Protein AF-0000000086129923 (afdb_homodimer)

Structure (mmCIF, N/CA/C/O backbone):
data_AF-0000000086129923-model_v1
#
loop_
_entity.id
_entity.type
_entity.pdbx_description
1 polymer 'S-adenosyl-L-methionine-dependent methyltransferase'
#
loop_
_atom_site.group_PDB
_atom_site.id
_atom_site.type_symbol
_atom_site.label_atom_id
_atom_site.label_alt_id
_atom_site.label_comp_id
_atom_site.label_asym_id
_atom_site.label_entity_id
_atom_site.label_seq_id
_atom_site.pdbx_PDB_ins_code
_atom_site.Cartn_x
_atom_site.Cartn_y
_atom_site.Cartn_z
_atom_site.occupancy
_atom_site.B_iso_or_equiv
_atom_site.auth_seq_id
_atom_site.auth_comp_id
_atom_site.auth_asym_id
_atom_site.auth_atom_id
_atom_site.pdbx_PDB_model_num
ATOM 1 N N . MET A 1 1 ? -15.062 -10.766 32.75 1 57.47 1 MET A N 1
ATOM 2 C CA . MET A 1 1 ? -15.391 -10.406 31.359 1 57.47 1 MET A CA 1
ATOM 3 C C . MET A 1 1 ? -14.531 -11.188 30.375 1 57.47 1 MET A C 1
ATOM 5 O O . MET A 1 1 ? -13.367 -11.492 30.656 1 57.47 1 MET A O 1
ATOM 9 N N . PRO A 1 2 ? -15.18 -11.672 29.375 1 67.19 2 PRO A N 1
ATOM 10 C CA . PRO A 1 2 ? -14.398 -12.414 28.391 1 67.19 2 PRO A CA 1
ATOM 11 C C . PRO A 1 2 ? -13.219 -11.617 27.844 1 67.19 2 PRO A C 1
ATOM 13 O O . PRO A 1 2 ? -13.234 -10.391 27.859 1 67.19 2 PRO A O 1
ATOM 16 N N . ASP A 1 3 ? -12.141 -12.305 27.609 1 80.81 3 ASP A N 1
ATOM 17 C CA . ASP A 1 3 ? -10.945 -11.656 27.078 1 80.81 3 ASP A CA 1
ATOM 18 C C . ASP A 1 3 ? -11.258 -10.93 25.766 1 80.81 3 ASP A C 1
ATOM 20 O O . ASP A 1 3 ? -12.031 -11.422 24.938 1 80.81 3 ASP A O 1
ATOM 24 N N . THR A 1 4 ? -10.766 -9.734 25.688 1 88.44 4 THR A N 1
ATOM 25 C CA . THR A 1 4 ? -10.914 -8.977 24.453 1 88.44 4 THR A CA 1
ATOM 26 C C . THR A 1 4 ? -10.117 -9.617 23.328 1 88.44 4 THR A C 1
ATOM 28 O O . THR A 1 4 ? -9.219 -10.43 23.578 1 88.44 4 THR A O 1
ATOM 31 N N . THR A 1 5 ? -10.5 -9.336 22.125 1 93.75 5 THR A N 1
ATOM 32 C CA . THR A 1 5 ? -9.789 -9.844 20.969 1 93.75 5 THR A CA 1
ATOM 33 C C . THR A 1 5 ? -8.312 -9.438 21 1 93.75 5 THR A C 1
ATOM 35 O O . THR A 1 5 ? -7.434 -10.234 20.672 1 93.75 5 THR A O 1
ATOM 38 N N . ILE A 1 6 ? -8.016 -8.234 21.484 1 96.12 6 ILE A N 1
ATOM 39 C CA . ILE A 1 6 ? -6.633 -7.77 21.484 1 96.12 6 ILE A CA 1
ATOM 40 C C . ILE A 1 6 ? -5.832 -8.539 22.531 1 96.12 6 ILE A C 1
ATOM 42 O O . ILE A 1 6 ? -4.648 -8.82 22.328 1 96.12 6 ILE A O 1
ATOM 46 N N . SER A 1 7 ? -6.449 -8.93 23.625 1 96.31 7 SER A N 1
ATOM 47 C CA . SER A 1 7 ? -5.781 -9.742 24.625 1 96.31 7 SER A CA 1
ATOM 48 C C . SER A 1 7 ? -5.461 -11.133 24.094 1 96.31 7 SER A C 1
ATOM 50 O O . SER A 1 7 ? -4.355 -11.641 24.297 1 96.31 7 SER A O 1
ATOM 52 N N . LEU A 1 8 ? -6.43 -11.68 23.422 1 96.31 8 LEU A N 1
ATOM 53 C CA . LEU A 1 8 ? -6.23 -13.008 22.859 1 96.31 8 LEU A CA 1
ATOM 54 C C . LEU A 1 8 ? -5.129 -12.992 21.797 1 96.31 8 LEU A C 1
ATOM 56 O O . LEU A 1 8 ? -4.305 -13.906 21.75 1 96.31 8 LEU A O 1
ATOM 60 N N . LEU A 1 9 ? -5.117 -11.984 20.984 1 97.19 9 LEU A N 1
ATOM 61 C CA . LEU A 1 9 ? -4.09 -11.852 19.953 1 97.19 9 LEU A CA 1
ATOM 62 C C . LEU A 1 9 ? -2.713 -11.664 20.578 1 97.19 9 LEU A C 1
ATOM 64 O O . LEU A 1 9 ? -1.732 -12.258 20.125 1 97.19 9 LEU A O 1
ATOM 68 N N . SER A 1 10 ? -2.629 -10.844 21.625 1 97.75 10 SER A N 1
ATOM 69 C CA . SER A 1 10 ? -1.351 -10.609 22.281 1 97.75 10 SER A CA 1
ATOM 70 C C . SER A 1 10 ? -0.812 -11.891 22.906 1 97.75 10 SER A C 1
ATOM 72 O O . SER A 1 10 ? 0.394 -12.141 22.875 1 97.75 10 SER A O 1
ATOM 74 N N . GLU A 1 11 ? -1.676 -12.68 23.469 1 97.06 11 GLU A N 1
ATOM 75 C CA . GLU A 1 11 ? -1.276 -13.961 24.047 1 97.06 11 GLU A CA 1
ATOM 76 C C . GLU A 1 11 ? -0.786 -14.922 22.953 1 97.06 11 GLU A C 1
ATOM 78 O O . GLU A 1 11 ? 0.202 -15.633 23.156 1 97.06 11 GLU A O 1
ATOM 83 N N . SER A 1 12 ? -1.519 -14.945 21.891 1 97.44 12 SER A N 1
ATOM 84 C CA . SER A 1 12 ? -1.112 -15.781 20.766 1 97.44 12 SER A CA 1
ATOM 85 C C . SER A 1 12 ? 0.272 -15.391 20.266 1 97.44 12 SER A C 1
ATOM 87 O O . SER A 1 12 ? 1.114 -16.25 20.016 1 97.44 12 SER A O 1
ATOM 89 N N . ILE A 1 13 ? 0.53 -14.094 20.094 1 98.31 13 ILE A N 1
ATOM 90 C CA . ILE A 1 13 ? 1.826 -13.594 19.641 1 98.31 13 ILE A CA 1
ATOM 91 C C . ILE A 1 13 ? 2.914 -14.047 20.625 1 98.31 13 ILE A C 1
ATOM 93 O O . ILE A 1 13 ? 3.928 -14.609 20.203 1 98.31 13 ILE A O 1
ATOM 97 N N . PHE A 1 14 ? 2.639 -13.859 21.891 1 97.75 14 PHE A N 1
ATOM 98 C CA . PHE A 1 14 ? 3.615 -14.164 22.938 1 97.75 14 PHE A CA 1
ATOM 99 C C . PHE A 1 14 ? 3.945 -15.648 22.938 1 97.75 14 PHE A C 1
ATOM 101 O O . PHE A 1 14 ? 5.117 -16.031 22.938 1 97.75 14 PHE A O 1
ATOM 108 N N . ARG A 1 15 ? 2.949 -16.469 22.891 1 97.56 15 ARG A N 1
ATOM 109 C CA . ARG A 1 15 ? 3.119 -17.922 22.953 1 97.56 15 ARG A CA 1
ATOM 110 C C . ARG A 1 15 ? 3.861 -18.438 21.719 1 97.56 15 ARG A C 1
ATOM 112 O O . ARG A 1 15 ? 4.781 -19.25 21.828 1 97.56 15 ARG A O 1
ATOM 119 N N . ASN A 1 16 ? 3.482 -17.984 20.547 1 97.69 16 ASN A N 1
ATOM 120 C CA . ASN A 1 16 ? 4.086 -18.469 19.312 1 97.69 16 ASN A CA 1
ATOM 121 C C . ASN A 1 16 ? 5.508 -17.953 19.141 1 97.69 16 ASN A C 1
ATOM 123 O O . ASN A 1 16 ? 6.375 -18.672 18.641 1 97.69 16 ASN A O 1
ATOM 127 N N . ILE A 1 17 ? 5.777 -16.719 19.547 1 97.75 17 ILE A N 1
ATOM 128 C CA . ILE A 1 17 ? 7.133 -16.188 19.453 1 97.75 17 ILE A CA 1
ATOM 129 C C . ILE A 1 17 ? 8.055 -16.953 20.406 1 97.75 17 ILE A C 1
ATOM 131 O O . ILE A 1 17 ? 9.227 -17.188 20.094 1 97.75 17 ILE A O 1
ATOM 135 N N . LYS A 1 18 ? 7.5 -17.359 21.547 1 96.88 18 LYS A N 1
ATOM 136 C CA . LYS A 1 18 ? 8.297 -18.172 22.453 1 96.88 18 LYS A CA 1
ATOM 137 C C . LYS A 1 18 ? 8.742 -19.469 21.781 1 96.88 18 LYS A C 1
ATOM 139 O O . LYS A 1 18 ? 9.875 -19.922 21.984 1 96.88 18 LYS A O 1
ATOM 144 N N . VAL A 1 19 ? 7.902 -20.094 21.031 1 96.75 19 VAL A N 1
ATOM 145 C CA . VAL A 1 19 ? 8.234 -21.312 20.281 1 96.75 19 VAL A CA 1
ATOM 146 C C . VAL A 1 19 ? 9.359 -21.016 19.297 1 96.75 19 VAL A C 1
ATOM 148 O O . VAL A 1 19 ? 10.352 -21.75 19.25 1 96.75 19 VAL A O 1
ATOM 151 N N . VAL A 1 20 ? 9.25 -19.953 18.578 1 95.06 20 VAL A N 1
ATOM 152 C CA . VAL A 1 20 ? 10.242 -19.594 17.562 1 95.06 20 VAL A CA 1
ATOM 153 C C . VAL A 1 20 ? 11.57 -19.266 18.234 1 95.06 20 VAL A C 1
ATOM 155 O O . VAL A 1 20 ? 12.617 -19.797 17.859 1 95.06 20 VAL A O 1
ATOM 158 N N . ASP A 1 21 ? 11.477 -18.453 19.266 1 95.81 21 ASP A N 1
ATOM 159 C CA . ASP A 1 21 ? 12.672 -17.984 19.953 1 95.81 21 ASP A CA 1
ATOM 160 C C . ASP A 1 21 ? 13.406 -19.156 20.625 1 95.81 21 ASP A C 1
ATOM 162 O O . ASP A 1 21 ? 14.633 -19.219 20.578 1 95.81 21 ASP A O 1
ATOM 166 N N . SER A 1 22 ? 12.695 -20.047 21.234 1 95.5 22 SER A N 1
ATOM 167 C CA . SER A 1 22 ? 13.297 -21.203 21.891 1 95.5 22 SER A CA 1
ATOM 168 C C . SER A 1 22 ? 14.031 -22.094 20.891 1 95.5 22 SER A C 1
ATOM 170 O O . SER A 1 22 ? 15.125 -22.578 21.172 1 95.5 22 SER A O 1
ATOM 172 N N . TYR A 1 23 ? 13.422 -22.281 19.781 1 94.44 23 TYR A N 1
ATOM 173 C CA . TYR A 1 23 ? 14.062 -23.078 18.734 1 94.44 23 TYR A CA 1
ATOM 174 C C . TYR A 1 23 ? 15.352 -22.422 18.25 1 94.44 23 TYR A C 1
ATOM 176 O O . TYR A 1 23 ? 16.375 -23.078 18.109 1 94.44 23 TYR A O 1
ATOM 184 N N . LEU A 1 24 ? 15.289 -21.156 17.953 1 93.62 24 LEU A N 1
ATOM 185 C CA . LEU A 1 24 ? 16.453 -20.438 17.469 1 93.62 24 LEU A CA 1
ATOM 186 C C . LEU A 1 24 ? 17.594 -20.5 18.469 1 93.62 24 LEU A C 1
ATOM 188 O O . LEU A 1 24 ? 18.75 -20.75 18.109 1 93.62 24 LEU A O 1
ATOM 192 N N . LYS A 1 25 ? 17.297 -20.359 19.703 1 94.25 25 LYS A N 1
ATOM 193 C CA . LYS A 1 25 ? 18.297 -20.406 20.766 1 94.25 25 LYS A CA 1
ATOM 194 C C . LYS A 1 25 ? 18.875 -21.812 20.906 1 94.25 25 LYS A C 1
ATOM 196 O O . LYS A 1 25 ? 20.094 -21.969 20.984 1 94.25 25 LYS A O 1
ATOM 201 N N . ALA A 1 26 ? 18.031 -22.734 20.844 1 94.38 26 ALA A N 1
ATOM 202 C CA . ALA A 1 26 ? 18.453 -24.125 21.016 1 94.38 26 ALA A CA 1
ATOM 203 C C . ALA A 1 26 ? 19.375 -24.562 19.875 1 94.38 26 ALA A C 1
ATOM 205 O O . ALA A 1 26 ? 20.25 -25.406 20.078 1 94.38 26 ALA A O 1
ATOM 206 N N . ASN A 1 27 ? 19.219 -23.984 18.75 1 93 27 ASN A N 1
ATOM 207 C CA . ASN A 1 27 ? 20 -24.375 17.578 1 93 27 ASN A CA 1
ATOM 208 C C . ASN A 1 27 ? 21.062 -23.328 17.25 1 93 27 ASN A C 1
ATOM 210 O O . ASN A 1 27 ? 21.672 -23.391 16.172 1 93 27 ASN A O 1
ATOM 214 N N . ASN A 1 28 ? 21.281 -22.359 18.094 1 93.31 28 ASN A N 1
ATOM 215 C CA . ASN A 1 28 ? 22.266 -21.297 17.922 1 93.31 28 ASN A CA 1
ATOM 216 C C . ASN A 1 28 ? 22.094 -20.578 16.594 1 93.31 28 ASN A C 1
ATOM 218 O O . ASN A 1 28 ? 23.062 -20.391 15.852 1 93.31 28 ASN A O 1
ATOM 222 N N . LEU A 1 29 ? 20.844 -20.344 16.203 1 92.44 29 LEU A N 1
ATOM 223 C CA . LEU A 1 29 ? 20.516 -19.625 14.984 1 92.44 29 LEU A CA 1
ATOM 224 C C . LEU A 1 29 ? 20.203 -18.156 15.273 1 92.44 29 LEU A C 1
ATOM 226 O O . LEU A 1 29 ? 19.609 -17.844 16.297 1 92.44 29 LEU A O 1
ATOM 230 N N . PRO A 1 30 ? 20.594 -17.281 14.391 1 92.12 30 PRO A N 1
ATOM 231 C CA . PRO A 1 30 ? 20.25 -15.867 14.586 1 92.12 30 PRO A CA 1
ATOM 232 C C . PRO A 1 30 ? 18.766 -15.594 14.414 1 92.12 30 PRO A C 1
ATOM 234 O O . PRO A 1 30 ? 18.094 -16.266 13.625 1 92.12 30 PRO A O 1
ATOM 237 N N . GLY A 1 31 ? 18.234 -14.602 15.141 1 92.12 31 GLY A N 1
ATOM 238 C CA . GLY A 1 31 ? 16.859 -14.148 14.938 1 92.12 31 GLY A CA 1
ATOM 239 C C . GLY A 1 31 ? 16.719 -13.18 13.773 1 92.12 31 GLY A C 1
ATOM 240 O O . GLY A 1 31 ? 17.719 -12.656 13.273 1 92.12 31 GLY A O 1
ATOM 241 N N . PRO A 1 32 ? 15.5 -13.016 13.352 1 92.25 32 PRO A N 1
ATOM 242 C CA . PRO A 1 32 ? 15.289 -12.039 12.281 1 92.25 32 PRO A CA 1
ATOM 243 C C . PRO A 1 32 ? 15.766 -10.633 12.664 1 92.25 32 PRO A C 1
A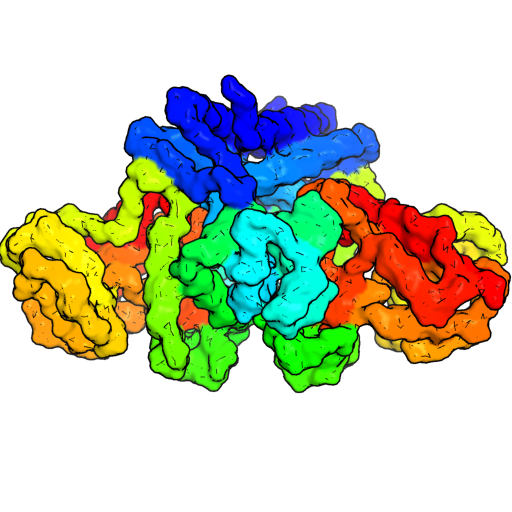TOM 245 O O . PRO A 1 32 ? 15.625 -10.227 13.812 1 92.25 32 PRO A O 1
ATOM 248 N N . SER A 1 33 ? 16.328 -9.914 11.734 1 92.38 33 SER A N 1
ATOM 249 C CA . SER A 1 33 ? 16.906 -8.594 11.953 1 92.38 33 SER A CA 1
ATOM 250 C C . SER A 1 33 ? 16.938 -7.777 10.664 1 92.38 33 SER A C 1
ATOM 252 O O . SER A 1 33 ? 16.953 -8.344 9.562 1 92.38 33 SER A O 1
ATOM 254 N N . PHE A 1 34 ? 16.953 -6.449 10.844 1 91.62 34 PHE A N 1
ATOM 255 C CA . PHE A 1 34 ? 17.125 -5.562 9.703 1 91.62 34 PHE A CA 1
ATOM 256 C C . PHE A 1 34 ? 18.594 -5.203 9.523 1 91.62 34 PHE A C 1
ATOM 258 O O . PHE A 1 34 ? 18.969 -4.594 8.516 1 91.62 34 PHE A O 1
ATOM 265 N N . ASP A 1 35 ? 19.344 -5.625 10.453 1 92.12 35 ASP A N 1
ATOM 266 C CA . ASP A 1 35 ? 20.766 -5.281 10.422 1 92.12 35 ASP A CA 1
ATOM 267 C C . ASP A 1 35 ? 21.422 -5.805 9.148 1 92.12 35 ASP A C 1
ATOM 269 O O . ASP A 1 35 ? 21.109 -6.906 8.688 1 92.12 35 ASP A O 1
ATOM 273 N N . VAL A 1 36 ? 22.391 -5.066 8.711 1 93 36 VAL A N 1
ATOM 274 C CA . VAL A 1 36 ? 23.078 -5.34 7.445 1 93 36 VAL A CA 1
ATOM 275 C C . VAL A 1 36 ? 23.641 -6.758 7.461 1 93 36 VAL A C 1
ATOM 277 O O . VAL A 1 36 ? 23.75 -7.406 6.414 1 93 36 VAL A O 1
ATOM 280 N N . ASP A 1 37 ? 23.922 -7.285 8.633 1 90.94 37 ASP A N 1
ATOM 281 C CA . ASP A 1 37 ? 24.531 -8.602 8.758 1 90.94 37 ASP A CA 1
ATOM 282 C C . ASP A 1 37 ? 23.516 -9.633 9.25 1 90.94 37 ASP A C 1
ATOM 284 O O . ASP A 1 37 ? 23.891 -10.734 9.664 1 90.94 37 ASP A O 1
ATOM 288 N N . GLY A 1 38 ? 22.281 -9.273 9.273 1 89.88 38 GLY A N 1
ATOM 289 C CA . GLY A 1 38 ? 21.25 -10.203 9.703 1 89.88 38 GLY A CA 1
ATOM 290 C C . GLY A 1 38 ? 21.031 -11.344 8.727 1 89.88 38 GLY A C 1
ATOM 291 O O . GLY A 1 38 ? 21.547 -11.312 7.609 1 89.88 38 GLY A O 1
ATOM 292 N N . PRO A 1 39 ? 20.297 -12.289 9.125 1 89.06 39 PRO A N 1
ATOM 293 C CA . PRO A 1 39 ? 20.016 -13.422 8.242 1 89.06 39 PRO A CA 1
ATOM 294 C C . PRO A 1 39 ? 18.969 -13.109 7.184 1 89.06 39 PRO A C 1
ATOM 296 O O . PRO A 1 39 ? 17.922 -12.539 7.496 1 89.06 39 PRO A O 1
ATOM 299 N N . THR A 1 40 ? 19.188 -13.516 5.953 1 83.25 40 THR A N 1
ATOM 300 C CA . THR A 1 40 ? 18.219 -13.336 4.879 1 83.25 40 THR A CA 1
ATOM 301 C C . THR A 1 40 ? 16.969 -14.188 5.133 1 83.25 40 THR A C 1
ATOM 303 O O . THR A 1 40 ? 15.852 -13.75 4.871 1 83.25 40 THR A O 1
ATOM 306 N N . PHE A 1 41 ? 17.266 -15.453 5.578 1 81.81 41 PHE A N 1
ATOM 307 C CA . PHE A 1 41 ? 16.219 -16.406 5.934 1 81.81 41 PHE A CA 1
ATOM 308 C C . PHE A 1 41 ? 16.484 -17.031 7.297 1 81.81 41 PHE A C 1
ATOM 310 O O . PHE A 1 41 ? 17.641 -17.141 7.715 1 81.81 41 PHE A O 1
ATOM 317 N N . LEU A 1 42 ? 15.336 -17.375 7.863 1 84.38 42 LEU A N 1
ATOM 318 C CA . LEU A 1 42 ? 15.547 -18.188 9.062 1 84.38 42 LEU A CA 1
ATOM 319 C C . LEU A 1 42 ? 15.953 -19.609 8.695 1 84.38 42 LEU A C 1
ATOM 321 O O . LEU A 1 42 ? 15.445 -20.172 7.73 1 84.38 42 LEU A O 1
ATOM 325 N N . ASP A 1 43 ? 16.828 -20.172 9.367 1 85.5 43 ASP A N 1
ATOM 326 C CA . ASP A 1 43 ? 17.359 -21.5 9.07 1 85.5 43 ASP A CA 1
ATOM 327 C C . ASP A 1 43 ? 16.609 -22.578 9.852 1 85.5 43 ASP A C 1
ATOM 329 O O . ASP A 1 43 ? 17.234 -23.438 10.477 1 85.5 43 ASP A O 1
ATOM 333 N N . ILE A 1 44 ? 15.352 -22.438 9.812 1 86.44 44 ILE A N 1
ATOM 334 C CA . ILE A 1 44 ? 14.539 -23.469 10.469 1 86.44 44 ILE A CA 1
ATOM 335 C C . ILE A 1 44 ? 14.57 -24.75 9.648 1 86.44 44 ILE A C 1
ATOM 337 O O . ILE A 1 44 ? 14.227 -24.75 8.461 1 86.44 44 ILE A O 1
ATOM 341 N N . GLY A 1 45 ? 14.969 -25.797 10.227 1 81.81 45 GLY A N 1
ATOM 342 C CA . GLY A 1 45 ? 15.148 -27.062 9.555 1 81.81 45 GLY A CA 1
ATOM 343 C C . GLY A 1 45 ? 13.859 -27.844 9.383 1 81.81 45 GLY A C 1
ATOM 344 O O . GLY A 1 45 ? 12.789 -27.375 9.797 1 81.81 45 GLY A O 1
ATOM 345 N N . SER A 1 46 ? 13.953 -28.938 8.672 1 80.38 46 SER A N 1
ATOM 346 C CA . SER A 1 46 ? 12.797 -29.797 8.406 1 80.38 46 SER A CA 1
ATOM 347 C C . SER A 1 46 ? 12.148 -30.266 9.711 1 80.38 46 SER A C 1
ATOM 349 O O . SER A 1 46 ? 10.953 -30.578 9.734 1 80.38 46 SER A O 1
ATOM 351 N N . ASP A 1 47 ? 12.945 -30.219 10.781 1 84.5 47 ASP A N 1
ATOM 352 C CA . ASP A 1 47 ? 12.43 -30.609 12.086 1 84.5 47 ASP A CA 1
ATOM 353 C C . ASP A 1 47 ? 11.672 -29.453 12.742 1 84.5 47 ASP A C 1
ATOM 355 O O . ASP A 1 47 ? 11.102 -29.625 13.82 1 84.5 47 ASP A O 1
ATOM 359 N N . GLY A 1 48 ? 11.664 -28.391 12.039 1 85.62 48 GLY A N 1
ATOM 360 C CA . GLY A 1 48 ? 11.07 -27.203 12.641 1 85.62 48 GLY A CA 1
ATOM 361 C C . GLY A 1 48 ? 9.797 -26.766 11.953 1 85.62 48 GLY A C 1
ATOM 362 O O . GLY A 1 48 ? 9.477 -25.578 11.922 1 85.62 48 GLY A O 1
ATOM 363 N N . GLU A 1 49 ? 9.086 -27.641 11.352 1 82.88 49 GLU A N 1
ATOM 364 C CA . GLU A 1 49 ? 7.82 -27.297 10.703 1 82.88 49 GLU A CA 1
ATOM 365 C C . GLU A 1 49 ? 6.867 -26.609 11.688 1 82.88 49 GLU A C 1
ATOM 367 O O . GLU A 1 49 ? 6.176 -25.656 11.32 1 82.88 49 GLU A O 1
ATOM 372 N N . HIS A 1 50 ? 6.879 -27.188 12.883 1 88.25 50 HIS A N 1
ATOM 373 C CA . HIS A 1 50 ? 6.023 -26.609 13.906 1 88.25 50 HIS A CA 1
ATOM 374 C C . HIS A 1 50 ? 6.48 -25.203 14.266 1 88.25 50 HIS A C 1
ATOM 376 O O . HIS A 1 50 ? 5.672 -24.359 14.664 1 88.25 50 HIS A O 1
ATOM 382 N N . VAL A 1 51 ? 7.773 -24.922 14.141 1 91.19 51 VAL A N 1
ATOM 383 C CA . VAL A 1 51 ? 8.328 -23.594 14.414 1 91.19 51 VAL A CA 1
ATOM 384 C C . VAL A 1 51 ? 7.895 -22.609 13.328 1 91.19 51 VAL A C 1
ATOM 386 O O . VAL A 1 51 ? 7.523 -21.484 13.625 1 91.19 51 VAL A O 1
ATOM 389 N N . GLU A 1 52 ? 7.871 -23.109 12.102 1 87.25 52 GLU A N 1
ATOM 390 C CA . GLU A 1 52 ? 7.402 -22.281 10.992 1 87.25 52 GLU A CA 1
ATOM 391 C C . GLU A 1 52 ? 5.918 -21.969 11.133 1 87.25 52 GLU A C 1
ATOM 393 O O . GLU A 1 52 ? 5.488 -20.844 10.844 1 87.25 52 GLU A O 1
ATOM 398 N N . GLU A 1 53 ? 5.211 -22.891 11.523 1 87.31 53 GLU A N 1
ATOM 399 C CA . GLU A 1 53 ? 3.791 -22.672 11.766 1 87.31 53 GLU A CA 1
ATOM 400 C C . GLU A 1 53 ? 3.574 -21.625 12.859 1 87.31 53 GLU A C 1
ATOM 402 O O . GLU A 1 53 ? 2.701 -20.766 12.734 1 87.31 53 GLU A O 1
ATOM 407 N N . ALA A 1 54 ? 4.371 -21.766 13.898 1 93.75 54 ALA A N 1
ATOM 408 C CA . ALA A 1 54 ? 4.293 -20.781 14.992 1 93.75 54 ALA A CA 1
ATOM 409 C C . ALA A 1 54 ? 4.641 -19.391 14.5 1 93.75 54 ALA A C 1
ATOM 411 O O . ALA A 1 54 ? 4.008 -18.406 14.906 1 93.75 54 ALA A O 1
ATOM 412 N N . ARG A 1 55 ? 5.637 -19.281 13.672 1 92.06 55 ARG A N 1
ATOM 413 C CA . ARG A 1 55 ? 6.031 -18 13.094 1 92.06 55 ARG A CA 1
ATOM 414 C C . ARG A 1 55 ? 4.875 -17.359 12.328 1 92.06 55 ARG A C 1
ATOM 416 O O . ARG A 1 55 ? 4.582 -16.172 12.508 1 92.06 55 ARG A O 1
ATOM 423 N N . VAL A 1 56 ? 4.211 -18.156 11.562 1 89.44 56 VAL A N 1
ATOM 424 C CA . VAL A 1 56 ? 3.125 -17.656 10.727 1 89.44 56 VAL A CA 1
ATOM 425 C C . VAL A 1 56 ? 1.937 -17.266 11.602 1 89.44 56 VAL A C 1
ATOM 427 O O . VAL A 1 56 ? 1.289 -16.25 11.367 1 89.44 56 VAL A O 1
ATOM 430 N N . LYS A 1 57 ? 1.664 -18.047 12.594 1 93.25 57 LYS A N 1
ATOM 431 C CA . LYS A 1 57 ? 0.579 -17.719 13.516 1 93.25 57 LYS A CA 1
ATOM 432 C C . LYS A 1 57 ? 0.847 -16.391 14.234 1 93.25 57 LYS A C 1
ATOM 434 O O . LYS A 1 57 ? -0.061 -15.578 14.398 1 93.25 57 LYS A O 1
ATOM 439 N N . ALA A 1 58 ? 2.102 -16.234 14.664 1 96.06 58 ALA A N 1
ATOM 440 C CA . ALA A 1 58 ? 2.48 -14.977 15.297 1 96.06 58 ALA A CA 1
ATOM 441 C C . ALA A 1 58 ? 2.338 -13.805 14.328 1 96.06 58 ALA A C 1
ATOM 443 O O . ALA A 1 58 ? 1.853 -12.734 14.703 1 96.06 58 ALA A O 1
ATOM 444 N N . LEU A 1 59 ? 2.744 -14.031 13.117 1 93.38 59 LEU A N 1
ATOM 445 C CA . LEU A 1 59 ? 2.643 -13.008 12.078 1 93.38 59 LEU A CA 1
ATOM 446 C C . LEU A 1 59 ? 1.188 -12.609 11.852 1 93.38 59 LEU A C 1
ATOM 448 O O . LEU A 1 59 ? 0.86 -11.414 11.867 1 93.38 59 LEU A O 1
ATOM 452 N N . GLU A 1 60 ? 0.314 -13.547 11.703 1 93.69 60 GLU A N 1
ATOM 453 C CA . GLU A 1 60 ? -1.097 -13.289 11.43 1 93.69 60 GLU A CA 1
ATOM 454 C C . GLU A 1 60 ? -1.766 -12.57 12.594 1 93.69 60 GLU A C 1
ATOM 456 O O . GLU A 1 60 ? -2.543 -11.633 12.391 1 93.69 60 GLU A O 1
ATOM 461 N N . ALA A 1 61 ? -1.411 -13.016 13.773 1 96.88 61 ALA A N 1
ATOM 462 C CA . ALA A 1 61 ? -1.946 -12.352 14.961 1 96.88 61 ALA A CA 1
ATOM 463 C C . ALA A 1 61 ? -1.47 -10.906 15.047 1 96.88 61 ALA A C 1
ATOM 465 O O . ALA A 1 61 ? -2.24 -10.016 15.406 1 96.88 61 ALA A O 1
ATOM 466 N N . ALA A 1 62 ? -0.214 -10.68 14.758 1 96.94 62 ALA A N 1
ATOM 467 C CA . ALA A 1 62 ? 0.35 -9.336 14.805 1 96.94 62 ALA A CA 1
ATOM 468 C C . ALA A 1 62 ? -0.294 -8.43 13.75 1 96.94 62 ALA A C 1
ATOM 470 O O . ALA A 1 62 ? -0.587 -7.266 14.023 1 96.94 62 ALA A O 1
ATOM 471 N N . VAL A 1 63 ? -0.567 -8.953 12.594 1 92.88 63 VAL A N 1
ATOM 472 C CA . VAL A 1 63 ? -1.218 -8.188 11.531 1 92.88 63 VAL A CA 1
ATOM 473 C C . VAL A 1 63 ? -2.617 -7.77 11.984 1 92.88 63 VAL A C 1
ATOM 475 O O . VAL A 1 63 ? -2.998 -6.605 11.836 1 92.88 63 VAL A O 1
ATOM 478 N N . GLU A 1 64 ? -3.328 -8.695 12.492 1 94.38 64 GLU A N 1
ATOM 479 C CA . GLU A 1 64 ? -4.676 -8.391 12.961 1 94.38 64 GLU A CA 1
ATOM 480 C C . GLU A 1 64 ? -4.648 -7.375 14.102 1 94.38 64 GLU A C 1
ATOM 482 O O . GLU A 1 64 ? -5.492 -6.477 14.164 1 94.38 64 GLU A O 1
ATOM 487 N N . LEU A 1 65 ? -3.703 -7.539 15 1 96.5 65 LEU A N 1
ATOM 488 C CA . LEU A 1 65 ? -3.566 -6.617 16.125 1 96.5 65 LEU A CA 1
ATOM 489 C C . LEU A 1 65 ? -3.283 -5.203 15.633 1 96.5 65 LEU A C 1
ATOM 491 O O . LEU A 1 65 ? -3.871 -4.238 16.125 1 96.5 65 LEU A O 1
ATOM 495 N N . VAL A 1 66 ? -2.424 -5.055 14.633 1 93.19 66 VAL A N 1
ATOM 496 C CA . VAL A 1 66 ? -2.113 -3.758 14.047 1 93.19 66 VAL A CA 1
ATOM 497 C C . VAL A 1 66 ? -3.387 -3.123 13.492 1 93.19 66 VAL A C 1
ATOM 499 O O . VAL A 1 66 ? -3.672 -1.953 13.766 1 93.19 66 VAL A O 1
ATOM 502 N N . ASP A 1 67 ? -4.176 -3.896 12.789 1 91 67 ASP A N 1
ATOM 503 C CA . ASP A 1 67 ? -5.406 -3.387 12.195 1 91 67 ASP A CA 1
ATOM 504 C C . ASP A 1 67 ? -6.387 -2.92 13.266 1 91 67 ASP A C 1
ATOM 506 O O . ASP A 1 67 ? -7.031 -1.878 13.117 1 91 67 ASP A O 1
ATOM 510 N N . LEU A 1 68 ? -6.453 -3.637 14.336 1 92.44 68 LEU A N 1
ATOM 511 C CA . LEU A 1 68 ? -7.391 -3.309 15.406 1 92.44 68 LEU A CA 1
ATOM 512 C C . LEU A 1 68 ? -6.938 -2.064 16.156 1 92.44 68 LEU A C 1
ATOM 514 O O . LEU A 1 68 ? -7.75 -1.187 16.469 1 92.44 68 LEU A O 1
ATOM 518 N N . LEU A 1 69 ? -5.648 -1.961 16.406 1 90.75 69 LEU A N 1
ATOM 519 C CA . LEU A 1 69 ? -5.141 -0.888 17.25 1 90.75 69 LEU A CA 1
ATOM 520 C C . LEU A 1 69 ? -5.09 0.431 16.484 1 90.75 69 LEU A C 1
ATOM 522 O O . LEU A 1 69 ? -5.113 1.505 17.094 1 90.75 69 LEU A O 1
ATOM 526 N N . GLN A 1 70 ? -4.996 0.36 15.203 1 85.25 70 GLN A N 1
ATOM 527 C CA . GLN A 1 70 ? -4.98 1.576 14.398 1 85.25 70 GLN A CA 1
ATOM 528 C C . GLN A 1 70 ? -6.383 2.16 14.258 1 85.25 70 GLN A C 1
ATOM 530 O O . GLN A 1 70 ? -6.539 3.355 14 1 85.25 70 GLN A O 1
ATOM 535 N N . GLY A 1 71 ? -7.387 1.306 14.383 1 78.19 71 GLY A N 1
ATOM 536 C CA . GLY A 1 71 ? -8.766 1.757 14.258 1 78.19 71 GLY A CA 1
ATOM 537 C C . GLY A 1 71 ? -9.328 1.578 12.867 1 78.19 71 GLY A C 1
ATOM 538 O O . GLY A 1 71 ? -8.578 1.408 11.898 1 78.19 71 GLY A O 1
ATOM 539 N N . PRO A 1 72 ? -10.586 1.514 12.789 1 72.5 72 PRO A N 1
ATOM 540 C CA . PRO A 1 72 ? -11.266 1.137 11.547 1 72.5 72 PRO A CA 1
ATOM 541 C C . PRO A 1 72 ? -11.062 2.154 10.43 1 72.5 72 PRO A C 1
ATOM 543 O O . PRO A 1 72 ? -11.156 1.81 9.25 1 72.5 72 PRO A O 1
ATOM 546 N N . LEU A 1 73 ? -10.641 3.328 10.719 1 72.38 73 LEU A N 1
ATOM 547 C CA . LEU A 1 73 ? -10.586 4.34 9.672 1 72.38 73 LEU A CA 1
ATOM 548 C C . LEU A 1 73 ? -9.172 4.445 9.094 1 72.38 73 LEU A C 1
ATOM 550 O O . LEU A 1 73 ? -8.984 5.012 8.016 1 72.38 73 LEU A O 1
ATOM 554 N N . ALA A 1 74 ? -8.242 3.873 9.836 1 71.44 74 ALA A N 1
ATOM 555 C CA . ALA A 1 74 ? -6.859 3.906 9.375 1 71.44 74 ALA A CA 1
ATOM 556 C C . ALA A 1 74 ? -6.68 3.068 8.117 1 71.44 74 ALA A C 1
ATOM 558 O O . ALA A 1 74 ? -5.809 3.354 7.293 1 71.44 74 ALA A O 1
ATOM 559 N N . THR A 1 75 ? -7.574 2.166 7.938 1 66.25 75 THR A N 1
ATOM 560 C CA . THR A 1 75 ? -7.434 1.251 6.809 1 66.25 75 THR A CA 1
ATOM 561 C C . THR A 1 75 ? -8.039 1.85 5.547 1 66.25 75 THR A C 1
ATOM 563 O O . THR A 1 75 ? -7.914 1.284 4.457 1 66.25 75 THR A O 1
ATOM 566 N N . LEU A 1 76 ? -8.664 3.045 5.703 1 70.12 76 LEU A N 1
ATOM 567 C CA . LEU A 1 76 ? -9.312 3.699 4.57 1 70.12 76 LEU A CA 1
ATOM 568 C C . LEU A 1 76 ? -8.336 4.617 3.844 1 70.12 76 LEU A C 1
ATOM 570 O O . LEU A 1 76 ? -8.664 5.188 2.803 1 70.12 76 LEU A O 1
ATOM 574 N N . ARG A 1 77 ? -7.137 4.656 4.363 1 62.66 77 ARG A N 1
ATOM 575 C CA . ARG A 1 77 ? -6.16 5.555 3.748 1 62.66 77 ARG A CA 1
ATOM 576 C C . ARG A 1 77 ? -5.109 4.77 2.975 1 62.66 77 ARG A C 1
ATOM 578 O O . ARG A 1 77 ? -4.367 3.973 3.557 1 62.66 77 ARG A O 1
ATOM 585 N N . PRO A 1 78 ? -5.266 4.734 1.618 1 55.03 78 PRO A N 1
ATOM 586 C CA . PRO A 1 78 ? -4.262 3.955 0.887 1 55.03 78 PRO A CA 1
ATOM 587 C C . PRO A 1 78 ? -2.893 4.629 0.86 1 55.03 78 PRO A C 1
ATOM 589 O O . PRO A 1 78 ? -2.518 5.234 -0.147 1 55.03 78 PRO A O 1
ATOM 592 N N . LEU A 1 79 ? -2.111 4.73 1.973 1 56.44 79 LEU A N 1
ATOM 593 C CA . LEU A 1 79 ? -0.965 5.633 2.023 1 56.44 79 LEU A CA 1
ATOM 594 C C . LEU A 1 79 ? 0.294 4.941 1.512 1 56.44 79 LEU A C 1
ATOM 596 O O . LEU A 1 79 ? 1.332 5.582 1.335 1 56.44 79 LEU A O 1
ATOM 600 N N . THR A 1 80 ? 0.167 3.727 1.244 1 61.56 80 THR A N 1
ATOM 601 C CA . THR A 1 80 ? 1.459 3.166 0.862 1 61.56 80 THR A CA 1
ATOM 602 C C . THR A 1 80 ? 1.846 3.609 -0.546 1 61.56 80 THR A C 1
ATOM 604 O O . THR A 1 80 ? 1.005 3.631 -1.448 1 61.56 80 THR A O 1
ATOM 607 N N . ASN A 1 81 ? 3.043 4.16 -0.555 1 69.25 81 ASN A N 1
ATOM 608 C CA . ASN A 1 81 ? 3.617 4.812 -1.729 1 69.25 81 ASN A CA 1
ATOM 609 C C . ASN A 1 81 ? 4.746 3.98 -2.334 1 69.25 81 ASN A C 1
ATOM 611 O O . ASN A 1 81 ? 5.801 3.814 -1.717 1 69.25 81 ASN A O 1
ATOM 615 N N . GLY A 1 82 ? 4.492 3.492 -3.504 1 80.38 82 GLY A N 1
ATOM 616 C CA . GLY A 1 82 ? 5.504 2.695 -4.184 1 80.38 82 GLY A CA 1
ATOM 617 C C . GLY A 1 82 ? 6.543 3.537 -4.898 1 80.38 82 GLY A C 1
ATOM 618 O O . GLY A 1 82 ? 7.496 3.002 -5.469 1 80.38 82 GLY A O 1
ATOM 619 N N . ALA A 1 83 ? 6.473 4.836 -4.77 1 88.81 83 ALA A N 1
ATOM 620 C CA . ALA A 1 83 ? 7.363 5.723 -5.508 1 88.81 83 ALA A CA 1
ATOM 621 C C . ALA A 1 83 ? 8.805 5.574 -5.031 1 88.81 83 ALA A C 1
ATOM 623 O O . ALA A 1 83 ? 9.742 5.699 -5.82 1 88.81 83 ALA A O 1
ATOM 624 N N . SER A 1 84 ? 8.953 5.273 -3.754 1 90.75 84 SER A N 1
ATOM 625 C CA . SER A 1 84 ? 10.305 5.117 -3.221 1 90.75 84 SER A CA 1
ATOM 626 C C . SER A 1 84 ? 11.008 3.91 -3.832 1 90.75 84 SER A C 1
ATOM 628 O O . SER A 1 84 ? 12.188 3.984 -4.188 1 90.75 84 SER A O 1
ATOM 630 N N . LEU A 1 85 ? 10.273 2.822 -3.982 1 88.69 85 LEU A N 1
ATOM 631 C CA . LEU A 1 85 ? 10.844 1.626 -4.59 1 88.69 85 LEU A CA 1
ATOM 632 C C . LEU A 1 85 ? 11.156 1.86 -6.066 1 88.69 85 LEU A C 1
ATOM 634 O O . LEU A 1 85 ? 12.172 1.385 -6.574 1 88.69 85 LEU A O 1
ATOM 638 N N . GLN A 1 86 ? 10.266 2.557 -6.746 1 89.12 86 GLN A N 1
ATOM 639 C CA . GLN A 1 86 ? 10.5 2.934 -8.133 1 89.12 86 GLN A CA 1
ATOM 640 C C . GLN A 1 86 ? 11.773 3.758 -8.273 1 89.12 86 GLN A C 1
ATOM 642 O O . GLN A 1 86 ? 12.602 3.488 -9.148 1 89.12 86 GLN A O 1
ATOM 647 N N . ALA A 1 87 ? 11.953 4.715 -7.414 1 92.56 87 ALA A N 1
ATOM 648 C CA . ALA A 1 87 ? 13.125 5.586 -7.445 1 92.56 87 ALA A CA 1
ATOM 649 C C . ALA A 1 87 ? 14.406 4.797 -7.172 1 92.56 87 ALA A C 1
ATOM 651 O O . ALA A 1 87 ? 15.398 4.945 -7.887 1 92.56 87 ALA A O 1
ATOM 652 N N . ILE A 1 88 ? 14.344 3.963 -6.18 1 91.88 88 ILE A N 1
ATOM 653 C CA . ILE A 1 88 ? 15.508 3.172 -5.793 1 91.88 88 ILE A CA 1
ATOM 654 C C . ILE A 1 88 ? 15.938 2.281 -6.957 1 91.88 88 ILE A C 1
ATOM 656 O O . ILE A 1 88 ? 17.125 2.141 -7.23 1 91.88 88 ILE A O 1
ATOM 660 N N . SER A 1 89 ? 14.945 1.746 -7.629 1 88.25 89 SER A N 1
ATOM 661 C CA . SER A 1 89 ? 15.219 0.877 -8.766 1 88.25 89 SER A CA 1
ATOM 662 C C . SER A 1 89 ? 15.758 1.673 -9.953 1 88.25 89 SER A C 1
ATOM 664 O O . SER A 1 89 ? 16.828 1.362 -10.484 1 88.25 89 SER A O 1
ATOM 666 N N . ARG A 1 90 ? 15.148 2.697 -10.375 1 90.38 90 ARG A N 1
ATOM 667 C CA . ARG A 1 90 ? 15.484 3.447 -11.586 1 90.38 90 ARG A CA 1
ATOM 668 C C . ARG A 1 90 ? 16.797 4.191 -11.422 1 90.38 90 ARG A C 1
ATOM 670 O O . ARG A 1 90 ? 17.547 4.348 -12.391 1 90.38 90 ARG A O 1
ATOM 677 N N . TRP A 1 91 ? 17.031 4.625 -10.211 1 93.19 91 TRP A N 1
ATOM 678 C CA . TRP A 1 91 ? 18.25 5.391 -9.977 1 93.19 91 TRP A CA 1
ATOM 679 C C . TRP A 1 91 ? 19.375 4.484 -9.516 1 93.19 91 TRP A C 1
ATOM 681 O O . TRP A 1 91 ? 20.484 4.961 -9.203 1 93.19 91 TRP A O 1
ATOM 691 N N . ASN A 1 92 ? 19.109 3.201 -9.414 1 92.25 92 ASN A N 1
ATOM 692 C CA . ASN A 1 92 ? 20.094 2.207 -8.992 1 92.25 92 ASN A CA 1
ATOM 693 C C . ASN A 1 92 ? 20.781 2.611 -7.688 1 92.25 92 ASN A C 1
ATOM 695 O O . ASN A 1 92 ? 22 2.586 -7.59 1 92.25 92 ASN A O 1
ATOM 699 N N . VAL A 1 93 ? 20.016 2.979 -6.695 1 95.69 93 VAL A N 1
ATOM 700 C CA . VAL A 1 93 ? 20.516 3.58 -5.465 1 95.69 93 VAL A CA 1
ATOM 701 C C . VAL A 1 93 ? 21.328 2.547 -4.676 1 95.69 93 VAL A C 1
ATOM 703 O O . VAL A 1 93 ? 22.391 2.852 -4.148 1 95.69 93 VAL A O 1
ATOM 706 N N . ALA A 1 94 ? 20.812 1.345 -4.59 1 95 94 ALA A N 1
ATOM 707 C CA . ALA A 1 94 ? 21.422 0.321 -3.744 1 95 94 ALA A CA 1
ATOM 708 C C . ALA A 1 94 ? 22.859 0.063 -4.152 1 95 94 ALA A C 1
ATOM 710 O O . ALA A 1 94 ? 23.734 -0.097 -3.299 1 95 94 ALA A O 1
ATOM 711 N N . SER A 1 95 ? 23.125 0.133 -5.422 1 95 95 SER A N 1
ATOM 712 C CA . SER A 1 95 ? 24.453 -0.156 -5.93 1 95 95 SER A CA 1
ATOM 713 C C . SER A 1 95 ? 25.391 1.022 -5.703 1 95 95 SER A C 1
ATOM 715 O O . SER A 1 95 ? 26.609 0.886 -5.836 1 95 95 SER A O 1
ATOM 717 N N . LYS A 1 96 ? 24.859 2.102 -5.391 1 97.62 96 LYS A N 1
ATOM 718 C CA . LYS A 1 96 ? 25.656 3.316 -5.285 1 97.62 96 LYS A CA 1
ATOM 719 C C . LYS A 1 96 ? 25.969 3.646 -3.828 1 97.62 96 LYS A C 1
ATOM 721 O O . LYS A 1 96 ? 26.703 4.594 -3.543 1 97.62 96 LYS A O 1
ATOM 726 N N . VAL A 1 97 ? 25.391 2.902 -2.908 1 98.12 97 VAL A N 1
ATOM 727 C CA . VAL A 1 97 ? 25.75 2.973 -1.497 1 98.12 97 VAL A CA 1
ATOM 728 C C . VAL A 1 97 ? 26.828 1.941 -1.187 1 98.12 97 VAL A C 1
ATOM 730 O O . VAL A 1 97 ? 26.719 0.777 -1.579 1 98.12 97 VAL A O 1
ATOM 733 N N . PRO A 1 98 ? 27.875 2.342 -0.551 1 97.5 98 PRO A N 1
ATOM 734 C CA . PRO A 1 98 ? 28.938 1.379 -0.241 1 97.5 98 PRO A CA 1
ATOM 735 C C . PRO A 1 98 ? 28.453 0.222 0.627 1 97.5 98 PRO A C 1
ATOM 737 O O . PRO A 1 98 ? 27.734 0.439 1.601 1 97.5 98 PRO A O 1
ATOM 740 N N . LEU A 1 99 ? 28.844 -0.985 0.299 1 94.5 99 LEU A N 1
ATOM 741 C CA . LEU A 1 99 ? 28.422 -2.174 1.03 1 94.5 99 LEU A CA 1
ATOM 742 C C . LEU A 1 99 ? 28.938 -2.143 2.465 1 94.5 99 LEU A C 1
ATOM 744 O O . LEU A 1 99 ? 28.234 -2.553 3.391 1 94.5 99 LEU A O 1
ATOM 748 N N . ASP A 1 100 ? 30.203 -1.692 2.488 1 92.44 100 ASP A N 1
ATOM 749 C CA . ASP A 1 100 ? 30.812 -1.587 3.805 1 92.44 100 ASP A CA 1
ATOM 750 C C . ASP A 1 100 ? 31.031 -0.127 4.195 1 92.44 100 ASP A C 1
ATOM 752 O O . ASP A 1 100 ? 32.156 0.382 4.113 1 92.44 100 ASP A O 1
ATOM 756 N N . GLY A 1 101 ? 30.031 0.624 4.383 1 95.62 101 GLY A N 1
ATOM 757 C CA . GLY A 1 101 ? 30.188 2.018 4.77 1 95.62 101 GLY A CA 1
ATOM 758 C C . GLY A 1 101 ? 28.938 2.842 4.535 1 95.62 101 GLY A C 1
ATOM 759 O O . GLY A 1 101 ? 27.828 2.307 4.523 1 95.62 101 GLY A O 1
ATOM 760 N N . GLU A 1 102 ? 29.156 4.137 4.613 1 97.75 102 GLU A N 1
ATOM 761 C CA . GLU A 1 102 ? 28.062 5.098 4.441 1 97.75 102 GLU A CA 1
ATOM 762 C C . GLU A 1 102 ? 28.422 6.152 3.396 1 97.75 102 GLU A C 1
ATOM 764 O O . GLU A 1 102 ? 29.594 6.277 3.006 1 97.75 102 GLU A O 1
ATOM 769 N N . VAL A 1 103 ? 27.516 6.832 2.869 1 98.5 103 VAL A N 1
ATOM 770 C CA . VAL A 1 103 ? 27.656 7.934 1.926 1 98.5 103 VAL A CA 1
ATOM 771 C C . VAL A 1 103 ? 26.688 9.055 2.293 1 98.5 103 VAL A C 1
ATOM 773 O O . VAL A 1 103 ? 25.609 8.805 2.82 1 98.5 103 VAL A O 1
ATOM 776 N N . SER A 1 104 ? 27.094 10.266 2.08 1 98.38 104 SER A N 1
ATOM 777 C CA . SER A 1 104 ? 26.188 11.367 2.369 1 98.38 104 SER A CA 1
ATOM 778 C C . SER A 1 104 ? 25.031 11.414 1.364 1 98.38 104 SER A C 1
ATOM 780 O O . SER A 1 104 ? 25.203 11.016 0.21 1 98.38 104 SER A O 1
ATOM 782 N N . PHE A 1 105 ? 23.906 11.953 1.799 1 97.69 105 PHE A N 1
ATOM 783 C CA . PHE A 1 105 ? 22.797 12.164 0.867 1 97.69 105 PHE A CA 1
ATOM 784 C C . PHE A 1 105 ? 23.25 13.008 -0.319 1 97.69 105 PHE A C 1
ATOM 786 O O . PHE A 1 105 ? 22.844 12.758 -1.456 1 97.69 105 PHE A O 1
ATOM 793 N N . THR A 1 106 ? 24.062 13.977 -0.053 1 97.69 106 THR A N 1
ATOM 794 C CA . THR A 1 106 ? 24.531 14.898 -1.081 1 97.69 106 THR A CA 1
ATOM 795 C C . THR A 1 106 ? 25.375 14.164 -2.125 1 97.69 106 THR A C 1
ATOM 797 O O . THR A 1 106 ? 25.141 14.305 -3.326 1 97.69 106 THR A O 1
ATOM 800 N N . ASP A 1 107 ? 26.297 13.367 -1.7 1 98.5 107 ASP A N 1
ATOM 801 C CA . ASP A 1 107 ? 27.156 12.625 -2.617 1 98.5 107 ASP A CA 1
ATOM 802 C C . ASP A 1 107 ? 26.359 11.57 -3.379 1 98.5 107 ASP A C 1
ATOM 804 O O . ASP A 1 107 ? 26.578 11.359 -4.574 1 98.5 107 ASP A O 1
ATOM 808 N N . LEU A 1 108 ? 25.484 10.938 -2.672 1 98.44 108 LEU A N 1
ATOM 809 C CA . LEU A 1 108 ? 24.656 9.914 -3.301 1 98.44 108 LEU A CA 1
ATOM 810 C C . LEU A 1 108 ? 23.766 10.523 -4.375 1 98.44 108 LEU A C 1
ATOM 812 O O . LEU A 1 108 ? 23.594 9.953 -5.453 1 98.44 108 LEU A O 1
ATOM 816 N N . ALA A 1 109 ? 23.219 11.688 -4.066 1 97.56 109 ALA A N 1
ATOM 817 C CA . ALA A 1 109 ? 22.375 12.383 -5.027 1 97.56 109 ALA A CA 1
ATOM 818 C C . ALA A 1 109 ? 23.156 12.758 -6.285 1 97.56 109 ALA A C 1
ATOM 820 O O . ALA A 1 109 ? 22.641 12.633 -7.398 1 97.56 109 ALA A O 1
ATOM 821 N N . LYS A 1 110 ? 24.344 13.188 -6.086 1 97.69 110 LYS A N 1
ATOM 822 C CA . LYS A 1 110 ? 25.203 13.516 -7.211 1 97.69 110 LYS A CA 1
ATOM 823 C C . LYS A 1 110 ? 25.453 12.289 -8.086 1 97.69 110 LYS A C 1
ATOM 825 O O . LYS A 1 110 ? 25.375 12.367 -9.312 1 97.69 110 LYS A O 1
ATOM 830 N N . GLU A 1 111 ? 25.703 11.211 -7.477 1 97.56 111 GLU A N 1
ATOM 831 C CA . GLU A 1 111 ? 25.938 9.969 -8.211 1 97.56 111 GLU A CA 1
ATOM 832 C C . GLU A 1 111 ? 24.688 9.523 -8.961 1 97.56 111 GLU A C 1
ATOM 834 O O . GLU A 1 111 ? 24.781 8.969 -10.055 1 97.56 111 GLU A O 1
ATOM 839 N N . CYS A 1 112 ? 23.562 9.742 -8.352 1 96.5 112 CYS A N 1
ATOM 840 C CA . CYS A 1 112 ? 22.297 9.328 -8.945 1 96.5 112 CYS A CA 1
ATOM 841 C C . CYS A 1 112 ? 21.812 10.344 -9.984 1 96.5 112 CYS A C 1
ATOM 843 O O . CYS A 1 112 ? 20.922 10.047 -10.781 1 96.5 112 CYS A O 1
ATOM 845 N N . GLY A 1 113 ? 22.391 11.562 -9.984 1 96.06 113 GLY A N 1
ATOM 846 C CA . GLY A 1 113 ? 21.969 12.609 -10.898 1 96.06 113 GLY A CA 1
ATOM 847 C C . GLY A 1 113 ? 20.609 13.203 -10.555 1 96.06 113 GLY A C 1
ATOM 848 O O . GLY A 1 113 ? 19.812 13.492 -11.445 1 96.06 113 GLY A O 1
ATOM 849 N N . VAL A 1 114 ? 20.312 13.305 -9.219 1 95.12 114 VAL A N 1
ATOM 850 C CA . VAL A 1 114 ? 19.016 13.805 -8.797 1 95.12 114 VAL A CA 1
ATOM 851 C C . VAL A 1 114 ? 19.203 14.844 -7.691 1 95.12 114 VAL A C 1
ATOM 853 O O . VAL A 1 114 ? 20.297 15.016 -7.172 1 95.12 114 VAL A O 1
ATOM 856 N N . ASN A 1 115 ? 18.125 15.594 -7.391 1 93.88 115 ASN A N 1
ATOM 857 C CA . ASN A 1 115 ? 18.125 16.578 -6.316 1 93.88 115 ASN A CA 1
ATOM 858 C C . ASN A 1 115 ? 18.328 15.922 -4.949 1 93.88 115 ASN A C 1
ATOM 860 O O . ASN A 1 115 ? 17.672 14.922 -4.641 1 93.88 115 ASN A O 1
ATOM 864 N N . ALA A 1 116 ? 19.219 16.484 -4.145 1 94.44 116 ALA A N 1
ATOM 865 C CA . ALA A 1 116 ? 19.594 15.875 -2.873 1 94.44 116 ALA A CA 1
ATOM 866 C C . ALA A 1 116 ? 18.422 15.859 -1.9 1 94.44 116 ALA A C 1
ATOM 868 O O . ALA A 1 116 ? 18.234 14.906 -1.144 1 94.44 116 ALA A O 1
ATOM 869 N N . VAL A 1 117 ? 17.625 16.891 -1.865 1 92.69 117 VAL A N 1
ATOM 870 C CA . VAL A 1 117 ? 16.484 16.984 -0.964 1 92.69 117 VAL A CA 1
ATOM 871 C C . VAL A 1 117 ? 15.461 15.906 -1.318 1 92.69 117 VAL A C 1
ATOM 873 O O . VAL A 1 117 ? 14.938 15.219 -0.435 1 92.69 117 VAL A O 1
ATOM 876 N N . ASP A 1 118 ? 15.25 15.766 -2.58 1 94.5 118 ASP A N 1
ATOM 877 C CA . ASP A 1 118 ? 14.281 14.781 -3.043 1 94.5 118 ASP A CA 1
ATOM 878 C C . ASP A 1 118 ? 14.766 13.359 -2.77 1 94.5 118 ASP A C 1
ATOM 880 O O . ASP A 1 118 ? 13.992 12.508 -2.334 1 94.5 118 ASP A O 1
ATOM 884 N N . LEU A 1 119 ? 16.047 13.117 -3.002 1 96.5 119 LEU A N 1
ATOM 885 C CA . LEU A 1 119 ? 16.594 11.797 -2.703 1 96.5 119 LEU A CA 1
ATOM 886 C C . LEU A 1 119 ? 16.453 11.469 -1.22 1 96.5 119 LEU A C 1
ATOM 888 O O . LEU A 1 119 ? 16.078 10.359 -0.856 1 96.5 119 LEU A O 1
ATOM 892 N N . ARG A 1 120 ? 16.734 12.406 -0.411 1 96.31 120 ARG A N 1
ATOM 893 C CA . ARG A 1 120 ? 16.656 12.211 1.033 1 96.31 120 ARG A CA 1
ATOM 894 C C . ARG A 1 120 ? 15.234 11.867 1.46 1 96.31 120 ARG A C 1
ATOM 896 O O . ARG A 1 120 ? 15.031 10.953 2.264 1 96.31 120 ARG A O 1
ATOM 903 N N . ARG A 1 121 ? 14.305 12.57 0.957 1 95.06 121 ARG A N 1
ATOM 904 C CA . ARG A 1 121 ? 12.898 12.32 1.279 1 95.06 121 ARG A CA 1
ATOM 905 C C . ARG A 1 121 ? 12.484 10.922 0.843 1 95.06 121 ARG A C 1
ATOM 907 O O . ARG A 1 121 ? 11.82 10.203 1.597 1 95.06 121 ARG A O 1
ATOM 914 N N . VAL A 1 122 ? 12.875 10.547 -0.338 1 95.12 122 VAL A N 1
ATOM 915 C CA . VAL A 1 122 ? 12.555 9.242 -0.895 1 95.12 122 VAL A CA 1
ATOM 916 C C . VAL A 1 122 ? 13.156 8.141 -0.022 1 95.12 122 VAL A C 1
ATOM 918 O O . VAL A 1 122 ? 12.477 7.176 0.329 1 95.12 122 VAL A O 1
ATOM 921 N N . LEU A 1 123 ? 14.367 8.32 0.368 1 97.25 123 LEU A N 1
ATOM 922 C CA . LEU A 1 123 ? 15.07 7.277 1.113 1 97.25 123 LEU A CA 1
ATOM 923 C C . LEU A 1 123 ? 14.57 7.207 2.553 1 97.25 123 LEU A C 1
ATOM 925 O O . LEU A 1 123 ? 14.445 6.121 3.121 1 97.25 123 LEU A O 1
ATOM 929 N N . ARG A 1 124 ? 14.266 8.352 3.162 1 96.44 124 ARG A N 1
ATOM 930 C CA . ARG A 1 124 ? 13.75 8.336 4.527 1 96.44 124 ARG A CA 1
ATOM 931 C C . ARG A 1 124 ? 12.391 7.645 4.59 1 96.44 124 ARG A C 1
ATOM 933 O O . ARG A 1 124 ? 12.07 6.977 5.574 1 96.44 124 ARG A O 1
ATOM 940 N N . TYR A 1 125 ? 11.609 7.773 3.547 1 94.19 125 TYR A N 1
ATOM 941 C CA . TYR A 1 125 ? 10.383 6.988 3.445 1 94.19 125 TYR A CA 1
ATOM 942 C C . TYR A 1 125 ? 10.695 5.5 3.367 1 94.19 125 TYR A C 1
ATOM 944 O O . TYR A 1 125 ? 10.102 4.691 4.086 1 94.19 125 TYR A O 1
ATOM 952 N N . ALA A 1 126 ? 11.633 5.117 2.508 1 92.94 126 ALA A N 1
ATOM 953 C CA . ALA A 1 126 ? 11.992 3.715 2.307 1 92.94 126 ALA A CA 1
ATOM 954 C C . ALA A 1 126 ? 12.531 3.098 3.596 1 92.94 126 ALA A C 1
ATOM 956 O O . ALA A 1 126 ? 12.312 1.912 3.859 1 92.94 126 ALA A O 1
ATOM 957 N N . MET A 1 127 ? 13.203 3.883 4.422 1 94.94 127 MET A N 1
ATOM 958 C CA . MET A 1 127 ? 13.805 3.395 5.664 1 94.94 127 MET A CA 1
ATOM 959 C C . MET A 1 127 ? 12.727 2.904 6.629 1 94.94 127 MET A C 1
ATOM 961 O O . MET A 1 127 ? 12.859 1.833 7.219 1 94.94 127 MET A O 1
ATOM 965 N N . CYS A 1 128 ? 11.664 3.695 6.68 1 91.06 128 CYS A N 1
ATOM 966 C CA . CYS A 1 128 ? 10.703 3.365 7.727 1 91.06 128 CYS A CA 1
ATOM 967 C C . CYS A 1 128 ? 9.586 2.484 7.184 1 91.06 128 CYS A C 1
ATOM 969 O O . CYS A 1 128 ? 8.961 1.731 7.938 1 91.06 128 CYS A O 1
ATOM 971 N N . TYR A 1 129 ? 9.359 2.484 5.875 1 88.62 129 TYR A N 1
ATOM 972 C CA . TYR A 1 129 ? 8.25 1.704 5.332 1 88.62 129 TYR A CA 1
ATOM 973 C C . TYR A 1 129 ? 8.75 0.399 4.727 1 88.62 129 TYR A C 1
ATOM 975 O O . TYR A 1 129 ? 8.039 -0.608 4.73 1 88.62 129 TYR A O 1
ATOM 983 N N . HIS A 1 130 ? 9.977 0.422 4.168 1 88.81 130 HIS A N 1
ATOM 984 C CA . HIS A 1 130 ? 10.461 -0.744 3.439 1 88.81 130 HIS A CA 1
ATOM 985 C C . HIS A 1 130 ? 11.672 -1.356 4.125 1 88.81 130 HIS A C 1
ATOM 987 O O . HIS A 1 130 ? 12.18 -2.393 3.688 1 88.81 130 HIS A O 1
ATOM 993 N N . ARG A 1 131 ? 12.125 -0.707 5.105 1 92.12 131 ARG A N 1
ATOM 994 C CA . ARG A 1 131 ? 13.297 -1.157 5.848 1 92.12 131 ARG A CA 1
ATOM 995 C C . ARG A 1 131 ? 14.516 -1.252 4.938 1 92.12 131 ARG A C 1
ATOM 997 O O . ARG A 1 131 ? 15.352 -2.148 5.094 1 92.12 131 ARG A O 1
ATOM 1004 N N . LEU A 1 132 ? 14.562 -0.334 3.961 1 93.44 132 LEU A N 1
ATOM 1005 C CA . LEU A 1 132 ? 15.719 -0.199 3.082 1 93.44 132 LEU A CA 1
ATOM 1006 C C . LEU A 1 132 ? 16.594 0.974 3.514 1 93.44 132 LEU A C 1
ATOM 1008 O O . LEU A 1 132 ? 16.094 2.082 3.721 1 93.44 132 LEU A O 1
ATOM 1012 N N . PHE A 1 133 ? 17.875 0.702 3.656 1 96.75 133 PHE A N 1
ATOM 1013 C CA . PHE A 1 133 ? 18.859 1.688 4.066 1 96.75 133 PHE A CA 1
ATOM 1014 C C . PHE A 1 133 ? 18.578 2.176 5.484 1 96.75 133 PHE A C 1
ATOM 1016 O O . PHE A 1 133 ? 17.562 1.825 6.078 1 96.75 133 PHE A O 1
ATOM 1023 N N . CYS A 1 134 ? 19.484 2.834 6.051 1 96.19 134 CYS A N 1
ATOM 1024 C CA . CYS A 1 134 ? 19.359 3.529 7.328 1 96.19 134 CYS A CA 1
ATOM 1025 C C . CYS A 1 134 ? 20.203 4.797 7.336 1 96.19 134 CYS A C 1
ATOM 1027 O O . CYS A 1 134 ? 20.984 5.035 6.414 1 96.19 134 CYS A O 1
ATOM 1029 N N . GLU A 1 135 ? 19.875 5.633 8.172 1 96.44 135 GLU A N 1
ATOM 1030 C CA . GLU A 1 135 ? 20.641 6.852 8.43 1 96.44 135 GLU A CA 1
ATOM 1031 C C . GLU A 1 135 ? 21.422 6.75 9.734 1 96.44 135 GLU A C 1
ATOM 1033 O O . GLU A 1 135 ? 20.984 7.258 10.766 1 96.44 135 GLU A O 1
ATOM 1038 N N . PRO A 1 136 ? 22.641 6.117 9.641 1 94.31 136 PRO A N 1
ATOM 1039 C CA . PRO A 1 136 ? 23.391 5.859 10.859 1 94.31 136 PRO A CA 1
ATOM 1040 C C . PRO A 1 136 ? 23.781 7.145 11.602 1 94.31 136 PRO A C 1
ATOM 1042 O O . PRO A 1 136 ? 23.969 7.125 12.82 1 94.31 136 PRO A O 1
ATOM 1045 N N . ARG A 1 137 ? 23.953 8.172 10.906 1 93.69 137 ARG A N 1
ATOM 1046 C CA . ARG A 1 137 ? 24.094 9.531 11.422 1 93.69 137 ARG A CA 1
ATOM 1047 C C . ARG A 1 137 ? 23.438 10.547 10.5 1 93.69 137 ARG A C 1
ATOM 1049 O O . ARG A 1 137 ? 23.203 10.258 9.32 1 93.69 137 ARG A O 1
ATOM 1056 N N . GLU A 1 138 ? 23.156 11.594 11.039 1 91.5 138 GLU A N 1
ATOM 1057 C CA . GLU A 1 138 ? 22.359 12.586 10.312 1 91.5 138 GLU A CA 1
ATOM 1058 C C . GLU A 1 138 ? 23.031 12.945 8.984 1 91.5 138 GLU A C 1
ATOM 1060 O O . GLU A 1 138 ? 24.203 13.312 8.953 1 91.5 138 GLU A O 1
ATOM 1065 N N . GLY A 1 139 ? 22.297 12.734 7.93 1 94.56 139 GLY A N 1
ATOM 1066 C CA . GLY A 1 139 ? 22.766 13.18 6.625 1 94.56 139 GLY A CA 1
ATOM 1067 C C . GLY A 1 139 ? 23.469 12.086 5.844 1 94.56 139 GLY A C 1
ATOM 1068 O O . GLY A 1 139 ? 23.891 12.305 4.703 1 94.56 139 GLY A O 1
ATOM 1069 N N . TYR A 1 140 ? 23.594 10.875 6.422 1 97.25 140 TYR A N 1
ATOM 1070 C CA . TYR A 1 140 ? 24.328 9.797 5.762 1 97.25 140 TYR A CA 1
ATOM 1071 C C . TYR A 1 140 ? 23.453 8.555 5.621 1 97.25 140 TYR A C 1
ATOM 1073 O O . TYR A 1 140 ? 22.578 8.305 6.457 1 97.25 140 TYR A O 1
ATOM 1081 N N . VAL A 1 141 ? 23.75 7.812 4.59 1 98.06 141 VAL A N 1
ATOM 1082 C CA . VAL A 1 141 ? 22.984 6.621 4.262 1 98.06 141 VAL A CA 1
ATOM 1083 C C . VAL A 1 141 ? 23.891 5.395 4.285 1 98.06 141 VAL A C 1
ATOM 1085 O O . VAL A 1 141 ? 25.047 5.457 3.848 1 98.06 141 VAL A O 1
ATOM 1088 N N . ALA A 1 142 ? 23.391 4.352 4.824 1 98.31 142 ALA A N 1
ATOM 1089 C CA . ALA A 1 142 ? 24.047 3.047 4.797 1 98.31 142 ALA A CA 1
ATOM 1090 C C . ALA A 1 142 ? 23.031 1.934 4.508 1 98.31 142 ALA A C 1
ATOM 1092 O O . ALA A 1 142 ? 21.828 2.176 4.469 1 98.31 142 ALA A O 1
ATOM 1093 N N . HIS A 1 143 ? 23.594 0.748 4.266 1 97.38 143 HIS A N 1
ATOM 1094 C CA . HIS A 1 143 ? 22.75 -0.389 3.924 1 97.38 143 HIS A CA 1
ATOM 1095 C C . HIS A 1 143 ? 22.125 -1.004 5.168 1 97.38 143 HIS A C 1
ATOM 1097 O O . HIS A 1 143 ? 22.734 -1.022 6.238 1 97.38 143 HIS A O 1
ATOM 1103 N N . THR A 1 144 ? 20.922 -1.413 5.074 1 95.56 144 THR A N 1
ATOM 1104 C CA . THR A 1 144 ? 20.359 -2.49 5.879 1 95.56 144 THR A CA 1
ATOM 1105 C C . THR A 1 144 ? 20.5 -3.832 5.168 1 95.56 144 THR A C 1
ATOM 1107 O O . THR A 1 144 ? 21.078 -3.902 4.074 1 95.56 144 THR A O 1
ATOM 1110 N N . LEU A 1 145 ? 19.984 -4.848 5.789 1 93.31 145 LEU A N 1
ATOM 1111 C CA . LEU A 1 145 ? 20.016 -6.168 5.168 1 93.31 145 LEU A CA 1
ATOM 1112 C C . LEU A 1 145 ? 19.328 -6.148 3.812 1 93.31 145 LEU A C 1
ATOM 1114 O O . LEU A 1 145 ? 19.891 -6.598 2.814 1 93.31 145 LEU A O 1
ATOM 1118 N N . GLY A 1 146 ? 18.125 -5.574 3.752 1 90.94 146 GLY A N 1
ATOM 1119 C CA . GLY A 1 146 ? 17.344 -5.551 2.527 1 90.94 146 GLY A CA 1
ATOM 1120 C C . GLY A 1 146 ? 18.031 -4.824 1.388 1 90.94 146 GLY A C 1
ATOM 1121 O O . GLY A 1 146 ? 18.094 -5.332 0.266 1 90.94 146 GLY A O 1
ATOM 1122 N N . SER A 1 147 ? 18.562 -3.643 1.695 1 93.56 147 SER A N 1
ATOM 1123 C CA . SER A 1 147 ? 19.203 -2.855 0.643 1 93.56 147 SER A CA 1
ATOM 1124 C C . SER A 1 147 ? 20.547 -3.467 0.227 1 93.56 147 SER A C 1
ATOM 1126 O O . SER A 1 147 ? 20.938 -3.365 -0.935 1 93.56 147 SER A O 1
ATOM 1128 N N . ARG A 1 148 ? 21.172 -4.098 1.148 1 93.5 148 ARG A N 1
ATOM 1129 C CA . ARG A 1 148 ? 22.391 -4.82 0.787 1 93.5 148 ARG A CA 1
ATOM 1130 C C . ARG A 1 148 ? 22.094 -5.949 -0.189 1 93.5 148 ARG A C 1
ATOM 1132 O O . ARG A 1 148 ? 22.797 -6.129 -1.181 1 93.5 148 ARG A O 1
ATOM 1139 N N . LYS A 1 149 ? 21.062 -6.668 0.09 1 89.44 149 LYS A N 1
ATOM 1140 C CA . LYS A 1 149 ? 20.688 -7.77 -0.793 1 89.44 149 LYS A CA 1
ATOM 1141 C C . LYS A 1 149 ? 20.297 -7.25 -2.176 1 89.44 149 LYS A C 1
ATOM 1143 O O . LYS A 1 149 ? 20.594 -7.891 -3.188 1 89.44 149 LYS A O 1
ATOM 1148 N N . LEU A 1 150 ? 19.672 -6.152 -2.201 1 88.62 150 LEU A N 1
ATOM 1149 C CA . LEU A 1 150 ? 19.312 -5.535 -3.475 1 88.62 150 LEU A CA 1
ATOM 1150 C C . LEU A 1 150 ? 20.562 -5.18 -4.273 1 88.62 150 LEU A C 1
ATOM 1152 O O . LEU A 1 150 ? 20.562 -5.266 -5.504 1 88.62 150 LEU A O 1
ATOM 1156 N N . ALA A 1 151 ? 21.562 -4.781 -3.553 1 91.69 151 ALA A N 1
ATOM 1157 C CA . ALA A 1 151 ? 22.812 -4.391 -4.207 1 91.69 151 ALA A CA 1
ATOM 1158 C C . ALA A 1 151 ? 23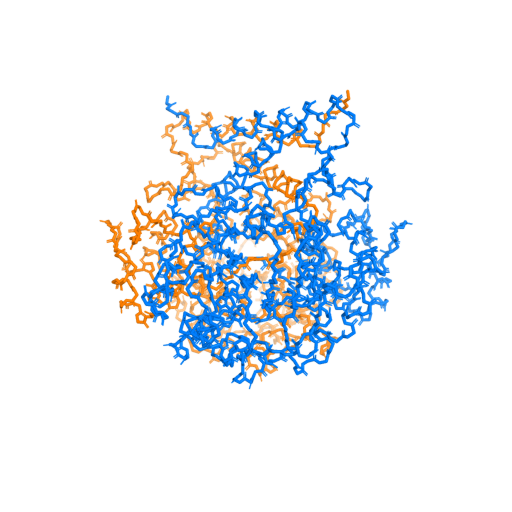.578 -5.613 -4.699 1 91.69 151 ALA A C 1
ATOM 1160 O O . ALA A 1 151 ? 24.188 -5.578 -5.766 1 91.69 151 ALA A O 1
ATOM 1161 N N . GLU A 1 152 ? 23.438 -6.656 -3.975 1 89.94 152 GLU A N 1
ATOM 1162 C CA . GLU A 1 152 ? 24.281 -7.816 -4.227 1 89.94 152 GLU A CA 1
ATOM 1163 C C . GLU A 1 152 ? 23.625 -8.789 -5.195 1 89.94 152 GLU A C 1
ATOM 1165 O O . GLU A 1 152 ? 24.297 -9.562 -5.871 1 89.94 152 GLU A O 1
ATOM 1170 N N . GLU A 1 153 ? 22.297 -8.758 -5.234 1 83.81 153 GLU A N 1
ATOM 1171 C CA . GLU A 1 153 ? 21.562 -9.758 -6 1 83.81 153 GLU A CA 1
ATOM 1172 C C . GLU A 1 153 ? 20.812 -9.125 -7.16 1 83.81 153 GLU A C 1
ATOM 1174 O O . GLU A 1 153 ? 19.656 -8.719 -7.012 1 83.81 153 GLU A O 1
ATOM 1179 N N . PRO A 1 154 ? 21.344 -9.18 -8.297 1 79.44 154 PRO A N 1
ATOM 1180 C CA . PRO A 1 154 ? 20.719 -8.539 -9.461 1 79.44 154 PRO A CA 1
ATOM 1181 C C . PRO A 1 154 ? 19.297 -9.055 -9.727 1 79.44 154 PRO A C 1
ATOM 1183 O O . PRO A 1 154 ? 18.438 -8.297 -10.188 1 79.44 154 PRO A O 1
ATOM 1186 N N . LEU A 1 155 ? 19.062 -10.297 -9.375 1 77.06 155 LEU A N 1
ATOM 1187 C CA . LEU A 1 155 ? 17.734 -10.875 -9.594 1 77.06 155 LEU A CA 1
ATOM 1188 C C . LEU A 1 155 ? 16.688 -10.125 -8.781 1 77.06 155 LEU A C 1
ATOM 1190 O O . LEU A 1 155 ? 15.555 -9.953 -9.242 1 77.06 155 LEU A O 1
ATOM 1194 N N . LEU A 1 156 ? 17.047 -9.648 -7.648 1 79.75 156 LEU A N 1
ATOM 1195 C CA . LEU A 1 156 ? 16.125 -8.914 -6.801 1 79.75 156 LEU A CA 1
ATOM 1196 C C . LEU A 1 156 ? 15.789 -7.551 -7.402 1 79.75 156 LEU A C 1
ATOM 1198 O O . LEU A 1 156 ? 14.648 -7.09 -7.328 1 79.75 156 LEU A O 1
ATOM 1202 N N . GLY A 1 157 ? 16.75 -7 -8.055 1 78.06 157 GLY A N 1
ATOM 1203 C CA . GLY A 1 157 ? 16.547 -5.727 -8.727 1 78.06 157 GLY A CA 1
ATOM 1204 C C . GLY A 1 157 ? 15.562 -5.816 -9.875 1 78.06 157 GLY A C 1
ATOM 1205 O O . GLY A 1 157 ? 14.734 -4.922 -10.062 1 78.06 157 GLY A O 1
ATOM 1206 N N . ASP A 1 158 ? 15.594 -6.871 -10.57 1 75.5 158 ASP A N 1
ATOM 1207 C CA . ASP A 1 158 ? 14.695 -7.07 -11.703 1 75.5 158 ASP A CA 1
ATOM 1208 C C . ASP A 1 158 ? 13.25 -7.246 -11.234 1 75.5 158 ASP A C 1
ATOM 1210 O O . ASP A 1 158 ? 12.32 -6.797 -11.898 1 75.5 158 ASP A O 1
ATOM 1214 N N . GLY A 1 159 ? 13.086 -7.906 -10.117 1 72.44 159 GLY A N 1
ATOM 1215 C CA . GLY A 1 159 ? 11.758 -8.07 -9.555 1 72.44 159 GLY A CA 1
ATOM 1216 C C . GLY A 1 159 ? 11.109 -6.762 -9.148 1 72.44 159 GLY A C 1
ATOM 1217 O O . GLY A 1 159 ? 9.914 -6.562 -9.352 1 72.44 159 GLY A O 1
ATOM 1218 N N . LEU A 1 160 ? 11.93 -5.922 -8.742 1 71.75 160 LEU A N 1
ATOM 1219 C CA . LEU A 1 160 ? 11.438 -4.625 -8.297 1 71.75 160 LEU A CA 1
ATOM 1220 C C . LEU A 1 160 ? 11.016 -3.766 -9.484 1 71.75 160 LEU A C 1
ATOM 1222 O O . LEU A 1 160 ? 10.047 -3.014 -9.398 1 71.75 160 LEU A O 1
ATOM 1226 N N . TRP A 1 161 ? 11.664 -3.91 -10.555 1 66.44 161 TRP A N 1
ATOM 1227 C CA . TRP A 1 161 ? 11.359 -3.146 -11.758 1 66.44 161 TRP A CA 1
ATOM 1228 C C . TRP A 1 161 ? 9.969 -3.498 -12.281 1 66.44 161 TRP A C 1
ATOM 1230 O O . TRP A 1 161 ? 9.172 -2.609 -12.586 1 66.44 161 TRP A O 1
ATOM 1240 N N . LEU A 1 162 ? 9.695 -4.754 -12.367 1 64.44 162 LEU A N 1
ATOM 1241 C CA . LEU A 1 162 ? 8.414 -5.215 -12.891 1 64.44 162 LEU A CA 1
ATOM 1242 C C . LEU A 1 162 ? 7.262 -4.73 -12.016 1 64.44 162 LEU A C 1
ATOM 1244 O O . LEU A 1 162 ? 6.277 -4.184 -12.523 1 64.44 162 LEU A O 1
ATOM 1248 N N . LEU A 1 163 ? 7.477 -4.812 -10.82 1 63.69 163 LEU A N 1
ATOM 1249 C CA . LEU A 1 163 ? 6.453 -4.398 -9.867 1 63.69 163 LEU A CA 1
ATOM 1250 C C . LEU A 1 163 ? 6.41 -2.879 -9.742 1 63.69 163 LEU A C 1
ATOM 1252 O O . LEU A 1 163 ? 5.336 -2.293 -9.594 1 63.69 163 LEU A O 1
ATOM 1256 N N . GLY A 1 164 ? 7.52 -2.391 -10.047 1 64.31 164 GLY A N 1
ATOM 1257 C CA . GLY A 1 164 ? 7.656 -0.981 -9.719 1 64.31 164 GLY A CA 1
ATOM 1258 C C . GLY A 1 164 ? 7.18 -0.062 -10.828 1 64.31 164 GLY A C 1
ATOM 1259 O O . GLY A 1 164 ? 6.582 0.983 -10.562 1 64.31 164 GLY A O 1
ATOM 1260 N N . ASP A 1 165 ? 7.355 -0.49 -12.062 1 78.25 165 ASP A N 1
ATOM 1261 C CA . ASP A 1 165 ? 7.062 0.534 -13.055 1 78.25 165 ASP A CA 1
ATOM 1262 C C . ASP A 1 165 ? 5.723 0.268 -13.742 1 78.25 165 ASP A C 1
ATOM 1264 O O . ASP A 1 165 ? 4.809 1.092 -13.672 1 78.25 165 ASP A O 1
ATOM 1268 N N . LEU A 1 166 ? 5.602 -0.923 -14.336 1 78.69 166 LEU A N 1
ATOM 1269 C CA . LEU A 1 166 ? 4.41 -1.185 -15.141 1 78.69 166 LEU A CA 1
ATOM 1270 C C . LEU A 1 166 ? 3.209 -1.478 -14.242 1 78.69 166 LEU A C 1
ATOM 1272 O O . LEU A 1 166 ? 2.152 -0.861 -14.398 1 78.69 166 LEU A O 1
ATOM 1276 N N . THR A 1 167 ? 3.412 -2.383 -13.297 1 81.44 167 THR A N 1
ATOM 1277 C CA . THR A 1 167 ? 2.311 -2.766 -12.422 1 81.44 167 THR A CA 1
ATOM 1278 C C . THR A 1 167 ? 1.878 -1.587 -11.547 1 81.44 167 THR A C 1
ATOM 1280 O O . THR A 1 167 ? 0.683 -1.323 -11.406 1 81.44 167 THR A O 1
ATOM 1283 N N . TYR A 1 168 ? 2.836 -0.888 -11.047 1 85.5 168 TYR A N 1
ATOM 1284 C CA . TYR A 1 168 ? 2.555 0.259 -10.188 1 85.5 168 TYR A CA 1
ATOM 1285 C C . TYR A 1 168 ? 1.818 1.348 -10.961 1 85.5 168 TYR A C 1
ATOM 1287 O O . TYR A 1 168 ? 0.89 1.968 -10.438 1 85.5 168 TYR A O 1
ATOM 1295 N N . ALA A 1 169 ? 2.182 1.538 -12.164 1 86.75 169 ALA A N 1
ATOM 1296 C CA . ALA A 1 169 ? 1.543 2.553 -12.992 1 86.75 169 ALA A CA 1
ATOM 1297 C C . ALA A 1 169 ? 0.126 2.137 -13.375 1 86.75 169 ALA A C 1
ATOM 1299 O O . ALA A 1 169 ? -0.751 2.984 -13.555 1 86.75 169 ALA A O 1
ATOM 1300 N N . ALA A 1 170 ? -0.128 0.892 -13.469 1 89.88 170 ALA A N 1
ATOM 1301 C CA . ALA A 1 170 ? -1.404 0.389 -13.969 1 89.88 170 ALA A CA 1
ATOM 1302 C C . ALA A 1 170 ? -2.443 0.32 -12.859 1 89.88 170 ALA A C 1
ATOM 1304 O O . ALA A 1 170 ? -3.641 0.477 -13.109 1 89.88 170 ALA A O 1
ATOM 1305 N N . MET A 1 171 ? -2.09 0.16 -11.648 1 89.31 171 MET A N 1
ATOM 1306 C CA . MET A 1 171 ? -2.986 -0.138 -10.539 1 89.31 171 MET A CA 1
ATOM 1307 C C . MET A 1 171 ? -4.07 0.929 -10.414 1 89.31 171 MET A C 1
ATOM 1309 O O . MET A 1 171 ? -5.258 0.61 -10.352 1 89.31 171 MET A O 1
ATOM 1313 N N . PRO A 1 172 ? -3.707 2.191 -10.484 1 88.81 172 PRO A N 1
ATOM 1314 C CA . PRO A 1 172 ? -4.754 3.203 -10.328 1 88.81 172 PRO A CA 1
ATOM 1315 C C . PRO A 1 172 ? -5.699 3.27 -11.523 1 88.81 172 PRO A C 1
ATOM 1317 O O . PRO A 1 172 ? -6.73 3.947 -11.469 1 88.81 172 PRO A O 1
ATOM 1320 N N . LYS A 1 173 ? -5.402 2.549 -12.578 1 92.25 173 LYS A N 1
ATOM 1321 C CA . LYS A 1 173 ? -6.227 2.584 -13.781 1 92.25 173 LYS A CA 1
ATOM 1322 C C . LYS A 1 173 ? -7.129 1.357 -13.875 1 92.25 173 LYS A C 1
ATOM 1324 O O . LYS A 1 173 ? -7.879 1.201 -14.836 1 92.25 173 LYS A O 1
ATOM 1329 N N . THR A 1 174 ? -7.121 0.57 -12.859 1 93.25 174 THR A N 1
ATOM 1330 C CA . THR A 1 174 ? -7.902 -0.662 -12.875 1 93.25 174 THR A CA 1
ATOM 1331 C C . THR A 1 174 ? -9.391 -0.354 -12.984 1 93.25 174 THR A C 1
ATOM 1333 O O . THR A 1 174 ? -10.086 -0.906 -13.844 1 93.25 174 THR A O 1
ATOM 1336 N N . VAL A 1 175 ? -9.898 0.529 -12.18 1 93.31 175 VAL A N 1
ATOM 1337 C CA . VAL A 1 175 ? -11.32 0.845 -12.164 1 93.31 175 VAL A CA 1
ATOM 1338 C C . VAL A 1 175 ? -11.703 1.581 -13.445 1 93.31 175 VAL A C 1
ATOM 1340 O O . VAL A 1 175 ? -12.789 1.369 -13.992 1 93.31 175 VAL A O 1
ATOM 1343 N N . ASP A 1 176 ? -10.766 2.438 -13.938 1 93.94 176 ASP A N 1
ATOM 1344 C CA . ASP A 1 176 ? -10.992 3.078 -15.234 1 93.94 176 ASP A CA 1
ATOM 1345 C C . ASP A 1 176 ? -11.25 2.043 -16.328 1 93.94 176 ASP A C 1
ATOM 1347 O O . ASP A 1 176 ? -12.172 2.203 -17.125 1 93.94 176 ASP A O 1
ATOM 1351 N N . ALA A 1 177 ? -10.453 1.056 -16.344 1 96.38 177 ALA A N 1
ATOM 1352 C CA . ALA A 1 177 ? -10.578 0.016 -17.359 1 96.38 177 ALA A CA 1
ATOM 1353 C C . ALA A 1 177 ? -11.891 -0.745 -17.203 1 96.38 177 ALA A C 1
ATOM 1355 O O . ALA A 1 177 ? -12.586 -0.995 -18.188 1 96.38 177 ALA A O 1
ATOM 1356 N N . LEU A 1 178 ? -12.242 -1.061 -15.984 1 95.69 178 LEU A N 1
ATOM 1357 C CA . LEU A 1 178 ? -13.477 -1.794 -15.719 1 95.69 178 LEU A CA 1
ATOM 1358 C C . LEU A 1 178 ? -14.695 -0.985 -16.156 1 95.69 178 LEU A C 1
ATOM 1360 O O . LEU A 1 178 ? -15.656 -1.544 -16.688 1 95.69 178 LEU A O 1
ATOM 1364 N N . GLU A 1 179 ? -14.656 0.292 -15.953 1 94.44 179 GLU A N 1
ATOM 1365 C CA . GLU A 1 179 ? -15.766 1.167 -16.312 1 94.44 179 GLU A CA 1
ATOM 1366 C C . GLU A 1 179 ? -15.82 1.398 -17.828 1 94.44 179 GLU A C 1
ATOM 1368 O O . GLU A 1 179 ? -16.906 1.458 -18.406 1 94.44 179 GLU A O 1
ATOM 1373 N N . LYS A 1 180 ? -14.703 1.514 -18.422 1 95.19 180 LYS A N 1
ATOM 1374 C CA . LYS A 1 180 ? -14.625 1.813 -19.859 1 95.19 180 LYS A CA 1
ATOM 1375 C C . LYS A 1 180 ? -15.133 0.646 -20.688 1 95.19 180 LYS A C 1
ATOM 1377 O O . LYS A 1 180 ? -15.945 0.835 -21.594 1 95.19 180 LYS A O 1
ATOM 1382 N N . TRP A 1 181 ? -14.641 -0.547 -20.469 1 94.62 181 TRP A N 1
ATOM 1383 C CA . TRP A 1 181 ? -14.891 -1.638 -21.406 1 94.62 181 TRP A CA 1
ATOM 1384 C C . TRP A 1 181 ? -15.969 -2.578 -20.875 1 94.62 181 TRP A C 1
ATOM 1386 O O . TRP A 1 181 ? -16.672 -3.234 -21.656 1 94.62 181 TRP A O 1
ATOM 1396 N N . GLN A 1 182 ? -16.156 -2.766 -19.641 1 90.12 182 GLN A N 1
ATOM 1397 C CA . GLN A 1 182 ? -17.188 -3.58 -19 1 90.12 182 GLN A CA 1
ATOM 1398 C C . GLN A 1 182 ? -17.219 -4.984 -19.594 1 90.12 182 GLN A C 1
ATOM 1400 O O . GLN A 1 182 ? -18.297 -5.523 -19.859 1 90.12 182 GLN A O 1
ATOM 1405 N N . ASP A 1 183 ? -16.109 -5.492 -19.984 1 92.94 183 ASP A N 1
ATOM 1406 C CA . ASP A 1 183 ? -15.977 -6.855 -20.5 1 92.94 183 ASP A CA 1
ATOM 1407 C C . ASP A 1 183 ? -14.758 -7.547 -19.891 1 92.94 183 ASP A C 1
ATOM 1409 O O . ASP A 1 183 ? -14.219 -7.102 -18.875 1 92.94 183 ASP A O 1
ATOM 1413 N N . GLN A 1 184 ? -14.453 -8.734 -20.422 1 93 184 GLN A N 1
ATOM 1414 C CA . GLN A 1 184 ? -13.352 -9.523 -19.875 1 93 184 GLN A CA 1
ATOM 1415 C C . GLN A 1 184 ? -12.344 -9.875 -20.969 1 93 184 GLN A C 1
ATOM 1417 O O . GLN A 1 184 ? -11.906 -11.023 -21.078 1 93 184 GLN A O 1
ATOM 1422 N N . GLU A 1 185 ? -12.016 -8.836 -21.766 1 96.19 185 GLU A N 1
ATOM 1423 C CA . GLU A 1 185 ? -11.023 -9.039 -22.828 1 96.19 185 GLU A CA 1
ATOM 1424 C C . GLU A 1 185 ? -9.617 -8.734 -22.312 1 96.19 185 GLU A C 1
ATOM 1426 O O . GLU A 1 185 ? -9.406 -7.758 -21.594 1 96.19 185 GLU A O 1
ATOM 1431 N N . PRO A 1 186 ? -8.672 -9.586 -22.719 1 96 186 PRO A N 1
ATOM 1432 C CA . PRO A 1 186 ? -7.305 -9.398 -22.234 1 96 186 PRO A CA 1
ATOM 1433 C C . PRO A 1 186 ? -6.691 -8.078 -22.719 1 96 186 PRO A C 1
ATOM 1435 O O . PRO A 1 186 ? -5.715 -7.602 -22.141 1 96 186 PRO A O 1
ATOM 1438 N N . SER A 1 187 ? -7.223 -7.488 -23.797 1 96.31 187 SER A N 1
ATOM 1439 C CA . SER A 1 187 ? -6.699 -6.234 -24.328 1 96.31 187 SER A CA 1
ATOM 1440 C C . SER A 1 187 ? -7.391 -5.031 -23.688 1 96.31 187 SER A C 1
ATOM 1442 O O . SER A 1 187 ? -7.066 -3.885 -24 1 96.31 187 SER A O 1
ATOM 1444 N N . HIS A 1 188 ? -8.352 -5.281 -22.844 1 96.69 188 HIS A N 1
ATOM 1445 C CA . HIS A 1 188 ? -9.141 -4.242 -22.188 1 96.69 188 HIS A CA 1
ATOM 1446 C C . HIS A 1 188 ? -8.82 -4.152 -20.703 1 96.69 188 HIS A C 1
ATOM 1448 O O . HIS A 1 188 ? -9.68 -4.434 -19.859 1 96.69 188 HIS A O 1
ATOM 1454 N N . THR A 1 189 ? -7.57 -3.76 -20.391 1 96.25 189 THR A N 1
ATOM 1455 C CA . THR A 1 189 ? -7.059 -3.752 -19.031 1 96.25 189 THR A CA 1
ATOM 1456 C C . THR A 1 189 ? -6.465 -2.389 -18.688 1 96.25 189 THR A C 1
ATOM 1458 O O . THR A 1 189 ? -6.359 -1.515 -19.547 1 96.25 189 THR A O 1
ATOM 1461 N N . ALA A 1 190 ? -6.098 -2.301 -17.406 1 94.75 190 ALA A N 1
ATOM 1462 C CA . ALA A 1 190 ? -5.395 -1.106 -16.938 1 94.75 190 ALA A CA 1
ATOM 1463 C C . ALA A 1 190 ? -4.07 -0.932 -17.672 1 94.75 190 ALA A C 1
ATOM 1465 O O . ALA A 1 190 ? -3.656 0.194 -17.969 1 94.75 190 ALA A O 1
ATOM 1466 N N . ILE A 1 191 ? -3.42 -1.992 -18.016 1 92.56 191 ILE A N 1
ATOM 1467 C CA . ILE A 1 191 ? -2.17 -1.956 -18.766 1 92.56 191 ILE A CA 1
ATOM 1468 C C . ILE A 1 191 ? -2.41 -1.334 -20.141 1 92.56 191 ILE A C 1
ATOM 1470 O O . ILE A 1 191 ? -1.595 -0.543 -20.625 1 92.56 191 ILE A O 1
ATOM 1474 N N . ALA A 1 192 ? -3.512 -1.733 -20.75 1 95.31 192 ALA A N 1
ATOM 1475 C CA . ALA A 1 192 ? -3.863 -1.155 -22.031 1 95.31 192 ALA A CA 1
ATOM 1476 C C . ALA A 1 192 ? -4.039 0.356 -21.938 1 95.31 192 ALA A C 1
ATOM 1478 O O . ALA A 1 192 ? -3.59 1.103 -22.812 1 95.31 192 ALA A O 1
ATOM 1479 N N . LEU A 1 193 ? -4.609 0.786 -20.875 1 94.38 193 LEU A N 1
ATOM 1480 C CA . LEU A 1 193 ? -4.812 2.215 -20.672 1 94.38 193 LEU A CA 1
ATOM 1481 C C . LEU A 1 193 ? -3.482 2.938 -20.484 1 94.38 193 LEU A C 1
ATOM 1483 O O . LEU A 1 193 ? -3.264 4.004 -21.062 1 94.38 193 LEU A O 1
ATOM 1487 N N . VAL A 1 194 ? -2.592 2.355 -19.719 1 90.88 194 VAL A N 1
ATOM 1488 C CA . VAL A 1 194 ? -1.326 3 -19.391 1 90.88 194 VAL A CA 1
ATOM 1489 C C . VAL A 1 194 ? -0.413 3.02 -20.609 1 90.88 194 VAL A C 1
ATOM 1491 O O . VAL A 1 194 ? 0.318 3.988 -20.828 1 90.88 194 VAL A O 1
ATOM 1494 N N . SER A 1 195 ? -0.49 2.008 -21.406 1 90.12 195 SER A N 1
ATOM 1495 C CA . SER A 1 195 ? 0.387 1.915 -22.578 1 90.12 195 SER A CA 1
ATOM 1496 C C . SER A 1 195 ? -0.183 2.688 -23.75 1 90.12 195 SER A C 1
ATOM 1498 O O . SER A 1 195 ? 0.547 3.033 -24.688 1 90.12 195 SER A O 1
ATOM 1500 N N . GLY A 1 196 ? -1.497 2.818 -23.75 1 92.75 196 GLY A N 1
ATOM 1501 C CA . GLY A 1 196 ? -2.168 3.471 -24.859 1 92.75 196 GLY A CA 1
ATOM 1502 C C . GLY A 1 196 ? -2.441 2.537 -26.016 1 92.75 196 GLY A C 1
ATOM 1503 O O . GLY A 1 196 ? -2.871 2.977 -27.094 1 92.75 196 GLY A O 1
ATOM 1504 N N . LYS A 1 197 ? -2.172 1.27 -25.781 1 93.94 197 LYS A N 1
ATOM 1505 C CA . LYS A 1 197 ? -2.406 0.253 -26.812 1 93.94 197 LYS A CA 1
ATOM 1506 C C . LYS A 1 197 ? -3.418 -0.785 -26.328 1 93.94 197 LYS A C 1
ATOM 1508 O O . LYS A 1 197 ? -3.266 -1.354 -25.25 1 93.94 197 LYS A O 1
ATOM 1513 N N . GLU A 1 198 ? -4.402 -0.991 -27.125 1 94.81 198 GLU A N 1
ATOM 1514 C CA . GLU A 1 198 ? -5.418 -1.98 -26.781 1 94.81 198 GLU A CA 1
ATOM 1515 C C . GLU A 1 198 ? -4.98 -3.385 -27.188 1 94.81 198 GLU A C 1
ATOM 1517 O O . GLU A 1 198 ? -5.605 -4.004 -28.062 1 94.81 198 GLU A O 1
ATOM 1522 N N . VAL A 1 199 ? -3.949 -3.818 -26.562 1 93.06 199 VAL A N 1
ATOM 1523 C CA . VAL A 1 199 ? -3.406 -5.16 -26.75 1 93.06 199 VAL A CA 1
ATOM 1524 C C . VAL A 1 199 ? -3.264 -5.852 -25.406 1 93.06 199 VAL A C 1
ATOM 1526 O O . VAL A 1 199 ? -3.322 -5.203 -24.359 1 93.06 199 VAL A O 1
ATOM 1529 N N . SER A 1 200 ? -3.137 -7.152 -25.453 1 92.5 200 SER A N 1
ATOM 1530 C CA . SER A 1 200 ? -2.918 -7.887 -24.203 1 92.5 200 SER A CA 1
ATOM 1531 C C . SER A 1 200 ? -1.562 -7.547 -23.594 1 92.5 200 SER A C 1
ATOM 1533 O O . SER A 1 200 ? -0.669 -7.055 -24.281 1 92.5 200 SER A O 1
ATOM 1535 N N . THR A 1 201 ? -1.458 -7.773 -22.281 1 88.69 201 THR A N 1
ATOM 1536 C CA . THR A 1 201 ? -0.203 -7.531 -21.578 1 88.69 201 THR A CA 1
ATOM 1537 C C . THR A 1 201 ? 0.937 -8.312 -22.219 1 88.69 201 THR A C 1
ATOM 1539 O O . THR A 1 201 ? 2.053 -7.805 -22.344 1 88.69 201 THR A O 1
ATOM 1542 N N . TYR A 1 202 ? 0.703 -9.508 -22.625 1 84.5 202 TYR A N 1
ATOM 1543 C CA . TYR A 1 202 ? 1.734 -10.359 -23.203 1 84.5 202 TYR A CA 1
ATOM 1544 C C . TYR A 1 202 ? 2.154 -9.844 -24.578 1 84.5 202 TYR A C 1
ATOM 1546 O O . TYR A 1 202 ? 3.334 -9.891 -24.938 1 84.5 202 TYR A O 1
ATOM 1554 N N . GLU A 1 203 ? 1.194 -9.383 -25.312 1 87.19 203 GLU A N 1
ATOM 1555 C CA . GLU A 1 203 ? 1.53 -8.75 -26.578 1 87.19 203 GLU A CA 1
ATOM 1556 C C . GLU A 1 203 ? 2.379 -7.5 -26.359 1 87.19 203 GLU A C 1
ATOM 1558 O O . GLU A 1 203 ? 3.344 -7.27 -27.094 1 87.19 203 GLU A O 1
ATOM 1563 N N . LEU A 1 204 ? 1.975 -6.758 -25.422 1 87.12 204 LEU A N 1
ATOM 1564 C CA . LEU A 1 204 ? 2.734 -5.555 -25.109 1 87.12 204 LEU A CA 1
ATOM 1565 C C . LEU A 1 204 ? 4.164 -5.902 -24.719 1 87.12 204 LEU A C 1
ATOM 1567 O O . LEU A 1 204 ? 5.113 -5.234 -25.141 1 87.12 204 LEU A O 1
ATOM 1571 N N . MET A 1 205 ? 4.293 -6.887 -23.875 1 80.56 205 MET A N 1
ATOM 1572 C CA . MET A 1 205 ? 5.602 -7.289 -23.375 1 80.56 205 MET A CA 1
ATOM 1573 C C . MET A 1 205 ? 6.516 -7.723 -24.516 1 80.56 205 MET A C 1
ATOM 1575 O O . MET A 1 205 ? 7.73 -7.523 -24.453 1 80.56 205 MET A O 1
ATOM 1579 N N . GLN A 1 206 ? 5.969 -8.289 -25.453 1 78.31 206 GLN A N 1
ATOM 1580 C CA . GLN A 1 206 ? 6.746 -8.711 -26.625 1 78.31 206 GLN A CA 1
ATOM 1581 C C . GLN A 1 206 ? 7.289 -7.512 -27.391 1 78.31 206 GLN A C 1
ATOM 1583 O O . GLN A 1 206 ? 8.32 -7.609 -28.047 1 78.31 206 GLN A O 1
ATOM 1588 N N . GLU A 1 207 ? 6.609 -6.43 -27.203 1 82.06 207 GLU A N 1
ATOM 1589 C CA . GLU A 1 207 ? 7.004 -5.223 -27.922 1 82.06 207 GLU A CA 1
ATOM 1590 C C . GLU A 1 207 ? 8.055 -4.434 -27.141 1 82.06 207 GLU A C 1
ATOM 1592 O O . GLU A 1 207 ? 8.734 -3.568 -27.703 1 82.06 207 GLU A O 1
ATOM 1597 N N . LEU A 1 208 ? 8.133 -4.656 -25.906 1 76.12 208 LEU A N 1
ATOM 1598 C CA . LEU A 1 208 ? 9.062 -3.91 -25.078 1 76.12 208 LEU A CA 1
ATOM 1599 C C . LEU A 1 208 ? 10.438 -4.562 -25.078 1 76.12 208 LEU A C 1
ATOM 1601 O O . LEU A 1 208 ? 10.586 -5.723 -24.688 1 76.12 208 LEU A O 1
ATOM 1605 N N . PRO A 1 209 ? 11.336 -3.779 -25.578 1 76.5 209 PRO A N 1
ATOM 1606 C CA . PRO A 1 209 ? 12.672 -4.367 -25.625 1 76.5 209 PRO A CA 1
ATOM 1607 C C . PRO A 1 209 ? 13.18 -4.797 -24.25 1 76.5 209 PRO A C 1
ATOM 1609 O O . PRO A 1 209 ? 13.047 -4.051 -23.266 1 76.5 209 PRO A O 1
ATOM 1612 N N . GLY A 1 210 ? 13.648 -5.977 -24.109 1 72.81 210 GLY A N 1
ATOM 1613 C CA . GLY A 1 210 ? 14.297 -6.453 -22.906 1 72.81 210 GLY A CA 1
ATOM 1614 C C . GLY A 1 210 ? 13.312 -6.883 -21.828 1 72.81 210 GLY A C 1
ATOM 1615 O O . GLY A 1 210 ? 13.719 -7.375 -20.766 1 72.81 210 GLY A O 1
ATOM 1616 N N . PHE A 1 211 ? 12.07 -6.773 -22.156 1 73.44 211 PHE A N 1
ATOM 1617 C CA . PHE A 1 211 ? 11.078 -7.059 -21.125 1 73.44 211 PHE A CA 1
ATOM 1618 C C . PHE A 1 211 ? 11.047 -8.547 -20.797 1 73.44 211 PHE A C 1
ATOM 1620 O O . PHE A 1 211 ? 11.031 -8.93 -19.625 1 73.44 211 PHE A O 1
ATOM 1627 N N . ALA A 1 212 ? 11.047 -9.328 -21.844 1 70 212 ALA A N 1
ATOM 1628 C CA . ALA A 1 212 ? 10.883 -10.766 -21.656 1 70 212 ALA A CA 1
ATOM 1629 C C . ALA A 1 212 ? 11.977 -11.328 -20.75 1 70 212 ALA A C 1
ATOM 1631 O O . ALA A 1 212 ? 11.688 -11.977 -19.734 1 70 212 ALA A O 1
ATOM 1632 N N . PRO A 1 213 ? 13.195 -10.953 -21 1 68.88 213 PRO A N 1
ATOM 1633 C CA . PRO A 1 213 ? 14.234 -11.453 -20.094 1 68.88 213 PRO A CA 1
ATOM 1634 C C . PRO A 1 213 ? 14.109 -10.906 -18.672 1 68.88 213 PRO A C 1
ATOM 1636 O O . PRO A 1 213 ? 14.344 -11.633 -17.703 1 68.88 213 PRO A O 1
ATOM 1639 N N . LYS A 1 214 ? 13.742 -9.703 -18.594 1 71.81 214 LYS A N 1
ATOM 1640 C CA . LYS A 1 214 ? 13.586 -9.094 -17.281 1 71.81 214 LYS A CA 1
ATOM 1641 C C . LYS A 1 214 ? 12.43 -9.734 -16.516 1 71.81 214 LYS A C 1
ATOM 1643 O O . LYS A 1 214 ? 12.531 -9.961 -15.305 1 71.81 214 LYS A O 1
ATOM 1648 N N . PHE A 1 215 ? 11.398 -9.969 -17.25 1 72.62 215 PHE A N 1
ATOM 1649 C CA . PHE A 1 215 ? 10.25 -10.609 -16.641 1 72.62 215 PHE A CA 1
ATOM 1650 C C . PHE A 1 215 ? 10.609 -12 -16.141 1 72.62 215 PHE A C 1
ATOM 1652 O O . PHE A 1 215 ? 10.258 -12.375 -15.016 1 72.62 215 PHE A O 1
ATOM 1659 N N . ALA A 1 216 ? 11.289 -12.703 -16.906 1 69 216 ALA A N 1
ATOM 1660 C CA . ALA A 1 216 ? 11.719 -14.047 -16.516 1 69 216 ALA A CA 1
ATOM 1661 C C . ALA A 1 216 ? 12.594 -14 -15.273 1 69 216 ALA A C 1
ATOM 1663 O O . ALA A 1 216 ? 12.445 -14.828 -14.375 1 69 216 ALA A O 1
ATOM 1664 N N . ARG A 1 217 ? 13.445 -13.023 -15.219 1 71.5 217 ARG A N 1
ATOM 1665 C CA . ARG A 1 217 ? 14.328 -12.875 -14.062 1 71.5 217 ARG A CA 1
ATOM 1666 C C . ARG A 1 217 ? 13.531 -12.484 -12.82 1 71.5 217 ARG A C 1
ATOM 1668 O O . ARG A 1 217 ? 13.828 -12.953 -11.719 1 71.5 217 ARG A O 1
ATOM 1675 N N . ALA A 1 218 ? 12.578 -11.711 -13.047 1 71.81 218 ALA A N 1
ATOM 1676 C CA . ALA A 1 218 ? 11.711 -11.32 -11.945 1 71.81 218 ALA A CA 1
ATOM 1677 C C . ALA A 1 218 ? 10.977 -12.523 -11.367 1 71.81 218 ALA A C 1
ATOM 1679 O O . ALA A 1 218 ? 10.891 -12.68 -10.148 1 71.81 218 ALA A O 1
ATOM 1680 N N . MET A 1 219 ? 10.453 -13.352 -12.211 1 70 219 MET A N 1
ATOM 1681 C CA . MET A 1 219 ? 9.734 -14.539 -11.758 1 70 219 MET A CA 1
ATOM 1682 C C . MET A 1 219 ? 10.656 -15.477 -10.992 1 70 219 MET A C 1
ATOM 1684 O O . MET A 1 219 ? 10.266 -16.047 -9.977 1 70 219 MET A O 1
ATOM 1688 N N . THR A 1 220 ? 11.898 -15.523 -11.477 1 67.56 220 THR A N 1
ATOM 1689 C CA . THR A 1 220 ? 12.898 -16.344 -10.789 1 67.56 220 THR A CA 1
ATOM 1690 C C . THR A 1 220 ? 13.203 -15.773 -9.406 1 67.56 220 THR A C 1
ATOM 1692 O O . THR A 1 220 ? 13.375 -16.516 -8.445 1 67.56 220 THR A O 1
ATOM 1695 N N . SER A 1 221 ? 13.266 -14.547 -9.367 1 71.06 221 SER A N 1
ATOM 1696 C CA . SER A 1 221 ? 13.531 -13.875 -8.094 1 71.06 221 SER A CA 1
ATOM 1697 C C . SER A 1 221 ? 12.438 -14.18 -7.074 1 71.06 221 SER A C 1
ATOM 1699 O O . SER A 1 221 ? 12.734 -14.492 -5.922 1 71.06 221 SER A O 1
ATOM 1701 N N . PHE A 1 222 ? 11.234 -14.195 -7.465 1 68.88 222 PHE A N 1
ATOM 1702 C CA . PHE A 1 222 ? 10.117 -14.438 -6.559 1 68.88 222 PHE A CA 1
ATOM 1703 C C . PHE A 1 222 ? 10.102 -15.891 -6.086 1 68.88 222 PHE A C 1
ATOM 1705 O O . PHE A 1 222 ? 9.727 -16.172 -4.949 1 68.88 222 PHE A O 1
ATOM 1712 N N . ALA A 1 223 ? 10.531 -16.688 -6.988 1 66.5 223 ALA A N 1
ATOM 1713 C CA . ALA A 1 223 ? 10.594 -18.109 -6.633 1 66.5 223 ALA A CA 1
ATOM 1714 C C . ALA A 1 223 ? 11.742 -18.375 -5.668 1 66.5 223 ALA A C 1
ATOM 1716 O O . ALA A 1 223 ? 11.602 -19.156 -4.727 1 66.5 223 ALA A O 1
ATOM 1717 N N . LYS A 1 224 ? 12.812 -17.719 -5.895 1 68.75 224 LYS A N 1
ATOM 1718 C CA . LYS A 1 224 ? 14.023 -17.953 -5.121 1 68.75 224 LYS A CA 1
ATOM 1719 C C . LYS A 1 224 ? 13.938 -17.281 -3.748 1 68.75 224 LYS A C 1
ATOM 1721 O O . LYS A 1 224 ? 14.414 -17.844 -2.754 1 68.75 224 LYS A O 1
ATOM 1726 N N . TYR A 1 225 ? 13.398 -16.172 -3.744 1 72.25 225 TYR A N 1
ATOM 1727 C CA . TYR A 1 225 ? 13.391 -15.391 -2.514 1 72.25 225 TYR A CA 1
ATOM 1728 C C . TYR A 1 225 ? 12 -15.336 -1.904 1 72.25 225 TYR A C 1
ATOM 1730 O O . TYR A 1 225 ? 11.461 -14.258 -1.661 1 72.25 225 TYR A O 1
ATOM 1738 N N . ASN A 1 226 ? 11.625 -16.594 -1.671 1 66.38 226 ASN A N 1
ATOM 1739 C CA . ASN A 1 226 ? 10.352 -16.688 -0.968 1 66.38 226 ASN A CA 1
ATOM 1740 C C . ASN A 1 226 ? 10.539 -16.625 0.545 1 66.38 226 ASN A C 1
ATOM 1742 O O . ASN A 1 226 ? 11.672 -16.594 1.034 1 66.38 226 ASN A O 1
ATOM 1746 N N . ASN A 1 227 ? 9.664 -16.156 1.404 1 68.44 227 ASN A N 1
ATOM 1747 C CA . ASN A 1 227 ? 9.75 -15.906 2.838 1 68.44 227 ASN A CA 1
ATOM 1748 C C . ASN A 1 227 ? 9.891 -17.203 3.631 1 68.44 227 ASN A C 1
ATOM 1750 O O . ASN A 1 227 ? 9.906 -17.188 4.863 1 68.44 227 ASN A O 1
ATOM 1754 N N . ARG A 1 228 ? 10.227 -18.266 2.957 1 69.19 228 ARG A N 1
ATOM 1755 C CA . ARG A 1 228 ? 10.359 -19.562 3.629 1 69.19 228 ARG A CA 1
ATOM 1756 C C . ARG A 1 228 ? 11.789 -19.797 4.086 1 69.19 228 ARG A C 1
ATOM 1758 O O . ARG A 1 228 ? 12.727 -19.203 3.551 1 69.19 228 ARG A O 1
ATOM 1765 N N . SER A 1 229 ? 11.828 -20.625 5.16 1 71.5 229 SER A N 1
ATOM 1766 C CA . SER A 1 229 ? 13.141 -21.016 5.652 1 71.5 229 SER A CA 1
ATOM 1767 C C . SER A 1 229 ? 14.008 -21.578 4.527 1 71.5 229 SER A C 1
ATOM 1769 O O . SER A 1 229 ? 13.516 -22.281 3.645 1 71.5 229 SER A O 1
ATOM 1771 N N . ALA A 1 230 ? 15.25 -21.266 4.574 1 66.19 230 ALA A N 1
ATOM 1772 C CA . ALA A 1 230 ? 16.219 -21.672 3.561 1 66.19 230 ALA A CA 1
ATOM 1773 C C . ALA A 1 230 ? 16.328 -23.188 3.49 1 66.19 230 ALA A C 1
ATOM 1775 O O . ALA A 1 230 ? 16.703 -23.75 2.455 1 66.19 230 ALA A O 1
ATOM 1776 N N . LYS A 1 231 ? 15.953 -23.781 4.543 1 70.5 231 LYS A N 1
ATOM 1777 C CA . LYS A 1 231 ? 16.188 -25.219 4.625 1 70.5 231 LYS A CA 1
ATOM 1778 C C . LYS A 1 231 ? 14.945 -26 4.211 1 70.5 231 LYS A C 1
ATOM 1780 O O . LYS A 1 231 ? 14.984 -27.234 4.121 1 70.5 231 LYS A O 1
ATOM 1785 N N . LEU A 1 232 ? 13.922 -25.25 3.947 1 67.5 232 LEU A N 1
ATOM 1786 C CA . LEU A 1 232 ? 12.703 -25.938 3.518 1 67.5 232 LEU A CA 1
ATOM 1787 C C . LEU A 1 232 ? 12.594 -25.938 1.996 1 67.5 232 LEU A C 1
ATOM 1789 O O . LEU A 1 232 ? 13.016 -24.984 1.336 1 67.5 232 LEU A O 1
ATOM 1793 N N . PRO A 1 233 ? 12.203 -27.141 1.52 1 61.62 233 PRO A N 1
ATOM 1794 C CA . PRO A 1 233 ? 12.07 -27.219 0.063 1 61.62 233 PRO A CA 1
ATOM 1795 C C . PRO A 1 233 ? 11.195 -26.109 -0.508 1 61.62 233 PRO A C 1
ATOM 1797 O O . PRO A 1 233 ? 10.203 -25.703 0.116 1 61.62 233 PRO A O 1
ATOM 1800 N N . ARG A 1 234 ? 11.711 -25.516 -1.521 1 60.22 234 ARG A N 1
ATOM 1801 C CA . ARG A 1 234 ? 10.992 -24.422 -2.168 1 60.22 234 ARG A CA 1
ATOM 1802 C C . ARG A 1 234 ? 9.867 -24.953 -3.053 1 60.22 234 ARG A C 1
ATOM 1804 O O . ARG A 1 234 ? 9.969 -26.062 -3.588 1 60.22 234 ARG A O 1
ATOM 1811 N N . ILE A 1 235 ? 8.672 -24.375 -2.957 1 52.84 235 ILE A N 1
ATOM 1812 C CA . ILE A 1 235 ? 7.465 -24.766 -3.684 1 52.84 235 ILE A CA 1
ATOM 1813 C C . ILE A 1 235 ? 7.711 -24.656 -5.188 1 52.84 235 ILE A C 1
ATOM 1815 O O . ILE A 1 235 ? 6.879 -25.078 -5.992 1 52.84 235 ILE A O 1
ATOM 1819 N N . ASN A 1 236 ? 8.789 -23.969 -5.648 1 55.56 236 ASN A N 1
ATOM 1820 C CA . ASN A 1 236 ? 8.805 -23.797 -7.098 1 55.56 236 ASN A CA 1
ATOM 1821 C C . ASN A 1 236 ? 8.953 -25.141 -7.82 1 55.56 236 ASN A C 1
ATOM 1823 O O . ASN A 1 236 ? 9.125 -25.172 -9.039 1 55.56 236 ASN A O 1
ATOM 1827 N N . PHE A 1 237 ? 8.578 -26.203 -6.996 1 64 237 PHE A N 1
ATOM 1828 C CA . PHE A 1 237 ? 8.805 -27.469 -7.676 1 64 237 PHE A CA 1
ATOM 1829 C C . PHE A 1 237 ? 7.48 -28.109 -8.086 1 64 237 PHE A C 1
ATOM 1831 O O . PHE A 1 237 ? 6.461 -27.922 -7.41 1 64 237 PHE A O 1
ATOM 1838 N N . VAL A 1 238 ? 7.438 -28.531 -9.32 1 74.56 238 VAL A N 1
ATOM 1839 C CA . VAL A 1 238 ? 6.332 -29.328 -9.836 1 74.56 238 VAL A CA 1
ATOM 1840 C C . VAL A 1 238 ? 6.18 -30.594 -9.008 1 74.56 238 VAL A C 1
ATOM 1842 O O . VAL A 1 238 ? 7.168 -31.281 -8.727 1 74.56 238 VAL A O 1
ATOM 1845 N N . PRO A 1 239 ? 4.922 -30.703 -8.453 1 80.38 239 PRO A N 1
ATOM 1846 C CA . PRO A 1 239 ? 4.703 -32 -7.812 1 80.38 239 PRO A CA 1
ATOM 1847 C C . PRO A 1 239 ? 4.941 -33.156 -8.758 1 80.38 239 PRO A C 1
ATOM 1849 O O . PRO A 1 239 ? 4.508 -33.125 -9.914 1 80.38 239 PRO A O 1
ATOM 1852 N N . THR A 1 240 ? 5.57 -34.219 -8.312 1 81.62 240 THR A N 1
ATOM 1853 C CA . THR A 1 240 ? 6.016 -35.281 -9.203 1 81.62 240 THR A CA 1
ATOM 1854 C C . THR A 1 240 ? 5.035 -36.438 -9.18 1 81.62 240 THR A C 1
ATOM 1856 O O . THR A 1 240 ? 4.934 -37.219 -10.156 1 81.62 240 THR A O 1
ATOM 1859 N N . LYS A 1 241 ? 4.207 -36.5 -8.227 1 82.94 241 LYS A N 1
ATOM 1860 C CA . LYS A 1 241 ? 3.398 -37.688 -7.984 1 82.94 241 LYS A CA 1
ATOM 1861 C C . LYS A 1 241 ? 2.443 -37.969 -9.141 1 82.94 241 LYS A C 1
ATOM 1863 O O . LYS A 1 241 ? 2.295 -39.094 -9.586 1 82.94 241 LYS A O 1
ATOM 1868 N N . PRO A 1 242 ? 1.929 -36.969 -9.672 1 85.88 242 PRO A N 1
ATOM 1869 C CA . PRO A 1 242 ? 0.98 -37.219 -10.758 1 85.88 242 PRO A CA 1
ATOM 1870 C C . PRO A 1 242 ? 1.642 -37.844 -11.984 1 85.88 242 PRO A C 1
ATOM 1872 O O . PRO A 1 242 ? 0.957 -38.438 -12.828 1 85.88 242 PRO A O 1
ATOM 1875 N N . PHE A 1 243 ? 2.934 -37.812 -12.055 1 90.25 243 PHE A N 1
ATOM 1876 C CA . PHE A 1 243 ? 3.652 -38.25 -13.234 1 90.25 243 PHE A CA 1
ATOM 1877 C C . PHE A 1 243 ? 4.207 -39.656 -13.031 1 90.25 243 PHE A C 1
ATOM 1879 O O . PHE A 1 243 ? 4.656 -40.281 -13.984 1 90.25 243 PHE A O 1
ATOM 1886 N N . GLN A 1 244 ? 4.18 -40.031 -11.812 1 87 244 GLN A N 1
ATOM 1887 C CA . GLN A 1 244 ? 4.734 -41.344 -11.461 1 87 244 GLN A CA 1
ATOM 1888 C C . GLN A 1 244 ? 3.984 -42.469 -12.156 1 87 244 GLN A C 1
ATOM 1890 O O . GLN A 1 244 ? 4.586 -43.469 -12.555 1 87 244 GLN A O 1
ATOM 1895 N N . THR A 1 245 ? 2.715 -42.312 -12.414 1 84.31 245 THR A N 1
ATOM 1896 C CA . THR A 1 245 ? 1.879 -43.406 -12.906 1 84.31 245 THR A CA 1
ATOM 1897 C C . THR A 1 245 ? 1.887 -43.438 -14.43 1 84.31 245 THR A C 1
ATOM 1899 O O . THR A 1 245 ? 1.279 -44.344 -15.031 1 84.31 245 THR A O 1
ATOM 1902 N N . LEU A 1 246 ? 2.594 -42.594 -15.094 1 89.62 246 LEU A N 1
ATOM 1903 C CA . LEU A 1 246 ? 2.537 -42.5 -16.547 1 89.62 246 LEU A CA 1
ATOM 1904 C C . LEU A 1 246 ? 3.393 -43.594 -17.188 1 89.62 246 LEU A C 1
ATOM 1906 O O . LEU A 1 246 ? 3.17 -43.969 -18.344 1 89.62 246 LEU A O 1
ATOM 1910 N N . GLY A 1 247 ? 4.391 -44.188 -16.453 1 89.19 247 GLY A N 1
ATOM 1911 C CA . GLY A 1 247 ? 5.32 -45.125 -17.062 1 89.19 247 GLY A CA 1
ATOM 1912 C C . GLY A 1 247 ? 6.156 -44.5 -18.156 1 89.19 247 GLY A C 1
ATOM 1913 O O . GLY A 1 247 ? 6.629 -43.375 -18.031 1 89.19 247 GLY A O 1
ATOM 1914 N N . LYS A 1 248 ? 6.449 -45.281 -19.203 1 94.12 248 LYS A N 1
ATOM 1915 C CA . LYS A 1 248 ? 7.113 -44.75 -20.375 1 94.12 248 LYS A CA 1
ATOM 1916 C C . LYS A 1 248 ? 6.16 -43.875 -21.203 1 94.12 248 LYS A C 1
ATOM 1918 O O . LYS A 1 248 ? 5.215 -44.406 -21.812 1 94.12 248 LYS A O 1
ATOM 1923 N N . ALA A 1 249 ? 6.418 -42.625 -21.109 1 96.06 249 ALA A N 1
ATOM 1924 C CA . ALA A 1 249 ? 5.438 -41.719 -21.703 1 96.06 249 ALA A CA 1
ATOM 1925 C C . ALA A 1 249 ? 6.094 -40.406 -22.141 1 96.06 249 ALA A C 1
ATOM 1927 O O . ALA A 1 249 ? 7.219 -40.094 -21.734 1 96.06 249 ALA A O 1
ATOM 1928 N N . THR A 1 250 ? 5.41 -39.719 -23 1 97.06 250 THR A N 1
ATOM 1929 C CA . THR A 1 250 ? 5.766 -38.375 -23.422 1 97.06 250 THR A CA 1
ATOM 1930 C C . THR A 1 250 ? 4.809 -37.344 -22.797 1 97.06 250 THR A C 1
ATOM 1932 O O . THR A 1 250 ? 3.59 -37.531 -22.859 1 97.06 250 THR A O 1
ATOM 1935 N N . VAL A 1 251 ? 5.379 -36.344 -22.203 1 98 251 VAL A N 1
ATOM 1936 C CA . VAL A 1 251 ? 4.605 -35.25 -21.609 1 98 251 VAL A CA 1
ATOM 1937 C C . VAL A 1 251 ? 4.871 -33.969 -22.391 1 98 251 VAL A C 1
ATOM 1939 O O . VAL A 1 251 ? 6.023 -33.625 -22.672 1 98 251 VAL A O 1
ATOM 1942 N N . VAL A 1 252 ? 3.838 -33.344 -22.812 1 98.44 252 VAL A N 1
ATOM 1943 C CA . VAL A 1 252 ? 3.973 -32 -23.406 1 98.44 252 VAL A CA 1
ATOM 1944 C C . VAL A 1 252 ? 3.768 -30.938 -22.344 1 98.44 252 VAL A C 1
ATOM 1946 O O . VAL A 1 252 ? 2.717 -30.891 -21.703 1 98.44 252 VAL A O 1
ATOM 1949 N N . ASP A 1 253 ? 4.77 -30.125 -22.078 1 97.88 253 ASP A N 1
ATOM 1950 C CA . ASP A 1 253 ? 4.699 -28.984 -21.188 1 97.88 253 ASP A CA 1
ATOM 1951 C C . ASP A 1 253 ? 4.324 -27.703 -21.938 1 97.88 253 ASP A C 1
ATOM 1953 O O . ASP A 1 253 ? 5.184 -27.047 -22.516 1 97.88 253 ASP A O 1
ATOM 1957 N N . ILE A 1 254 ? 3.059 -27.422 -21.891 1 98 254 ILE A N 1
ATOM 1958 C CA . ILE A 1 254 ? 2.529 -26.266 -22.609 1 98 254 ILE A CA 1
ATOM 1959 C C . ILE A 1 254 ? 2.791 -24.984 -21.812 1 98 254 ILE A C 1
ATOM 1961 O O . ILE A 1 254 ? 2.414 -24.891 -20.641 1 98 254 ILE A O 1
ATOM 1965 N N . GLY A 1 255 ? 3.361 -23.984 -22.484 1 94.31 255 GLY A N 1
ATOM 1966 C CA . GLY A 1 255 ? 3.805 -22.797 -21.75 1 94.31 255 GLY A CA 1
ATOM 1967 C C . GLY A 1 255 ? 4.969 -23.078 -20.828 1 94.31 255 GLY A C 1
ATOM 1968 O O . GLY A 1 255 ? 5.039 -22.516 -19.734 1 94.31 255 GLY A O 1
ATOM 1969 N N . GLY A 1 256 ? 5.871 -23.906 -21.203 1 91.94 256 GLY A N 1
ATOM 1970 C CA . GLY A 1 256 ? 6.895 -24.422 -20.312 1 91.94 256 GLY A CA 1
ATOM 1971 C C . GLY A 1 256 ? 8.141 -23.562 -20.25 1 91.94 256 GLY A C 1
ATOM 1972 O O . GLY A 1 256 ? 9.047 -23.828 -19.453 1 91.94 256 GLY A O 1
ATOM 1973 N N . SER A 1 257 ? 8.203 -22.562 -21.047 1 88.06 257 SER A N 1
ATOM 1974 C CA . SER A 1 257 ? 9.305 -21.609 -21.078 1 88.06 257 SER A CA 1
ATOM 1975 C C . SER A 1 257 ? 10.648 -22.312 -21.266 1 88.06 257 SER A C 1
ATOM 1977 O O . SER A 1 257 ? 10.812 -23.109 -22.188 1 88.06 257 SER A O 1
ATOM 1979 N N . ARG A 1 258 ? 11.547 -22.234 -20.312 1 86 258 ARG A N 1
ATOM 1980 C CA . ARG A 1 258 ? 12.906 -22.75 -20.484 1 86 258 ARG A CA 1
ATOM 1981 C C . ARG A 1 258 ? 12.992 -24.219 -20.078 1 86 258 ARG A C 1
ATOM 1983 O O . ARG A 1 258 ? 14.086 -24.781 -19.984 1 86 258 ARG A O 1
ATOM 1990 N N . GLY A 1 259 ? 11.938 -24.797 -19.719 1 90.81 259 GLY A N 1
ATOM 1991 C CA . GLY A 1 259 ? 11.867 -26.234 -19.531 1 90.81 259 GLY A CA 1
ATOM 1992 C C . GLY A 1 259 ? 12.305 -26.672 -18.141 1 90.81 259 GLY A C 1
ATOM 1993 O O . GLY A 1 259 ? 12.664 -27.844 -17.953 1 90.81 259 GLY A O 1
ATOM 1994 N N . THR A 1 260 ? 12.25 -25.766 -17.188 1 85.88 260 THR A N 1
ATOM 1995 C CA . THR A 1 260 ? 12.711 -26.062 -15.828 1 85.88 260 THR A CA 1
ATOM 1996 C C . THR A 1 260 ? 11.922 -27.234 -15.234 1 85.88 260 THR A C 1
ATOM 1998 O O . THR A 1 260 ? 12.508 -28.156 -14.664 1 85.88 260 THR A O 1
ATOM 2001 N N . ASP A 1 261 ? 10.641 -27.219 -15.375 1 90.38 261 ASP A N 1
ATOM 2002 C CA . ASP A 1 261 ? 9.812 -28.281 -14.812 1 90.38 261 ASP A CA 1
ATOM 2003 C C . ASP A 1 261 ? 10.031 -29.594 -15.547 1 90.38 261 ASP A C 1
ATOM 2005 O O . ASP A 1 261 ? 10.102 -30.656 -14.922 1 90.38 261 ASP A O 1
ATOM 2009 N N . ALA A 1 262 ? 10.18 -29.516 -16.844 1 93.88 262 ALA A N 1
ATOM 2010 C CA . ALA A 1 262 ? 10.453 -30.703 -17.625 1 93.88 262 ALA A CA 1
ATOM 2011 C C . ALA A 1 262 ? 11.773 -31.359 -17.203 1 93.88 262 ALA A C 1
ATOM 2013 O O . ALA A 1 262 ? 11.844 -32.594 -17.047 1 93.88 262 ALA A O 1
ATOM 2014 N N . MET A 1 263 ? 12.758 -30.531 -17.031 1 92.38 263 MET A N 1
ATOM 2015 C CA . MET A 1 263 ? 14.062 -31.047 -16.625 1 92.38 263 MET A CA 1
ATOM 2016 C C . MET A 1 263 ? 14 -31.703 -15.258 1 92.38 263 MET A C 1
ATOM 2018 O O . MET A 1 263 ? 14.57 -32.781 -15.055 1 92.38 263 MET A O 1
ATOM 2022 N N . LEU A 1 264 ? 13.305 -31.109 -14.336 1 88.94 264 LEU A N 1
ATOM 2023 C CA . LEU A 1 264 ? 13.141 -31.656 -13 1 88.94 264 LEU A CA 1
ATOM 2024 C C . LEU A 1 264 ? 12.445 -33 -13.039 1 88.94 264 LEU A C 1
ATOM 2026 O O . LEU A 1 264 ? 12.883 -33.969 -12.398 1 88.94 264 LEU A O 1
ATOM 2030 N N . LEU A 1 265 ? 11.398 -33.094 -13.805 1 93.06 265 LEU A N 1
ATOM 2031 C CA . LEU A 1 265 ? 10.617 -34.344 -13.898 1 93.06 265 LEU A CA 1
ATOM 2032 C C . LEU A 1 265 ? 11.398 -35.406 -14.625 1 93.06 265 LEU A C 1
ATOM 2034 O O . LEU A 1 265 ? 11.336 -36.594 -14.258 1 93.06 265 LEU A O 1
ATOM 2038 N N . ALA A 1 266 ? 12.125 -35 -15.625 1 94.56 266 ALA A N 1
ATOM 2039 C CA . ALA A 1 266 ? 12.93 -35.969 -16.375 1 94.56 266 ALA A CA 1
ATOM 2040 C C . ALA A 1 266 ? 14.023 -36.562 -15.492 1 94.56 266 ALA A C 1
ATOM 2042 O O . ALA A 1 266 ? 14.359 -37.75 -15.633 1 94.56 266 ALA A O 1
ATOM 2043 N N . GLU A 1 267 ? 14.562 -35.75 -14.703 1 92.62 267 GLU A N 1
ATOM 2044 C CA . GLU A 1 267 ? 15.578 -36.25 -13.773 1 92.62 267 GLU A CA 1
ATOM 2045 C C . GLU A 1 267 ? 14.992 -37.25 -12.797 1 92.62 267 GLU A C 1
ATOM 2047 O O . GLU A 1 267 ? 15.633 -38.281 -12.484 1 92.62 267 GLU A O 1
ATOM 2052 N N . LYS A 1 268 ? 13.852 -37.031 -12.352 1 91.94 268 LYS A N 1
ATOM 2053 C CA . LYS A 1 268 ? 13.219 -37.906 -11.359 1 91.94 268 LYS A CA 1
ATOM 2054 C C . LYS A 1 268 ? 12.68 -39.188 -11.992 1 91.94 268 LYS A C 1
ATOM 2056 O O . LYS A 1 268 ? 12.703 -40.25 -11.375 1 91.94 268 LYS A O 1
ATOM 2061 N N . TYR A 1 269 ? 12.148 -39 -13.234 1 94.44 269 TYR A N 1
ATOM 2062 C CA . TYR A 1 269 ? 11.516 -40.125 -13.914 1 94.44 269 TYR A CA 1
ATOM 2063 C C . TYR A 1 269 ? 12.203 -40.438 -15.234 1 94.44 269 TYR A C 1
ATOM 2065 O O . TYR A 1 269 ? 11.797 -39.906 -16.281 1 94.44 269 TYR A O 1
ATOM 2073 N N . PRO A 1 270 ? 13.055 -41.375 -15.266 1 93.44 270 PRO A N 1
ATOM 2074 C CA . PRO A 1 270 ? 13.875 -41.625 -16.438 1 93.44 270 PRO A CA 1
ATOM 2075 C C . PRO A 1 270 ? 13.062 -42.125 -17.641 1 93.44 270 PRO A C 1
ATOM 2077 O O . PRO A 1 270 ? 13.531 -42.062 -18.781 1 93.44 270 PRO A O 1
ATOM 2080 N N . ASP A 1 271 ? 11.922 -42.562 -17.422 1 94.75 271 ASP A N 1
ATOM 2081 C CA . ASP A 1 271 ? 11.133 -43.125 -18.516 1 94.75 271 ASP A CA 1
ATOM 2082 C C . ASP A 1 271 ? 10.266 -42.062 -19.172 1 94.75 271 ASP A C 1
ATOM 2084 O O . ASP A 1 271 ? 9.586 -42.344 -20.172 1 94.75 271 ASP A O 1
ATOM 2088 N N . LEU A 1 272 ? 10.312 -40.844 -18.688 1 96.56 272 LEU A N 1
ATOM 2089 C CA . LEU A 1 272 ? 9.508 -39.781 -19.266 1 96.56 272 LEU A CA 1
ATOM 2090 C C . LEU A 1 272 ? 10.328 -38.969 -20.25 1 96.56 272 LEU A C 1
ATOM 2092 O O . LEU A 1 272 ? 11.516 -38.719 -20.016 1 96.56 272 LEU A O 1
ATOM 2096 N N . SER A 1 273 ? 9.766 -38.625 -21.328 1 97.38 273 SER A N 1
ATOM 2097 C CA . SER A 1 273 ? 10.289 -37.625 -22.266 1 97.38 273 SER A CA 1
ATOM 2098 C C . SER A 1 273 ? 9.375 -36.406 -22.344 1 97.38 273 SER A C 1
ATOM 2100 O O . SER A 1 273 ? 8.188 -36.5 -22.047 1 97.38 273 SER A O 1
ATOM 2102 N N . PHE A 1 274 ? 9.961 -35.281 -22.734 1 98.06 274 PHE A N 1
ATOM 2103 C CA . PHE A 1 274 ? 9.203 -34.031 -22.656 1 98.06 274 PHE A CA 1
ATOM 2104 C C . PHE A 1 274 ? 9.328 -33.25 -23.953 1 98.06 274 PHE A C 1
ATOM 2106 O O . PHE A 1 274 ? 10.391 -33.25 -24.578 1 98.06 274 PHE A O 1
ATOM 2113 N N . ILE A 1 275 ? 8.289 -32.688 -24.406 1 98.38 275 ILE A N 1
ATOM 2114 C CA . ILE A 1 275 ? 8.258 -31.609 -25.406 1 98.38 275 ILE A CA 1
ATOM 2115 C C . ILE A 1 275 ? 7.785 -30.312 -24.734 1 98.38 275 ILE A C 1
ATOM 2117 O O . ILE A 1 275 ? 6.652 -30.234 -24.266 1 98.38 275 ILE A O 1
ATOM 2121 N N . VAL A 1 276 ? 8.648 -29.328 -24.672 1 98 276 VAL A N 1
ATOM 2122 C CA . VAL A 1 276 ? 8.328 -28.031 -24.078 1 98 276 VAL A CA 1
ATOM 2123 C C . VAL A 1 276 ? 7.844 -27.078 -25.172 1 98 276 VAL A C 1
ATOM 2125 O O . VAL A 1 276 ? 8.57 -26.797 -26.125 1 98 276 VAL A O 1
ATOM 2128 N N . GLN A 1 277 ? 6.629 -26.641 -24.984 1 97.94 277 GLN A N 1
ATOM 2129 C CA . GLN A 1 277 ? 6.012 -25.734 -25.953 1 97.94 277 GLN A CA 1
ATOM 2130 C C . GLN A 1 277 ? 5.867 -24.328 -25.375 1 97.94 277 GLN A C 1
ATOM 2132 O O . GLN A 1 277 ? 5.438 -24.156 -24.234 1 97.94 277 GLN A O 1
ATOM 2137 N N . ASP A 1 278 ? 6.23 -23.312 -26.062 1 94 278 ASP A N 1
ATOM 2138 C CA . ASP A 1 278 ? 6.035 -21.906 -25.734 1 94 278 ASP A CA 1
ATOM 2139 C C . ASP A 1 278 ? 6.242 -21.031 -26.969 1 94 278 ASP A C 1
ATOM 2141 O O . ASP A 1 278 ? 6.516 -21.531 -28.062 1 94 278 ASP A O 1
ATOM 2145 N N . LEU A 1 279 ? 5.965 -19.75 -26.812 1 90.44 279 LEU A N 1
ATOM 2146 C CA . LEU A 1 279 ? 6.234 -18.812 -27.906 1 90.44 279 LEU A CA 1
ATOM 2147 C C . LEU A 1 279 ? 7.723 -18.766 -28.219 1 90.44 279 LEU A C 1
ATOM 2149 O O . LEU A 1 279 ? 8.562 -19 -27.344 1 90.44 279 LEU A O 1
ATOM 2153 N N . PRO A 1 280 ? 8.109 -18.422 -29.391 1 89.56 280 PRO A N 1
ATOM 2154 C CA . PRO A 1 280 ? 9.492 -18.5 -29.859 1 89.56 280 PRO A CA 1
ATOM 2155 C C . PRO A 1 280 ? 10.469 -17.734 -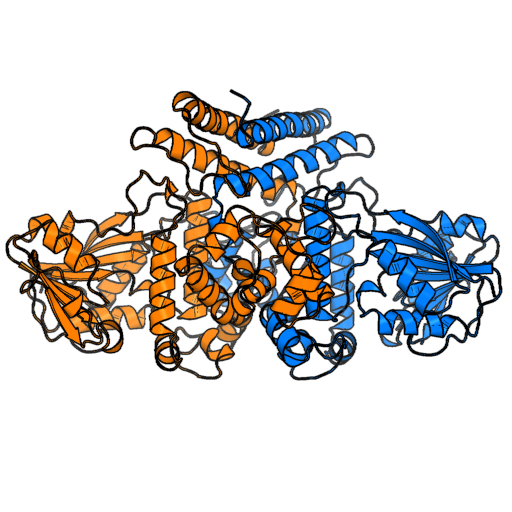28.969 1 89.56 280 PRO A C 1
ATOM 2157 O O . PRO A 1 280 ? 11.508 -18.266 -28.578 1 89.56 280 PRO A O 1
ATOM 2160 N N . PRO A 1 281 ? 10.117 -16.547 -28.531 1 82.19 281 PRO A N 1
ATOM 2161 C CA . PRO A 1 281 ? 11.078 -15.812 -27.703 1 82.19 281 PRO A CA 1
ATOM 2162 C C . PRO A 1 281 ? 11.32 -16.484 -26.359 1 82.19 281 PRO A C 1
ATOM 2164 O O . PRO A 1 281 ? 12.406 -16.344 -25.781 1 82.19 281 PRO A O 1
ATOM 2167 N N . MET A 1 282 ? 10.383 -17.234 -25.891 1 82.62 282 MET A N 1
ATOM 2168 C CA . MET A 1 282 ? 10.469 -17.859 -24.562 1 82.62 282 MET A CA 1
ATOM 2169 C C . MET A 1 282 ? 11.352 -19.094 -24.609 1 82.62 282 MET A C 1
ATOM 2171 O O . MET A 1 282 ? 11.938 -19.484 -23.594 1 82.62 282 MET A O 1
ATOM 2175 N N . ILE A 1 283 ? 11.508 -19.719 -25.734 1 89.5 283 ILE A N 1
ATOM 2176 C CA . ILE A 1 283 ? 12.258 -20.969 -25.797 1 89.5 283 ILE A CA 1
ATOM 2177 C C . ILE A 1 283 ? 13.547 -20.766 -26.578 1 89.5 283 ILE A C 1
ATOM 2179 O O . ILE A 1 283 ? 14.258 -21.719 -26.891 1 89.5 283 ILE A O 1
ATOM 2183 N N . ALA A 1 284 ? 13.836 -19.453 -26.859 1 86.06 284 ALA A N 1
ATOM 2184 C CA . ALA A 1 284 ? 15.062 -19.156 -27.594 1 86.06 284 ALA A CA 1
ATOM 2185 C C . ALA A 1 284 ? 16.297 -19.625 -26.828 1 86.06 284 ALA A C 1
ATOM 2187 O O . ALA A 1 284 ? 16.469 -19.297 -25.656 1 86.06 284 ALA A O 1
ATOM 2188 N N . ASN A 1 285 ? 17.094 -20.453 -27.406 1 87.06 285 ASN A N 1
ATOM 2189 C CA . ASN A 1 285 ? 18.344 -20.969 -26.875 1 87.06 285 ASN A CA 1
ATOM 2190 C C . ASN A 1 285 ? 18.125 -21.859 -25.656 1 87.06 285 ASN A C 1
ATOM 2192 O O . ASN A 1 285 ? 19.047 -22.109 -24.875 1 87.06 285 ASN A O 1
ATOM 2196 N N . ALA A 1 286 ? 16.906 -22.328 -25.438 1 89.56 286 ALA A N 1
ATOM 2197 C CA . ALA A 1 286 ? 16.609 -23.141 -24.266 1 89.56 286 ALA A CA 1
ATOM 2198 C C . ALA A 1 286 ? 17.25 -24.516 -24.359 1 89.56 286 ALA A C 1
ATOM 2200 O O . ALA A 1 286 ? 17.641 -25.109 -23.344 1 89.56 286 ALA A O 1
ATOM 2201 N N . GLU A 1 287 ? 17.391 -24.984 -25.516 1 92.38 287 GLU A N 1
ATOM 2202 C CA . GLU A 1 287 ? 17.953 -26.328 -25.734 1 92.38 287 GLU A CA 1
ATOM 2203 C C . GLU A 1 287 ? 19.391 -26.406 -25.203 1 92.38 287 GLU A C 1
ATOM 2205 O O . GLU A 1 287 ? 19.797 -27.453 -24.703 1 92.38 287 GLU A O 1
ATOM 2210 N N . ALA A 1 288 ? 20.078 -25.312 -25.328 1 91.44 288 ALA A N 1
ATOM 2211 C CA . ALA A 1 288 ? 21.484 -25.281 -24.922 1 91.44 288 ALA A CA 1
ATOM 2212 C C . ALA A 1 288 ? 21.625 -25.438 -23.406 1 91.44 288 ALA A C 1
ATOM 2214 O O . ALA A 1 288 ? 22.672 -25.875 -22.922 1 91.44 288 ALA A O 1
ATOM 2215 N N . ALA A 1 289 ? 20.578 -25.141 -22.734 1 88.06 289 ALA A N 1
ATOM 2216 C CA . ALA A 1 289 ? 20.641 -25.156 -21.281 1 88.06 289 ALA A CA 1
ATOM 2217 C C . ALA A 1 289 ? 20.266 -26.531 -20.734 1 88.06 289 ALA A C 1
ATOM 2219 O O . ALA A 1 289 ? 20.406 -26.797 -19.531 1 88.06 289 ALA A O 1
ATOM 2220 N N . VAL A 1 290 ? 19.844 -27.484 -21.578 1 93.94 290 VAL A N 1
ATOM 2221 C CA . VAL A 1 290 ? 19.469 -28.828 -21.125 1 93.94 290 VAL A CA 1
ATOM 2222 C C . VAL A 1 290 ? 20.719 -29.609 -20.75 1 93.94 290 VAL A C 1
ATOM 2224 O O . VAL A 1 290 ? 21.656 -29.734 -21.547 1 93.94 290 VAL A O 1
ATOM 2227 N N . PRO A 1 291 ? 20.781 -30.141 -19.562 1 94 291 PRO A N 1
ATOM 2228 C CA . PRO A 1 291 ? 21.953 -30.906 -19.141 1 94 291 PRO A CA 1
ATOM 2229 C C . PRO A 1 291 ? 22.203 -32.125 -20.016 1 94 291 PRO A C 1
ATOM 2231 O O . PRO A 1 291 ? 21.25 -32.781 -20.484 1 94 291 PRO A O 1
ATOM 2234 N N . PRO A 1 292 ? 23.391 -32.531 -20.078 1 93.5 292 PRO A N 1
ATOM 2235 C CA . PRO A 1 292 ? 23.781 -33.594 -20.984 1 93.5 292 PRO A CA 1
ATOM 2236 C C . PRO A 1 292 ? 23.031 -34.906 -20.719 1 93.5 292 PRO A C 1
ATOM 2238 O O . PRO A 1 292 ? 22.547 -35.531 -21.656 1 93.5 292 PRO A O 1
ATOM 2241 N N . PRO A 1 293 ? 22.766 -35.25 -19.469 1 94.12 293 PRO A N 1
ATOM 2242 C CA . PRO A 1 293 ? 22.078 -36.531 -19.234 1 94.12 293 PRO A CA 1
ATOM 2243 C C . PRO A 1 293 ? 20.625 -36.5 -19.719 1 94.12 293 PRO A C 1
ATOM 2245 O O . PRO A 1 293 ? 20 -37.531 -19.859 1 94.12 293 PRO A O 1
ATOM 2248 N N . LEU A 1 294 ? 20.094 -35.312 -19.953 1 95.56 294 LEU A N 1
ATOM 2249 C CA . LEU A 1 294 ? 18.688 -35.156 -20.312 1 95.56 294 LEU A CA 1
ATOM 2250 C C . LEU A 1 294 ? 18.547 -34.844 -21.797 1 95.56 294 LEU A C 1
ATOM 2252 O O . LEU A 1 294 ? 17.422 -34.75 -22.312 1 95.56 294 LEU A O 1
ATOM 2256 N N . GLN A 1 295 ? 19.703 -34.75 -22.375 1 91.88 295 GLN A N 1
ATOM 2257 C CA . GLN A 1 295 ? 19.656 -34.438 -23.797 1 91.88 295 GLN A CA 1
ATOM 2258 C C . GLN A 1 295 ? 18.969 -35.562 -24.578 1 91.88 295 GLN A C 1
ATOM 2260 O O . GLN A 1 295 ? 19.172 -36.75 -24.297 1 91.88 295 GLN A O 1
ATOM 2265 N N . GLY A 1 296 ? 18.062 -35.219 -25.516 1 93.12 296 GLY A N 1
ATOM 2266 C CA . GLY A 1 296 ? 17.312 -36.188 -26.281 1 93.12 296 GLY A CA 1
ATOM 2267 C C . GLY A 1 296 ? 15.93 -36.469 -25.719 1 93.12 296 GLY A C 1
ATOM 2268 O O . GLY A 1 296 ? 15.039 -36.938 -26.422 1 93.12 296 GLY A O 1
ATOM 2269 N N . ARG A 1 297 ? 15.828 -36.25 -24.422 1 96.56 297 ARG A N 1
ATOM 2270 C CA . ARG A 1 297 ? 14.539 -36.531 -23.781 1 96.56 297 ARG A CA 1
ATOM 2271 C C . ARG A 1 297 ? 13.719 -35.25 -23.625 1 96.56 297 ARG A C 1
ATOM 2273 O O . ARG A 1 297 ? 12.555 -35.312 -23.234 1 96.56 297 ARG A O 1
ATOM 2280 N N . ILE A 1 298 ? 14.352 -34.094 -23.875 1 97.75 298 ILE A N 1
ATOM 2281 C CA . ILE A 1 298 ? 13.664 -32.812 -23.781 1 97.75 298 ILE A CA 1
ATOM 2282 C C . ILE A 1 298 ? 13.797 -32.062 -25.109 1 97.75 298 ILE A C 1
ATOM 2284 O O . ILE A 1 298 ? 14.914 -31.797 -25.562 1 97.75 298 ILE A O 1
ATOM 2288 N N . LYS A 1 299 ? 12.75 -31.797 -25.703 1 97.19 299 LYS A N 1
ATOM 2289 C CA . LYS A 1 299 ? 12.695 -31.047 -26.953 1 97.19 299 LYS A CA 1
ATOM 2290 C C . LYS A 1 299 ? 11.875 -29.766 -26.766 1 97.19 299 LYS A C 1
ATOM 2292 O O . LYS A 1 299 ? 11 -29.703 -25.906 1 97.19 299 LYS A O 1
ATOM 2297 N N . PHE A 1 300 ? 12.203 -28.797 -27.516 1 97.5 300 PHE A N 1
ATOM 2298 C CA . PHE A 1 300 ? 11.477 -27.531 -27.5 1 97.5 300 PHE A CA 1
ATOM 2299 C C . PHE A 1 300 ? 10.766 -27.297 -28.828 1 97.5 300 PHE A C 1
ATOM 2301 O O . PHE A 1 300 ? 11.32 -27.594 -29.891 1 97.5 300 PHE A O 1
ATOM 2308 N N . MET A 1 301 ? 9.562 -26.859 -28.781 1 97.69 301 MET A N 1
ATOM 2309 C CA . MET A 1 301 ? 8.742 -26.641 -29.969 1 97.69 301 MET A CA 1
ATOM 2310 C C . MET A 1 301 ? 7.973 -25.328 -29.875 1 97.69 301 MET A C 1
ATOM 2312 O O . MET A 1 301 ? 7.238 -25.109 -28.906 1 97.69 301 MET A O 1
ATOM 2316 N N . PRO A 1 302 ? 8.125 -24.391 -30.875 1 96.94 302 PRO A N 1
ATOM 2317 C CA . PRO A 1 302 ? 7.277 -23.188 -30.891 1 96.94 302 PRO A CA 1
ATOM 2318 C C . PRO A 1 302 ? 5.789 -23.531 -30.969 1 96.94 302 PRO A C 1
ATOM 2320 O O . PRO A 1 302 ? 5.383 -24.359 -31.781 1 96.94 302 PRO A O 1
ATOM 2323 N N . TYR A 1 303 ? 5.008 -22.953 -30.094 1 97.31 303 TYR A N 1
ATOM 2324 C CA . TYR A 1 303 ? 3.58 -23.234 -30.016 1 97.31 303 TYR A CA 1
ATOM 2325 C C . TYR A 1 303 ? 2.846 -22.156 -29.219 1 97.31 303 TYR A C 1
ATOM 2327 O O . TYR A 1 303 ? 3.338 -21.703 -28.188 1 97.31 303 TYR A O 1
ATOM 2335 N N . SER A 1 304 ? 1.698 -21.75 -29.844 1 95.94 304 SER A N 1
ATOM 2336 C CA . SER A 1 304 ? 0.732 -20.938 -29.109 1 95.94 304 SER A CA 1
ATOM 2337 C C . SER A 1 304 ? -0.477 -21.766 -28.688 1 95.94 304 SER A C 1
ATOM 2339 O O . SER A 1 304 ? -1.142 -22.375 -29.531 1 95.94 304 SER A O 1
ATOM 2341 N N . PHE A 1 305 ? -0.793 -21.719 -27.391 1 97.44 305 PHE A N 1
ATOM 2342 C CA . PHE A 1 305 ? -1.898 -22.562 -26.938 1 97.44 305 PHE A CA 1
ATOM 2343 C C . PHE A 1 305 ? -3.236 -21.969 -27.375 1 97.44 305 PHE A C 1
ATOM 2345 O O . PHE A 1 305 ? -4.293 -22.516 -27.047 1 97.44 305 PHE A O 1
ATOM 2352 N N . PHE A 1 306 ? -3.209 -20.953 -28.203 1 96.81 306 PHE A N 1
ATOM 2353 C CA . PHE A 1 306 ? -4.422 -20.406 -28.797 1 96.81 306 PHE A CA 1
ATOM 2354 C C . PHE A 1 306 ? -4.645 -20.953 -30.188 1 96.81 306 PHE A C 1
ATOM 2356 O O . PHE A 1 306 ? -5.578 -20.547 -30.891 1 96.81 306 PHE A O 1
ATOM 2363 N N . THR A 1 307 ? -3.791 -21.844 -30.594 1 97.62 307 THR A N 1
ATOM 2364 C CA . THR A 1 307 ? -3.955 -22.594 -31.828 1 97.62 307 THR A CA 1
ATOM 2365 C C . THR A 1 307 ? -4.113 -24.094 -31.547 1 97.62 307 THR A C 1
ATOM 2367 O O . THR A 1 307 ? -3.74 -24.562 -30.469 1 97.62 307 THR A O 1
ATOM 2370 N N . PRO A 1 308 ? -4.641 -24.828 -32.469 1 98.06 308 PRO A N 1
ATOM 2371 C CA . PRO A 1 308 ? -4.84 -26.25 -32.219 1 98.06 308 PRO A CA 1
ATOM 2372 C C . PRO A 1 308 ? -3.531 -26.984 -31.953 1 98.06 308 PRO A C 1
ATOM 2374 O O . PRO A 1 308 ? -2.516 -26.719 -32.594 1 98.06 308 PRO A O 1
ATOM 2377 N N . GLN A 1 309 ? -3.592 -27.797 -30.984 1 98.31 309 GLN A N 1
ATOM 2378 C CA . GLN A 1 309 ? -2.459 -28.656 -30.609 1 98.31 309 GLN A CA 1
ATOM 2379 C C . GLN A 1 309 ? -2.139 -29.641 -31.719 1 98.31 309 GLN A C 1
ATOM 2381 O O . GLN A 1 309 ? -3.047 -30.203 -32.344 1 98.31 309 GLN A O 1
ATOM 2386 N N . THR A 1 310 ? -0.81 -29.844 -32 1 97.38 310 THR A N 1
ATOM 2387 C CA . THR A 1 310 ? -0.428 -30.688 -33.156 1 97.38 310 THR A CA 1
ATOM 2388 C C . THR A 1 310 ? 0.347 -31.922 -32.656 1 97.38 310 THR A C 1
ATOM 2390 O O . THR A 1 310 ? 0.663 -32.812 -33.469 1 97.38 310 THR A O 1
ATOM 2393 N N . VAL A 1 311 ? 0.653 -31.969 -31.406 1 98.12 311 VAL A N 1
ATOM 2394 C CA . VAL A 1 311 ? 1.441 -33.094 -30.875 1 98.12 311 VAL A CA 1
ATOM 2395 C C . VAL A 1 311 ? 0.564 -33.969 -29.984 1 98.12 311 VAL A C 1
ATOM 2397 O O . VAL A 1 311 ? -0.025 -33.5 -29.016 1 98.12 311 VAL A O 1
ATOM 2400 N N . SER A 1 312 ? 0.461 -35.219 -30.359 1 97.56 312 SER A N 1
ATOM 2401 C CA . SER A 1 312 ? -0.217 -36.188 -29.5 1 97.56 312 SER A CA 1
ATOM 2402 C C . SER A 1 312 ? 0.724 -36.719 -28.438 1 97.56 312 SER A C 1
ATOM 2404 O O . SER A 1 312 ? 1.867 -37.094 -28.734 1 97.56 312 SER A O 1
ATOM 2406 N N . ALA A 1 313 ? 0.299 -36.75 -27.188 1 97.25 313 ALA A N 1
ATOM 2407 C CA . ALA A 1 313 ? 1.113 -37.188 -26.062 1 97.25 313 ALA A CA 1
ATOM 2408 C C . ALA A 1 313 ? 0.26 -37.906 -25.016 1 97.25 313 ALA A C 1
ATOM 2410 O O . ALA A 1 313 ? -0.959 -38 -25.172 1 97.25 313 ALA A O 1
ATOM 2411 N N . ASP A 1 314 ? 0.961 -38.438 -24.047 1 95.81 314 ASP A N 1
ATOM 2412 C CA . ASP A 1 314 ? 0.277 -39.188 -23 1 95.81 314 ASP A CA 1
ATOM 2413 C C . ASP A 1 314 ? -0.299 -38.25 -21.938 1 95.81 314 ASP A C 1
ATOM 2415 O O . ASP A 1 314 ? -1.29 -38.594 -21.281 1 95.81 314 ASP A O 1
ATOM 2419 N N . ALA A 1 315 ? 0.319 -37.156 -21.766 1 97.19 315 ALA A N 1
ATOM 2420 C CA . ALA A 1 315 ? -0.148 -36.156 -20.812 1 97.19 315 ALA A CA 1
ATOM 2421 C C . ALA A 1 315 ? 0.287 -34.75 -21.234 1 97.19 315 ALA A C 1
ATOM 2423 O O . ALA A 1 315 ? 1.271 -34.594 -21.969 1 97.19 315 ALA A O 1
ATOM 2424 N N . TYR A 1 316 ? -0.47 -33.875 -20.828 1 98.12 316 TYR A N 1
ATOM 2425 C CA . TYR A 1 316 ? -0.173 -32.438 -21.031 1 98.12 316 TYR A CA 1
ATOM 2426 C C . TYR A 1 316 ? -0.102 -31.703 -19.703 1 98.12 316 TYR A C 1
ATOM 2428 O O . TYR A 1 316 ? -0.929 -31.938 -18.812 1 98.12 316 TYR A O 1
ATOM 2436 N N . LEU A 1 317 ? 0.935 -30.891 -19.547 1 97.31 317 LEU A N 1
ATOM 2437 C CA . LEU A 1 317 ? 1.138 -30.047 -18.359 1 97.31 317 LEU A CA 1
ATOM 2438 C C . LEU A 1 317 ? 0.969 -28.578 -18.719 1 97.31 317 LEU A C 1
ATOM 2440 O O . LEU A 1 317 ? 1.555 -28.094 -19.688 1 97.31 317 LEU A O 1
ATOM 2444 N N . ILE A 1 318 ? 0.122 -27.922 -18.016 1 97.19 318 ILE A N 1
ATOM 2445 C CA . ILE A 1 318 ? -0.021 -26.469 -18.109 1 97.19 318 ILE A CA 1
ATOM 2446 C C . ILE A 1 318 ? 0.135 -25.844 -16.734 1 97.19 318 ILE A C 1
ATOM 2448 O O . ILE A 1 318 ? -0.72 -26.016 -15.867 1 97.19 318 ILE A O 1
ATOM 2452 N N . LYS A 1 319 ? 1.212 -25.172 -16.562 1 93.81 319 LYS A N 1
ATOM 2453 C CA . LYS A 1 319 ? 1.518 -24.609 -15.242 1 93.81 319 LYS A CA 1
ATOM 2454 C C . LYS A 1 319 ? 1.559 -23.094 -15.281 1 93.81 319 LYS A C 1
ATOM 2456 O O . LYS A 1 319 ? 2.268 -22.5 -16.094 1 93.81 319 LYS A O 1
ATOM 2461 N N . GLN A 1 320 ? 0.713 -22.453 -14.406 1 90.19 320 GLN A N 1
ATOM 2462 C CA . GLN A 1 320 ? 0.733 -21.016 -14.172 1 90.19 320 GLN A CA 1
ATOM 2463 C C . GLN A 1 320 ? 0.511 -20.25 -15.477 1 90.19 320 GLN A C 1
ATOM 2465 O O . GLN A 1 320 ? 1.276 -19.328 -15.805 1 90.19 320 GLN A O 1
ATOM 2470 N N . CYS A 1 321 ? -0.477 -20.688 -16.219 1 94.25 321 CYS A N 1
ATOM 2471 C CA . CYS A 1 321 ? -0.835 -20.016 -17.469 1 94.25 321 CYS A CA 1
ATOM 2472 C C . CYS A 1 321 ? -2.279 -19.531 -17.438 1 94.25 321 CYS A C 1
ATOM 2474 O O . CYS A 1 321 ? -2.574 -18.422 -17.859 1 94.25 321 CYS A O 1
ATOM 2476 N N . PHE A 1 322 ? -3.146 -20.359 -16.844 1 96.88 322 PHE A N 1
ATOM 2477 C CA . PHE A 1 322 ? -4.578 -20.094 -16.938 1 96.88 322 PHE A CA 1
ATOM 2478 C C . PHE A 1 322 ? -4.949 -18.828 -16.188 1 96.88 322 PHE A C 1
ATOM 2480 O O . PHE A 1 322 ? -5.812 -18.062 -16.625 1 96.88 322 PHE A O 1
ATOM 2487 N N . HIS A 1 323 ? -4.348 -18.547 -15.07 1 95.12 323 HIS A N 1
ATOM 2488 C CA . HIS A 1 323 ? -4.715 -17.406 -14.25 1 95.12 323 HIS A CA 1
ATOM 2489 C C . HIS A 1 323 ? -4.441 -16.094 -14.977 1 95.12 323 HIS A C 1
ATOM 2491 O O . HIS A 1 323 ? -4.949 -15.039 -14.586 1 95.12 323 HIS A O 1
ATOM 2497 N N . ASN A 1 324 ? -3.764 -16.172 -16.094 1 94.38 324 ASN A N 1
ATOM 2498 C CA . ASN A 1 324 ? -3.424 -14.984 -16.859 1 94.38 324 ASN A CA 1
ATOM 2499 C C . ASN A 1 324 ? -4.535 -14.609 -17.844 1 94.38 324 ASN A C 1
ATOM 2501 O O . ASN A 1 324 ? -4.453 -13.586 -18.531 1 94.38 324 ASN A O 1
ATOM 2505 N N . TRP A 1 325 ? -5.566 -15.406 -17.906 1 96.5 325 TRP A N 1
ATOM 2506 C CA . TRP A 1 325 ? -6.566 -15.234 -18.953 1 96.5 325 TRP A CA 1
ATOM 2507 C C . TRP A 1 325 ? -7.977 -15.273 -18.375 1 96.5 325 TRP A C 1
ATOM 2509 O O . TRP A 1 325 ? -8.227 -15.977 -17.391 1 96.5 325 TRP A O 1
ATOM 2519 N N . PRO A 1 326 ? -8.883 -14.539 -19.062 1 96.06 326 PRO A N 1
ATOM 2520 C CA . PRO A 1 326 ? -10.281 -14.703 -18.672 1 96.06 326 PRO A CA 1
ATOM 2521 C C . PRO A 1 326 ? -10.852 -16.062 -19.062 1 96.06 326 PRO A C 1
ATOM 2523 O O . PRO A 1 326 ? -10.227 -16.797 -19.844 1 96.06 326 PRO A O 1
ATOM 2526 N N . ASP A 1 327 ? -12 -16.406 -18.609 1 96.5 327 ASP A N 1
ATOM 2527 C CA . ASP A 1 327 ? -12.547 -17.75 -18.688 1 96.5 327 ASP A CA 1
ATOM 2528 C C . ASP A 1 327 ? -12.719 -18.203 -20.141 1 96.5 327 ASP A C 1
ATOM 2530 O O . ASP A 1 327 ? -12.398 -19.328 -20.484 1 96.5 327 ASP A O 1
ATOM 2534 N N . HIS A 1 328 ? -13.242 -17.344 -20.953 1 96.88 328 HIS A N 1
ATOM 2535 C CA . HIS A 1 328 ? -13.523 -17.781 -22.312 1 96.88 328 HIS A CA 1
ATOM 2536 C C . HIS A 1 328 ? -12.234 -18.047 -23.078 1 96.88 328 HIS A C 1
ATOM 2538 O O . HIS A 1 328 ? -12.219 -18.859 -24.016 1 96.88 328 HIS A O 1
ATOM 2544 N N . TYR A 1 329 ? -11.156 -17.422 -22.688 1 97.5 329 TYR A N 1
ATOM 2545 C CA . TYR A 1 329 ? -9.859 -17.75 -23.281 1 97.5 329 TYR A CA 1
ATOM 2546 C C . TYR A 1 329 ? -9.336 -19.078 -22.719 1 97.5 329 TYR A C 1
ATOM 2548 O O . TYR A 1 329 ? -8.727 -19.859 -23.453 1 97.5 329 TYR A O 1
ATOM 2556 N N . CYS A 1 330 ? -9.523 -19.281 -21.469 1 98.31 330 CYS A N 1
ATOM 2557 C CA . CYS A 1 330 ? -9.133 -20.547 -20.875 1 98.31 330 CYS A CA 1
ATOM 2558 C C . CYS A 1 330 ? -9.852 -21.703 -21.547 1 98.31 330 CYS A C 1
ATOM 2560 O O . CYS A 1 330 ? -9.25 -22.75 -21.828 1 98.31 330 CYS A O 1
ATOM 2562 N N . VAL A 1 331 ? -11.102 -21.516 -21.797 1 98.56 331 VAL A N 1
ATOM 2563 C CA . VAL A 1 331 ? -11.891 -22.516 -22.5 1 98.56 331 VAL A CA 1
ATOM 2564 C C . VAL A 1 331 ? -11.289 -22.781 -23.875 1 98.56 331 VAL A C 1
ATOM 2566 O O . VAL A 1 331 ? -11.156 -23.938 -24.297 1 98.56 331 VAL A O 1
ATOM 2569 N N . ARG A 1 332 ? -10.883 -21.75 -24.516 1 98.31 332 ARG A N 1
ATOM 2570 C CA . ARG A 1 332 ? -10.258 -21.891 -25.828 1 98.31 332 ARG A CA 1
ATOM 2571 C C . ARG A 1 332 ? -8.953 -22.672 -25.75 1 98.31 332 ARG A C 1
ATOM 2573 O O . ARG A 1 332 ? -8.68 -23.531 -26.594 1 98.31 332 ARG A O 1
ATOM 2580 N N . ILE A 1 333 ? -8.125 -22.359 -24.75 1 98.5 333 ILE A N 1
ATOM 2581 C CA . ILE A 1 333 ? -6.867 -23.062 -24.547 1 98.5 333 ILE A CA 1
ATOM 2582 C C . ILE A 1 333 ? -7.129 -24.562 -24.375 1 98.5 333 ILE A C 1
ATOM 2584 O O . ILE A 1 333 ? -6.457 -25.375 -25 1 98.5 333 ILE A O 1
ATOM 2588 N N . ILE A 1 334 ? -8.133 -24.891 -23.609 1 98.62 334 ILE A N 1
ATOM 2589 C CA . ILE A 1 334 ? -8.477 -26.281 -23.344 1 98.62 334 ILE A CA 1
ATOM 2590 C C . ILE A 1 334 ? -8.977 -26.938 -24.625 1 98.62 334 ILE A C 1
ATOM 2592 O O . ILE A 1 334 ? -8.531 -28.031 -25 1 98.62 334 ILE A O 1
ATOM 2596 N N . LYS A 1 335 ? -9.82 -26.297 -25.375 1 98.5 335 LYS A N 1
ATOM 2597 C CA . LYS A 1 335 ? -10.406 -26.828 -26.594 1 98.5 335 LYS A CA 1
ATOM 2598 C C . LYS A 1 335 ? -9.32 -27.109 -27.641 1 98.5 335 LYS A C 1
ATOM 2600 O O . LYS A 1 335 ? -9.43 -28.078 -28.391 1 98.5 335 LYS A O 1
ATOM 2605 N N . ASN A 1 336 ? -8.367 -26.297 -27.656 1 98.5 336 ASN A N 1
ATOM 2606 C CA . ASN A 1 336 ? -7.301 -26.422 -28.656 1 98.5 336 ASN A CA 1
ATOM 2607 C C . ASN A 1 336 ? -6.465 -27.672 -28.422 1 98.5 336 ASN A C 1
ATOM 2609 O O . ASN A 1 336 ? -5.688 -28.062 -29.297 1 98.5 336 ASN A O 1
ATOM 2613 N N . GLN A 1 337 ? -6.621 -28.297 -27.234 1 98.31 337 GLN A N 1
ATOM 2614 C CA . GLN A 1 337 ? -5.875 -29.531 -26.984 1 98.31 337 GLN A CA 1
ATOM 2615 C C . GLN A 1 337 ? -6.648 -30.75 -27.484 1 98.31 337 GLN A C 1
ATOM 2617 O O . GLN A 1 337 ? -6.078 -31.844 -27.625 1 98.31 337 GLN A O 1
ATOM 2622 N N . ILE A 1 338 ? -7.891 -30.672 -27.797 1 97.88 338 ILE A N 1
ATOM 2623 C CA . ILE A 1 338 ? -8.82 -31.766 -28 1 97.88 338 ILE A CA 1
ATOM 2624 C C . ILE A 1 338 ? -8.445 -32.531 -29.266 1 97.88 338 ILE A C 1
ATOM 2626 O O . ILE A 1 338 ? -8.453 -33.75 -29.297 1 97.88 338 ILE A O 1
ATOM 2630 N N . PRO A 1 339 ? -7.961 -31.844 -30.297 1 97.12 339 PRO A N 1
ATOM 2631 C CA . PRO A 1 339 ? -7.777 -32.531 -31.578 1 97.12 339 PRO A CA 1
ATOM 2632 C C . PRO A 1 339 ? -6.773 -33.688 -31.5 1 97.12 339 PRO A C 1
ATOM 2634 O O . PRO A 1 339 ? -6.828 -34.625 -32.312 1 97.12 339 PRO A O 1
ATOM 2637 N N . VAL A 1 340 ? -5.871 -33.688 -30.531 1 97.44 340 VAL A N 1
ATOM 2638 C CA . VAL A 1 340 ? -4.801 -34.656 -30.516 1 97.44 340 VAL A CA 1
ATOM 2639 C C . VAL A 1 340 ? -4.973 -35.594 -29.312 1 97.44 340 VAL A C 1
ATOM 2641 O O . VAL A 1 340 ? -4.129 -36.469 -29.062 1 97.44 340 VAL A O 1
ATOM 2644 N N . MET A 1 341 ? -6.012 -35.469 -28.594 1 96.88 341 MET A N 1
ATOM 2645 C CA . MET A 1 341 ? -6.172 -36.25 -27.344 1 96.88 341 MET A CA 1
ATOM 2646 C C . MET A 1 341 ? -6.828 -37.594 -27.625 1 96.88 341 MET A C 1
ATOM 2648 O O . MET A 1 341 ? -7.746 -37.688 -28.438 1 96.88 341 MET A O 1
ATOM 2652 N N . LYS A 1 342 ? -6.309 -38.594 -26.984 1 96.25 342 LYS A N 1
ATOM 2653 C CA . LYS A 1 342 ? -6.91 -39.906 -26.953 1 96.25 342 LYS A CA 1
ATOM 2654 C C . LYS A 1 342 ? -7.617 -40.156 -25.625 1 96.25 342 LYS A C 1
ATOM 2656 O O . LYS A 1 342 ? -7.305 -39.531 -24.609 1 96.25 342 LYS A O 1
ATOM 2661 N N . PRO A 1 343 ? -8.594 -41.094 -25.734 1 96.88 343 PRO A N 1
ATOM 2662 C CA . PRO A 1 343 ? -9.203 -41.438 -24.453 1 96.88 343 PRO A CA 1
ATOM 2663 C C . PRO A 1 343 ? -8.18 -41.844 -23.406 1 96.88 343 PRO A C 1
ATOM 2665 O O . PRO A 1 343 ? -7.254 -42.594 -23.688 1 96.88 343 PRO A O 1
ATOM 2668 N N . GLY A 1 344 ? -8.359 -41.219 -22.266 1 95 344 GLY A N 1
ATOM 2669 C CA . GLY A 1 344 ? -7.445 -41.531 -21.188 1 95 344 GLY A CA 1
ATOM 2670 C C . GLY A 1 344 ? -6.328 -40.531 -21.031 1 95 344 GLY A C 1
ATOM 2671 O O . GLY A 1 344 ? -5.648 -40.5 -20 1 95 344 GLY A O 1
ATOM 2672 N N . THR A 1 345 ? -6.168 -39.688 -22.016 1 96.06 345 THR A N 1
ATOM 2673 C CA . THR A 1 345 ? -5.141 -38.625 -21.938 1 96.06 345 THR A CA 1
ATOM 2674 C C . THR A 1 345 ? -5.367 -37.75 -20.719 1 96.06 345 THR A C 1
ATOM 2676 O O . THR A 1 345 ? -6.504 -37.375 -20.406 1 96.06 345 THR A O 1
ATOM 2679 N N . LYS A 1 346 ? -4.254 -37.406 -20.031 1 95.88 346 LYS A N 1
ATOM 2680 C CA . LYS A 1 346 ? -4.328 -36.562 -18.828 1 95.88 346 LYS A CA 1
ATOM 2681 C C . LYS A 1 346 ? -3.898 -35.125 -19.125 1 95.88 346 LYS A C 1
ATOM 2683 O O . LYS A 1 346 ? -2.957 -34.906 -19.891 1 95.88 346 LYS A O 1
ATOM 2688 N N . ILE A 1 347 ? -4.625 -34.281 -18.547 1 97.62 347 ILE A N 1
ATOM 2689 C CA . ILE A 1 347 ? -4.172 -32.875 -18.453 1 97.62 347 ILE A CA 1
ATOM 2690 C C . ILE A 1 347 ? -3.9 -32.531 -16.984 1 97.62 347 ILE A C 1
ATOM 2692 O O . ILE A 1 347 ? -4.781 -32.656 -16.141 1 97.62 347 ILE A O 1
ATOM 2696 N N . ILE A 1 348 ? -2.713 -32.156 -16.719 1 96.62 348 ILE A N 1
ATOM 2697 C CA . ILE A 1 348 ? -2.303 -31.734 -15.383 1 96.62 348 ILE A CA 1
ATOM 2698 C C . ILE A 1 348 ? -2.139 -30.219 -15.359 1 96.62 348 ILE A C 1
ATOM 2700 O O . ILE A 1 348 ? -1.274 -29.672 -16.047 1 96.62 348 ILE A O 1
ATOM 2704 N N . VAL A 1 349 ? -2.988 -29.594 -14.57 1 97.12 349 VAL A N 1
ATOM 2705 C CA . VAL A 1 349 ? -2.93 -28.156 -14.422 1 97.12 349 VAL A CA 1
ATOM 2706 C C . VAL A 1 349 ? -2.359 -27.797 -13.047 1 97.12 349 VAL A C 1
ATOM 2708 O O . VAL A 1 349 ? -2.82 -28.312 -12.023 1 97.12 349 VAL A O 1
ATOM 2711 N N . ILE A 1 350 ? -1.313 -27.031 -13.047 1 93.94 350 ILE A N 1
ATOM 2712 C CA . ILE A 1 350 ? -0.794 -26.438 -11.82 1 93.94 350 ILE A CA 1
ATOM 2713 C C . ILE A 1 350 ? -0.987 -24.922 -11.852 1 93.94 350 ILE A C 1
ATOM 2715 O O . ILE A 1 350 ? -0.302 -24.219 -12.602 1 93.94 350 ILE A O 1
ATOM 2719 N N . ASP A 1 351 ? -1.955 -24.5 -11.133 1 94.31 351 ASP A N 1
ATOM 2720 C CA . ASP A 1 351 ? -2.371 -23.094 -11.125 1 94.31 351 ASP A CA 1
ATOM 2721 C C . ASP A 1 351 ? -3.086 -22.75 -9.82 1 94.31 351 ASP A C 1
ATOM 2723 O O . ASP A 1 351 ? -3.105 -23.547 -8.883 1 94.31 351 ASP A O 1
ATOM 2727 N N . SER A 1 352 ? -3.604 -21.562 -9.805 1 92.81 352 SER A N 1
ATOM 2728 C CA . SER A 1 352 ? -4.289 -21.125 -8.594 1 92.81 352 SER A CA 1
ATOM 2729 C C . SER A 1 352 ? -5.477 -22.031 -8.273 1 92.81 352 SER A C 1
ATOM 2731 O O . SER A 1 352 ? -6.27 -22.359 -9.156 1 92.81 352 SER A O 1
ATOM 2733 N N . LEU A 1 353 ? -5.559 -22.484 -7.09 1 94.5 353 LEU A N 1
ATOM 2734 C CA . LEU A 1 353 ? -6.699 -23.172 -6.504 1 94.5 353 LEU A CA 1
ATOM 2735 C C . LEU A 1 353 ? -7.086 -22.562 -5.168 1 94.5 353 LEU A C 1
ATOM 2737 O O . LEU A 1 353 ? -6.656 -23.031 -4.113 1 94.5 353 LEU A O 1
ATOM 2741 N N . ILE A 1 354 ? -7.891 -21.531 -5.258 1 93.5 354 ILE A N 1
ATOM 2742 C CA . ILE A 1 354 ? -8.219 -20.734 -4.074 1 93.5 354 ILE A CA 1
ATOM 2743 C C . ILE A 1 354 ? -9.195 -21.516 -3.191 1 93.5 354 ILE A C 1
ATOM 2745 O O . ILE A 1 354 ? -10.25 -21.953 -3.66 1 93.5 354 ILE A O 1
ATOM 2749 N N . PRO A 1 355 ? -8.844 -21.656 -1.938 1 88.88 355 PRO A N 1
ATOM 2750 C CA . PRO A 1 355 ? -9.797 -22.266 -1.01 1 88.88 355 PRO A CA 1
ATOM 2751 C C . PRO A 1 355 ? -11.047 -21.422 -0.813 1 88.88 355 PRO A C 1
ATOM 2753 O O . PRO A 1 355 ? -11.047 -20.219 -1.124 1 88.88 355 PRO A O 1
ATOM 2756 N N . ALA A 1 356 ? -12.023 -22.078 -0.353 1 86.88 356 ALA A N 1
ATOM 2757 C CA . ALA A 1 356 ? -13.289 -21.391 -0.112 1 86.88 356 ALA A CA 1
ATOM 2758 C C . ALA A 1 356 ? -13.109 -20.25 0.884 1 86.88 356 ALA A C 1
ATOM 2760 O O . ALA A 1 356 ? -12.289 -20.328 1.796 1 86.88 356 ALA A O 1
ATOM 2761 N N . PRO A 1 357 ? -13.883 -19.188 0.646 1 83.31 357 PRO A N 1
ATOM 2762 C CA . PRO A 1 357 ? -13.805 -18.078 1.601 1 83.31 357 PRO A CA 1
ATOM 2763 C C . PRO A 1 357 ? -14.031 -18.516 3.043 1 83.31 357 PRO A C 1
ATOM 2765 O O . PRO A 1 357 ? -14.867 -19.391 3.299 1 83.31 357 PRO A O 1
ATOM 2768 N N . GLY A 1 358 ? -13.312 -17.984 3.928 1 81.94 358 GLY A N 1
ATOM 2769 C CA . GLY A 1 358 ? -13.477 -18.281 5.344 1 81.94 358 GLY A CA 1
ATOM 2770 C C . GLY A 1 358 ? -12.633 -19.453 5.805 1 81.94 358 GLY A C 1
ATOM 2771 O O . GLY A 1 358 ? -12.586 -19.766 7 1 81.94 358 GLY A O 1
ATOM 2772 N N . THR A 1 359 ? -11.922 -20.109 4.883 1 85.56 359 THR A N 1
ATOM 2773 C CA . THR A 1 359 ? -11.18 -21.312 5.25 1 85.56 359 THR A CA 1
ATOM 2774 C C . THR A 1 359 ? -9.672 -21.047 5.25 1 85.56 359 THR A C 1
ATOM 2776 O O . THR A 1 359 ? -8.891 -21.875 5.695 1 85.56 359 THR A O 1
ATOM 2779 N N . MET A 1 360 ? -9.281 -19.969 4.852 1 86.94 360 MET A N 1
ATOM 2780 C CA . MET A 1 360 ? -7.859 -19.641 4.766 1 86.94 360 MET A CA 1
ATOM 2781 C C . MET A 1 360 ? -7.41 -18.828 5.98 1 86.94 360 MET A C 1
ATOM 2783 O O . MET A 1 360 ? -8.211 -18.141 6.598 1 86.94 360 MET A O 1
ATOM 2787 N N . SER A 1 361 ? -6.137 -19.047 6.277 1 87.31 361 SER A N 1
ATOM 2788 C CA . SER A 1 361 ? -5.551 -18.109 7.234 1 87.31 361 SER A CA 1
ATOM 2789 C C . SER A 1 361 ? -5.484 -16.703 6.66 1 87.31 361 SER A C 1
ATOM 2791 O O . SER A 1 361 ? -5.629 -16.516 5.449 1 87.31 361 SER A O 1
ATOM 2793 N N . LEU A 1 362 ? -5.273 -15.75 7.461 1 88.25 362 LEU A N 1
ATOM 2794 C CA . LEU A 1 362 ? -5.305 -14.352 7.059 1 88.25 362 LEU A CA 1
ATOM 2795 C C . LEU A 1 362 ? -4.258 -14.07 5.988 1 88.25 362 LEU A C 1
ATOM 2797 O O . LEU A 1 362 ? -4.566 -13.477 4.949 1 88.25 362 LEU A O 1
ATOM 2801 N N . MET A 1 363 ? -3.045 -14.516 6.184 1 86.5 363 MET A N 1
ATOM 2802 C CA . MET A 1 363 ? -1.971 -14.219 5.242 1 86.5 363 MET A CA 1
ATOM 2803 C C . MET A 1 363 ? -2.186 -14.961 3.924 1 86.5 363 MET A C 1
ATOM 2805 O O . MET A 1 363 ? -1.906 -14.414 2.852 1 86.5 363 MET A O 1
ATOM 2809 N N . ALA A 1 364 ? -2.67 -16.188 4.031 1 85.75 364 ALA A N 1
ATOM 2810 C CA . ALA A 1 364 ? -2.984 -16.938 2.818 1 85.75 364 ALA A CA 1
ATOM 2811 C C . ALA A 1 364 ? -4.074 -16.234 2.008 1 85.75 364 ALA A C 1
ATOM 2813 O O . ALA A 1 364 ? -3.986 -16.156 0.78 1 85.75 364 ALA A O 1
ATOM 2814 N N . GLU A 1 365 ? -5.051 -15.797 2.682 1 90.31 365 GLU A N 1
ATOM 2815 C CA . GLU A 1 365 ? -6.145 -15.109 2 1 90.31 365 GLU A CA 1
ATOM 2816 C C . GLU A 1 365 ? -5.668 -13.797 1.387 1 90.31 365 GLU A C 1
ATOM 2818 O O . GLU A 1 365 ? -6.027 -13.469 0.254 1 90.31 365 GLU A O 1
ATOM 2823 N N . ARG A 1 366 ? -4.906 -13.07 2.094 1 88.38 366 ARG A N 1
ATOM 2824 C CA . ARG A 1 366 ? -4.367 -11.828 1.567 1 88.38 366 ARG A CA 1
ATOM 2825 C C . ARG A 1 366 ? -3.559 -12.07 0.296 1 88.38 366 ARG A C 1
ATOM 2827 O O . ARG A 1 366 ? -3.695 -11.336 -0.684 1 88.38 366 ARG A O 1
ATOM 2834 N N . MET A 1 367 ? -2.799 -13.094 0.316 1 85.62 367 MET A N 1
ATOM 2835 C CA . MET A 1 367 ? -1.985 -13.406 -0.856 1 85.62 367 MET A CA 1
ATOM 2836 C C . MET A 1 367 ? -2.863 -13.805 -2.037 1 85.62 367 MET A C 1
ATOM 2838 O O . MET A 1 367 ? -2.662 -13.328 -3.154 1 85.62 367 MET A O 1
ATOM 2842 N N . ALA A 1 368 ? -3.818 -14.656 -1.74 1 88.94 368 ALA A N 1
ATOM 2843 C CA . ALA A 1 368 ? -4.727 -15.102 -2.793 1 88.94 368 ALA A CA 1
ATOM 2844 C C . ALA A 1 368 ? -5.457 -13.922 -3.424 1 88.94 368 ALA A C 1
ATOM 2846 O O . ALA A 1 368 ? -5.535 -13.812 -4.648 1 88.94 368 ALA A O 1
ATOM 2847 N N . ARG A 1 369 ? -5.91 -13.039 -2.633 1 91.81 369 ARG A N 1
ATOM 2848 C CA . ARG A 1 369 ? -6.695 -11.914 -3.127 1 91.81 369 ARG A CA 1
ATOM 2849 C C . ARG A 1 369 ? -5.805 -10.883 -3.809 1 91.81 369 ARG A C 1
ATOM 2851 O O . ARG A 1 369 ? -6.219 -10.234 -4.777 1 91.81 369 ARG A O 1
ATOM 2858 N N . ALA A 1 370 ? -4.637 -10.695 -3.26 1 88.69 370 ALA A N 1
ATOM 2859 C CA . ALA A 1 370 ? -3.688 -9.789 -3.896 1 88.69 370 ALA A CA 1
ATOM 2860 C C . ALA A 1 370 ? -3.352 -10.25 -5.312 1 88.69 370 ALA A C 1
ATOM 2862 O O . ALA A 1 370 ? -3.336 -9.445 -6.246 1 88.69 370 ALA A O 1
ATOM 2863 N N . PHE A 1 371 ? -3.119 -11.492 -5.461 1 88.06 371 PHE A N 1
ATOM 2864 C CA . PHE A 1 371 ? -2.801 -12.023 -6.781 1 88.06 371 PHE A CA 1
ATOM 2865 C C . PHE A 1 371 ? -4.004 -11.93 -7.707 1 88.06 371 PHE A C 1
ATOM 2867 O O . PHE A 1 371 ? -3.854 -11.68 -8.906 1 88.06 371 PHE A O 1
ATOM 2874 N N . ASP A 1 372 ? -5.145 -12.172 -7.152 1 93.31 372 ASP A N 1
ATOM 2875 C CA . ASP A 1 372 ? -6.355 -12.062 -7.953 1 93.31 372 ASP A CA 1
ATOM 2876 C C . ASP A 1 372 ? -6.523 -10.641 -8.5 1 93.31 372 ASP A C 1
ATOM 2878 O O . ASP A 1 372 ? -6.82 -10.461 -9.68 1 93.31 372 ASP A O 1
ATOM 2882 N N . MET A 1 373 ? -6.246 -9.664 -7.715 1 91.88 373 MET A N 1
ATOM 2883 C CA . MET A 1 373 ? -6.332 -8.273 -8.148 1 91.88 373 MET A CA 1
ATOM 2884 C C . MET A 1 373 ? -5.246 -7.957 -9.172 1 91.88 373 MET A C 1
ATOM 2886 O O . MET A 1 373 ? -5.469 -7.172 -10.094 1 91.88 373 MET A O 1
ATOM 2890 N N . LEU A 1 374 ? -4.133 -8.508 -8.93 1 89.62 374 LEU A N 1
ATOM 2891 C CA . LEU A 1 374 ? -3.039 -8.312 -9.875 1 89.62 374 LEU A CA 1
ATOM 2892 C C . LEU A 1 374 ? -3.416 -8.828 -11.258 1 89.62 374 LEU A C 1
ATOM 2894 O O . LEU A 1 374 ? -3.164 -8.164 -12.266 1 89.62 374 LEU A O 1
ATOM 2898 N N . MET A 1 375 ? -4.031 -9.977 -11.297 1 92.94 375 MET A N 1
ATOM 2899 C CA . MET A 1 375 ? -4.461 -10.539 -12.57 1 92.94 375 MET A CA 1
ATOM 2900 C C . MET A 1 375 ? -5.523 -9.664 -13.227 1 92.94 375 MET A C 1
ATOM 2902 O O . MET A 1 375 ? -5.52 -9.484 -14.445 1 92.94 375 MET A O 1
ATOM 2906 N N . LEU A 1 376 ? -6.406 -9.164 -12.414 1 94.19 376 LEU A N 1
ATOM 2907 C CA . LEU A 1 376 ? -7.422 -8.258 -12.945 1 94.19 376 LEU A CA 1
ATOM 2908 C C . LEU A 1 376 ? -6.777 -7.051 -13.617 1 94.19 376 LEU A C 1
ATOM 2910 O O . LEU A 1 376 ? -7.133 -6.699 -14.742 1 94.19 376 LEU A O 1
ATOM 2914 N N . THR A 1 377 ? -5.816 -6.492 -12.984 1 91.75 377 THR A N 1
ATOM 2915 C CA . THR A 1 377 ? -5.156 -5.266 -13.43 1 91.75 377 THR A CA 1
ATOM 2916 C C . THR A 1 377 ? -4.352 -5.516 -14.703 1 91.75 377 THR A C 1
ATOM 2918 O O . THR A 1 377 ? -4.379 -4.703 -15.625 1 91.75 377 THR A O 1
ATOM 2921 N N . GLN A 1 378 ? -3.764 -6.645 -14.75 1 90.75 378 GLN A N 1
ATOM 2922 C CA . GLN A 1 378 ? -2.744 -6.84 -15.773 1 90.75 378 GLN A CA 1
ATOM 2923 C C . GLN A 1 378 ? -3.318 -7.555 -17 1 90.75 378 GLN A C 1
ATOM 2925 O O . GLN A 1 378 ? -2.926 -7.273 -18.125 1 90.75 378 GLN A O 1
ATOM 2930 N N . THR A 1 379 ? -4.285 -8.508 -16.734 1 94.19 379 THR A N 1
ATOM 2931 C CA . THR A 1 379 ? -4.566 -9.414 -17.844 1 94.19 379 THR A CA 1
ATOM 2932 C C . THR A 1 379 ? -6.059 -9.695 -17.953 1 94.19 379 THR A C 1
ATOM 2934 O O . THR A 1 379 ? -6.496 -10.438 -18.828 1 94.19 379 THR A O 1
ATOM 2937 N N . ASN A 1 380 ? -6.816 -9.18 -17.109 1 95.06 380 ASN A N 1
ATOM 2938 C CA . ASN A 1 380 ? -8.211 -9.586 -16.969 1 95.06 380 ASN A CA 1
ATOM 2939 C C . ASN A 1 380 ? -8.328 -11.078 -16.688 1 95.06 380 ASN A C 1
ATOM 2941 O O . ASN A 1 380 ? -9.391 -11.68 -16.906 1 95.06 380 ASN A O 1
ATOM 2945 N N . GLY A 1 381 ? -7.219 -11.648 -16.312 1 96.19 381 GLY A N 1
ATOM 2946 C CA . GLY A 1 381 ? -7.258 -13.008 -15.773 1 96.19 381 GLY A CA 1
ATOM 2947 C C . GLY A 1 381 ? -7.801 -13.078 -14.359 1 96.19 381 GLY A C 1
ATOM 2948 O O . GLY A 1 381 ? -8.305 -12.086 -13.836 1 96.19 381 GLY A O 1
ATOM 2949 N N . ARG A 1 382 ? -7.781 -14.289 -13.766 1 94.75 382 ARG A N 1
ATOM 2950 C CA . ARG A 1 382 ? -8.281 -14.391 -12.398 1 94.75 382 ARG A CA 1
ATOM 2951 C C . ARG A 1 382 ? -7.781 -15.664 -11.727 1 94.75 382 ARG A C 1
ATOM 2953 O O . ARG A 1 382 ? -7.426 -16.625 -12.406 1 94.75 382 ARG A O 1
ATOM 2960 N N . GLU A 1 383 ? -7.711 -15.594 -10.422 1 95.38 383 GLU A N 1
ATOM 2961 C CA . GLU A 1 383 ? -7.504 -16.781 -9.586 1 95.38 383 GLU A CA 1
ATOM 2962 C C . GLU A 1 383 ? -8.805 -17.547 -9.398 1 95.38 383 GLU A C 1
ATOM 2964 O O . GLU A 1 383 ? -9.883 -16.953 -9.281 1 95.38 383 GLU A O 1
ATOM 2969 N N . ARG A 1 384 ? -8.664 -18.828 -9.391 1 96.38 384 ARG A N 1
ATOM 2970 C CA . ARG A 1 384 ? -9.891 -19.609 -9.523 1 96.38 384 ARG A CA 1
ATOM 2971 C C . ARG A 1 384 ? -10.055 -20.578 -8.359 1 96.38 384 ARG A C 1
ATOM 2973 O O . ARG A 1 384 ? -9.062 -21.078 -7.816 1 96.38 384 ARG A O 1
ATOM 2980 N N . GLU A 1 385 ? -11.32 -20.781 -8.016 1 94.69 385 GLU A N 1
ATOM 2981 C CA . GLU A 1 385 ? -11.711 -21.797 -7.035 1 94.69 385 GLU A CA 1
ATOM 2982 C C . GLU A 1 385 ? -12.031 -23.125 -7.707 1 94.69 385 GLU A C 1
ATOM 2984 O O . GLU A 1 385 ? -12.016 -23.219 -8.938 1 94.69 385 GLU A O 1
ATOM 2989 N N . ALA A 1 386 ? -12.289 -24.125 -6.887 1 95.94 386 ALA A N 1
ATOM 2990 C CA . ALA A 1 386 ? -12.516 -25.484 -7.387 1 95.94 386 ALA A CA 1
ATOM 2991 C C . ALA A 1 386 ? -13.68 -25.516 -8.375 1 95.94 386 ALA A C 1
ATOM 2993 O O . ALA A 1 386 ? -13.57 -26.125 -9.445 1 95.94 386 ALA A O 1
ATOM 2994 N N . GLU A 1 387 ? -14.703 -24.844 -8.039 1 94.94 387 GLU A N 1
ATOM 2995 C CA . GLU A 1 387 ? -15.891 -24.875 -8.898 1 94.94 387 GLU A CA 1
ATOM 2996 C C . GLU A 1 387 ? -15.625 -24.172 -10.227 1 94.94 387 GLU A C 1
ATOM 2998 O O . GLU A 1 387 ? -16.172 -24.562 -11.258 1 94.94 387 GLU A O 1
ATOM 3003 N N . ASP A 1 388 ? -14.805 -23.188 -10.211 1 95.94 388 ASP A N 1
ATOM 3004 C CA . ASP A 1 388 ? -14.438 -22.484 -11.445 1 95.94 388 ASP A CA 1
ATOM 3005 C C . ASP A 1 388 ? -13.734 -23.438 -12.422 1 95.94 388 ASP A C 1
ATOM 3007 O O . ASP A 1 388 ? -14.016 -23.422 -13.617 1 95.94 388 ASP A O 1
ATOM 3011 N N . TRP A 1 389 ? -12.859 -24.25 -11.898 1 97.81 389 TRP A N 1
ATOM 3012 C CA . TRP A 1 389 ? -12.117 -25.188 -12.727 1 97.81 389 TRP A CA 1
ATOM 3013 C C . TRP A 1 389 ? -13.047 -26.234 -13.336 1 97.81 389 TRP A C 1
ATOM 3015 O O . TRP A 1 389 ? -12.945 -26.547 -14.531 1 97.81 389 TRP A O 1
ATOM 3025 N N . LYS A 1 390 ? -13.922 -26.719 -12.555 1 97.88 390 LYS A N 1
ATOM 3026 C CA . LYS A 1 390 ? -14.891 -27.688 -13.062 1 97.88 390 LYS A CA 1
ATOM 3027 C C . LYS A 1 390 ? -15.711 -27.094 -14.203 1 97.88 390 LYS A C 1
ATOM 3029 O O . LYS A 1 390 ? -15.906 -27.734 -15.234 1 97.88 390 LYS A O 1
ATOM 3034 N N . GLN A 1 391 ? -16.094 -25.891 -13.984 1 97.12 391 GLN A N 1
ATOM 3035 C CA . GLN A 1 391 ? -16.922 -25.234 -14.984 1 97.12 391 GLN A CA 1
ATOM 3036 C C . GLN A 1 391 ? -16.125 -24.953 -16.266 1 97.12 391 GLN A C 1
ATOM 3038 O O . GLN A 1 391 ? -16.656 -25.078 -17.375 1 97.12 391 GLN A O 1
ATOM 3043 N N . LEU A 1 392 ? -14.875 -24.578 -16.141 1 98 392 LEU A N 1
ATOM 3044 C CA . LEU A 1 392 ? -14.023 -24.312 -17.297 1 98 392 LEU A CA 1
ATOM 3045 C C . LEU A 1 392 ? -13.898 -25.547 -18.188 1 98 392 LEU A C 1
ATOM 3047 O O . LEU A 1 392 ? -14.102 -25.469 -19.391 1 98 392 LEU A O 1
ATOM 3051 N N . PHE A 1 393 ? -13.625 -26.656 -17.578 1 98.62 393 PHE A N 1
ATOM 3052 C CA . PHE A 1 393 ? -13.422 -27.875 -18.359 1 98.62 393 PHE A CA 1
ATOM 3053 C C . PHE A 1 393 ? -14.734 -28.375 -18.938 1 98.62 393 PHE A C 1
ATOM 3055 O O . PHE A 1 393 ? -14.781 -28.859 -20.078 1 98.62 393 PHE A O 1
ATOM 3062 N N . LYS A 1 394 ? -15.805 -28.188 -18.172 1 98.25 394 LYS A N 1
ATOM 3063 C CA . LYS A 1 394 ? -17.125 -28.578 -18.672 1 98.25 394 LYS A CA 1
ATOM 3064 C C . LYS A 1 394 ? -17.516 -27.734 -19.875 1 98.25 394 LYS A C 1
ATOM 3066 O O . LYS A 1 394 ? -18.047 -28.25 -20.859 1 98.25 394 LYS A O 1
ATOM 3071 N N . GLN A 1 395 ? -17.281 -26.469 -19.797 1 98.19 395 GLN A N 1
ATOM 3072 C CA . GLN A 1 395 ? -17.594 -25.547 -20.875 1 98.19 395 GLN A CA 1
ATOM 3073 C C . GLN A 1 395 ? -16.781 -25.859 -22.125 1 98.19 395 GLN A C 1
ATOM 3075 O O . GLN A 1 395 ? -17.25 -25.688 -23.25 1 98.19 395 GLN A O 1
ATOM 3080 N N . ALA A 1 396 ? -15.555 -26.281 -21.891 1 98.56 396 ALA A N 1
ATOM 3081 C CA . ALA A 1 396 ? -14.727 -26.656 -23.031 1 98.56 396 ALA A CA 1
ATOM 3082 C C . ALA A 1 396 ? -15.289 -27.906 -23.719 1 98.56 396 ALA A C 1
ATOM 3084 O O . ALA A 1 396 ? -15.469 -27.922 -24.938 1 98.56 396 ALA A O 1
ATOM 3085 N N . ASP A 1 397 ? -15.5 -28.938 -22.953 1 98.62 397 ASP A N 1
ATOM 3086 C CA . ASP A 1 397 ? -16.109 -30.172 -23.453 1 98.62 397 ASP A CA 1
ATOM 3087 C C . ASP A 1 397 ? -16.531 -31.078 -22.297 1 98.62 397 ASP A C 1
ATOM 3089 O O . ASP A 1 397 ? -15.75 -31.328 -21.375 1 98.62 397 ASP A O 1
ATOM 3093 N N . GLU A 1 398 ? -17.656 -31.609 -22.312 1 97.69 398 GLU A N 1
ATOM 3094 C CA . GLU A 1 398 ? -18.203 -32.438 -21.234 1 97.69 398 GLU A CA 1
ATOM 3095 C C . GLU A 1 398 ? -17.406 -33.719 -21.062 1 97.69 398 GLU A C 1
ATOM 3097 O O . GLU A 1 398 ? -17.484 -34.375 -20.016 1 97.69 398 GLU A O 1
ATOM 3102 N N . ARG A 1 399 ? -16.703 -34.062 -22.031 1 96.69 399 ARG A N 1
ATOM 3103 C CA . ARG A 1 399 ? -15.93 -35.312 -22 1 96.69 399 ARG A CA 1
ATOM 3104 C C . ARG A 1 399 ? -14.688 -35.125 -21.125 1 96.69 399 ARG A C 1
ATOM 3106 O O . ARG A 1 399 ? -13.984 -36.094 -20.859 1 96.69 399 ARG A O 1
ATOM 3113 N N . PHE A 1 400 ? -14.359 -33.938 -20.703 1 98.69 400 PHE A N 1
ATOM 3114 C CA . PHE A 1 400 ? -13.336 -33.719 -19.703 1 98.69 400 PHE A CA 1
ATOM 3115 C C . PHE A 1 400 ? -13.875 -34.031 -18.297 1 98.69 400 PHE A C 1
ATOM 3117 O O . PHE A 1 400 ? -14.945 -33.531 -17.922 1 98.69 400 PHE A O 1
ATOM 3124 N N . LYS A 1 401 ? -13.141 -34.781 -17.531 1 98 401 LYS A N 1
ATOM 3125 C CA . LYS A 1 401 ? -13.5 -35.094 -16.156 1 98 401 LYS A CA 1
ATOM 3126 C C . LYS A 1 401 ? -12.391 -34.688 -15.188 1 98 401 LYS A C 1
ATOM 3128 O O . LYS A 1 401 ? -11.281 -35.219 -15.258 1 98 401 LYS A O 1
ATOM 3133 N N . VAL A 1 402 ? -12.742 -33.812 -14.344 1 98 402 VAL A N 1
ATOM 3134 C CA . VAL A 1 402 ? -11.812 -33.438 -13.281 1 98 402 VAL A CA 1
ATOM 3135 C C . VAL A 1 402 ? -11.758 -34.562 -12.25 1 98 402 VAL A C 1
ATOM 3137 O O . VAL A 1 402 ? -12.75 -34.844 -11.578 1 98 402 VAL A O 1
ATOM 3140 N N . THR A 1 403 ? -10.617 -35.156 -12.094 1 96.31 403 THR A N 1
ATOM 3141 C CA . THR A 1 403 ? -10.508 -36.375 -11.273 1 96.31 403 THR A CA 1
ATOM 3142 C C . THR A 1 403 ? -9.953 -36.031 -9.898 1 96.31 403 THR A C 1
ATOM 3144 O O . THR A 1 403 ? -10.195 -36.75 -8.93 1 96.31 403 THR A O 1
ATOM 3147 N N . SER A 1 404 ? -9.172 -35.031 -9.836 1 95.38 404 SER A N 1
ATOM 3148 C CA . SER A 1 404 ? -8.609 -34.656 -8.539 1 95.38 404 SER A CA 1
ATOM 3149 C C . SER A 1 404 ? -8.203 -33.156 -8.516 1 95.38 404 SER A C 1
ATOM 3151 O O . SER A 1 404 ? -7.832 -32.625 -9.555 1 95.38 404 SER A O 1
ATOM 3153 N N . MET A 1 405 ? -8.359 -32.531 -7.434 1 95.25 405 MET A N 1
ATOM 3154 C CA . MET A 1 405 ? -7.875 -31.203 -7.125 1 95.25 405 MET A CA 1
ATOM 3155 C C . MET A 1 405 ? -7.27 -31.156 -5.727 1 95.25 405 MET A C 1
ATOM 3157 O O . MET A 1 405 ? -7.914 -31.547 -4.754 1 95.25 405 MET A O 1
ATOM 3161 N N . HIS A 1 406 ? -6.02 -30.703 -5.652 1 91.56 406 HIS A N 1
ATOM 3162 C CA . HIS A 1 406 ? -5.344 -30.641 -4.359 1 91.56 406 HIS A CA 1
ATOM 3163 C C . HIS A 1 406 ? -4.508 -29.359 -4.242 1 91.56 406 HIS A C 1
ATOM 3165 O O . HIS A 1 406 ? -3.838 -28.969 -5.199 1 91.56 406 HIS A O 1
ATOM 3171 N N . PRO A 1 407 ? -4.617 -28.75 -3.092 1 88.25 407 PRO A N 1
ATOM 3172 C CA . PRO A 1 407 ? -3.705 -27.625 -2.873 1 88.25 407 PRO A CA 1
ATOM 3173 C C . PRO A 1 407 ? -2.244 -28.062 -2.787 1 88.25 407 PRO A C 1
ATOM 3175 O O . PRO A 1 407 ? -1.945 -29.125 -2.244 1 88.25 407 PRO A O 1
ATOM 3178 N N . LEU A 1 408 ? -1.355 -27.266 -3.375 1 81.12 408 LEU A N 1
ATOM 3179 C CA . LEU A 1 408 ? 0.082 -27.5 -3.285 1 81.12 408 LEU A CA 1
ATOM 3180 C C . LEU A 1 408 ? 0.727 -26.516 -2.307 1 81.12 408 LEU A C 1
ATOM 3182 O O . LEU A 1 408 ? 1.723 -26.859 -1.659 1 81.12 408 LEU A O 1
ATOM 3186 N N . ALA A 1 409 ? 0.156 -25.375 -2.254 1 71.38 409 ALA A N 1
ATOM 3187 C CA . ALA A 1 409 ? 0.745 -24.312 -1.448 1 71.38 409 ALA A CA 1
ATOM 3188 C C . ALA A 1 409 ? 0.483 -24.531 0.038 1 71.38 409 ALA A C 1
ATOM 3190 O O . ALA A 1 409 ? -0.554 -25.078 0.416 1 71.38 409 ALA A O 1
ATOM 3191 N N . SER A 1 410 ? 1.548 -24.234 0.794 1 69.88 410 SER A N 1
ATOM 3192 C CA . SER A 1 410 ? 1.405 -24.203 2.246 1 69.88 410 SER A CA 1
ATOM 3193 C C . SER A 1 410 ? 1.158 -22.781 2.742 1 69.88 410 SER A C 1
ATOM 3195 O O . SER A 1 410 ? 1.66 -21.812 2.156 1 69.88 410 SER A O 1
ATOM 3197 N N . PRO A 1 411 ? 0.383 -22.75 3.738 1 64.56 411 PRO A N 1
ATOM 3198 C CA . PRO A 1 411 ? 0.137 -21.422 4.285 1 64.56 411 PRO A CA 1
ATOM 3199 C C . PRO A 1 411 ? 1.422 -20.703 4.695 1 64.56 411 PRO A C 1
ATOM 3201 O O . PRO A 1 411 ? 1.452 -19.469 4.77 1 64.56 411 PRO A O 1
ATOM 3204 N N . VAL A 1 412 ? 2.453 -21.484 4.828 1 65.5 412 VAL A N 1
ATOM 3205 C CA . VAL A 1 412 ? 3.686 -20.906 5.348 1 65.5 412 VAL A CA 1
ATOM 3206 C C . VAL A 1 412 ? 4.5 -20.312 4.199 1 65.5 412 VAL A C 1
ATOM 3208 O O . VAL A 1 412 ? 5.422 -19.531 4.426 1 65.5 412 VAL A O 1
ATOM 3211 N N . ASP A 1 413 ? 4.113 -20.641 2.928 1 64.5 413 ASP A N 1
ATOM 3212 C CA . ASP A 1 413 ? 4.926 -20.234 1.784 1 64.5 413 ASP A CA 1
ATOM 3213 C C . ASP A 1 413 ? 4.625 -18.797 1.389 1 64.5 413 ASP A C 1
ATOM 3215 O O . ASP A 1 413 ? 5.41 -18.156 0.674 1 64.5 413 ASP A O 1
ATOM 3219 N N . PHE A 1 414 ? 3.717 -18.172 1.967 1 65.19 414 PHE A N 1
ATOM 3220 C CA . PHE A 1 414 ? 3.301 -16.828 1.599 1 65.19 414 PHE A CA 1
ATOM 3221 C C . PHE A 1 414 ? 3.27 -16.672 0.083 1 65.19 414 PHE A C 1
ATOM 3223 O O . PHE A 1 414 ? 3.697 -15.641 -0.445 1 65.19 414 PHE A O 1
ATOM 3230 N N . GLY A 1 415 ? 2.982 -17.688 -0.686 1 70.19 415 GLY A N 1
ATOM 3231 C CA . GLY A 1 415 ? 2.857 -17.641 -2.135 1 70.19 415 GLY A CA 1
ATOM 3232 C C . GLY A 1 415 ? 1.425 -17.766 -2.613 1 70.19 415 GLY A C 1
ATOM 3233 O O . GLY A 1 415 ? 0.493 -17.781 -1.806 1 70.19 415 GLY A O 1
ATOM 3234 N N . PRO A 1 416 ? 1.326 -17.719 -3.887 1 75.38 416 PRO A N 1
ATOM 3235 C CA . PRO A 1 416 ? -0.019 -17.875 -4.445 1 75.38 416 PRO A CA 1
ATOM 3236 C C . PRO A 1 416 ? -0.678 -19.188 -4.051 1 75.38 416 PRO A C 1
ATOM 3238 O O . PRO A 1 416 ? 0.015 -20.172 -3.795 1 75.38 416 PRO A O 1
ATOM 3241 N N . ALA A 1 417 ? -1.997 -19.156 -3.939 1 85.69 417 ALA A N 1
ATOM 3242 C CA . ALA A 1 417 ? -2.766 -20.359 -3.639 1 85.69 417 ALA A CA 1
ATOM 3243 C C . ALA A 1 417 ? -2.719 -21.344 -4.801 1 85.69 417 ALA A C 1
ATOM 3245 O O . ALA A 1 417 ? -3.729 -21.562 -5.473 1 85.69 417 ALA A O 1
ATOM 3246 N N . THR A 1 418 ? -1.568 -22 -4.883 1 88.31 418 THR A N 1
ATOM 3247 C CA . THR A 1 418 ? -1.341 -22.906 -6.004 1 88.31 418 THR A CA 1
ATOM 3248 C C . THR A 1 418 ? -1.867 -24.297 -5.691 1 88.31 418 THR A C 1
ATOM 3250 O O . THR A 1 418 ? -1.725 -24.781 -4.566 1 88.31 418 THR A O 1
ATOM 3253 N N . GLY A 1 419 ? -2.535 -24.875 -6.641 1 91.31 419 GLY A N 1
ATOM 3254 C CA . GLY A 1 419 ? -3 -26.25 -6.555 1 91.31 419 GLY A CA 1
ATOM 3255 C C . GLY A 1 419 ? -2.795 -27.031 -7.84 1 91.31 419 GLY A C 1
ATOM 3256 O O . GLY A 1 419 ? -2.305 -26.484 -8.828 1 91.31 419 GLY A O 1
ATOM 3257 N N . ILE A 1 420 ? -3 -28.297 -7.723 1 94 420 ILE A N 1
ATOM 3258 C CA . ILE A 1 420 ? -2.92 -29.188 -8.875 1 94 420 ILE A CA 1
ATOM 3259 C C . ILE A 1 420 ? -4.312 -29.703 -9.227 1 94 420 ILE A C 1
ATOM 3261 O O . ILE A 1 420 ? -5.078 -30.094 -8.344 1 94 420 ILE A O 1
ATOM 3265 N N . ILE A 1 421 ? -4.695 -29.547 -10.461 1 96.88 421 ILE A N 1
ATOM 3266 C CA . ILE A 1 421 ? -5.949 -30.031 -11.023 1 96.88 421 ILE A CA 1
ATOM 3267 C C . ILE A 1 421 ? -5.656 -31.125 -12.055 1 96.88 421 ILE A C 1
ATOM 3269 O O . ILE A 1 421 ? -4.992 -30.875 -13.062 1 96.88 421 ILE A O 1
ATOM 3273 N N . GLU A 1 422 ? -6.129 -32.281 -11.797 1 96.75 422 GLU A N 1
ATOM 3274 C CA . GLU A 1 422 ? -5.957 -33.406 -12.734 1 96.75 422 GLU A CA 1
ATOM 3275 C C . GLU A 1 422 ? -7.246 -33.688 -13.5 1 96.75 422 GLU A C 1
ATOM 3277 O O . GLU A 1 422 ? -8.312 -33.812 -12.898 1 96.75 422 GLU A O 1
ATOM 3282 N N . VAL A 1 423 ? -7.09 -33.75 -14.75 1 98.06 423 VAL A N 1
ATOM 3283 C CA . VAL A 1 423 ? -8.234 -33.906 -15.641 1 98.06 423 VAL A CA 1
ATOM 3284 C C . VAL A 1 423 ? -7.961 -35.062 -16.609 1 98.06 423 VAL A C 1
ATOM 3286 O O . VAL A 1 423 ? -6.832 -35.25 -17.078 1 98.06 423 VAL A O 1
ATOM 3289 N N . VAL A 1 424 ? -9 -35.812 -16.922 1 97.38 424 VAL A N 1
ATOM 3290 C CA . VAL A 1 424 ? -8.883 -36.906 -17.891 1 97.38 424 VAL A CA 1
ATOM 3291 C C . VAL A 1 424 ? -9.859 -36.688 -19.031 1 97.38 424 VAL A C 1
ATOM 3293 O O . VAL A 1 424 ? -11 -36.25 -18.828 1 97.38 424 VAL A O 1
ATOM 3296 N N . TRP A 1 425 ? -9.352 -36.906 -20.172 1 97.81 425 TRP A N 1
ATOM 3297 C CA . TRP A 1 425 ? -10.18 -36.875 -21.375 1 97.81 425 TRP A CA 1
ATOM 3298 C C . TRP A 1 425 ? -10.812 -38.25 -21.609 1 97.81 425 TRP A C 1
ATOM 3300 O O . TRP A 1 425 ? -10.109 -39.25 -21.781 1 97.81 425 TRP A O 1
ATOM 3310 N N . GLU A 1 426 ? -12.125 -38.219 -21.672 1 96.38 426 GLU A N 1
ATOM 3311 C CA . GLU A 1 426 ? -12.812 -39.5 -21.75 1 96.38 426 GLU A CA 1
ATOM 3312 C C . GLU A 1 426 ? -13.047 -39.906 -23.203 1 96.38 426 GLU A C 1
ATOM 3314 O O . GLU A 1 426 ? -13.438 -41.031 -23.5 1 96.38 426 GLU A O 1
ATOM 3319 N N . GLY A 1 427 ? -12.844 -39.094 -24.188 1 93.62 427 GLY A N 1
ATOM 3320 C CA . GLY A 1 427 ? -12.992 -39.406 -25.594 1 93.62 427 GLY A CA 1
ATOM 3321 C C . GLY A 1 427 ? -14.312 -38.938 -26.188 1 93.62 427 GLY A C 1
ATOM 3322 O O . GLY A 1 427 ? -15.281 -38.75 -25.453 1 93.62 427 GLY A O 1
ATOM 3323 N N . MET B 1 1 ? 21.625 -16.641 26.297 1 57.12 1 MET B N 1
ATOM 3324 C CA . MET B 1 1 ? 21.703 -15.812 25.094 1 57.12 1 MET B CA 1
ATOM 3325 C C . MET B 1 1 ? 20.75 -14.625 25.188 1 57.12 1 MET B C 1
ATOM 3327 O O . MET B 1 1 ? 19.688 -14.719 25.797 1 57.12 1 MET B O 1
ATOM 3331 N N . PRO B 1 2 ? 21.266 -13.508 24.797 1 67.5 2 PRO B N 1
ATOM 3332 C CA . PRO B 1 2 ? 20.406 -12.328 24.875 1 67.5 2 PRO B CA 1
ATOM 3333 C C . PRO B 1 2 ? 19.078 -12.531 24.125 1 67.5 2 PRO B C 1
ATOM 3335 O O . PRO B 1 2 ? 19 -13.344 23.203 1 67.5 2 PRO B O 1
ATOM 3338 N N . ASP B 1 3 ? 18.047 -11.984 24.672 1 80.94 3 ASP B N 1
ATOM 3339 C CA . ASP B 1 3 ? 16.734 -12.086 24.047 1 80.94 3 ASP B CA 1
ATOM 3340 C C . ASP B 1 3 ? 16.766 -11.547 22.625 1 80.94 3 ASP B C 1
ATOM 3342 O O . ASP B 1 3 ? 17.438 -10.555 22.328 1 80.94 3 ASP B O 1
ATOM 3346 N N . THR B 1 4 ? 16.172 -12.305 21.766 1 88.44 4 THR B N 1
ATOM 3347 C CA . THR B 1 4 ? 16.047 -11.859 20.375 1 88.44 4 THR B CA 1
ATOM 3348 C C . THR B 1 4 ? 15.117 -10.648 20.281 1 88.44 4 THR B C 1
ATOM 3350 O O . THR B 1 4 ? 14.344 -10.383 21.203 1 88.44 4 THR B O 1
ATOM 3353 N N . THR B 1 5 ? 15.281 -9.891 19.25 1 93.88 5 THR B N 1
ATOM 3354 C CA . THR B 1 5 ? 14.422 -8.727 19.016 1 93.88 5 THR B CA 1
ATOM 3355 C C . THR B 1 5 ? 12.953 -9.141 18.969 1 93.88 5 THR B C 1
ATOM 3357 O O . THR B 1 5 ? 12.094 -8.453 19.516 1 93.88 5 THR B O 1
ATOM 3360 N N . ILE B 1 6 ? 12.648 -10.312 18.422 1 96.19 6 ILE B N 1
ATOM 3361 C CA . ILE B 1 6 ? 11.258 -10.719 18.297 1 96.19 6 ILE B CA 1
ATOM 3362 C C . ILE B 1 6 ? 10.695 -11.07 19.672 1 96.19 6 ILE B C 1
ATOM 3364 O O . ILE B 1 6 ? 9.523 -10.836 19.953 1 96.19 6 ILE B O 1
ATOM 3368 N N . SER B 1 7 ? 11.516 -11.602 20.562 1 96.31 7 SER B N 1
ATOM 3369 C CA . SER B 1 7 ? 11.086 -11.898 21.922 1 96.31 7 SER B CA 1
ATOM 3370 C C . SER B 1 7 ? 10.789 -10.617 22.703 1 96.31 7 SER B C 1
ATOM 3372 O O . SER B 1 7 ? 9.773 -10.523 23.391 1 96.31 7 SER B O 1
ATOM 3374 N N . LEU B 1 8 ? 11.68 -9.664 22.531 1 96.38 8 LEU B N 1
ATOM 3375 C CA . LEU B 1 8 ? 11.484 -8.391 23.203 1 96.38 8 LEU B CA 1
ATOM 3376 C C . LEU B 1 8 ? 10.227 -7.688 22.703 1 96.38 8 LEU B C 1
ATOM 3378 O O . LEU B 1 8 ? 9.477 -7.117 23.5 1 96.38 8 LEU B O 1
ATOM 3382 N N . LEU B 1 9 ? 10 -7.715 21.438 1 97.25 9 LEU B N 1
ATOM 3383 C CA . LEU B 1 9 ? 8.812 -7.102 20.844 1 97.25 9 LEU B CA 1
ATOM 3384 C C . LEU B 1 9 ? 7.547 -7.805 21.328 1 97.25 9 LEU B C 1
ATOM 3386 O O . LEU B 1 9 ? 6.555 -7.148 21.656 1 97.25 9 LEU B O 1
ATOM 3390 N N . SER B 1 10 ? 7.57 -9.133 21.375 1 97.75 10 SER B N 1
ATOM 3391 C CA . SER B 1 10 ? 6.402 -9.883 21.828 1 97.75 10 SER B CA 1
ATOM 3392 C C . SER B 1 10 ? 6.078 -9.578 23.281 1 97.75 10 SER B C 1
ATOM 3394 O O . SER B 1 10 ? 4.906 -9.484 23.656 1 97.75 10 SER B O 1
ATOM 3396 N N . GLU B 1 11 ? 7.082 -9.406 24.094 1 97.06 11 GLU B N 1
ATOM 3397 C CA . GLU B 1 11 ? 6.883 -9.047 25.5 1 97.06 11 GLU B CA 1
ATOM 3398 C C . GLU B 1 11 ? 6.293 -7.641 25.625 1 97.06 11 GLU B C 1
ATOM 3400 O O . GLU B 1 11 ? 5.406 -7.406 26.453 1 97.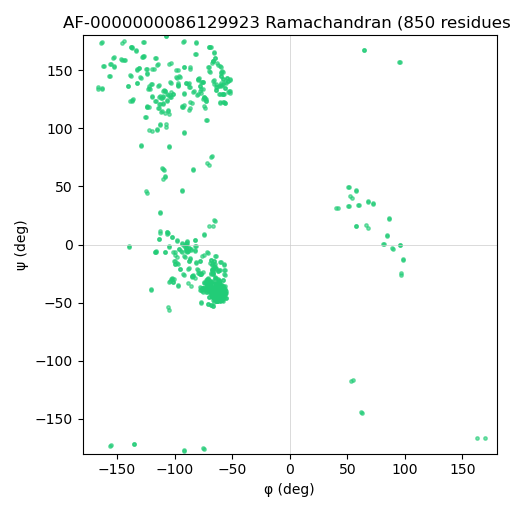06 11 GLU B O 1
ATOM 3405 N N . SER B 1 12 ? 6.844 -6.777 24.844 1 97.44 12 SER B N 1
ATOM 3406 C CA . SER B 1 12 ? 6.324 -5.414 24.844 1 97.44 12 SER B CA 1
ATOM 3407 C C . SER B 1 12 ? 4.852 -5.387 24.453 1 97.44 12 SER B C 1
ATOM 3409 O O . SER B 1 12 ? 4.047 -4.703 25.094 1 97.44 12 SER B O 1
ATOM 3411 N N . ILE B 1 13 ? 4.465 -6.117 23.406 1 98.31 13 ILE B N 1
ATOM 3412 C CA . ILE B 1 13 ? 3.08 -6.199 22.969 1 98.31 13 ILE B CA 1
ATOM 3413 C C . ILE B 1 13 ? 2.207 -6.734 24.094 1 98.31 13 ILE B C 1
ATOM 3415 O O . ILE B 1 13 ? 1.185 -6.133 24.438 1 98.31 13 ILE B O 1
ATOM 3419 N N . PHE B 1 14 ? 2.67 -7.805 24.719 1 97.81 14 PHE B N 1
ATOM 3420 C CA . PHE B 1 14 ? 1.907 -8.469 25.766 1 97.81 14 PHE B CA 1
ATOM 3421 C C . PHE B 1 14 ? 1.698 -7.535 26.953 1 97.81 14 PHE B C 1
ATOM 3423 O O . PHE B 1 14 ? 0.575 -7.375 27.438 1 97.81 14 PHE B O 1
ATOM 3430 N N . ARG B 1 15 ? 2.736 -6.879 27.375 1 97.56 15 ARG B N 1
ATOM 3431 C CA . ARG B 1 15 ? 2.689 -5.992 28.531 1 97.56 15 ARG B CA 1
ATOM 3432 C C . ARG B 1 15 ? 1.794 -4.789 28.266 1 97.56 15 ARG B C 1
ATOM 3434 O O . ARG B 1 15 ? 0.97 -4.422 29.109 1 97.56 15 ARG B O 1
ATOM 3441 N N . ASN B 1 16 ? 1.944 -4.168 27.125 1 97.69 16 ASN B N 1
ATOM 3442 C CA . ASN B 1 16 ? 1.185 -2.959 26.828 1 97.69 16 ASN B CA 1
ATOM 3443 C C . ASN B 1 16 ? -0.285 -3.271 26.562 1 97.69 16 ASN B C 1
ATOM 3445 O O . ASN B 1 16 ? -1.166 -2.492 26.922 1 97.69 16 ASN B O 1
ATOM 3449 N N . ILE B 1 17 ? -0.578 -4.41 25.922 1 97.75 17 ILE B N 1
ATOM 3450 C CA . ILE B 1 17 ? -1.968 -4.785 25.688 1 97.75 17 ILE B CA 1
ATOM 3451 C C . ILE B 1 17 ? -2.654 -5.082 27.016 1 97.75 17 ILE B C 1
ATOM 3453 O O . ILE B 1 17 ? -3.84 -4.789 27.188 1 97.75 17 ILE B O 1
ATOM 3457 N N . LYS B 1 18 ? -1.896 -5.637 27.953 1 96.88 18 LYS B N 1
ATOM 3458 C CA . LYS B 1 18 ? -2.459 -5.863 29.281 1 96.88 18 LYS B CA 1
ATOM 3459 C C . LYS B 1 18 ? -2.91 -4.551 29.922 1 96.88 18 LYS B C 1
ATOM 3461 O O . LYS B 1 18 ? -3.957 -4.496 30.562 1 96.88 18 LYS B O 1
ATOM 3466 N N . VAL B 1 19 ? -2.158 -3.506 29.766 1 96.75 19 VAL B N 1
ATOM 3467 C CA . VAL B 1 19 ? -2.514 -2.186 30.281 1 96.75 19 VAL B CA 1
ATOM 3468 C C . VAL B 1 19 ? -3.809 -1.71 29.625 1 96.75 19 VAL B C 1
ATOM 3470 O O . VAL B 1 19 ? -4.734 -1.276 30.312 1 96.75 19 VAL B O 1
ATOM 3473 N N . VAL B 1 20 ? -3.902 -1.847 28.344 1 95.06 20 VAL B N 1
ATOM 3474 C CA . VAL B 1 20 ? -5.074 -1.39 27.609 1 95.06 20 VAL B CA 1
ATOM 3475 C C . VAL B 1 20 ? -6.293 -2.221 28 1 95.06 20 VAL B C 1
ATOM 3477 O O . VAL B 1 20 ? -7.344 -1.673 28.328 1 95.06 20 VAL B O 1
ATOM 3480 N N . ASP B 1 21 ? -6.098 -3.518 28 1 95.81 21 ASP B N 1
ATOM 3481 C CA . ASP B 1 21 ? -7.191 -4.438 28.297 1 95.81 21 ASP B CA 1
ATOM 3482 C C . ASP B 1 21 ? -7.715 -4.242 29.719 1 95.81 21 ASP B C 1
ATOM 3484 O O . ASP B 1 21 ? -8.922 -4.262 29.938 1 95.81 21 ASP B O 1
ATOM 3488 N N . SER B 1 22 ? -6.836 -4.074 30.656 1 95.5 22 SER B N 1
ATOM 3489 C CA . SER B 1 22 ? -7.227 -3.871 32.062 1 95.5 22 SER B CA 1
ATOM 3490 C C . SER B 1 22 ? -8.055 -2.596 32.219 1 95.5 22 SER B C 1
ATOM 3492 O O . SER B 1 22 ? -9.047 -2.58 32.938 1 95.5 22 SER B O 1
ATOM 3494 N N . TYR B 1 23 ? -7.633 -1.581 31.547 1 94.5 23 TYR B N 1
ATOM 3495 C CA . TYR B 1 23 ? -8.375 -0.326 31.609 1 94.5 23 TYR B CA 1
ATOM 3496 C C . TYR B 1 23 ? -9.766 -0.485 31.016 1 94.5 23 TYR B C 1
ATOM 3498 O O . TYR B 1 23 ? -10.758 -0.032 31.609 1 94.5 23 TYR B O 1
ATOM 3506 N N . LEU B 1 24 ? -9.852 -1.077 29.859 1 93.62 24 LEU B N 1
ATOM 3507 C CA . LEU B 1 24 ? -11.141 -1.252 29.203 1 93.62 24 LEU B CA 1
ATOM 3508 C C . LEU B 1 24 ? -12.094 -2.074 30.078 1 93.62 24 LEU B C 1
ATOM 3510 O O . LEU B 1 24 ? -13.258 -1.718 30.234 1 93.62 24 LEU B O 1
ATOM 3514 N N . LYS B 1 25 ? -11.594 -3.07 30.688 1 94.31 25 LYS B N 1
ATOM 3515 C CA . LYS B 1 25 ? -12.398 -3.92 31.562 1 94.31 25 LYS B CA 1
ATOM 3516 C C . LYS B 1 25 ? -12.844 -3.164 32.812 1 94.31 25 LYS B C 1
ATOM 3518 O O . LYS B 1 25 ? -14.008 -3.221 33.188 1 94.31 25 LYS B O 1
ATOM 3523 N N . ALA B 1 26 ? -11.945 -2.451 33.344 1 94.38 26 ALA B N 1
ATOM 3524 C CA . ALA B 1 26 ? -12.227 -1.715 34.562 1 94.38 26 ALA B CA 1
ATOM 3525 C C . ALA B 1 26 ? -13.289 -0.646 34.344 1 94.38 26 ALA B C 1
ATOM 3527 O O . ALA B 1 26 ? -14.055 -0.314 35.25 1 94.38 26 ALA B O 1
ATOM 3528 N N . ASN B 1 27 ? -13.359 -0.145 33.156 1 93 27 ASN B N 1
ATOM 3529 C CA . ASN B 1 27 ? -14.305 0.929 32.844 1 93 27 ASN B CA 1
ATOM 3530 C C . ASN B 1 27 ? -15.484 0.424 32.031 1 93 27 ASN B C 1
ATOM 3532 O O . ASN B 1 27 ? -16.25 1.22 31.5 1 93 27 ASN B O 1
ATOM 3536 N N . ASN B 1 28 ? -15.633 -0.864 31.875 1 93.31 28 ASN B N 1
ATOM 3537 C CA . ASN B 1 28 ? -16.703 -1.5 31.125 1 93.31 28 ASN B CA 1
ATOM 3538 C C . ASN B 1 28 ? -16.828 -0.935 29.703 1 93.31 28 ASN B C 1
ATOM 3540 O O . ASN B 1 28 ? -17.906 -0.573 29.266 1 93.31 28 ASN B O 1
ATOM 3544 N N . LEU B 1 29 ? -15.672 -0.721 29.078 1 92.31 29 LEU B N 1
ATOM 3545 C CA . LEU B 1 29 ? -15.602 -0.232 27.703 1 92.31 29 LEU B CA 1
ATOM 3546 C C . LEU B 1 29 ? -15.367 -1.38 26.734 1 92.31 29 LEU B C 1
ATOM 3548 O O . LEU B 1 29 ? -14.633 -2.32 27.047 1 92.31 29 LEU B O 1
ATOM 3552 N N . PRO B 1 30 ? -15.961 -1.313 25.562 1 92.06 30 PRO B N 1
ATOM 3553 C CA . PRO B 1 30 ? -15.703 -2.346 24.562 1 92.06 30 PRO B CA 1
ATOM 3554 C C . PRO B 1 30 ? -14.281 -2.273 24 1 92.06 30 PRO B C 1
ATOM 3556 O O . PRO B 1 30 ? -13.703 -1.188 23.906 1 92.06 30 PRO B O 1
ATOM 3559 N N . GLY B 1 31 ? -13.719 -3.42 23.609 1 92.06 31 GLY B N 1
ATOM 3560 C CA . GLY B 1 31 ? -12.438 -3.453 22.906 1 92.06 31 GLY B CA 1
ATOM 3561 C C . GLY B 1 31 ? -12.57 -3.188 21.422 1 92.06 31 GLY B C 1
ATOM 3562 O O . GLY B 1 31 ? -13.672 -3.227 20.875 1 92.06 31 GLY B O 1
ATOM 3563 N N . PRO B 1 32 ? -11.453 -2.877 20.828 1 92.19 32 PRO B N 1
ATOM 3564 C CA . PRO B 1 32 ? -11.5 -2.68 19.375 1 92.19 32 PRO B CA 1
ATOM 3565 C C . PRO B 1 32 ? -12.008 -3.912 18.625 1 92.19 32 PRO B C 1
ATOM 3567 O O . PRO B 1 32 ? -11.711 -5.043 19.016 1 92.19 32 PRO B O 1
ATOM 3570 N N . SER B 1 33 ? -12.773 -3.713 17.594 1 92.25 33 SER B N 1
ATOM 3571 C CA . SER B 1 33 ? -13.414 -4.777 16.812 1 92.25 33 SER B CA 1
ATOM 3572 C C . SER B 1 33 ? -13.711 -4.328 15.391 1 92.25 33 SER B C 1
ATOM 3574 O O . SER B 1 33 ? -13.859 -3.131 15.133 1 92.25 33 SER B O 1
ATOM 3576 N N . PHE B 1 34 ? -13.797 -5.336 14.5 1 91.62 34 PHE B N 1
ATOM 3577 C CA . PHE B 1 34 ? -14.234 -5.051 13.141 1 91.62 34 PHE B CA 1
ATOM 3578 C C . PHE B 1 34 ? -15.734 -5.273 13 1 91.62 34 PHE B C 1
ATOM 3580 O O . PHE B 1 34 ? -16.328 -4.945 11.961 1 91.62 34 PHE B O 1
ATOM 3587 N N . ASP B 1 35 ? -16.281 -5.758 14.031 1 92.06 35 ASP B N 1
ATOM 3588 C CA . ASP B 1 35 ? -17.703 -6.074 13.992 1 92.06 35 ASP B CA 1
ATOM 3589 C C . ASP B 1 35 ? -18.531 -4.828 13.695 1 92.06 35 ASP B C 1
ATOM 3591 O O . ASP B 1 35 ? -18.219 -3.74 14.188 1 92.06 35 ASP B O 1
ATOM 3595 N N . VAL B 1 36 ? -19.625 -5.051 13.023 1 92.88 36 VAL B N 1
ATOM 3596 C CA . VAL B 1 36 ? -20.484 -3.971 12.547 1 92.88 36 VAL B CA 1
ATOM 3597 C C . VAL B 1 36 ? -20.938 -3.111 13.719 1 92.88 36 VAL B C 1
ATOM 3599 O O . VAL B 1 36 ? -21.172 -1.909 13.57 1 92.88 36 VAL B O 1
ATOM 3602 N N . ASP B 1 37 ? -20.969 -3.68 14.906 1 90.81 37 ASP B N 1
ATOM 3603 C CA . ASP B 1 37 ? -21.438 -2.971 16.094 1 90.81 37 ASP B CA 1
ATOM 3604 C C . ASP B 1 37 ? -20.281 -2.594 17.016 1 90.81 37 ASP B C 1
ATOM 3606 O O . ASP B 1 37 ? -20.5 -2.232 18.172 1 90.81 37 ASP B O 1
ATOM 3610 N N . GLY B 1 38 ? -19.094 -2.75 16.547 1 89.69 38 GLY B N 1
ATOM 3611 C CA . GLY B 1 38 ? -17.938 -2.391 17.344 1 89.69 38 GLY B CA 1
ATOM 3612 C C . GLY B 1 38 ? -17.797 -0.894 17.562 1 89.69 38 GLY B C 1
ATOM 3613 O O . GLY B 1 38 ? -18.5 -0.104 16.922 1 89.69 38 GLY B O 1
ATOM 3614 N N . PRO B 1 39 ? -16.922 -0.522 18.406 1 89 39 PRO B N 1
ATOM 3615 C CA . PRO B 1 39 ? -16.719 0.903 18.672 1 89 39 PRO B CA 1
ATOM 3616 C C . PRO B 1 39 ? -15.891 1.585 17.578 1 89 39 PRO B C 1
ATOM 3618 O O . PRO B 1 39 ? -14.844 1.062 17.172 1 89 39 PRO B O 1
ATOM 3621 N N . THR B 1 40 ? -16.266 2.754 17.141 1 83.12 40 THR B N 1
ATOM 3622 C CA . THR B 1 40 ? -15.508 3.529 16.172 1 83.12 40 THR B CA 1
ATOM 3623 C C . THR B 1 40 ? -14.188 3.99 16.766 1 83.12 40 THR B C 1
ATOM 3625 O O . THR B 1 40 ? -13.156 3.998 16.078 1 83.12 40 THR B O 1
ATOM 3628 N N . PHE B 1 41 ? -14.305 4.453 18.062 1 81.56 41 PHE B N 1
ATOM 3629 C CA . PHE B 1 41 ? -13.141 4.883 18.828 1 81.56 41 PHE B CA 1
ATOM 3630 C C . PHE B 1 41 ? -13.133 4.234 20.219 1 81.56 41 PHE B C 1
ATOM 3632 O O . PHE B 1 41 ? -14.195 3.902 20.75 1 81.56 41 PHE B O 1
ATOM 3639 N N . LEU B 1 42 ? -11.883 4.117 20.656 1 84.12 42 LEU B N 1
ATOM 3640 C CA . LEU B 1 42 ? -11.836 3.715 22.062 1 84.12 42 LEU B CA 1
ATOM 3641 C C . LEU B 1 42 ? -12.188 4.883 22.969 1 84.12 42 LEU B C 1
ATOM 3643 O O . LEU B 1 42 ? -11.797 6.023 22.703 1 84.12 42 LEU B O 1
ATOM 3647 N N . ASP B 1 43 ? -12.898 4.68 23.953 1 85.25 43 ASP B N 1
ATOM 3648 C CA . ASP B 1 43 ? -13.367 5.727 24.859 1 85.25 43 ASP B CA 1
ATOM 3649 C C . ASP B 1 43 ? -12.422 5.887 26.047 1 85.25 43 ASP B C 1
ATOM 3651 O O . ASP B 1 43 ? -12.859 5.918 27.203 1 85.25 43 ASP B O 1
ATOM 3655 N N . ILE B 1 44 ? -11.195 5.934 25.719 1 86.31 44 ILE B N 1
ATOM 3656 C CA . ILE B 1 44 ? -10.211 6.16 26.766 1 86.31 44 ILE B CA 1
ATOM 3657 C C . ILE B 1 44 ? -10.281 7.609 27.234 1 86.31 44 ILE B C 1
ATOM 3659 O O . ILE B 1 44 ? -10.156 8.539 26.438 1 86.31 44 ILE B O 1
ATOM 3663 N N . GLY B 1 45 ? -10.484 7.82 28.453 1 81.69 45 GLY B N 1
ATOM 3664 C CA . GLY B 1 45 ? -10.672 9.141 29.031 1 81.69 45 GLY B CA 1
ATOM 3665 C C . GLY B 1 45 ? -9.375 9.875 29.297 1 81.69 45 GLY B C 1
ATOM 3666 O O . GLY B 1 45 ? -8.289 9.344 29.016 1 81.69 45 GLY B O 1
ATOM 3667 N N . SER B 1 46 ? -9.5 11.109 29.688 1 80.19 46 SER B N 1
ATOM 3668 C CA . SER B 1 46 ? -8.344 11.953 29.984 1 80.19 46 SER B CA 1
ATOM 3669 C C . SER B 1 46 ? -7.449 11.32 31.047 1 80.19 46 SER B C 1
ATOM 3671 O O . SER B 1 46 ? -6.25 11.594 31.094 1 80.19 46 SER B O 1
ATOM 3673 N N . ASP B 1 47 ? -8.055 10.422 31.828 1 84.38 47 ASP B N 1
ATOM 3674 C CA . ASP B 1 47 ? -7.297 9.719 32.844 1 84.38 47 ASP B CA 1
ATOM 3675 C C . ASP B 1 47 ? -6.531 8.539 32.281 1 84.38 47 ASP B C 1
ATOM 3677 O O . ASP B 1 47 ? -5.777 7.863 32.969 1 84.38 47 ASP B O 1
ATOM 3681 N N . GLY B 1 48 ? -6.723 8.383 31.016 1 85.56 48 GLY B N 1
ATOM 3682 C CA . GLY B 1 48 ? -6.129 7.211 30.391 1 85.56 48 GLY B CA 1
ATOM 3683 C C . GLY B 1 48 ? -5.023 7.547 29.406 1 85.56 48 GLY B C 1
ATOM 3684 O O . GLY B 1 48 ? -4.805 6.816 28.438 1 85.56 48 GLY B O 1
ATOM 3685 N N . GLU B 1 49 ? -4.359 8.617 29.594 1 82.81 49 GLU B N 1
ATOM 3686 C CA . GLU B 1 49 ? -3.252 8.984 28.719 1 82.81 49 GLU B CA 1
ATOM 3687 C C . GLU B 1 49 ? -2.205 7.879 28.656 1 82.81 49 GLU B C 1
ATOM 3689 O O . GLU B 1 49 ? -1.658 7.594 27.578 1 82.81 49 GLU B O 1
ATOM 3694 N N . HIS B 1 50 ? -1.971 7.344 29.844 1 88.12 50 HIS B N 1
ATOM 3695 C CA . HIS B 1 50 ? -1.003 6.254 29.906 1 88.12 50 HIS B CA 1
ATOM 3696 C C . HIS B 1 50 ? -1.501 5.035 29.141 1 88.12 50 HIS B C 1
ATOM 3698 O O . HIS B 1 50 ? -0.701 4.254 28.625 1 88.12 50 HIS B O 1
ATOM 3704 N N . VAL B 1 51 ? -2.812 4.855 29.062 1 91.12 51 VAL B N 1
ATOM 3705 C CA . VAL B 1 51 ? -3.418 3.75 28.328 1 91.12 51 VAL B CA 1
ATOM 3706 C C . VAL B 1 51 ? -3.246 3.969 26.828 1 91.12 51 VAL B C 1
ATOM 3708 O O . VAL B 1 51 ? -2.914 3.037 26.094 1 91.12 51 VAL B O 1
ATOM 3711 N N . GLU B 1 52 ? -3.391 5.219 26.422 1 87.12 52 GLU B N 1
ATOM 3712 C CA . GLU B 1 52 ? -3.176 5.566 25.016 1 87.12 52 GLU B CA 1
ATOM 3713 C C . GLU B 1 52 ? -1.717 5.363 24.609 1 87.12 52 GLU B C 1
ATOM 3715 O O . GLU B 1 52 ? -1.43 4.891 23.516 1 87.12 52 GLU B O 1
ATOM 3720 N N . GLU B 1 53 ? -0.887 5.719 25.453 1 87.25 53 GLU B N 1
ATOM 3721 C CA . GLU B 1 53 ? 0.534 5.5 25.203 1 87.25 53 GLU B CA 1
ATOM 3722 C C . GLU B 1 53 ? 0.848 4.016 25.062 1 87.25 53 GLU B C 1
ATOM 3724 O O . GLU B 1 53 ? 1.62 3.617 24.188 1 87.25 53 GLU B O 1
ATOM 3729 N N . ALA B 1 54 ? 0.244 3.25 25.953 1 93.69 54 ALA B N 1
ATOM 3730 C CA . ALA B 1 54 ? 0.428 1.803 25.891 1 93.69 54 ALA B CA 1
ATOM 3731 C C . ALA B 1 54 ? -0.102 1.237 24.578 1 93.69 54 ALA B C 1
ATOM 3733 O O . ALA B 1 54 ? 0.511 0.347 23.984 1 93.69 54 ALA B O 1
ATOM 3734 N N . ARG B 1 55 ? -1.224 1.718 24.125 1 91.94 55 ARG B N 1
ATOM 3735 C CA . ARG B 1 55 ? -1.805 1.293 22.859 1 91.94 55 ARG B CA 1
ATOM 3736 C C . ARG B 1 55 ? -0.844 1.552 21.703 1 91.94 55 ARG B C 1
ATOM 3738 O O . ARG B 1 55 ? -0.617 0.672 20.875 1 91.94 55 ARG B O 1
ATOM 3745 N N . VAL B 1 56 ? -0.258 2.695 21.703 1 89.38 56 VAL B N 1
ATOM 3746 C CA . VAL B 1 56 ? 0.634 3.088 20.625 1 89.38 56 VAL B CA 1
ATOM 3747 C C . VAL B 1 56 ? 1.917 2.262 20.688 1 89.38 56 VAL B C 1
ATOM 3749 O O . VAL B 1 56 ? 2.434 1.831 19.656 1 89.38 56 VAL B O 1
ATOM 3752 N N . LYS B 1 57 ? 2.41 2.043 21.859 1 93.25 57 LYS B N 1
ATOM 3753 C CA . LYS B 1 57 ? 3.605 1.219 22 1 93.25 57 LYS B CA 1
ATOM 3754 C C . LYS B 1 57 ? 3.361 -0.202 21.5 1 93.25 57 LYS B C 1
ATOM 3756 O O . LYS B 1 57 ? 4.219 -0.786 20.828 1 93.25 57 LYS B O 1
ATOM 3761 N N . ALA B 1 58 ? 2.186 -0.728 21.859 1 96 58 ALA B N 1
ATOM 3762 C CA . ALA B 1 58 ? 1.82 -2.055 21.375 1 96 58 ALA B CA 1
ATOM 3763 C C . ALA B 1 58 ? 1.71 -2.066 19.859 1 96 58 ALA B C 1
ATOM 3765 O O . ALA B 1 58 ? 2.17 -3.004 19.203 1 96 58 ALA B O 1
ATOM 3766 N N . LEU B 1 59 ? 1.128 -1.033 19.328 1 93.38 59 LEU B N 1
ATOM 3767 C CA . LEU B 1 59 ? 0.978 -0.899 17.875 1 93.38 59 LEU B CA 1
ATOM 3768 C C . LEU B 1 59 ? 2.338 -0.878 17.188 1 93.38 59 LEU B C 1
ATOM 3770 O O . LEU B 1 59 ? 2.574 -1.637 16.25 1 93.38 59 LEU B O 1
ATOM 3774 N N . GLU B 1 60 ? 3.238 -0.089 17.656 1 93.69 60 GLU B N 1
ATOM 3775 C CA . GLU B 1 60 ? 4.559 0.061 17.062 1 93.69 60 GLU B CA 1
ATOM 3776 C C . GLU B 1 60 ? 5.355 -1.236 17.141 1 93.69 60 GLU B C 1
ATOM 3778 O O . GLU B 1 60 ? 6.016 -1.63 16.172 1 93.69 60 GLU B O 1
ATOM 3783 N N . ALA B 1 61 ? 5.234 -1.868 18.281 1 96.88 61 ALA B N 1
ATOM 3784 C CA . ALA B 1 61 ? 5.91 -3.154 18.453 1 96.88 61 ALA B CA 1
ATOM 3785 C C . ALA B 1 61 ? 5.344 -4.195 17.484 1 96.88 61 ALA B C 1
ATOM 3787 O O . ALA B 1 61 ? 6.094 -4.984 16.906 1 96.88 61 ALA B O 1
ATOM 3788 N N . ALA B 1 62 ? 4.047 -4.219 17.344 1 96.94 62 ALA B N 1
ATOM 3789 C CA . ALA B 1 62 ? 3.396 -5.168 16.438 1 96.94 62 ALA B CA 1
ATOM 3790 C C . ALA B 1 62 ? 3.789 -4.906 14.984 1 96.94 62 ALA B C 1
ATOM 3792 O O . ALA B 1 62 ? 4.031 -5.848 14.227 1 96.94 62 ALA B O 1
ATOM 3793 N N . VAL B 1 63 ? 3.908 -3.676 14.602 1 92.88 63 VAL B N 1
ATOM 3794 C CA . VAL B 1 63 ? 4.312 -3.314 13.242 1 92.88 63 VAL B CA 1
ATOM 3795 C C . VAL B 1 63 ? 5.73 -3.816 12.977 1 92.88 63 VAL B C 1
ATOM 3797 O O . VAL B 1 63 ? 5.996 -4.43 11.945 1 92.88 63 VAL B O 1
ATOM 3800 N N . GLU B 1 64 ? 6.586 -3.543 13.883 1 94.44 64 GLU B N 1
ATOM 3801 C CA . GLU B 1 64 ? 7.965 -3.994 13.727 1 94.44 64 GLU B CA 1
ATOM 3802 C C . GLU B 1 64 ? 8.047 -5.516 13.68 1 94.44 64 GLU B C 1
ATOM 3804 O O . GLU B 1 64 ? 8.82 -6.078 12.898 1 94.44 64 GLU B O 1
ATOM 3809 N N . LEU B 1 65 ? 7.281 -6.168 14.531 1 96.5 65 LEU B N 1
ATOM 3810 C CA . LEU B 1 65 ? 7.262 -7.625 14.562 1 96.5 65 LEU B CA 1
ATOM 3811 C C . LEU B 1 65 ? 6.793 -8.188 13.227 1 96.5 65 LEU B C 1
ATOM 3813 O O . LEU B 1 65 ? 7.379 -9.148 12.711 1 96.5 65 LEU B O 1
ATOM 3817 N N . VAL B 1 66 ? 5.773 -7.598 12.625 1 93.25 66 VAL B N 1
ATOM 3818 C CA . VAL B 1 66 ? 5.27 -8.016 11.32 1 93.25 66 VAL B CA 1
ATOM 3819 C C . VAL B 1 66 ? 6.387 -7.91 10.281 1 93.25 66 VAL B C 1
ATOM 3821 O O . VAL B 1 66 ? 6.621 -8.852 9.516 1 93.25 66 VAL B O 1
ATOM 3824 N N . ASP B 1 67 ? 7.105 -6.809 10.289 1 91.06 67 ASP B N 1
ATOM 3825 C CA . ASP B 1 67 ? 8.18 -6.594 9.32 1 91.06 67 ASP B CA 1
ATOM 3826 C C . ASP B 1 67 ? 9.281 -7.637 9.484 1 91.06 67 ASP B C 1
ATOM 3828 O O . ASP B 1 67 ? 9.805 -8.148 8.492 1 91.06 67 ASP B O 1
ATOM 3832 N N . LEU B 1 68 ? 9.578 -7.98 10.695 1 92.5 68 LEU B N 1
ATOM 3833 C CA . LEU B 1 68 ? 10.648 -8.93 10.961 1 92.5 68 LEU B CA 1
ATOM 3834 C C . LEU B 1 68 ? 10.234 -10.344 10.57 1 92.5 68 LEU B C 1
ATOM 3836 O O . LEU B 1 68 ? 11.016 -11.078 9.961 1 92.5 68 LEU B O 1
ATOM 3840 N N . LEU B 1 69 ? 9 -10.695 10.859 1 90.81 69 LEU B N 1
ATOM 3841 C CA . LEU B 1 69 ? 8.555 -12.07 10.664 1 90.81 69 LEU B CA 1
ATOM 3842 C C . LEU B 1 69 ? 8.273 -12.344 9.188 1 90.81 69 LEU B C 1
ATOM 3844 O O . LEU B 1 69 ? 8.305 -13.5 8.75 1 90.81 69 LEU B O 1
ATOM 3848 N N . GLN B 1 70 ? 7.961 -11.344 8.453 1 85.31 70 GLN B N 1
ATOM 3849 C CA . GLN B 1 70 ? 7.711 -11.523 7.023 1 85.31 70 GLN B CA 1
ATOM 3850 C C . GLN B 1 70 ? 9.016 -11.68 6.254 1 85.31 70 GLN B C 1
ATOM 3852 O O . GLN B 1 70 ? 9.031 -12.242 5.156 1 85.31 70 GLN B O 1
ATOM 3857 N N . GLY B 1 71 ? 10.094 -11.141 6.801 1 78.19 71 GLY B N 1
ATOM 3858 C CA . GLY B 1 71 ? 11.391 -11.242 6.148 1 78.19 71 GLY B CA 1
ATOM 3859 C C . GLY B 1 71 ? 11.727 -10.023 5.309 1 78.19 71 GLY B C 1
ATOM 3860 O O . GLY B 1 71 ? 10.844 -9.242 4.949 1 78.19 71 GLY B O 1
ATOM 3861 N N . PRO B 1 72 ? 12.953 -9.836 5.098 1 72.38 72 PRO B N 1
ATOM 3862 C CA . PRO B 1 72 ? 13.445 -8.602 4.488 1 72.38 72 PRO B CA 1
ATOM 3863 C C . PRO B 1 72 ? 12.977 -8.43 3.045 1 72.38 72 PRO B C 1
ATOM 3865 O O . PRO B 1 72 ? 12.898 -7.301 2.547 1 72.38 72 PRO B O 1
ATOM 3868 N N . LEU B 1 73 ? 12.539 -9.438 2.4 1 72.38 73 LEU B N 1
ATOM 3869 C CA . LEU B 1 73 ? 12.227 -9.305 0.981 1 72.38 73 LEU B CA 1
ATOM 3870 C C . LEU B 1 73 ? 10.742 -9.047 0.77 1 72.38 73 LEU B C 1
ATOM 3872 O O . LEU B 1 73 ? 10.328 -8.602 -0.303 1 72.38 73 LEU B O 1
ATOM 3876 N N . ALA B 1 74 ? 9.984 -9.336 1.82 1 71.5 74 ALA B N 1
ATOM 3877 C CA . ALA B 1 74 ? 8.547 -9.109 1.736 1 71.5 74 ALA B CA 1
ATOM 3878 C C . ALA B 1 74 ? 8.227 -7.621 1.63 1 71.5 74 ALA B C 1
ATOM 3880 O O . ALA B 1 74 ? 7.215 -7.238 1.045 1 71.5 74 ALA B O 1
ATOM 3881 N N . THR B 1 75 ? 9.156 -6.848 2.062 1 66 75 THR B N 1
ATOM 3882 C CA . THR B 1 75 ? 8.906 -5.41 2.094 1 66 75 THR B CA 1
ATOM 3883 C C . THR B 1 75 ? 9.242 -4.773 0.748 1 66 75 THR B C 1
ATOM 3885 O O . THR B 1 75 ? 8.977 -3.59 0.532 1 66 75 THR B O 1
ATOM 3888 N N . LEU B 1 76 ? 9.773 -5.605 -0.181 1 70.12 76 LEU B N 1
ATOM 3889 C CA . LEU B 1 76 ? 10.156 -5.102 -1.494 1 70.12 76 LEU B CA 1
ATOM 3890 C C . LEU B 1 76 ? 8.992 -5.199 -2.479 1 70.12 76 LEU B C 1
ATOM 3892 O O . LEU B 1 76 ? 9.125 -4.797 -3.637 1 70.12 76 LEU B O 1
ATOM 3896 N N . ARG B 1 77 ? 7.906 -5.68 -1.984 1 62.59 77 ARG B N 1
ATOM 3897 C CA . ARG B 1 77 ? 6.773 -5.855 -2.889 1 62.59 77 ARG B CA 1
ATOM 3898 C C . ARG B 1 77 ? 5.691 -4.812 -2.619 1 62.59 77 ARG B C 1
ATOM 3900 O O . ARG B 1 77 ? 5.148 -4.75 -1.515 1 62.59 77 ARG B O 1
ATOM 3907 N N . PRO B 1 78 ? 5.625 -3.762 -3.525 1 55.06 78 PRO B N 1
ATOM 3908 C CA . PRO B 1 78 ? 4.598 -2.75 -3.264 1 55.06 78 PRO B CA 1
ATOM 3909 C C . PRO B 1 78 ? 3.184 -3.271 -3.498 1 55.06 78 PRO B C 1
ATOM 3911 O O . PRO B 1 78 ? 2.6 -3.027 -4.559 1 55.06 78 PRO B O 1
ATOM 3914 N N . LEU B 1 79 ? 2.602 -4.215 -2.703 1 56.25 79 LEU B N 1
ATOM 3915 C CA . LEU B 1 79 ? 1.414 -4.945 -3.131 1 56.25 79 LEU B CA 1
ATOM 3916 C C . LEU B 1 79 ? 0.145 -4.203 -2.732 1 56.25 79 LEU B C 1
ATOM 3918 O O . LEU B 1 79 ? -0.956 -4.578 -3.143 1 56.25 79 LEU B O 1
ATOM 3922 N N . THR B 1 80 ? 0.318 -3.178 -2.012 1 61.19 80 THR B N 1
ATOM 3923 C CA . THR B 1 80 ? -0.993 -2.676 -1.618 1 61.19 80 THR B CA 1
ATOM 3924 C C . THR B 1 80 ? -1.669 -1.957 -2.783 1 61.19 80 THR B C 1
ATOM 3926 O O . THR B 1 80 ? -1.026 -1.19 -3.504 1 61.19 80 THR B O 1
ATOM 3929 N N . ASN B 1 81 ? -2.855 -2.467 -3.033 1 69.69 81 ASN B N 1
ATOM 3930 C CA . ASN B 1 81 ? -3.684 -2.074 -4.168 1 69.69 81 ASN B CA 1
ATOM 3931 C C . ASN B 1 81 ? -4.836 -1.172 -3.736 1 69.69 81 ASN B C 1
ATOM 3933 O O . ASN B 1 81 ? -5.75 -1.615 -3.037 1 69.69 81 ASN B O 1
ATOM 3937 N N . GLY B 1 82 ? -4.762 0.061 -4.152 1 80.31 82 GLY B N 1
ATOM 3938 C CA . GLY B 1 82 ? -5.812 1.003 -3.809 1 80.31 82 GLY B CA 1
ATOM 3939 C C . GLY B 1 82 ? -7.02 0.912 -4.723 1 80.31 82 GLY B C 1
ATOM 3940 O O . GLY B 1 82 ? -8.008 1.613 -4.523 1 80.31 82 GLY B O 1
ATOM 3941 N N . ALA B 1 83 ? -7.012 -0.034 -5.637 1 88.69 83 ALA B N 1
ATOM 3942 C CA . ALA B 1 83 ? -8.078 -0.122 -6.629 1 88.69 83 ALA B CA 1
ATOM 3943 C C . ALA B 1 83 ? -9.406 -0.502 -5.973 1 88.69 83 ALA B C 1
ATOM 3945 O O . ALA B 1 83 ? -10.469 -0.059 -6.41 1 88.69 83 ALA B O 1
ATOM 3946 N N . SER B 1 84 ? -9.312 -1.28 -4.914 1 90.62 84 SER B N 1
ATOM 3947 C CA . SER B 1 84 ? -10.539 -1.688 -4.234 1 90.62 84 SER B CA 1
ATOM 3948 C C . SER B 1 84 ? -11.234 -0.495 -3.592 1 90.62 84 SER B C 1
ATOM 3950 O O . SER B 1 84 ? -12.461 -0.368 -3.676 1 90.62 84 SER B O 1
ATOM 3952 N N . LEU B 1 85 ? -10.461 0.387 -2.982 1 88.44 85 LEU B N 1
ATOM 3953 C CA . LEU B 1 85 ? -11.031 1.58 -2.369 1 88.44 85 LEU B CA 1
ATOM 3954 C C . LEU B 1 85 ? -11.602 2.516 -3.43 1 88.44 85 LEU B C 1
ATOM 3956 O O . LEU B 1 85 ? -12.648 3.129 -3.225 1 88.44 85 LEU B O 1
ATOM 3960 N N . GLN B 1 86 ? -10.906 2.648 -4.543 1 88.75 86 GLN B N 1
ATOM 3961 C CA . GLN B 1 86 ? -11.391 3.438 -5.668 1 88.75 86 GLN B CA 1
ATOM 3962 C C . GLN B 1 86 ? -12.734 2.91 -6.168 1 88.75 86 GLN B C 1
ATOM 3964 O O . GLN B 1 86 ? -13.672 3.682 -6.375 1 88.75 86 GLN B O 1
ATOM 3969 N N . ALA B 1 87 ? -12.828 1.617 -6.312 1 92.19 87 ALA B N 1
ATOM 3970 C CA . ALA B 1 87 ? -14.055 0.982 -6.797 1 92.19 87 ALA B CA 1
ATOM 3971 C C . ALA B 1 87 ? -15.203 1.188 -5.816 1 92.19 87 ALA B C 1
ATOM 3973 O O . ALA B 1 87 ? -16.312 1.556 -6.215 1 92.19 87 ALA B O 1
ATOM 3974 N N . ILE B 1 88 ? -14.914 0.986 -4.57 1 91.69 88 ILE B N 1
ATOM 3975 C CA . ILE B 1 88 ? -15.938 1.116 -3.533 1 91.69 88 ILE B CA 1
ATOM 3976 C C . ILE B 1 88 ? -16.484 2.541 -3.525 1 91.69 88 ILE B C 1
ATOM 3978 O O . ILE B 1 88 ? -17.688 2.746 -3.393 1 91.69 88 ILE B O 1
ATOM 3982 N N . SER B 1 89 ? -15.586 3.475 -3.711 1 87.81 89 SER B N 1
ATOM 3983 C CA . SER B 1 89 ? -15.984 4.879 -3.729 1 87.81 89 SER B CA 1
ATOM 3984 C C . SER B 1 89 ? -16.766 5.215 -4.988 1 87.81 89 SER B C 1
ATOM 3986 O O . SER B 1 89 ? -17.891 5.73 -4.91 1 87.81 89 SER B O 1
ATOM 3988 N N . ARG B 1 90 ? -16.312 4.918 -6.137 1 89.75 90 ARG B N 1
ATOM 3989 C CA . ARG B 1 90 ? -16.906 5.32 -7.414 1 89.75 90 ARG B CA 1
ATOM 3990 C C . ARG B 1 90 ? -18.234 4.609 -7.656 1 89.75 90 ARG B C 1
ATOM 3992 O O . ARG B 1 90 ? -19.141 5.176 -8.258 1 89.75 90 ARG B O 1
ATOM 3999 N N . TRP B 1 91 ? -18.281 3.393 -7.172 1 92.81 91 TRP B N 1
ATOM 4000 C CA . TRP B 1 91 ? -19.5 2.623 -7.406 1 92.81 91 TRP B CA 1
ATOM 4001 C C . TRP B 1 91 ? -20.469 2.77 -6.234 1 92.81 91 TRP B C 1
ATOM 4003 O O . TRP B 1 91 ? -21.531 2.143 -6.219 1 92.81 91 TRP B O 1
ATOM 4013 N N . ASN B 1 92 ? -20.094 3.557 -5.254 1 91.94 92 ASN B N 1
ATOM 4014 C CA . ASN B 1 92 ? -20.906 3.805 -4.07 1 91.94 92 ASN B CA 1
ATOM 4015 C C . ASN B 1 92 ? -21.391 2.502 -3.436 1 91.94 92 ASN B C 1
ATOM 4017 O O . ASN B 1 92 ? -22.578 2.35 -3.143 1 91.94 92 ASN B O 1
ATOM 4021 N N . VAL B 1 93 ? -20.5 1.569 -3.211 1 95.5 93 VAL B N 1
ATOM 4022 C CA . VAL B 1 93 ? -20.844 0.209 -2.801 1 95.5 93 VAL B CA 1
ATOM 4023 C C . VAL B 1 93 ? -21.406 0.222 -1.385 1 95.5 93 VAL B C 1
ATOM 4025 O O . VAL B 1 93 ? -22.406 -0.461 -1.1 1 95.5 93 VAL B O 1
ATOM 4028 N N . ALA B 1 94 ? -20.797 0.978 -0.506 1 94.88 94 ALA B N 1
ATOM 4029 C CA . ALA B 1 94 ? -21.172 0.958 0.905 1 94.88 94 ALA B CA 1
ATOM 4030 C C . ALA B 1 94 ? -22.641 1.322 1.086 1 94.88 94 ALA B C 1
ATOM 4032 O O . ALA B 1 94 ? -23.344 0.711 1.896 1 94.88 94 ALA B O 1
ATOM 4033 N N . SER B 1 95 ? -23.109 2.217 0.276 1 94.88 95 SER B N 1
ATOM 4034 C CA . SER B 1 95 ? -24.484 2.682 0.401 1 94.88 95 SER B CA 1
ATOM 4035 C C . SER B 1 95 ? -25.469 1.672 -0.19 1 94.88 95 SER B C 1
ATOM 4037 O O . SER B 1 95 ? -26.672 1.765 0.039 1 94.88 95 SER B O 1
ATOM 4039 N N . LYS B 1 96 ? -24.969 0.788 -0.911 1 97.56 96 LYS B N 1
ATOM 4040 C CA . LYS B 1 96 ? -25.828 -0.144 -1.626 1 97.56 96 LYS B CA 1
ATOM 4041 C C . LYS B 1 96 ? -25.922 -1.484 -0.902 1 97.56 96 LYS B C 1
ATOM 4043 O O . LYS B 1 96 ? -26.672 -2.373 -1.313 1 97.56 96 LYS B O 1
ATOM 4048 N N . VAL B 1 97 ? -25.141 -1.667 0.146 1 98.06 97 VAL B N 1
ATOM 4049 C CA . VAL B 1 97 ? -25.266 -2.811 1.044 1 98.06 97 VAL B CA 1
ATOM 4050 C C . VAL B 1 97 ? -26.188 -2.461 2.203 1 98.06 97 VAL B C 1
ATOM 4052 O O . VAL B 1 97 ? -26.047 -1.4 2.818 1 98.06 97 VAL B O 1
ATOM 4055 N N . PRO B 1 98 ? -27.156 -3.277 2.479 1 97.44 98 PRO B N 1
ATOM 4056 C CA . PRO B 1 98 ? -28.062 -2.973 3.58 1 97.44 98 PRO B CA 1
ATOM 4057 C C . PRO B 1 98 ? -27.344 -2.838 4.922 1 97.44 98 PRO B C 1
ATOM 4059 O O . PRO B 1 98 ? -26.484 -3.658 5.25 1 97.44 98 PRO B O 1
ATOM 4062 N N . LEU B 1 99 ? -27.703 -1.85 5.703 1 94.44 99 LEU B N 1
ATOM 4063 C CA . LEU B 1 99 ? -27.078 -1.593 6.992 1 94.44 99 LEU B CA 1
ATOM 4064 C C . LEU B 1 99 ? -27.328 -2.736 7.965 1 94.44 99 LEU B C 1
ATOM 4066 O O . LEU B 1 99 ? -26.453 -3.107 8.75 1 94.44 99 LEU B O 1
ATOM 4070 N N . ASP B 1 100 ? -28.578 -3.17 7.875 1 92.25 100 ASP B N 1
ATOM 4071 C CA . ASP B 1 100 ? -28.984 -4.27 8.75 1 92.25 100 ASP B CA 1
ATOM 4072 C C . ASP B 1 100 ? -29.219 -5.547 7.957 1 92.25 100 ASP B C 1
ATOM 4074 O O . ASP B 1 100 ? -30.297 -6.145 8.055 1 92.25 100 ASP B O 1
ATOM 4078 N N . GLY B 1 101 ? -28.312 -6.023 7.238 1 95.69 101 GLY B N 1
ATOM 4079 C CA . GLY B 1 101 ? -28.5 -7.238 6.465 1 95.69 101 GLY B CA 1
ATOM 4080 C C . GLY B 1 101 ? -27.375 -7.504 5.484 1 95.69 101 GLY B C 1
ATOM 4081 O O . GLY B 1 101 ? -26.234 -7.062 5.699 1 95.69 101 GLY B O 1
ATOM 4082 N N . GLU B 1 102 ? -27.672 -8.43 4.598 1 97.75 102 GLU B N 1
ATOM 4083 C CA . GLU B 1 102 ? -26.703 -8.844 3.582 1 97.75 102 GLU B CA 1
ATOM 4084 C C . GLU B 1 102 ? -27.312 -8.766 2.184 1 97.75 102 GLU B C 1
ATOM 4086 O O . GLU B 1 102 ? -28.531 -8.633 2.037 1 97.75 102 GLU B O 1
ATOM 4091 N N . VAL B 1 103 ? -26.562 -8.742 1.191 1 98.5 103 VAL B N 1
ATOM 4092 C CA . VAL B 1 103 ? -26.953 -8.758 -0.216 1 98.5 103 VAL B CA 1
ATOM 4093 C C . VAL B 1 103 ? -26.016 -9.688 -0.995 1 98.5 103 VAL B C 1
ATOM 4095 O O . VAL B 1 103 ? -24.844 -9.836 -0.648 1 98.5 103 VAL B O 1
ATOM 4098 N N . SER B 1 104 ? -26.547 -10.344 -1.98 1 98.38 104 SER B N 1
ATOM 4099 C CA . SER B 1 104 ? -25.688 -11.211 -2.783 1 98.38 104 SER B CA 1
ATOM 4100 C C . SER B 1 104 ? -24.734 -10.391 -3.645 1 98.38 104 SER B C 1
ATOM 4102 O O . SER B 1 104 ? -25.047 -9.273 -4.047 1 98.38 104 SER B O 1
ATOM 4104 N N . PHE B 1 105 ? -23.578 -10.984 -3.971 1 97.69 105 PHE B N 1
ATOM 4105 C CA . PHE B 1 105 ? -22.672 -10.328 -4.902 1 97.69 105 PHE B CA 1
ATOM 4106 C C . PHE B 1 105 ? -23.375 -10.016 -6.219 1 97.69 105 PHE B C 1
ATOM 4108 O O . PHE B 1 105 ? -23.156 -8.953 -6.809 1 97.69 105 PHE B O 1
ATOM 4115 N N . THR B 1 106 ? -24.203 -10.906 -6.648 1 97.69 106 THR B N 1
ATOM 4116 C CA . THR B 1 106 ? -24.906 -10.766 -7.918 1 97.69 106 THR B CA 1
ATOM 4117 C C . THR B 1 106 ? -25.844 -9.562 -7.883 1 97.69 106 THR B C 1
ATOM 4119 O O . THR B 1 106 ? -25.828 -8.727 -8.789 1 97.69 106 THR B O 1
ATOM 4122 N N . ASP B 1 107 ? -26.625 -9.438 -6.859 1 98.5 107 ASP B N 1
ATOM 4123 C CA . ASP B 1 107 ? -27.562 -8.336 -6.738 1 98.5 107 ASP B CA 1
ATOM 4124 C C . ASP B 1 107 ? -26.844 -7.008 -6.547 1 98.5 107 ASP B C 1
ATOM 4126 O O . ASP B 1 107 ? -27.234 -5.988 -7.113 1 98.5 107 ASP B O 1
ATOM 4130 N N . LEU B 1 108 ? -25.812 -7.059 -5.766 1 98.44 108 LEU B N 1
ATOM 4131 C CA . LEU B 1 108 ? -25.016 -5.855 -5.531 1 98.44 108 LEU B CA 1
ATOM 4132 C C . LEU B 1 108 ? -24.375 -5.375 -6.82 1 98.44 108 LEU B C 1
ATOM 4134 O O . LEU B 1 108 ? -24.344 -4.172 -7.102 1 98.44 108 LEU B O 1
ATOM 4138 N N . ALA B 1 109 ? -23.875 -6.316 -7.594 1 97.5 109 ALA B N 1
ATOM 4139 C CA . ALA B 1 109 ? -23.25 -5.98 -8.875 1 97.5 109 ALA B CA 1
ATOM 4140 C C . ALA B 1 109 ? -24.266 -5.332 -9.82 1 97.5 109 ALA B C 1
ATOM 4142 O O . ALA B 1 109 ? -23.938 -4.371 -10.516 1 97.5 109 ALA B O 1
ATOM 4143 N N . LYS B 1 110 ? -25.422 -5.859 -9.828 1 97.69 110 LYS B N 1
ATOM 4144 C CA . LYS B 1 110 ? -26.484 -5.285 -10.641 1 97.69 110 LYS B CA 1
ATOM 4145 C C . LYS B 1 110 ? -26.781 -3.846 -10.219 1 97.69 110 LYS B C 1
ATOM 4147 O O . LYS B 1 110 ? -26.906 -2.961 -11.07 1 97.69 110 LYS B O 1
ATOM 4152 N N . GLU B 1 111 ? -26.844 -3.621 -8.984 1 97.5 111 GLU B N 1
ATOM 4153 C CA . GLU B 1 111 ? -27.109 -2.283 -8.461 1 97.5 111 GLU B CA 1
ATOM 4154 C C . GLU B 1 111 ? -25.984 -1.324 -8.812 1 97.5 111 GLU B C 1
ATOM 4156 O O . GLU B 1 111 ? -26.219 -0.143 -9.07 1 97.5 111 GLU B O 1
ATOM 4161 N N . CYS B 1 112 ? -24.781 -1.845 -8.781 1 96.38 112 CYS B N 1
ATOM 4162 C CA . CYS B 1 112 ? -23.594 -1.026 -9.055 1 96.38 112 CYS B CA 1
ATOM 4163 C C . CYS B 1 112 ? -23.391 -0.862 -10.555 1 96.38 112 CYS B C 1
ATOM 4165 O O . CYS B 1 112 ? -22.625 0.004 -10.984 1 96.38 112 CYS B O 1
ATOM 4167 N N . GLY B 1 113 ? -24.047 -1.697 -11.383 1 95.94 113 GLY B N 1
ATOM 4168 C CA . GLY B 1 113 ? -23.875 -1.653 -12.828 1 95.94 113 GLY B CA 1
ATOM 4169 C C . GLY B 1 113 ? -22.531 -2.189 -13.281 1 95.94 113 GLY B C 1
ATOM 4170 O O . GLY B 1 113 ? -21.906 -1.641 -14.195 1 95.94 113 GLY B O 1
ATOM 4171 N N . VAL B 1 114 ? -22.016 -3.238 -12.57 1 95 114 VAL B N 1
ATOM 4172 C CA . VAL B 1 114 ? -20.703 -3.783 -12.898 1 95 114 VAL B CA 1
ATOM 4173 C C . VAL B 1 114 ? -20.766 -5.309 -12.961 1 95 114 VAL B C 1
ATOM 4175 O O . VAL B 1 114 ? -21.781 -5.902 -12.578 1 95 114 VAL B O 1
ATOM 4178 N N . ASN B 1 115 ? -19.719 -5.934 -13.508 1 93.81 115 ASN B N 1
ATOM 4179 C CA . ASN B 1 115 ? -19.609 -7.387 -13.578 1 93.81 115 ASN B CA 1
ATOM 4180 C C . ASN B 1 115 ? -19.531 -8.008 -12.188 1 93.81 115 ASN B C 1
ATOM 4182 O O . ASN B 1 115 ? -18.766 -7.547 -11.344 1 93.81 115 ASN B O 1
ATOM 4186 N N . ALA B 1 116 ? -20.312 -9.055 -11.953 1 94.31 116 ALA B N 1
ATOM 4187 C CA . ALA B 1 116 ? -20.438 -9.656 -10.625 1 94.31 116 ALA B CA 1
ATOM 4188 C C . ALA B 1 116 ? -19.109 -10.289 -10.195 1 94.31 116 ALA B C 1
ATOM 4190 O O . ALA B 1 116 ? -18.734 -10.227 -9.023 1 94.31 116 ALA B O 1
ATOM 4191 N N . VAL B 1 117 ? -18.406 -10.922 -11.078 1 92.62 117 VAL B N 1
ATOM 4192 C CA . VAL B 1 117 ? -17.141 -11.578 -10.766 1 92.62 117 VAL B CA 1
ATOM 4193 C C . VAL B 1 117 ? -16.109 -10.531 -10.344 1 92.62 117 VAL B C 1
ATOM 4195 O O . VAL B 1 117 ? -15.391 -10.719 -9.359 1 92.62 117 VAL B O 1
ATOM 4198 N N . ASP B 1 118 ? -16.094 -9.469 -11.078 1 94.5 118 ASP B N 1
ATOM 4199 C CA . ASP B 1 118 ? -15.148 -8.398 -10.789 1 94.5 118 ASP B CA 1
ATOM 4200 C C . ASP B 1 118 ? -15.477 -7.723 -9.461 1 94.5 118 ASP B C 1
ATOM 4202 O O . ASP B 1 118 ? -14.57 -7.438 -8.664 1 94.5 118 ASP B O 1
ATOM 4206 N N . LEU B 1 119 ? -16.75 -7.488 -9.203 1 96.5 119 LEU B N 1
ATOM 4207 C CA . LEU B 1 119 ? -17.141 -6.898 -7.926 1 96.5 119 LEU B CA 1
ATOM 4208 C C . LEU B 1 119 ? -16.719 -7.801 -6.766 1 96.5 119 LEU B C 1
ATOM 4210 O O . LEU B 1 119 ? -16.203 -7.32 -5.754 1 96.5 119 LEU B O 1
ATOM 4214 N N . ARG B 1 120 ? -16.953 -9.039 -6.91 1 96.25 120 ARG B N 1
ATOM 4215 C CA . ARG B 1 120 ? -16.609 -10 -5.867 1 96.25 120 ARG B CA 1
ATOM 4216 C C . ARG B 1 120 ? -15.117 -9.984 -5.57 1 96.25 120 ARG B C 1
ATOM 4218 O O . ARG B 1 120 ? -14.703 -9.984 -4.406 1 96.25 120 ARG B O 1
ATOM 4225 N N . ARG B 1 121 ? -14.328 -10 -6.57 1 94.94 121 ARG B N 1
ATOM 4226 C CA . ARG B 1 121 ? -12.883 -9.969 -6.41 1 94.94 121 ARG B CA 1
ATOM 4227 C C . ARG B 1 121 ? -12.438 -8.695 -5.695 1 94.94 121 ARG B C 1
ATOM 4229 O O . ARG B 1 121 ? -11.602 -8.742 -4.789 1 94.94 121 ARG B O 1
ATOM 4236 N N . VAL B 1 122 ? -13 -7.594 -6.109 1 95.06 122 VAL B N 1
ATOM 4237 C CA . VAL B 1 122 ? -12.672 -6.293 -5.527 1 95.06 122 VAL B CA 1
ATOM 4238 C C . VAL B 1 122 ? -13.031 -6.285 -4.043 1 95.06 122 VAL B C 1
ATOM 4240 O O . VAL B 1 122 ? -12.234 -5.867 -3.205 1 95.06 122 VAL B O 1
ATOM 4243 N N . LEU B 1 123 ? -14.172 -6.793 -3.725 1 97.25 123 LEU B N 1
ATOM 4244 C CA . LEU B 1 123 ? -14.648 -6.73 -2.348 1 97.25 123 LEU B CA 1
ATOM 4245 C C . LEU B 1 123 ? -13.914 -7.738 -1.47 1 97.25 123 LEU B C 1
ATOM 4247 O O . LEU B 1 123 ? -13.617 -7.453 -0.306 1 97.25 123 LEU B O 1
ATOM 4251 N N . ARG B 1 124 ? -13.609 -8.914 -1.995 1 96.38 124 ARG B N 1
ATO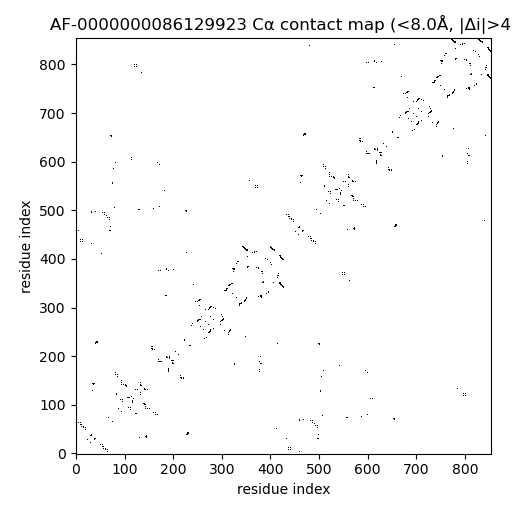M 4252 C CA . ARG B 1 124 ? -12.867 -9.891 -1.203 1 96.38 124 ARG B CA 1
ATOM 4253 C C . ARG B 1 124 ? -11.469 -9.383 -0.87 1 96.38 124 ARG B C 1
ATOM 4255 O O . ARG B 1 124 ? -10.938 -9.672 0.205 1 96.38 124 ARG B O 1
ATOM 4262 N N . TYR B 1 125 ? -10.875 -8.625 -1.76 1 94.12 125 TYR B N 1
ATOM 4263 C CA . TYR B 1 125 ? -9.633 -7.941 -1.433 1 94.12 125 TYR B CA 1
ATOM 4264 C C . TYR B 1 125 ? -9.844 -6.938 -0.304 1 94.12 125 TYR B C 1
ATOM 4266 O O . TYR B 1 125 ? -9.078 -6.914 0.663 1 94.12 125 TYR B O 1
ATOM 4274 N N . ALA B 1 126 ? -10.883 -6.117 -0.406 1 92.88 126 ALA B N 1
ATOM 4275 C CA . ALA B 1 126 ? -11.156 -5.082 0.589 1 92.88 126 ALA B CA 1
ATOM 4276 C C . ALA B 1 126 ? -11.422 -5.699 1.96 1 92.88 126 ALA B C 1
ATOM 4278 O O . ALA B 1 126 ? -11.07 -5.113 2.988 1 92.88 126 ALA B O 1
ATOM 4279 N N . MET B 1 127 ? -12 -6.883 2.002 1 94.94 127 MET B N 1
ATOM 4280 C CA . MET B 1 127 ? -12.344 -7.555 3.256 1 94.94 127 MET B CA 1
ATOM 4281 C C . MET B 1 127 ? -11.086 -7.883 4.055 1 94.94 127 MET B C 1
ATOM 4283 O O . MET B 1 127 ? -11.031 -7.645 5.262 1 94.94 127 MET B O 1
ATOM 4287 N N . CYS B 1 128 ? -10.094 -8.352 3.309 1 91 128 CYS B N 1
ATOM 4288 C CA . CYS B 1 128 ? -8.945 -8.859 4.059 1 91 128 CYS B CA 1
ATOM 4289 C C . CYS B 1 128 ? -7.867 -7.789 4.191 1 91 128 CYS B C 1
ATOM 4291 O O . CYS B 1 128 ? -7.066 -7.824 5.125 1 91 128 CYS B O 1
ATOM 4293 N N . TYR B 1 129 ? -7.863 -6.781 3.324 1 88.62 129 TYR B N 1
ATOM 4294 C CA . TYR B 1 129 ? -6.809 -5.777 3.383 1 88.62 129 TYR B CA 1
ATOM 4295 C C . TYR B 1 129 ? -7.297 -4.508 4.07 1 88.62 129 TYR B C 1
ATOM 4297 O O . TYR B 1 129 ? -6.52 -3.809 4.723 1 88.62 129 TYR B O 1
ATOM 4305 N N . HIS B 1 130 ? -8.594 -4.195 3.904 1 88.75 130 HIS B N 1
ATOM 4306 C CA . HIS B 1 130 ? -9.102 -2.924 4.406 1 88.75 130 HIS B CA 1
ATOM 4307 C C . HIS B 1 130 ? -10.141 -3.141 5.504 1 88.75 130 HIS B C 1
ATOM 4309 O O . HIS B 1 130 ? -10.625 -2.178 6.102 1 88.75 130 HIS B O 1
ATOM 4315 N N . ARG B 1 131 ? -10.469 -4.336 5.719 1 92.12 131 ARG B N 1
ATOM 4316 C CA . ARG B 1 131 ? -11.461 -4.695 6.727 1 92.12 131 ARG B CA 1
ATOM 4317 C C . ARG B 1 131 ? -12.805 -4.043 6.43 1 92.12 131 ARG B C 1
ATOM 4319 O O . ARG B 1 131 ? -13.523 -3.643 7.348 1 92.12 131 ARG B O 1
ATOM 4326 N N . LEU B 1 132 ? -13.086 -3.912 5.125 1 93.38 132 LEU B N 1
ATOM 4327 C CA . LEU B 1 132 ? -14.383 -3.428 4.664 1 93.38 132 LEU B CA 1
ATOM 4328 C C . LEU B 1 132 ? -15.258 -4.582 4.191 1 93.38 132 LEU B C 1
ATOM 4330 O O . LEU B 1 132 ? -14.82 -5.41 3.389 1 93.38 132 LEU B O 1
ATOM 4334 N N . PHE B 1 133 ? -16.469 -4.613 4.703 1 96.69 133 PHE B N 1
ATOM 4335 C CA . PHE B 1 133 ? -17.453 -5.641 4.383 1 96.69 133 PHE B CA 1
ATOM 4336 C C . PHE B 1 133 ? -16.984 -7.008 4.859 1 96.69 133 PHE B C 1
ATOM 4338 O O . PHE B 1 133 ? -15.852 -7.152 5.316 1 96.69 133 PHE B O 1
ATOM 4345 N N . CYS B 1 134 ? -17.812 -7.938 4.879 1 96.19 134 CYS B N 1
ATOM 4346 C CA . CYS B 1 134 ? -17.547 -9.344 5.141 1 96.19 134 CYS B CA 1
ATOM 4347 C C . CYS B 1 134 ? -18.469 -10.242 4.328 1 96.19 134 CYS B C 1
ATOM 4349 O O . CYS B 1 134 ? -19.422 -9.758 3.705 1 96.19 134 CYS B O 1
ATOM 4351 N N . GLU B 1 135 ? -18.062 -11.391 4.164 1 96.44 135 GLU B N 1
ATOM 4352 C CA . GLU B 1 135 ? -18.875 -12.438 3.533 1 96.44 135 GLU B CA 1
ATOM 4353 C C . GLU B 1 135 ? -19.406 -13.414 4.57 1 96.44 135 GLU B C 1
ATOM 4355 O O . GLU B 1 135 ? -18.844 -14.492 4.77 1 96.44 135 GLU B O 1
ATOM 4360 N N . PRO B 1 136 ? -20.578 -13.031 5.191 1 94.31 136 PRO B N 1
ATOM 4361 C CA . PRO B 1 136 ? -21.094 -13.852 6.289 1 94.31 136 PRO B CA 1
ATOM 4362 C C . PRO B 1 136 ? -21.438 -15.273 5.848 1 94.31 136 PRO B C 1
ATOM 4364 O O . PRO B 1 136 ? -21.438 -16.203 6.664 1 94.31 136 PRO B O 1
ATOM 4367 N N . ARG B 1 137 ? -21.812 -15.414 4.66 1 93.69 137 ARG B N 1
ATOM 4368 C CA . ARG B 1 137 ? -21.969 -16.703 3.988 1 93.69 137 ARG B CA 1
ATOM 4369 C C . ARG B 1 137 ? -21.547 -16.609 2.523 1 93.69 137 ARG B C 1
ATOM 4371 O O . ARG B 1 137 ? -21.5 -15.516 1.957 1 93.69 137 ARG B O 1
ATOM 4378 N N . GLU B 1 138 ? -21.266 -17.688 2.018 1 91.5 138 GLU B N 1
ATOM 4379 C CA . GLU B 1 138 ? -20.688 -17.719 0.675 1 91.5 138 GLU B CA 1
ATOM 4380 C C . GLU B 1 138 ? -21.594 -17.016 -0.327 1 91.5 138 GLU B C 1
ATOM 4382 O O . GLU B 1 138 ? -22.781 -17.312 -0.427 1 91.5 138 GLU B O 1
ATOM 4387 N N . GLY B 1 139 ? -21.031 -16.016 -0.958 1 94.56 139 GLY B N 1
ATOM 4388 C CA . GLY B 1 139 ? -21.734 -15.352 -2.041 1 94.56 139 GLY B CA 1
ATOM 4389 C C . GLY B 1 139 ? -22.484 -14.102 -1.594 1 94.56 139 GLY B C 1
ATOM 4390 O O . GLY B 1 139 ? -23.109 -13.414 -2.41 1 94.56 139 GLY B O 1
ATOM 4391 N N . TYR B 1 140 ? -22.422 -13.766 -0.281 1 97.25 140 TYR B N 1
ATOM 4392 C CA . TYR B 1 140 ? -23.156 -12.625 0.238 1 97.25 140 TYR B CA 1
ATOM 4393 C C . TYR B 1 140 ? -22.234 -11.641 0.939 1 97.25 140 TYR B C 1
ATOM 4395 O O . TYR B 1 140 ? -21.219 -12.039 1.511 1 97.25 140 TYR B O 1
ATOM 4403 N N . VAL B 1 141 ? -22.641 -10.406 0.897 1 98 141 VAL B N 1
ATOM 4404 C CA . VAL B 1 141 ? -21.859 -9.32 1.46 1 98 141 VAL B CA 1
ATOM 4405 C C . VAL B 1 141 ? -22.641 -8.609 2.555 1 98 141 VAL B C 1
ATOM 4407 O O . VAL B 1 141 ? -23.859 -8.414 2.426 1 98 141 VAL B O 1
ATOM 4410 N N . ALA B 1 142 ? -21.984 -8.289 3.607 1 98.31 142 ALA B N 1
ATOM 4411 C CA . ALA B 1 142 ? -22.531 -7.473 4.684 1 98.31 142 ALA B CA 1
ATOM 4412 C C . ALA B 1 142 ? -21.5 -6.453 5.176 1 98.31 142 ALA B C 1
ATOM 4414 O O . ALA B 1 142 ? -20.344 -6.484 4.766 1 98.31 142 ALA B O 1
ATOM 4415 N N . HIS B 1 143 ? -22.016 -5.547 6.008 1 97.31 143 HIS B N 1
ATOM 4416 C CA . HIS B 1 143 ? -21.141 -4.484 6.512 1 97.31 143 HIS B CA 1
ATOM 4417 C C . HIS B 1 143 ? -20.281 -4.98 7.66 1 97.31 143 HIS B C 1
ATOM 4419 O O . HIS B 1 143 ? -20.703 -5.816 8.453 1 97.31 143 HIS B O 1
ATOM 4425 N N . THR B 1 144 ? -19.078 -4.543 7.707 1 95.5 144 THR B N 1
ATOM 4426 C CA . THR B 1 144 ? -18.297 -4.41 8.938 1 95.5 144 THR B CA 1
ATOM 4427 C C . THR B 1 144 ? -18.453 -3.012 9.531 1 95.5 144 THR B C 1
ATOM 4429 O O . THR B 1 144 ? -19.203 -2.186 8.992 1 95.5 144 THR B O 1
ATOM 4432 N N . LEU B 1 145 ? -17.75 -2.787 10.594 1 93.25 145 LEU B N 1
ATOM 4433 C CA . LEU B 1 145 ? -17.781 -1.464 11.211 1 93.25 145 LEU B CA 1
ATOM 4434 C C . LEU B 1 145 ? -17.328 -0.395 10.219 1 93.25 145 LEU B C 1
ATOM 4436 O O . LEU B 1 145 ? -18.031 0.609 10.031 1 93.25 145 LEU B O 1
ATOM 4440 N N . GLY B 1 146 ? -16.219 -0.634 9.547 1 90.88 146 GLY B N 1
ATOM 4441 C CA . GLY B 1 146 ? -15.648 0.34 8.625 1 90.88 146 GLY B CA 1
ATOM 4442 C C . GLY B 1 146 ? -16.578 0.677 7.473 1 90.88 146 GLY B C 1
ATOM 4443 O O . GLY B 1 146 ? -16.781 1.851 7.156 1 90.88 146 GLY B O 1
ATOM 4444 N N . SER B 1 147 ? -17.141 -0.363 6.867 1 93.44 147 SER B N 1
ATOM 4445 C CA . SER B 1 147 ? -18.016 -0.128 5.715 1 93.44 147 SER B CA 1
ATOM 4446 C C . SER B 1 147 ? -19.344 0.478 6.137 1 93.44 147 SER B C 1
ATOM 4448 O O . SER B 1 147 ? -19.938 1.26 5.395 1 93.44 147 SER B O 1
ATOM 4450 N N . ARG B 1 148 ? -19.766 0.149 7.305 1 93.44 148 ARG B N 1
ATOM 4451 C CA . ARG B 1 148 ? -20.969 0.794 7.824 1 93.44 148 ARG B CA 1
ATOM 4452 C C . ARG B 1 148 ? -20.75 2.291 8.016 1 93.44 148 ARG B C 1
ATOM 4454 O O . ARG B 1 148 ? -21.594 3.102 7.637 1 93.44 148 ARG B O 1
ATOM 4461 N N . LYS B 1 149 ? -19.641 2.627 8.562 1 89.31 149 LYS B N 1
ATOM 4462 C CA . LYS B 1 149 ? -19.328 4.035 8.773 1 89.31 149 LYS B CA 1
ATOM 4463 C C . LYS B 1 149 ? -19.219 4.777 7.441 1 89.31 149 LYS B C 1
ATOM 4465 O O . LYS B 1 149 ? -19.625 5.934 7.332 1 89.31 149 LYS B O 1
ATOM 4470 N N . LEU B 1 150 ? -18.688 4.133 6.492 1 88.38 150 LEU B N 1
ATOM 4471 C CA . LEU B 1 150 ? -18.594 4.719 5.16 1 88.38 150 LEU B CA 1
ATOM 4472 C C . LEU B 1 150 ? -19.984 4.996 4.59 1 88.38 150 LEU B C 1
ATOM 4474 O O . LEU B 1 150 ? -20.188 5.98 3.877 1 88.38 150 LEU B O 1
ATOM 4478 N N . ALA B 1 151 ? -20.875 4.121 4.918 1 91.5 151 ALA B N 1
ATOM 4479 C CA . ALA B 1 151 ? -22.25 4.266 4.418 1 91.5 151 ALA B CA 1
ATOM 4480 C C . ALA B 1 151 ? -22.984 5.375 5.16 1 91.5 151 ALA B C 1
ATOM 4482 O O . ALA B 1 151 ? -23.766 6.113 4.562 1 91.5 151 ALA B O 1
ATOM 4483 N N . GLU B 1 152 ? -22.641 5.516 6.387 1 89.88 152 GLU B N 1
ATOM 4484 C CA . GLU B 1 152 ? -23.438 6.391 7.246 1 89.88 152 GLU B CA 1
ATOM 4485 C C . GLU B 1 152 ? -22.875 7.805 7.266 1 89.88 152 GLU B C 1
ATOM 4487 O O . GLU B 1 152 ? -23.594 8.766 7.539 1 89.88 152 GLU B O 1
ATOM 4492 N N . GLU B 1 153 ? -21.578 7.906 6.988 1 83.44 153 GLU B N 1
ATOM 4493 C CA . GLU B 1 153 ? -20.906 9.195 7.148 1 83.44 153 GLU B CA 1
ATOM 4494 C C . GLU B 1 153 ? -20.406 9.727 5.809 1 83.44 153 GLU B C 1
ATOM 4496 O O . GLU B 1 153 ? -19.281 9.438 5.402 1 83.44 153 GLU B O 1
ATOM 4501 N N . PRO B 1 154 ? -21.109 10.594 5.23 1 78.69 154 PRO B N 1
ATOM 4502 C CA . PRO B 1 154 ? -20.734 11.117 3.91 1 78.69 154 PRO B CA 1
ATOM 4503 C C . PRO B 1 154 ? -19.344 11.75 3.891 1 78.69 154 PRO B C 1
ATOM 4505 O O . PRO B 1 154 ? -18.641 11.672 2.883 1 78.69 154 PRO B O 1
ATOM 4508 N N . LEU B 1 155 ? -18.953 12.312 5.012 1 76.44 155 LEU B N 1
ATOM 4509 C CA . LEU B 1 155 ? -17.656 12.953 5.09 1 76.44 155 LEU B CA 1
ATOM 4510 C C . LEU B 1 155 ? -16.531 11.938 4.867 1 76.44 155 LEU B C 1
ATOM 4512 O O . LEU B 1 155 ? -15.516 12.25 4.25 1 76.44 155 LEU B O 1
ATOM 4516 N N . LEU B 1 156 ? -16.75 10.727 5.297 1 78.88 156 LEU B N 1
ATOM 4517 C CA . LEU B 1 156 ? -15.75 9.68 5.125 1 78.88 156 LEU B CA 1
ATOM 4518 C C . LEU B 1 156 ? -15.648 9.266 3.662 1 78.88 156 LEU B C 1
ATOM 4520 O O . LEU B 1 156 ? -14.555 8.992 3.166 1 78.88 156 LEU B O 1
ATOM 4524 N N . GLY B 1 157 ? -16.734 9.32 2.996 1 77.44 157 GLY B N 1
ATOM 4525 C CA . GLY B 1 157 ? -16.75 9.016 1.575 1 77.44 157 GLY B CA 1
ATOM 4526 C C . GLY B 1 157 ? -15.977 10.016 0.74 1 77.44 157 GLY B C 1
ATOM 4527 O O . GLY B 1 157 ? -15.258 9.641 -0.188 1 77.44 157 GLY B O 1
ATOM 4528 N N . ASP B 1 158 ? -16.062 11.234 1.1 1 74.19 158 ASP B N 1
ATOM 4529 C CA . ASP B 1 158 ? -15.359 12.289 0.378 1 74.19 158 ASP B CA 1
ATOM 4530 C C . ASP B 1 158 ? -13.844 12.164 0.561 1 74.19 158 ASP B C 1
ATOM 4532 O O . ASP B 1 158 ? -13.078 12.438 -0.364 1 74.19 158 ASP B O 1
ATOM 4536 N N . GLY B 1 159 ? -13.438 11.773 1.732 1 71.38 159 GLY B N 1
ATOM 4537 C CA . GLY B 1 159 ? -12.016 11.578 1.988 1 71.38 159 GLY B CA 1
ATOM 4538 C C . GLY B 1 159 ? -11.406 10.469 1.154 1 71.38 159 GLY B C 1
ATOM 4539 O O . GLY B 1 159 ? -10.273 10.586 0.684 1 71.38 159 GLY B O 1
ATOM 4540 N N . LEU B 1 160 ? -12.195 9.523 0.936 1 69.81 160 LEU B N 1
ATOM 4541 C CA . LEU B 1 160 ? -11.727 8.383 0.159 1 69.81 160 LEU B CA 1
ATOM 4542 C C . LEU B 1 160 ? -11.586 8.75 -1.315 1 69.81 160 LEU B C 1
ATOM 4544 O O . LEU B 1 160 ? -10.672 8.273 -1.992 1 69.81 160 LEU B O 1
ATOM 4548 N N . TRP B 1 161 ? -12.398 9.602 -1.755 1 64.25 161 TRP B N 1
ATOM 4549 C CA . TRP B 1 161 ? -12.375 10.016 -3.154 1 64.25 161 TRP B CA 1
ATOM 4550 C C . TRP B 1 161 ? -11.086 10.758 -3.48 1 64.25 161 TRP B C 1
ATOM 4552 O O . TRP B 1 161 ? -10.43 10.461 -4.484 1 64.25 161 TRP B O 1
ATOM 4562 N N . LEU B 1 162 ? -10.727 11.711 -2.682 1 61.75 162 LEU B N 1
ATOM 4563 C CA . LEU B 1 162 ? -9.531 12.508 -2.922 1 61.75 162 LEU B CA 1
ATOM 4564 C C . LEU B 1 162 ? -8.281 11.633 -2.934 1 61.75 162 LEU B C 1
ATOM 4566 O O . LEU B 1 162 ? -7.465 11.719 -3.852 1 61.75 162 LEU B O 1
ATOM 4570 N N . LEU B 1 163 ? -8.266 10.82 -2.055 1 61.69 163 LEU B N 1
ATOM 4571 C CA . LEU B 1 163 ? -7.137 9.906 -1.981 1 61.69 163 LEU B CA 1
ATOM 4572 C C . LEU B 1 163 ? -7.234 8.828 -3.057 1 61.69 163 LEU B C 1
ATOM 4574 O O . LEU B 1 163 ? -6.219 8.406 -3.615 1 61.69 163 LEU B O 1
ATOM 4578 N N . GLY B 1 164 ? -8.414 8.68 -3.42 1 62.97 164 GLY B N 1
ATOM 4579 C CA . GLY B 1 164 ? -8.641 7.508 -4.25 1 62.97 164 GLY B CA 1
ATOM 4580 C C . GLY B 1 164 ? -8.375 7.762 -5.723 1 62.97 164 GLY B C 1
ATOM 4581 O O . GLY B 1 164 ? -7.762 6.934 -6.398 1 62.97 164 GLY B O 1
ATOM 4582 N N . ASP B 1 165 ? -8.711 8.977 -6.18 1 77.06 165 ASP B N 1
ATOM 4583 C CA . ASP B 1 165 ? -8.633 9.016 -7.637 1 77.06 165 ASP B CA 1
ATOM 4584 C C . ASP B 1 165 ? -7.406 9.797 -8.094 1 77.06 165 ASP B C 1
ATOM 4586 O O . ASP B 1 165 ? -6.551 9.266 -8.805 1 77.06 165 ASP B O 1
ATOM 4590 N N . LEU B 1 166 ? -7.297 11.039 -7.582 1 78.5 166 LEU B N 1
ATOM 4591 C CA . LEU B 1 166 ? -6.234 11.898 -8.094 1 78.5 166 LEU B CA 1
ATOM 4592 C C . LEU B 1 166 ? -4.887 11.508 -7.496 1 78.5 166 LEU B C 1
ATOM 4594 O O . LEU B 1 166 ? -3.912 11.305 -8.227 1 78.5 166 LEU B O 1
ATOM 4598 N N . THR B 1 167 ? -4.852 11.391 -6.18 1 81.19 167 THR B N 1
ATOM 4599 C CA . THR B 1 167 ? -3.596 11.062 -5.508 1 81.19 167 THR B CA 1
ATOM 4600 C C . THR B 1 167 ? -3.121 9.664 -5.902 1 81.19 167 THR B C 1
ATOM 4602 O O . THR B 1 167 ? -1.94 9.461 -6.195 1 81.19 167 THR B O 1
ATOM 4605 N N . TYR B 1 168 ? -4.035 8.758 -5.938 1 84.88 168 TYR B N 1
ATOM 4606 C CA . TYR B 1 168 ? -3.709 7.383 -6.301 1 84.88 168 TYR B CA 1
ATOM 4607 C C . TYR B 1 168 ? -3.188 7.305 -7.73 1 84.88 168 TYR B C 1
ATOM 4609 O O . TYR B 1 168 ? -2.236 6.574 -8.016 1 84.88 168 TYR B O 1
ATOM 4617 N N . ALA B 1 169 ? -3.756 8.062 -8.57 1 86.44 169 ALA B N 1
ATOM 4618 C CA . ALA B 1 169 ? -3.338 8.07 -9.977 1 86.44 169 ALA B CA 1
ATOM 4619 C C . ALA B 1 169 ? -1.975 8.734 -10.133 1 86.44 169 ALA B C 1
ATOM 4621 O O . ALA B 1 169 ? -1.201 8.383 -11.023 1 86.44 169 ALA B O 1
ATOM 4622 N N . ALA B 1 170 ? -1.651 9.641 -9.297 1 89.69 170 ALA B N 1
ATOM 4623 C CA . ALA B 1 170 ? -0.441 10.445 -9.438 1 89.69 170 ALA B CA 1
ATOM 4624 C C . ALA B 1 170 ? 0.769 9.727 -8.844 1 89.69 170 ALA B C 1
ATOM 4626 O O . ALA B 1 170 ? 1.896 9.914 -9.312 1 89.69 170 ALA B O 1
ATOM 4627 N N . MET B 1 171 ? 0.625 8.891 -7.902 1 89.12 171 MET B N 1
ATOM 4628 C CA . MET B 1 171 ? 1.713 8.312 -7.121 1 89.12 171 MET B CA 1
ATOM 4629 C C . MET B 1 171 ? 2.717 7.605 -8.023 1 89.12 171 MET B C 1
ATOM 4631 O O . MET B 1 171 ? 3.92 7.852 -7.938 1 89.12 171 MET B O 1
ATOM 4635 N N . PRO B 1 172 ? 2.248 6.812 -8.969 1 88.88 172 PRO B N 1
ATOM 4636 C CA . PRO B 1 172 ? 3.227 6.113 -9.805 1 88.88 172 PRO B CA 1
ATOM 4637 C C . PRO B 1 172 ? 3.951 7.051 -10.773 1 88.88 172 PRO B C 1
ATOM 4639 O O . PRO B 1 172 ? 4.922 6.645 -11.422 1 88.88 172 PRO B O 1
ATOM 4642 N N . LYS B 1 173 ? 3.545 8.297 -10.836 1 92.31 173 LYS B N 1
ATOM 4643 C CA . LYS B 1 173 ? 4.152 9.25 -11.758 1 92.31 173 LYS B CA 1
ATOM 4644 C C . LYS B 1 173 ? 5.117 10.18 -11.039 1 92.31 173 LYS B C 1
ATOM 4646 O O . LYS B 1 173 ? 5.703 11.07 -11.648 1 92.31 173 LYS B O 1
ATOM 4651 N N . THR B 1 174 ? 5.344 9.922 -9.805 1 93.25 174 THR B N 1
ATOM 4652 C CA . THR B 1 174 ? 6.207 10.789 -9.008 1 93.25 174 THR B CA 1
ATOM 4653 C C . THR B 1 174 ? 7.629 10.789 -9.555 1 93.25 174 THR B C 1
ATOM 4655 O O . THR B 1 174 ? 8.211 11.852 -9.797 1 93.25 174 THR B O 1
ATOM 4658 N N . VAL B 1 175 ? 8.188 9.641 -9.812 1 93.69 175 VAL B N 1
ATOM 4659 C CA . VAL B 1 175 ? 9.562 9.531 -10.273 1 93.69 175 VAL B CA 1
ATOM 4660 C C . VAL B 1 175 ? 9.672 10.055 -11.703 1 93.69 175 VAL B C 1
ATOM 4662 O O . VAL B 1 175 ? 10.664 10.688 -12.07 1 93.69 175 VAL B O 1
ATOM 4665 N N . ASP B 1 176 ? 8.602 9.805 -12.508 1 94.12 176 ASP B N 1
ATOM 4666 C CA . ASP B 1 176 ? 8.555 10.383 -13.844 1 94.12 176 ASP B CA 1
ATOM 4667 C C . ASP B 1 176 ? 8.711 11.898 -13.797 1 94.12 176 ASP B C 1
ATOM 4669 O O . ASP B 1 176 ? 9.461 12.477 -14.578 1 94.12 176 ASP B O 1
ATOM 4673 N N . ALA B 1 177 ? 8 12.492 -12.922 1 96.44 177 ALA B N 1
ATOM 4674 C CA . ALA B 1 177 ? 8.039 13.953 -12.797 1 96.44 177 ALA B CA 1
ATOM 4675 C C . ALA B 1 177 ? 9.414 14.43 -12.352 1 96.44 177 ALA B C 1
ATOM 4677 O O . ALA B 1 177 ? 9.953 15.391 -12.898 1 96.44 177 ALA B O 1
ATOM 4678 N N . LEU B 1 178 ? 9.992 13.742 -11.406 1 95.75 178 LEU B N 1
ATOM 4679 C CA . LEU B 1 178 ? 11.305 14.109 -10.883 1 95.75 178 LEU B CA 1
ATOM 4680 C C . LEU B 1 178 ? 12.367 14.008 -11.977 1 95.75 178 LEU B C 1
ATOM 4682 O O . LEU B 1 178 ? 13.273 14.844 -12.047 1 95.75 178 LEU B O 1
ATOM 4686 N N . GLU B 1 179 ? 12.258 13.023 -12.805 1 94.62 179 GLU B N 1
ATOM 4687 C CA . GLU B 1 179 ? 13.219 12.812 -13.883 1 94.62 179 GLU B CA 1
ATOM 4688 C C . GLU B 1 179 ? 13 13.812 -15.023 1 94.62 179 GLU B C 1
ATOM 4690 O O . GLU B 1 179 ? 13.961 14.297 -15.617 1 94.62 179 GLU B O 1
ATOM 4695 N N . LYS B 1 180 ? 11.805 14.109 -15.297 1 95.31 180 LYS B N 1
ATOM 4696 C CA . LYS B 1 180 ? 11.461 14.992 -16.406 1 95.31 180 LYS B CA 1
ATOM 4697 C C . LYS B 1 180 ? 11.914 16.422 -16.141 1 95.31 180 LYS B C 1
ATOM 4699 O O . LYS B 1 180 ? 12.555 17.047 -16.984 1 95.31 180 LYS B O 1
ATOM 4704 N N . TRP B 1 181 ? 11.562 16.984 -15.008 1 94.56 181 TRP B N 1
ATOM 4705 C CA . TRP B 1 181 ? 11.734 18.422 -14.812 1 94.56 181 TRP B CA 1
ATOM 4706 C C . TRP B 1 181 ? 12.953 18.703 -13.945 1 94.56 181 TRP B C 1
ATOM 4708 O O . TRP B 1 181 ? 13.562 19.766 -14.062 1 94.56 181 TRP B O 1
ATOM 4718 N N . GLN B 1 182 ? 13.359 17.906 -13.062 1 90 182 GLN B N 1
ATOM 4719 C CA . GLN B 1 182 ? 14.547 18.031 -12.219 1 90 182 GLN B CA 1
ATOM 4720 C C . GLN B 1 182 ? 14.594 19.406 -11.539 1 90 182 GLN B C 1
ATOM 4722 O O . GLN B 1 182 ? 15.648 20.031 -11.477 1 90 182 GLN B O 1
ATOM 4727 N N . ASP B 1 183 ? 13.469 19.953 -11.219 1 92.81 183 ASP B N 1
ATOM 4728 C CA . ASP B 1 183 ? 13.359 21.203 -10.484 1 92.81 183 ASP B CA 1
ATOM 4729 C C . ASP B 1 183 ? 12.312 21.109 -9.375 1 92.81 183 ASP B C 1
ATOM 4731 O O . ASP B 1 183 ? 11.93 20 -8.984 1 92.81 183 ASP B O 1
ATOM 4735 N N . GLN B 1 184 ? 12.023 22.25 -8.766 1 92.88 184 GLN B N 1
ATOM 4736 C CA . GLN B 1 184 ? 11.086 22.266 -7.641 1 92.88 184 GLN B CA 1
ATOM 4737 C C . GLN B 1 184 ? 9.93 23.234 -7.891 1 92.88 184 GLN B C 1
ATOM 4739 O O . GLN B 1 184 ? 9.562 24 -7.008 1 92.88 184 GLN B O 1
ATOM 4744 N N . GLU B 1 185 ? 9.406 23.141 -9.141 1 96.19 185 GLU B N 1
ATOM 4745 C CA . GLU B 1 185 ? 8.273 24 -9.484 1 96.19 185 GLU B CA 1
ATOM 4746 C C . GLU B 1 185 ? 6.949 23.312 -9.156 1 96.19 185 GLU B C 1
ATOM 4748 O O . GLU B 1 185 ? 6.793 22.109 -9.398 1 96.19 185 GLU B O 1
ATOM 4753 N N . PRO B 1 186 ? 6.023 24.094 -8.609 1 96.06 186 PRO B N 1
ATOM 4754 C CA . PRO B 1 186 ? 4.742 23.5 -8.219 1 96.06 186 PRO B CA 1
ATOM 4755 C C . PRO B 1 186 ? 3.957 22.969 -9.414 1 96.06 186 PRO B C 1
ATOM 4757 O O . PRO B 1 186 ? 3.053 22.141 -9.242 1 96.06 186 PRO B O 1
ATOM 4760 N N . SER B 1 187 ? 4.258 23.438 -10.633 1 96.31 187 SER B N 1
ATOM 4761 C CA . SER B 1 187 ? 3.559 22.984 -11.828 1 96.31 187 SER B CA 1
ATOM 4762 C C . SER B 1 187 ? 4.25 21.766 -12.445 1 96.31 187 SER B C 1
ATOM 4764 O O . SER B 1 187 ? 3.787 21.234 -13.461 1 96.31 187 SER B O 1
ATOM 4766 N N . HIS B 1 188 ? 5.359 21.375 -11.883 1 96.75 188 HIS B N 1
ATOM 4767 C CA . HIS B 1 188 ? 6.16 20.266 -12.391 1 96.75 188 HIS B CA 1
ATOM 4768 C C . HIS B 1 188 ? 6.086 19.047 -11.469 1 96.75 188 HIS B C 1
ATOM 4770 O O . HIS B 1 188 ? 7.09 18.656 -10.875 1 96.75 188 HIS B O 1
ATOM 4776 N N . THR B 1 189 ? 4.871 18.484 -11.359 1 96.25 189 THR B N 1
ATOM 4777 C CA . THR B 1 189 ? 4.598 17.406 -10.422 1 96.25 189 THR B CA 1
ATOM 4778 C C . THR B 1 189 ? 3.969 16.203 -11.133 1 96.25 189 THR B C 1
ATOM 4780 O O . THR B 1 189 ? 3.654 16.281 -12.32 1 96.25 189 THR B O 1
ATOM 4783 N N . ALA B 1 190 ? 3.805 15.141 -10.328 1 94.69 190 ALA B N 1
ATOM 4784 C CA . ALA B 1 190 ? 3.096 13.961 -10.82 1 94.69 190 ALA B CA 1
ATOM 4785 C C . ALA B 1 190 ? 1.658 14.305 -11.203 1 94.69 190 ALA B C 1
ATOM 4787 O O . ALA B 1 190 ? 1.115 13.758 -12.164 1 94.69 190 ALA B O 1
ATOM 4788 N N . ILE B 1 191 ? 1.047 15.203 -10.508 1 92.44 191 ILE B N 1
ATOM 4789 C CA . ILE B 1 191 ? -0.311 15.648 -10.805 1 92.44 191 ILE B CA 1
ATOM 4790 C C . ILE B 1 191 ? -0.352 16.312 -12.18 1 92.44 191 ILE B C 1
ATOM 4792 O O . ILE B 1 191 ? -1.295 16.094 -12.945 1 92.44 191 ILE B O 1
ATOM 4796 N N . ALA B 1 192 ? 0.665 17.109 -12.445 1 95.31 192 ALA B N 1
ATOM 4797 C CA . ALA B 1 192 ? 0.75 17.734 -13.758 1 95.31 192 ALA B CA 1
ATOM 4798 C C . ALA B 1 192 ? 0.822 16.688 -14.867 1 95.31 192 ALA B C 1
ATOM 4800 O O . ALA B 1 192 ? 0.173 16.828 -15.906 1 95.31 192 ALA B O 1
ATOM 4801 N N . LEU B 1 193 ? 1.528 15.656 -14.609 1 94.38 193 LEU B N 1
ATOM 4802 C CA . LEU B 1 193 ? 1.651 14.594 -15.602 1 94.38 193 LEU B CA 1
ATOM 4803 C C . LEU B 1 193 ? 0.317 13.883 -15.812 1 94.38 193 LEU B C 1
ATOM 4805 O O . LEU B 1 193 ? -0.079 13.617 -16.953 1 94.38 193 LEU B O 1
ATOM 4809 N N . VAL B 1 194 ? -0.391 13.602 -14.742 1 90.88 194 VAL B N 1
ATOM 4810 C CA . VAL B 1 194 ? -1.628 12.836 -14.805 1 90.88 194 VAL B CA 1
ATOM 4811 C C . VAL B 1 194 ? -2.732 13.68 -15.438 1 90.88 194 VAL B C 1
ATOM 4813 O O . VAL B 1 194 ? -3.562 13.164 -16.188 1 90.88 194 VAL B O 1
ATOM 4816 N N . SER B 1 195 ? -2.721 14.945 -15.18 1 90.06 195 SER B N 1
ATOM 4817 C CA . SER B 1 195 ? -3.771 15.82 -15.695 1 90.06 195 SER B CA 1
ATOM 4818 C C . SER B 1 195 ? -3.471 16.266 -17.125 1 90.06 195 SER B C 1
ATOM 4820 O O . SER B 1 195 ? -4.371 16.703 -17.844 1 90.06 195 SER B O 1
ATOM 4822 N N . GLY B 1 196 ? -2.18 16.281 -17.438 1 92.81 196 GLY B N 1
ATOM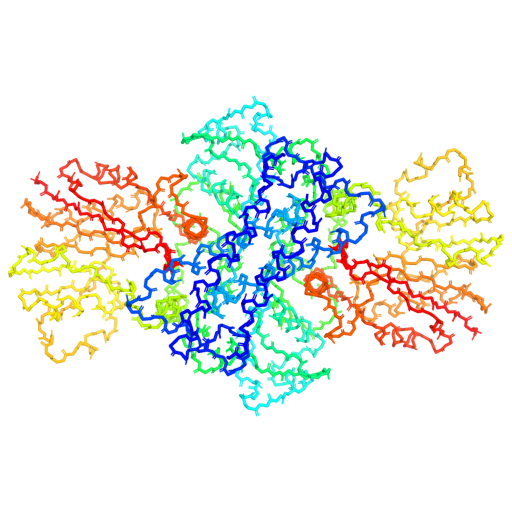 4823 C CA . GLY B 1 196 ? -1.758 16.75 -18.75 1 92.81 196 GLY B CA 1
ATOM 4824 C C . GLY B 1 196 ? -1.613 18.266 -18.812 1 92.81 196 GLY B C 1
ATOM 4825 O O . GLY B 1 196 ? -1.406 18.828 -19.891 1 92.81 196 GLY B O 1
ATOM 4826 N N . LYS B 1 197 ? -1.724 18.875 -17.656 1 93.94 197 LYS B N 1
ATOM 4827 C CA . LYS B 1 197 ? -1.589 20.328 -17.562 1 93.94 197 LYS B CA 1
ATOM 4828 C C . LYS B 1 197 ? -0.432 20.719 -16.656 1 93.94 197 LYS B C 1
ATOM 4830 O O . LYS B 1 197 ? -0.353 20.25 -15.508 1 93.94 197 LYS B O 1
ATOM 4835 N N . GLU B 1 198 ? 0.413 21.531 -17.172 1 94.94 198 GLU B N 1
ATOM 4836 C CA . GLU B 1 198 ? 1.547 21.984 -16.375 1 94.94 198 GLU B CA 1
ATOM 4837 C C . GLU B 1 198 ? 1.16 23.172 -15.492 1 94.94 198 GLU B C 1
ATOM 4839 O O . GLU B 1 198 ? 1.675 24.281 -15.68 1 94.94 198 GLU B O 1
ATOM 4844 N N . VAL B 1 199 ? 0.29 22.922 -14.602 1 93.12 199 VAL B N 1
ATOM 4845 C CA . VAL B 1 199 ? -0.172 23.891 -13.617 1 93.12 199 VAL B CA 1
ATOM 4846 C C . VAL B 1 199 ? -0.032 23.297 -12.211 1 93.12 199 VAL B C 1
ATOM 4848 O O . VAL B 1 199 ? 0.151 22.094 -12.047 1 93.12 199 VAL B O 1
ATOM 4851 N N . SER B 1 200 ? -0.063 24.172 -11.242 1 92.5 200 SER B N 1
ATOM 4852 C CA . SER B 1 200 ? -0.015 23.688 -9.867 1 92.5 200 SER B CA 1
ATOM 4853 C C . SER B 1 200 ? -1.271 22.906 -9.516 1 92.5 200 SER B C 1
ATOM 4855 O O . SER B 1 200 ? -2.303 23.031 -10.172 1 92.5 200 SER B O 1
ATOM 4857 N N . THR B 1 201 ? -1.141 22.047 -8.492 1 88.56 201 THR B N 1
ATOM 4858 C CA . THR B 1 201 ? -2.275 21.25 -8.031 1 88.56 201 THR B CA 1
ATOM 4859 C C . THR B 1 201 ? -3.443 22.156 -7.645 1 88.56 201 THR B C 1
ATOM 4861 O O . THR B 1 201 ? -4.602 21.844 -7.93 1 88.56 201 THR B O 1
ATOM 4864 N N . TYR B 1 202 ? -3.189 23.25 -7.035 1 84.44 202 TYR B N 1
ATOM 4865 C CA . TYR B 1 202 ? -4.234 24.172 -6.586 1 84.44 202 TYR B CA 1
ATOM 4866 C C . TYR B 1 202 ? -4.918 24.844 -7.773 1 84.44 202 TYR B C 1
ATOM 4868 O O . TYR B 1 202 ? -6.133 25.047 -7.758 1 84.44 202 TYR B O 1
ATOM 4876 N N . GLU B 1 203 ? -4.125 25.172 -8.734 1 87.19 203 GLU B N 1
ATOM 4877 C CA . GLU B 1 203 ? -4.719 25.688 -9.961 1 87.19 203 GLU B CA 1
ATOM 4878 C C . GLU B 1 203 ? -5.613 24.656 -10.633 1 87.19 203 GLU B C 1
ATOM 4880 O O . GLU B 1 203 ? -6.703 24.984 -11.109 1 87.19 203 GLU B O 1
ATOM 4885 N N . LEU B 1 204 ? -5.121 23.484 -10.672 1 87 204 LEU B N 1
ATOM 4886 C CA . LEU B 1 204 ? -5.91 22.406 -11.25 1 87 204 LEU B CA 1
ATOM 4887 C C . LEU B 1 204 ? -7.223 22.219 -10.5 1 87 204 LEU B C 1
ATOM 4889 O O . LEU B 1 204 ? -8.273 22.031 -11.109 1 87 204 LEU B O 1
ATOM 4893 N N . MET B 1 205 ? -7.129 22.219 -9.203 1 80.31 205 MET B N 1
ATOM 4894 C CA . MET B 1 205 ? -8.297 22 -8.359 1 80.31 205 MET B CA 1
ATOM 4895 C C . MET B 1 205 ? -9.359 23.062 -8.602 1 80.31 205 MET B C 1
ATOM 4897 O O . MET B 1 205 ? -10.555 22.797 -8.516 1 80.31 205 MET B O 1
ATOM 4901 N N . GLN B 1 206 ? -8.938 24.203 -8.867 1 78.25 206 GLN B N 1
ATOM 4902 C CA . GLN B 1 206 ? -9.867 25.297 -9.156 1 78.25 206 GLN B CA 1
ATOM 4903 C C . GLN B 1 206 ? -10.617 25.047 -10.453 1 78.25 206 GLN B C 1
ATOM 4905 O O . GLN B 1 206 ? -11.742 25.531 -10.633 1 78.25 206 GLN B O 1
ATOM 4910 N N . GLU B 1 207 ? -10 24.266 -11.281 1 82.06 207 GLU B N 1
ATOM 4911 C CA . GLU B 1 207 ? -10.609 23.984 -12.578 1 82.06 207 GLU B CA 1
ATOM 4912 C C . GLU B 1 207 ? -11.555 22.797 -12.508 1 82.06 207 GLU B C 1
ATOM 4914 O O . GLU B 1 207 ? -12.383 22.609 -13.398 1 82.06 207 GLU B O 1
ATOM 4919 N N . LEU B 1 208 ? -11.398 22.016 -11.539 1 76 208 LEU B N 1
ATOM 4920 C CA . LEU B 1 208 ? -12.219 20.812 -11.422 1 76 208 LEU B CA 1
ATOM 4921 C C . LEU B 1 208 ? -13.516 21.109 -10.68 1 76 208 LEU B C 1
ATOM 4923 O O . LEU B 1 208 ? -13.5 21.531 -9.523 1 76 208 LEU B O 1
ATOM 4927 N N . PRO B 1 209 ? -14.539 20.938 -11.438 1 76 209 PRO B N 1
ATOM 4928 C CA . PRO B 1 209 ? -15.812 21.234 -10.789 1 76 209 PRO B CA 1
ATOM 4929 C C . PRO B 1 209 ? -16.047 20.422 -9.523 1 76 209 PRO B C 1
ATOM 4931 O O . PRO B 1 209 ? -15.805 19.219 -9.516 1 76 209 PRO B O 1
ATOM 4934 N N . GLY B 1 210 ? -16.391 21.031 -8.461 1 71.75 210 GLY B N 1
ATOM 4935 C CA . GLY B 1 210 ? -16.781 20.359 -7.234 1 71.75 210 GLY B CA 1
ATOM 4936 C C . GLY B 1 210 ? -15.602 19.906 -6.398 1 71.75 210 GLY B C 1
ATOM 4937 O O . GLY B 1 210 ? -15.781 19.406 -5.289 1 71.75 210 GLY B O 1
ATOM 4938 N N . PHE B 1 211 ? -14.438 20.188 -6.898 1 72.56 211 PHE B N 1
ATOM 4939 C CA . PHE B 1 211 ? -13.266 19.672 -6.199 1 72.56 211 PHE B CA 1
ATOM 4940 C C . PHE B 1 211 ? -13.062 20.391 -4.871 1 72.56 211 PHE B C 1
ATOM 4942 O O . PHE B 1 211 ? -12.82 19.766 -3.844 1 72.56 211 PHE B O 1
ATOM 4949 N N . ALA B 1 212 ? -13.188 21.703 -4.941 1 69.31 212 ALA B N 1
ATOM 4950 C CA . ALA B 1 212 ? -12.883 22.5 -3.758 1 69.31 212 ALA B CA 1
ATOM 4951 C C . ALA B 1 212 ? -13.773 22.094 -2.582 1 69.31 212 ALA B C 1
ATOM 4953 O O . ALA B 1 212 ? -13.273 21.781 -1.499 1 69.31 212 ALA B O 1
ATOM 4954 N N . PRO B 1 213 ? -15.023 21.953 -2.828 1 68.31 213 PRO B N 1
ATOM 4955 C CA . PRO B 1 213 ? -15.867 21.516 -1.71 1 68.31 213 PRO B CA 1
ATOM 4956 C C . PRO B 1 213 ? -15.547 20.109 -1.244 1 68.31 213 PRO B C 1
ATOM 4958 O O . PRO B 1 213 ? -15.57 19.828 -0.043 1 68.31 213 PRO B O 1
ATOM 4961 N N . LYS B 1 214 ? -15.258 19.297 -2.166 1 70.69 214 LYS B N 1
ATOM 4962 C CA . LYS B 1 214 ? -14.938 17.906 -1.818 1 70.69 214 LYS B CA 1
ATOM 4963 C C . LYS B 1 214 ? -13.625 17.828 -1.036 1 70.69 214 LYS B C 1
ATOM 4965 O O . LYS B 1 214 ? -13.508 17.062 -0.086 1 70.69 214 LYS B O 1
ATOM 4970 N N . PHE B 1 215 ? -12.711 18.625 -1.491 1 71.69 215 PHE B N 1
ATOM 4971 C CA . PHE B 1 215 ? -11.43 18.672 -0.796 1 71.69 215 PHE B CA 1
ATOM 4972 C C . PHE B 1 215 ? -11.602 19.156 0.635 1 71.69 215 PHE B C 1
ATOM 4974 O O . PHE B 1 215 ? -11.047 18.578 1.57 1 71.69 215 PHE B O 1
ATOM 4981 N N . ALA B 1 216 ? -12.352 20.156 0.781 1 68.62 216 ALA B N 1
ATOM 4982 C CA . ALA B 1 216 ? -12.609 2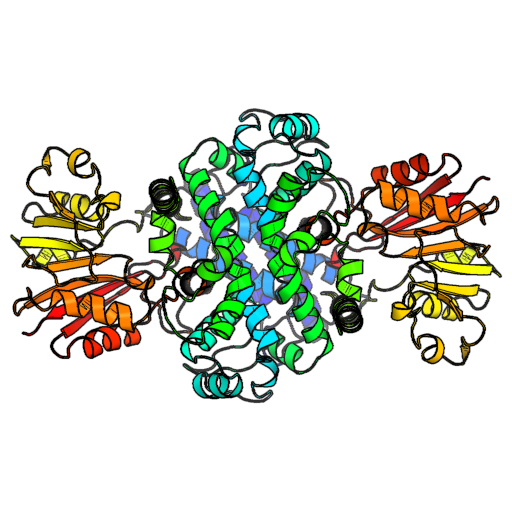0.703 2.109 1 68.62 216 ALA B CA 1
ATOM 4983 C C . ALA B 1 216 ? -13.273 19.672 3.01 1 68.62 216 ALA B C 1
ATOM 4985 O O . ALA B 1 216 ? -12.922 19.547 4.184 1 68.62 216 ALA B O 1
ATOM 4986 N N . ARG B 1 217 ? -14.172 18.922 2.453 1 70.62 217 ARG B N 1
ATOM 4987 C CA . ARG B 1 217 ? -14.867 17.891 3.213 1 70.62 217 ARG B CA 1
ATOM 4988 C C . ARG B 1 217 ? -13.914 16.75 3.582 1 70.62 217 ARG B C 1
ATOM 4990 O O . ARG B 1 217 ? -13.992 16.203 4.68 1 70.62 217 ARG B O 1
ATOM 4997 N N . ALA B 1 218 ? -13.062 16.5 2.701 1 70.75 218 ALA B N 1
ATOM 4998 C CA . ALA B 1 218 ? -12.062 15.461 2.965 1 70.75 218 ALA B CA 1
ATOM 4999 C C . ALA B 1 218 ? -11.148 15.867 4.121 1 70.75 218 ALA B C 1
ATOM 5001 O O . ALA B 1 218 ? -10.852 15.047 5 1 70.75 218 ALA B O 1
ATOM 5002 N N . MET B 1 219 ? -10.703 17.078 4.125 1 69.38 219 MET B N 1
ATOM 5003 C CA . MET B 1 219 ? -9.836 17.562 5.191 1 69.38 219 MET B CA 1
ATOM 5004 C C . MET B 1 219 ? -10.547 17.531 6.535 1 69.38 219 MET B C 1
ATOM 5006 O O . MET B 1 219 ? -9.953 17.156 7.551 1 69.38 219 MET B O 1
ATOM 5010 N N . THR B 1 220 ? -11.844 17.828 6.465 1 67 220 THR B N 1
ATOM 5011 C CA . THR B 1 220 ? -12.656 17.766 7.676 1 67 220 THR B CA 1
ATOM 5012 C C . THR B 1 220 ? -12.781 16.328 8.172 1 67 220 THR B C 1
ATOM 5014 O O . THR B 1 220 ? -12.742 16.094 9.383 1 67 220 THR B O 1
ATOM 5017 N N . SER B 1 221 ? -12.938 15.492 7.293 1 70.25 221 SER B N 1
ATOM 5018 C CA . SER B 1 221 ? -13.039 14.078 7.637 1 70.25 221 SER B CA 1
ATOM 5019 C C . SER B 1 221 ? -11.781 13.586 8.336 1 70.25 221 SER B C 1
ATOM 5021 O O . SER B 1 221 ? -11.867 12.891 9.359 1 70.25 221 SER B O 1
ATOM 5023 N N . PHE B 1 222 ? -10.656 13.977 7.902 1 68.12 222 PHE B N 1
ATOM 5024 C CA . PHE B 1 222 ? -9.398 13.523 8.477 1 68.12 222 PHE B CA 1
ATOM 5025 C C . PHE B 1 222 ? -9.195 14.117 9.867 1 68.12 222 PHE B C 1
ATOM 5027 O O . PHE B 1 222 ? -8.617 13.469 10.75 1 68.12 222 PHE B O 1
ATOM 5034 N N . ALA B 1 223 ? -9.703 15.289 9.969 1 65.94 223 ALA B N 1
ATOM 5035 C CA . ALA B 1 223 ? -9.594 15.938 11.273 1 65.94 223 ALA B CA 1
ATOM 5036 C C . ALA B 1 223 ? -10.547 15.297 12.281 1 65.94 223 ALA B C 1
ATOM 5038 O O . ALA B 1 223 ? -10.195 15.109 13.445 1 65.94 223 ALA B O 1
ATOM 5039 N N . LYS B 1 224 ? -11.688 14.961 11.805 1 68.38 224 LYS B N 1
ATOM 5040 C CA . LYS B 1 224 ? -12.734 14.43 12.672 1 68.38 224 LYS B CA 1
ATOM 5041 C C . LYS B 1 224 ? -12.469 12.969 13.023 1 68.38 224 LYS B C 1
ATOM 5043 O O . LYS B 1 224 ? -12.734 12.539 14.148 1 68.38 224 LYS B O 1
ATOM 5048 N N . TYR B 1 225 ? -12.023 12.281 12.094 1 71.75 225 TYR B N 1
ATOM 5049 C CA . TYR B 1 225 ? -11.883 10.844 12.281 1 71.75 225 TYR B CA 1
ATOM 5050 C C . TYR B 1 225 ? -10.414 10.453 12.406 1 71.75 225 TYR B C 1
ATOM 5052 O O . TYR B 1 225 ? -9.938 9.586 11.672 1 71.75 225 TYR B O 1
ATOM 5060 N N . ASN B 1 226 ? -9.898 11.117 13.414 1 66.06 226 ASN B N 1
ATOM 5061 C CA . ASN B 1 226 ? -8.523 10.742 13.727 1 66.06 226 ASN B CA 1
ATOM 5062 C C . ASN B 1 226 ? -8.461 9.547 14.672 1 66.06 226 ASN B C 1
ATOM 5064 O O . ASN B 1 226 ? -9.5 9.062 15.125 1 66.06 226 ASN B O 1
ATOM 5068 N N . ASN B 1 227 ? -7.488 8.688 14.75 1 68.06 227 ASN B N 1
ATOM 5069 C CA . ASN B 1 227 ? -7.367 7.426 15.477 1 68.06 227 ASN B CA 1
ATOM 5070 C C . ASN B 1 227 ? -7.281 7.656 16.984 1 68.06 227 ASN B C 1
ATOM 5072 O O . ASN B 1 227 ? -7.102 6.711 17.75 1 68.06 227 ASN B O 1
ATOM 5076 N N . ARG B 1 228 ? -7.648 8.844 17.406 1 69 228 ARG B N 1
ATOM 5077 C CA . ARG B 1 228 ? -7.574 9.164 18.828 1 69 228 ARG B CA 1
ATOM 5078 C C . ARG B 1 228 ? -8.891 8.844 19.531 1 69 228 ARG B C 1
ATOM 5080 O O . ARG B 1 228 ? -9.945 8.781 18.891 1 69 228 ARG B O 1
ATOM 5087 N N . SER B 1 229 ? -8.688 8.57 20.828 1 71.06 229 SER B N 1
ATOM 5088 C CA . SER B 1 229 ? -9.875 8.359 21.656 1 71.06 229 SER B CA 1
ATOM 5089 C C . SER B 1 229 ? -10.867 9.5 21.5 1 71.06 229 SER B C 1
ATOM 5091 O O . SER B 1 229 ? -10.477 10.664 21.391 1 71.06 229 SER B O 1
ATOM 5093 N N . ALA B 1 230 ? -12.102 9.164 21.484 1 66.06 230 ALA B N 1
ATOM 5094 C CA . ALA B 1 230 ? -13.188 10.125 21.312 1 66.06 230 ALA B CA 1
ATOM 5095 C C . ALA B 1 230 ? -13.188 11.148 22.438 1 66.06 230 ALA B C 1
ATOM 5097 O O . ALA B 1 230 ? -13.695 12.266 22.281 1 66.06 230 ALA B O 1
ATOM 5098 N N . LYS B 1 231 ? -12.594 10.773 23.5 1 70.25 231 LYS B N 1
ATOM 5099 C CA . LYS B 1 231 ? -12.703 11.625 24.672 1 70.25 231 LYS B CA 1
ATOM 5100 C C . LYS B 1 231 ? -11.5 12.555 24.797 1 70.25 231 LYS B C 1
ATOM 5102 O O . LYS B 1 231 ? -11.469 13.422 25.672 1 70.25 231 LYS B O 1
ATOM 5107 N N . LEU B 1 232 ? -10.586 12.344 23.891 1 67.44 232 LEU B N 1
ATOM 5108 C CA . LEU B 1 232 ? -9.414 13.211 23.938 1 67.44 232 LEU B CA 1
ATOM 5109 C C . LEU B 1 232 ? -9.562 14.367 22.953 1 67.44 232 LEU B C 1
ATOM 5111 O O . LEU B 1 232 ? -10.156 14.211 21.891 1 67.44 232 LEU B O 1
ATOM 5115 N N . PRO B 1 233 ? -9.164 15.547 23.484 1 61.56 233 PRO B N 1
ATOM 5116 C CA . PRO B 1 233 ? -9.273 16.703 22.594 1 61.56 233 PRO B CA 1
ATOM 5117 C C . PRO B 1 233 ? -8.594 16.484 21.25 1 61.56 233 PRO B C 1
ATOM 5119 O O . PRO B 1 233 ? -7.551 15.828 21.188 1 61.56 233 PRO B O 1
ATOM 5122 N N . ARG B 1 234 ? -9.328 16.812 20.25 1 60.25 234 ARG B N 1
ATOM 5123 C CA . ARG B 1 234 ? -8.805 16.656 18.891 1 60.25 234 ARG B CA 1
ATOM 5124 C C . ARG B 1 234 ? -7.793 17.734 18.562 1 60.25 234 ARG B C 1
ATOM 5126 O O . ARG B 1 234 ? -7.875 18.859 19.078 1 60.25 234 ARG B O 1
ATOM 5133 N N . ILE B 1 235 ? -6.641 17.391 17.984 1 52.75 235 ILE B N 1
ATOM 5134 C CA . ILE B 1 235 ? -5.531 18.266 17.625 1 52.75 235 ILE B CA 1
ATOM 5135 C C . ILE B 1 235 ? -6.012 19.312 16.625 1 52.75 235 ILE B C 1
ATOM 5137 O O . ILE B 1 235 ? -5.281 20.25 16.297 1 52.75 235 ILE B O 1
ATOM 5141 N N . ASN B 1 236 ? -7.191 19.141 15.977 1 55.59 236 ASN B N 1
ATOM 5142 C CA . ASN B 1 236 ? -7.434 20.125 14.922 1 55.59 236 ASN B CA 1
ATOM 5143 C C . ASN B 1 236 ? -7.602 21.531 15.492 1 55.59 236 ASN B C 1
ATOM 5145 O O . ASN B 1 236 ? -7.957 22.453 14.766 1 55.59 236 ASN B O 1
ATOM 5149 N N . PHE B 1 237 ? -7.023 21.641 16.766 1 64.12 237 PHE B N 1
ATOM 5150 C CA . PHE B 1 237 ? -7.27 22.969 17.328 1 64.12 237 PHE B CA 1
ATOM 5151 C C . PHE B 1 237 ? -5.992 23.797 17.344 1 64.12 237 PHE B C 1
ATOM 5153 O O . PHE B 1 237 ? -4.895 23.25 17.469 1 64.12 237 PHE B O 1
ATOM 5160 N N . VAL B 1 238 ? -6.133 25 16.859 1 74.56 238 VAL B N 1
ATOM 5161 C CA . VAL B 1 238 ? -5.074 26 16.969 1 74.56 238 VAL B CA 1
ATOM 5162 C C . VAL B 1 238 ? -4.703 26.203 18.438 1 74.56 238 VAL B C 1
ATOM 5164 O O . VAL B 1 238 ? -5.578 26.359 19.281 1 74.56 238 VAL B O 1
ATOM 5167 N N . PRO B 1 239 ? -3.367 25.953 18.656 1 80.25 239 PRO B N 1
ATOM 5168 C CA . PRO B 1 239 ? -2.955 26.328 20.016 1 80.25 239 PRO B CA 1
ATOM 5169 C C . PRO B 1 239 ? -3.264 27.781 20.344 1 80.25 239 PRO B C 1
ATOM 5171 O O . PRO B 1 239 ? -3.023 28.672 19.516 1 80.25 239 PRO B O 1
ATOM 5174 N N . THR B 1 240 ? -3.715 28.078 21.516 1 81.62 240 THR B N 1
ATOM 5175 C CA . THR B 1 240 ? -4.219 29.406 21.844 1 81.62 240 THR B CA 1
ATOM 5176 C C . THR B 1 240 ? -3.162 30.219 22.578 1 81.62 240 THR B C 1
ATOM 5178 O O . THR B 1 240 ? -3.17 31.453 22.516 1 81.62 240 THR B O 1
ATOM 5181 N N . LYS B 1 241 ? -2.191 29.609 23.078 1 82.75 241 LYS B N 1
ATOM 5182 C CA . LYS B 1 241 ? -1.263 30.25 24 1 82.75 241 LYS B CA 1
ATOM 5183 C C . LYS B 1 241 ? -0.499 31.375 23.312 1 82.75 241 LYS B C 1
ATOM 5185 O O . LYS B 1 241 ? -0.337 32.469 23.875 1 82.75 241 LYS B O 1
ATOM 5190 N N . PRO B 1 242 ? -0.152 31.172 22.156 1 85.81 242 PRO B N 1
ATOM 5191 C CA . PRO B 1 242 ? 0.616 32.25 21.5 1 85.81 242 PRO B CA 1
ATOM 5192 C C . PRO B 1 242 ? -0.193 33.531 21.297 1 85.81 242 PRO B C 1
ATOM 5194 O O . PRO B 1 242 ? 0.381 34.594 21.094 1 85.81 242 PRO B O 1
ATOM 5197 N N . PHE B 1 243 ? -1.485 33.438 21.438 1 90.5 243 PHE B N 1
ATOM 5198 C CA . PHE B 1 243 ? -2.357 34.562 21.141 1 90.5 243 PHE B CA 1
ATOM 5199 C C . PHE B 1 243 ? -2.762 35.281 22.438 1 90.5 243 PHE B C 1
ATOM 5201 O O . PHE B 1 243 ? -3.312 36.375 22.391 1 90.5 243 PHE B O 1
ATOM 5208 N N . GLN B 1 244 ? -2.502 34.594 23.484 1 87.25 244 GLN B N 1
ATOM 5209 C CA . GLN B 1 244 ? -2.895 35.125 24.781 1 87.25 244 GLN B CA 1
ATOM 5210 C C . GLN B 1 244 ? -2.195 36.469 25.078 1 87.25 244 GLN B C 1
ATOM 5212 O O . GLN B 1 244 ? -2.783 37.344 25.688 1 87.25 244 GLN B O 1
ATOM 5217 N N . THR B 1 245 ? -1 36.656 24.594 1 84.38 245 THR B N 1
ATOM 5218 C CA . THR B 1 245 ? -0.184 37.812 24.969 1 84.38 245 THR B CA 1
ATOM 5219 C C . THR B 1 245 ? -0.44 39 24.047 1 84.38 245 THR B C 1
ATOM 5221 O O . THR B 1 245 ? 0.122 40.062 24.234 1 84.38 245 THR B O 1
ATOM 5224 N N . LEU B 1 246 ? -1.301 38.875 23.094 1 89.69 246 LEU B N 1
ATOM 5225 C CA . LEU B 1 246 ? -1.492 39.906 22.094 1 89.69 246 LEU B CA 1
ATOM 5226 C C . LEU B 1 246 ? -2.359 41.031 22.656 1 89.69 246 LEU B C 1
ATOM 5228 O O . LEU B 1 246 ? -2.309 42.156 22.156 1 89.69 246 LEU B O 1
ATOM 5232 N N . GLY B 1 247 ? -3.178 40.781 23.719 1 89.06 247 GLY B N 1
ATOM 5233 C CA . GLY B 1 247 ? -4.117 41.781 24.203 1 89.06 247 GLY B CA 1
ATOM 5234 C C . GLY B 1 247 ? -5.168 42.156 23.172 1 89.06 247 GLY B C 1
ATOM 5235 O O . GLY B 1 247 ? -5.695 41.312 22.469 1 89.06 247 GLY B O 1
ATOM 5236 N N . LYS B 1 248 ? -5.57 43.438 23.172 1 94.12 248 LYS B N 1
ATOM 5237 C CA . LYS B 1 248 ? -6.461 43.938 22.109 1 94.12 248 LYS B CA 1
ATOM 5238 C C . LYS B 1 248 ? -5.723 44.062 20.781 1 94.12 248 LYS B C 1
ATOM 5240 O O . LYS B 1 248 ? -4.863 44.938 20.641 1 94.12 248 LYS B O 1
ATOM 5245 N N . ALA B 1 249 ? -6.055 43.156 19.938 1 96 249 ALA B N 1
ATOM 5246 C CA . ALA B 1 249 ? -5.258 43.094 18.703 1 96 249 ALA B CA 1
ATOM 5247 C C . ALA B 1 249 ? -6.07 42.5 17.547 1 96 249 ALA B C 1
ATOM 5249 O O . ALA B 1 249 ? -7.133 41.906 17.766 1 96 249 ALA B O 1
ATOM 5250 N N . THR B 1 250 ? -5.586 42.781 16.375 1 97.06 250 THR B N 1
ATOM 5251 C CA . THR B 1 250 ? -6.105 42.188 15.148 1 97.06 250 THR B CA 1
ATOM 5252 C C . THR B 1 250 ? -5.141 41.125 14.609 1 97.06 250 THR B C 1
ATOM 5254 O O . THR B 1 250 ? -3.939 41.375 14.492 1 97.06 250 THR B O 1
ATOM 5257 N N . VAL B 1 251 ? -5.676 39.969 14.336 1 98 251 VAL B N 1
ATOM 5258 C CA . VAL B 1 251 ? -4.898 38.906 13.75 1 98 251 VAL B CA 1
ATOM 5259 C C . VAL B 1 251 ? -5.387 38.625 12.328 1 98 251 VAL B C 1
ATOM 5261 O O . VAL B 1 251 ? -6.594 38.531 12.086 1 98 251 VAL B O 1
ATOM 5264 N N . VAL B 1 252 ? -4.492 38.625 11.398 1 98.44 252 VAL B N 1
ATOM 5265 C CA . VAL B 1 252 ? -4.82 38.188 10.039 1 98.44 252 VAL B CA 1
ATOM 5266 C C . VAL B 1 252 ? -4.523 36.719 9.867 1 98.44 252 VAL B C 1
ATOM 5268 O O . VAL B 1 252 ? -3.389 36.281 10.062 1 98.44 252 VAL B O 1
ATOM 5271 N N . ASP B 1 253 ? -5.523 35.906 9.578 1 97.81 253 ASP B N 1
ATOM 5272 C CA . ASP B 1 253 ? -5.395 34.469 9.273 1 97.81 253 ASP B CA 1
ATOM 5273 C C . ASP B 1 253 ? -5.246 34.25 7.77 1 97.81 253 ASP B C 1
ATOM 5275 O O . ASP B 1 253 ? -6.246 34.188 7.047 1 97.81 253 ASP B O 1
ATOM 5279 N N . ILE B 1 254 ? -4.016 34.125 7.371 1 98 254 ILE B N 1
ATOM 5280 C CA . ILE B 1 254 ? -3.703 33.969 5.953 1 98 254 ILE B CA 1
ATOM 5281 C C . ILE B 1 254 ? -3.926 32.531 5.535 1 98 254 ILE B C 1
ATOM 5283 O O . ILE B 1 254 ? -3.359 31.609 6.133 1 98 254 ILE B O 1
ATOM 5287 N N . GLY B 1 255 ? -4.68 32.312 4.461 1 94.31 255 GLY B N 1
ATOM 5288 C CA . GLY B 1 255 ? -5.086 30.984 4.098 1 94.31 255 GLY B CA 1
ATOM 5289 C C . GLY B 1 255 ? -6.059 30.359 5.082 1 94.31 255 GLY B C 1
ATOM 5290 O O . GLY B 1 255 ? -5.984 29.156 5.367 1 94.31 255 GLY B O 1
ATOM 5291 N N . GLY B 1 256 ? -6.941 31.109 5.621 1 91.88 256 GLY B N 1
ATOM 5292 C CA . GLY B 1 256 ? -7.758 30.703 6.75 1 91.88 256 GLY B CA 1
ATOM 5293 C C . GLY B 1 256 ? -9.039 30.016 6.34 1 91.88 256 GLY B C 1
ATOM 5294 O O . GLY B 1 256 ? -9.781 29.516 7.188 1 91.88 256 GLY B O 1
ATOM 5295 N N . SER B 1 257 ? -9.297 29.938 5.074 1 87.94 257 SER B N 1
ATOM 5296 C CA . SER B 1 257 ? -10.461 29.25 4.52 1 87.94 257 SER B CA 1
ATOM 5297 C C . SER B 1 257 ? -11.75 29.75 5.16 1 87.94 257 SER B C 1
ATOM 5299 O O . SER B 1 257 ? -12.016 30.953 5.191 1 87.94 257 SER B O 1
ATOM 5301 N N . ARG B 1 258 ? -12.484 28.922 5.852 1 86.06 258 ARG B N 1
ATOM 5302 C CA . ARG B 1 258 ? -13.805 29.281 6.344 1 86.06 258 ARG B CA 1
ATOM 5303 C C . ARG B 1 258 ? -13.719 29.922 7.727 1 86.06 258 ARG B C 1
ATOM 5305 O O . ARG B 1 258 ? -14.742 30.141 8.383 1 86.06 258 ARG B O 1
ATOM 5312 N N . GLY B 1 259 ? -12.578 30.094 8.219 1 90.81 259 GLY B N 1
ATOM 5313 C CA . GLY B 1 259 ? -12.367 30.891 9.422 1 90.81 259 GLY B CA 1
ATOM 5314 C C . GLY B 1 259 ? -12.547 30.094 10.703 1 90.81 259 GLY B C 1
ATOM 5315 O O . GLY B 1 259 ? -12.789 30.672 11.766 1 90.81 259 GLY B O 1
ATOM 5316 N N . THR B 1 260 ? -12.398 28.781 10.617 1 85.81 260 THR B N 1
ATOM 5317 C CA . THR B 1 260 ? -12.609 27.922 11.781 1 85.81 260 THR B CA 1
ATOM 5318 C C . THR B 1 260 ? -11.648 28.281 12.906 1 85.81 260 THR B C 1
ATOM 5320 O O . THR B 1 260 ? -12.055 28.406 14.062 1 85.81 260 THR B O 1
ATOM 5323 N N . ASP B 1 261 ? -10.406 28.484 12.594 1 90.19 261 ASP B N 1
ATOM 5324 C CA . ASP B 1 261 ? -9.414 28.812 13.609 1 90.19 261 ASP B CA 1
ATOM 5325 C C . ASP B 1 261 ? -9.656 30.203 14.18 1 90.19 261 ASP B C 1
ATOM 5327 O O . ASP B 1 261 ? -9.531 30.422 15.391 1 90.19 261 ASP B O 1
ATOM 5331 N N . ALA B 1 262 ? -10.031 31.109 13.32 1 93.81 262 ALA B N 1
ATOM 5332 C CA . ALA B 1 262 ? -10.344 32.469 13.773 1 93.81 262 ALA B CA 1
ATOM 5333 C C . ALA B 1 262 ? -11.516 32.469 14.75 1 93.81 262 ALA B C 1
ATOM 5335 O O . ALA B 1 262 ? -11.477 33.125 15.781 1 93.81 262 ALA B O 1
ATOM 5336 N N . MET B 1 263 ? -12.508 31.719 14.414 1 92.31 263 MET B N 1
ATOM 5337 C CA . MET B 1 263 ? -13.695 31.656 15.266 1 92.31 263 MET B CA 1
ATOM 5338 C C . MET B 1 263 ? -13.352 31.031 16.625 1 92.31 263 MET B C 1
ATOM 5340 O O . MET B 1 263 ? -13.797 31.531 17.656 1 92.31 263 MET B O 1
ATOM 5344 N N . LEU B 1 264 ? -12.562 30 16.641 1 88.81 264 LEU B N 1
ATOM 5345 C CA . LEU B 1 264 ? -12.141 29.359 17.875 1 88.81 264 LEU B CA 1
ATOM 5346 C C . LEU B 1 264 ? -11.352 30.328 18.75 1 88.81 264 LEU B C 1
ATOM 5348 O O . LEU B 1 264 ? -11.609 30.422 19.953 1 88.81 264 LEU B O 1
ATOM 5352 N N . LEU B 1 265 ? -10.445 31.047 18.172 1 93 265 LEU B N 1
ATOM 5353 C CA . LEU B 1 265 ? -9.602 31.984 18.906 1 93 265 LEU B CA 1
ATOM 5354 C C . LEU B 1 265 ? -10.414 33.188 19.406 1 93 265 LEU B C 1
ATOM 5356 O O . LEU B 1 265 ? -10.195 33.656 20.516 1 93 265 LEU B O 1
ATOM 5360 N N . ALA B 1 266 ? -11.32 33.594 18.578 1 94.56 266 ALA B N 1
ATOM 5361 C CA . ALA B 1 266 ? -12.164 34.719 18.953 1 94.56 266 ALA B CA 1
ATOM 5362 C C . ALA B 1 266 ? -13.047 34.375 20.156 1 94.56 266 ALA B C 1
ATOM 5364 O O . ALA B 1 266 ? -13.312 35.219 21.016 1 94.56 266 ALA B O 1
ATOM 5365 N N . GLU B 1 267 ? -13.508 33.188 20.141 1 92.56 267 GLU B N 1
ATOM 5366 C CA . GLU B 1 267 ? -14.32 32.719 21.25 1 92.56 267 GLU B CA 1
ATOM 5367 C C . GLU B 1 267 ? -13.5 32.688 22.547 1 92.56 267 GLU B C 1
ATOM 5369 O O . GLU B 1 267 ? -14 33.062 23.609 1 92.56 267 GLU B O 1
ATOM 5374 N N . LYS B 1 268 ? -12.32 32.312 22.469 1 91.94 268 LYS B N 1
ATOM 5375 C CA . LYS B 1 268 ? -11.461 32.188 23.641 1 91.94 268 LYS B CA 1
ATOM 5376 C C . LYS B 1 268 ? -10.938 33.531 24.125 1 91.94 268 LYS B C 1
ATOM 5378 O O . LYS B 1 268 ? -10.773 33.75 25.328 1 91.94 268 LYS B O 1
ATOM 5383 N N . TYR B 1 269 ? -10.656 34.406 23.109 1 94.5 269 TYR B N 1
ATOM 5384 C CA . TYR B 1 269 ? -10.055 35.688 23.438 1 94.5 269 TYR B CA 1
ATOM 5385 C C . TYR B 1 269 ? -10.93 36.844 22.938 1 94.5 269 TYR B C 1
ATOM 5387 O O . TYR B 1 269 ? -10.742 37.312 21.828 1 94.5 269 TYR B O 1
ATOM 5395 N N . PRO B 1 270 ? -11.695 37.406 23.766 1 93.5 270 PRO B N 1
ATOM 5396 C CA . PRO B 1 270 ? -12.688 38.406 23.375 1 93.5 270 PRO B CA 1
ATOM 5397 C C . PRO B 1 270 ? -12.047 39.688 22.844 1 93.5 270 PRO B C 1
ATOM 5399 O O . PRO B 1 270 ? -12.695 40.469 22.141 1 93.5 270 PRO B O 1
ATOM 5402 N N . ASP B 1 271 ? -10.844 39.906 23.125 1 94.75 271 ASP B N 1
ATOM 5403 C CA . ASP B 1 271 ? -10.203 41.156 22.75 1 94.75 271 ASP B CA 1
ATOM 5404 C C . ASP B 1 271 ? -9.539 41.031 21.375 1 94.75 271 ASP B C 1
ATOM 5406 O O . ASP B 1 271 ? -9.016 42 20.844 1 94.75 271 ASP B O 1
ATOM 5410 N N . LEU B 1 272 ? -9.602 39.875 20.766 1 96.56 272 LEU B N 1
ATOM 5411 C CA . LEU B 1 272 ? -8.992 39.656 19.453 1 96.56 272 LEU B CA 1
ATOM 5412 C C . LEU B 1 272 ? -10.031 39.812 18.344 1 96.56 272 LEU B C 1
ATOM 5414 O O . LEU B 1 272 ? -11.18 39.375 18.5 1 96.56 272 LEU B O 1
ATOM 5418 N N . SER B 1 273 ? -9.68 40.438 17.328 1 97.38 273 SER B N 1
ATOM 5419 C CA . SER B 1 273 ? -10.422 40.469 16.062 1 97.38 273 SER B CA 1
ATOM 5420 C C . SER B 1 273 ? -9.633 39.812 14.945 1 97.38 273 SER B C 1
ATOM 5422 O O . SER B 1 273 ? -8.406 39.75 15 1 97.38 273 SER B O 1
ATOM 5424 N N . PHE B 1 274 ? -10.352 39.312 13.93 1 98.12 274 PHE B N 1
ATOM 5425 C CA . PHE B 1 274 ? -9.68 38.531 12.914 1 98.12 274 PHE B CA 1
ATOM 5426 C C . PHE B 1 274 ? -10.086 38.969 11.516 1 98.12 274 PHE B C 1
ATOM 5428 O O . PHE B 1 274 ? -11.234 39.375 11.289 1 98.12 274 PHE B O 1
ATOM 5435 N N . ILE B 1 275 ? -9.172 39.031 10.633 1 98.38 275 ILE B N 1
ATOM 5436 C CA . ILE B 1 275 ? -9.391 39.094 9.188 1 98.38 275 ILE B CA 1
ATOM 5437 C C . ILE B 1 275 ? -8.914 37.812 8.547 1 98.38 275 ILE B C 1
ATOM 5439 O O . ILE B 1 275 ? -7.727 37.469 8.602 1 98.38 275 ILE B O 1
ATOM 5443 N N . VAL B 1 276 ? -9.836 37.031 7.984 1 98 276 VAL B N 1
ATOM 5444 C CA . VAL B 1 276 ? -9.523 35.781 7.324 1 98 276 VAL B CA 1
ATOM 5445 C C . VAL B 1 276 ? -9.297 36.031 5.832 1 98 276 VAL B C 1
ATOM 5447 O O . VAL B 1 276 ? -10.195 36.5 5.137 1 98 276 VAL B O 1
ATOM 5450 N N . GLN B 1 277 ? -8.102 35.688 5.422 1 97.94 277 GLN B N 1
ATOM 5451 C CA . GLN B 1 277 ? -7.723 35.875 4.023 1 97.94 277 GLN B CA 1
ATOM 5452 C C . GLN B 1 277 ? -7.594 34.562 3.295 1 97.94 277 GLN B C 1
ATOM 5454 O O . GLN B 1 277 ? -6.996 33.594 3.82 1 97.94 277 GLN B O 1
ATOM 5459 N N . ASP B 1 278 ? -8.141 34.375 2.143 1 94 278 ASP B N 1
ATOM 5460 C CA . ASP B 1 278 ? -8 33.25 1.25 1 94 278 ASP B CA 1
ATOM 5461 C C . ASP B 1 278 ? -8.477 33.594 -0.161 1 94 278 ASP B C 1
ATOM 5463 O O . ASP B 1 278 ? -8.883 34.719 -0.425 1 94 278 ASP B O 1
ATOM 5467 N N . LEU B 1 279 ? -8.273 32.656 -1.068 1 90.38 279 LEU B N 1
ATOM 5468 C CA . LEU B 1 279 ? -8.789 32.875 -2.42 1 90.38 279 LEU B CA 1
ATOM 5469 C C . LEU B 1 279 ? -10.312 32.969 -2.412 1 90.38 279 LEU B C 1
ATOM 5471 O O . LEU B 1 279 ? -10.969 32.375 -1.547 1 90.38 279 LEU B O 1
ATOM 5475 N N . PRO B 1 280 ? -10.914 33.594 -3.355 1 89.62 280 PRO B N 1
ATOM 5476 C CA . PRO B 1 280 ? -12.352 33.875 -3.357 1 89.62 280 PRO B CA 1
ATOM 5477 C C . PRO B 1 280 ? -13.211 32.625 -3.221 1 89.62 280 PRO B C 1
ATOM 5479 O O . PRO B 1 280 ? -14.133 32.594 -2.4 1 89.62 280 PRO B O 1
ATOM 5482 N N . PRO B 1 281 ? -12.883 31.562 -3.902 1 82.12 281 PRO B N 1
ATOM 5483 C CA . PRO B 1 281 ? -13.75 30.391 -3.768 1 82.12 281 PRO B CA 1
ATOM 5484 C C . PRO B 1 281 ? -13.711 29.797 -2.365 1 82.12 281 PRO B C 1
ATOM 5486 O O . PRO B 1 281 ? -14.688 29.188 -1.924 1 82.12 281 PRO B O 1
ATOM 5489 N N . MET B 1 282 ? -12.656 30 -1.655 1 82.56 282 MET B N 1
ATOM 5490 C CA . MET B 1 282 ? -12.477 29.391 -0.341 1 82.56 282 MET B CA 1
ATOM 5491 C C . MET B 1 282 ? -13.25 30.156 0.725 1 82.56 282 MET B C 1
ATOM 5493 O O . MET B 1 282 ? -13.633 29.594 1.75 1 82.56 282 MET B O 1
ATOM 5497 N N . ILE B 1 283 ? -13.531 31.406 0.518 1 89.5 283 ILE B N 1
ATOM 5498 C CA . ILE B 1 283 ? -14.188 32.188 1.549 1 89.5 283 ILE B CA 1
ATOM 5499 C C . ILE B 1 283 ? -15.602 32.562 1.108 1 89.5 283 ILE B C 1
ATOM 5501 O O . ILE B 1 283 ? -16.281 33.344 1.758 1 89.5 283 ILE B O 1
ATOM 5505 N N . ALA B 1 284 ? -16.031 31.891 -0.021 1 86.12 284 ALA B N 1
ATOM 5506 C CA . ALA B 1 284 ? -17.391 32.156 -0.508 1 86.12 284 ALA B CA 1
ATOM 5507 C C . ALA B 1 284 ? -18.438 31.797 0.54 1 86.12 284 ALA B C 1
ATOM 5509 O O . ALA B 1 284 ? -18.438 30.672 1.061 1 86.12 284 ALA B O 1
ATOM 5510 N N . ASN B 1 285 ? -19.25 32.719 0.935 1 87.12 285 ASN B N 1
ATOM 5511 C CA . ASN B 1 285 ? -20.359 32.531 1.864 1 87.12 285 ASN B CA 1
ATOM 5512 C C . ASN B 1 285 ? -19.875 32.219 3.273 1 87.12 285 ASN B C 1
ATOM 5514 O O . ASN B 1 285 ? -20.625 31.719 4.098 1 87.12 285 ASN B O 1
ATOM 5518 N N . ALA B 1 286 ? -18.609 32.438 3.557 1 89.56 286 ALA B N 1
ATOM 5519 C CA . ALA B 1 286 ? -18.062 32.094 4.863 1 89.56 286 ALA B CA 1
ATOM 5520 C C . ALA B 1 286 ? -18.594 33.031 5.949 1 89.56 286 ALA B C 1
ATOM 5522 O O . ALA B 1 286 ? -18.766 32.625 7.098 1 89.56 286 ALA B O 1
ATOM 5523 N N . GLU B 1 287 ? -18.891 34.188 5.602 1 92.5 287 GLU B N 1
ATOM 5524 C CA . GLU B 1 287 ? -19.375 35.188 6.562 1 92.5 287 GLU B CA 1
ATOM 5525 C C . GLU B 1 287 ? -20.688 34.75 7.195 1 92.5 287 GLU B C 1
ATOM 5527 O O . GLU B 1 287 ? -20.938 35 8.375 1 92.5 287 GLU B O 1
ATOM 5532 N N . ALA B 1 288 ? -21.484 34.062 6.406 1 91.62 288 ALA B N 1
ATOM 5533 C CA . ALA B 1 288 ? -22.797 33.625 6.863 1 91.62 288 ALA B CA 1
ATOM 5534 C C . ALA B 1 288 ? -22.672 32.562 7.965 1 91.62 288 ALA B C 1
ATOM 5536 O O . ALA B 1 288 ? -23.578 32.406 8.773 1 91.62 288 ALA B O 1
ATOM 5537 N N . ALA B 1 289 ? -21.562 31.938 7.988 1 88.06 289 ALA B N 1
ATOM 5538 C CA . ALA B 1 289 ? -21.375 30.844 8.93 1 88.06 289 ALA B CA 1
ATOM 5539 C C . ALA B 1 289 ? -20.812 31.344 10.258 1 88.06 289 ALA B C 1
ATOM 5541 O O . ALA B 1 289 ? -20.75 30.594 11.234 1 88.06 289 ALA B O 1
ATOM 5542 N N . VAL B 1 290 ? -20.469 32.625 10.375 1 94 290 VAL B N 1
ATOM 5543 C CA . VAL B 1 290 ? -19.922 33.188 11.609 1 94 290 VAL B CA 1
ATOM 5544 C C . VAL B 1 290 ? -21.031 33.312 12.656 1 94 290 VAL B C 1
ATOM 5546 O O . VAL B 1 290 ? -22.078 33.938 12.398 1 94 290 VAL B O 1
ATOM 5549 N N . PRO B 1 291 ? -20.859 32.75 13.812 1 94.06 291 PRO B N 1
ATOM 5550 C CA . PRO B 1 291 ? -21.875 32.844 14.859 1 94.06 291 PRO B CA 1
ATOM 5551 C C . PRO B 1 291 ? -22.172 34.281 15.273 1 94.06 291 PRO B C 1
ATOM 5553 O O . PRO B 1 291 ? -21.266 35.125 15.297 1 94.06 291 PRO B O 1
ATOM 5556 N N . PRO B 1 292 ? -23.328 34.469 15.719 1 93.56 292 PRO B N 1
ATOM 5557 C CA . PRO B 1 292 ? -23.781 35.844 16.031 1 93.56 292 PRO B CA 1
ATOM 5558 C C . PRO B 1 292 ? -22.906 36.531 17.062 1 93.56 292 PRO B C 1
ATOM 5560 O O . PRO B 1 292 ? -22.531 37.688 16.875 1 93.56 292 PRO B O 1
ATOM 5563 N N . PRO B 1 293 ? -22.422 35.844 18.062 1 94.19 293 PRO B N 1
ATOM 5564 C CA . PRO B 1 293 ? -21.594 36.531 19.062 1 94.19 293 PRO B CA 1
ATOM 5565 C C . PRO B 1 293 ? -20.25 37 18.5 1 94.19 293 PRO B C 1
ATOM 5567 O O . PRO B 1 293 ? -19.578 37.844 19.094 1 94.19 293 PRO B O 1
ATOM 5570 N N . LEU B 1 294 ? -19.859 36.438 17.359 1 95.62 294 LEU B N 1
ATOM 5571 C CA . LEU B 1 294 ? -18.547 36.75 16.797 1 95.62 294 LEU B CA 1
ATOM 5572 C C . LEU B 1 294 ? -18.672 37.688 15.602 1 95.62 294 LEU B C 1
ATOM 5574 O O . LEU B 1 294 ? -17.672 38.094 15.031 1 95.62 294 LEU B O 1
ATOM 5578 N N . GLN B 1 295 ? -19.922 37.969 15.352 1 92.06 295 GLN B N 1
ATOM 5579 C CA . GLN B 1 295 ? -20.125 38.844 14.211 1 92.06 295 GLN B CA 1
ATOM 5580 C C . GLN B 1 295 ? -19.484 40.219 14.453 1 92.06 295 GLN B C 1
ATOM 5582 O O . GLN B 1 295 ? -19.547 40.75 15.562 1 92.06 295 GLN B O 1
ATOM 5587 N N . GLY B 1 296 ? -18.781 40.781 13.469 1 93.12 296 GLY B N 1
ATOM 5588 C CA . GLY B 1 296 ? -18.094 42.062 13.594 1 93.12 296 GLY B CA 1
ATOM 5589 C C . GLY B 1 296 ? -16.625 41.906 13.938 1 93.12 296 GLY B C 1
ATOM 5590 O O . GLY B 1 296 ? -15.828 42.812 13.695 1 93.12 296 GLY B O 1
ATOM 5591 N N . ARG B 1 297 ? -16.328 40.781 14.555 1 96.56 297 ARG B N 1
ATOM 5592 C CA . ARG B 1 297 ? -14.938 40.594 14.961 1 96.56 297 ARG B CA 1
ATOM 5593 C C . ARG B 1 297 ? -14.195 39.688 13.961 1 96.56 297 ARG B C 1
ATOM 5595 O O . ARG B 1 297 ? -12.977 39.531 14.055 1 96.56 297 ARG B O 1
ATOM 5602 N N . ILE B 1 298 ? -14.945 39.094 13.047 1 97.75 298 ILE B N 1
ATOM 5603 C CA . ILE B 1 298 ? -14.352 38.25 12.016 1 97.75 298 ILE B CA 1
ATOM 5604 C C . ILE B 1 298 ? -14.758 38.75 10.633 1 97.75 298 ILE B C 1
ATOM 5606 O O . ILE B 1 298 ? -15.945 38.812 10.32 1 97.75 298 ILE B O 1
ATOM 5610 N N . LYS B 1 299 ? -13.836 39.125 9.883 1 97.19 299 LYS B N 1
ATOM 5611 C CA . LYS B 1 299 ? -14.047 39.562 8.508 1 97.19 299 LYS B CA 1
ATOM 5612 C C . LYS B 1 299 ? -13.305 38.656 7.52 1 97.19 299 LYS B C 1
ATOM 5614 O O . LYS B 1 299 ? -12.305 38.031 7.871 1 97.19 299 LYS B O 1
ATOM 5619 N N . PHE B 1 300 ? -13.828 38.562 6.371 1 97.5 300 PHE B N 1
ATOM 5620 C CA . PHE B 1 300 ? -13.211 37.781 5.301 1 97.5 300 PHE B CA 1
ATOM 5621 C C . PHE B 1 300 ? -12.75 38.719 4.172 1 97.5 300 PHE B C 1
ATOM 5623 O O . PHE B 1 300 ? -13.445 39.656 3.814 1 97.5 300 PHE B O 1
ATOM 5630 N N . MET B 1 301 ? -11.578 38.469 3.668 1 97.75 301 MET B N 1
ATOM 5631 C CA . MET B 1 301 ? -10.992 39.312 2.619 1 97.75 301 MET B CA 1
ATOM 5632 C C . MET B 1 301 ? -10.312 38.438 1.561 1 97.75 301 MET B C 1
ATOM 5634 O O . MET B 1 301 ? -9.453 37.625 1.879 1 97.75 301 MET B O 1
ATOM 5638 N N . PRO B 1 302 ? -10.711 38.562 0.244 1 97 302 PRO B N 1
ATOM 5639 C CA . PRO B 1 302 ? -9.969 37.875 -0.812 1 97 302 PRO B CA 1
ATOM 5640 C C . PRO B 1 302 ? -8.492 38.281 -0.857 1 97 302 PRO B C 1
ATOM 5642 O O . PRO B 1 302 ? -8.172 39.469 -0.821 1 97 302 PRO B O 1
ATOM 5645 N N . TYR B 1 303 ? -7.621 37.281 -0.865 1 97.38 303 TYR B N 1
ATOM 5646 C CA . TYR B 1 303 ? -6.184 37.531 -0.846 1 97.38 303 TYR B CA 1
ATOM 5647 C C . TYR B 1 303 ? -5.41 36.312 -1.274 1 97.38 303 TYR B C 1
ATOM 5649 O O . TYR B 1 303 ? -5.754 35.188 -0.884 1 97.38 303 TYR B O 1
ATOM 5657 N N . SER B 1 304 ? -4.426 36.594 -2.17 1 96 304 SER B N 1
ATOM 5658 C CA . SER B 1 304 ? -3.414 35.594 -2.486 1 96 304 SER B CA 1
ATOM 5659 C C . SER B 1 304 ? -2.092 35.906 -1.793 1 96 304 SER B C 1
ATOM 5661 O O . SER B 1 304 ? -1.526 36.969 -1.974 1 96 304 SER B O 1
ATOM 5663 N N . PHE B 1 305 ? -1.572 34.906 -1.057 1 97.5 305 PHE B N 1
ATOM 5664 C CA . PHE B 1 305 ? -0.347 35.188 -0.319 1 97.5 305 PHE B CA 1
ATOM 5665 C C . PHE B 1 305 ? 0.852 35.25 -1.259 1 97.5 305 PHE B C 1
ATOM 5667 O O . PHE B 1 305 ? 1.986 35.438 -0.816 1 97.5 305 PHE B O 1
ATOM 5674 N N . PHE B 1 306 ? 0.604 35.219 -2.549 1 96.88 306 PHE B N 1
ATOM 5675 C CA . PHE B 1 306 ? 1.657 35.375 -3.541 1 96.88 306 PHE B CA 1
ATOM 5676 C C . PHE B 1 306 ? 1.689 36.812 -4.039 1 96.88 306 PHE B C 1
ATOM 5678 O O . PHE B 1 306 ? 2.465 37.156 -4.938 1 96.88 306 PHE B O 1
ATOM 5685 N N . THR B 1 307 ? 0.861 37.656 -3.473 1 97.62 307 THR B N 1
ATOM 5686 C CA . THR B 1 307 ? 0.876 39.094 -3.713 1 97.62 307 THR B CA 1
ATOM 5687 C C . THR B 1 307 ? 1.195 39.844 -2.43 1 97.62 307 THR B C 1
ATOM 5689 O O . THR B 1 307 ? 1.039 39.312 -1.329 1 97.62 307 THR B O 1
ATOM 5692 N N . PRO B 1 308 ? 1.613 41.062 -2.557 1 98.06 308 PRO B N 1
ATOM 5693 C CA . PRO B 1 308 ? 1.957 41.812 -1.347 1 98.06 308 PRO B CA 1
ATOM 5694 C C . PRO B 1 308 ? 0.772 41.969 -0.397 1 98.06 308 PRO B C 1
ATOM 5696 O O . PRO B 1 308 ? -0.353 42.219 -0.843 1 98.06 308 PRO B O 1
ATOM 5699 N N . GLN B 1 309 ? 1.049 41.781 0.825 1 98.31 309 GLN B N 1
ATOM 5700 C CA . GLN B 1 309 ? 0.059 41.969 1.882 1 98.31 309 GLN B CA 1
ATOM 5701 C C . GLN B 1 309 ? -0.364 43.438 1.989 1 98.31 309 GLN B C 1
ATOM 5703 O O . GLN B 1 309 ? 0.466 44.344 1.862 1 98.31 309 GLN B O 1
ATOM 5708 N N . THR B 1 310 ? -1.705 43.688 2.184 1 97.44 310 THR B N 1
ATOM 5709 C CA . THR B 1 310 ? -2.205 45.062 2.17 1 97.44 310 THR B CA 1
ATOM 5710 C C . THR B 1 310 ? -2.799 45.438 3.527 1 97.44 310 THR B C 1
ATOM 5712 O O . THR B 1 310 ? -3.17 46.594 3.752 1 97.44 310 THR B O 1
ATOM 5715 N N . VAL B 1 311 ? -2.887 44.469 4.41 1 98.06 311 VAL B N 1
ATOM 5716 C CA . VAL B 1 311 ? -3.492 44.75 5.715 1 98.06 311 VAL B CA 1
ATOM 5717 C C . VAL B 1 311 ? -2.418 44.719 6.797 1 98.06 311 VAL B C 1
ATOM 5719 O O . VAL B 1 311 ? -1.715 43.719 6.957 1 98.06 311 VAL B O 1
ATOM 5722 N N . SER B 1 312 ? -2.293 45.812 7.488 1 97.56 312 SER B N 1
ATOM 5723 C CA . SER B 1 312 ? -1.413 45.844 8.648 1 97.56 312 SER B CA 1
ATOM 5724 C C . SER B 1 312 ? -2.119 45.312 9.898 1 97.56 312 SER B C 1
ATOM 5726 O O . SER B 1 312 ? -3.268 45.688 10.164 1 97.56 312 SER B O 1
ATOM 5728 N N . ALA B 1 313 ? -1.494 44.406 10.633 1 97.25 313 ALA B N 1
ATOM 5729 C CA . ALA B 1 313 ? -2.074 43.781 11.82 1 97.25 313 ALA B CA 1
ATOM 5730 C C . ALA B 1 313 ? -1.009 43.531 12.883 1 97.25 313 ALA B C 1
ATOM 5732 O O . ALA B 1 313 ? 0.172 43.812 12.672 1 97.25 313 ALA B O 1
ATOM 5733 N N . ASP B 1 314 ? -1.484 43.062 14.008 1 95.75 314 ASP B N 1
ATOM 5734 C CA . ASP B 1 314 ? -0.583 42.844 15.133 1 95.75 314 ASP B CA 1
ATOM 5735 C C . ASP B 1 314 ? 0.088 41.469 15.008 1 95.75 314 ASP B C 1
ATOM 5737 O O . ASP B 1 314 ? 1.193 41.25 15.516 1 95.75 314 ASP B O 1
ATOM 5741 N N . ALA B 1 315 ? -0.571 40.562 14.383 1 97.19 315 ALA B N 1
ATOM 5742 C CA . ALA B 1 315 ? -0.028 39.25 14.148 1 97.19 315 ALA B CA 1
ATOM 5743 C C . ALA B 1 315 ? -0.628 38.625 12.891 1 97.19 315 ALA B C 1
ATOM 5745 O O . ALA B 1 315 ? -1.729 38.969 12.477 1 97.19 315 ALA B O 1
ATOM 5746 N N . TYR B 1 316 ? 0.115 37.781 12.352 1 98.12 316 TYR B N 1
ATOM 5747 C CA . TYR B 1 316 ? -0.316 37 11.195 1 98.12 316 TYR B CA 1
ATOM 5748 C C . TYR B 1 316 ? -0.221 35.5 11.484 1 98.12 316 TYR B C 1
ATOM 5750 O O . TYR B 1 316 ? 0.752 35.062 12.086 1 98.12 316 TYR B O 1
ATOM 5758 N N . LEU B 1 317 ? -1.271 34.781 11.133 1 97.31 317 LEU B N 1
ATOM 5759 C CA . LEU B 1 317 ? -1.339 33.312 11.273 1 97.31 317 LEU B CA 1
ATOM 5760 C C . LEU B 1 317 ? -1.344 32.656 9.906 1 97.31 317 LEU B C 1
ATOM 5762 O O . LEU B 1 317 ? -2.117 33.031 9.023 1 97.31 317 LEU B O 1
ATOM 5766 N N . ILE B 1 318 ? -0.444 31.75 9.711 1 97.12 318 ILE B N 1
ATOM 5767 C CA . ILE B 1 318 ? -0.431 30.906 8.523 1 97.12 318 ILE B CA 1
ATOM 5768 C C . ILE B 1 318 ? -0.403 29.438 8.953 1 97.12 318 ILE B C 1
ATOM 5770 O O . ILE B 1 318 ? 0.598 28.953 9.492 1 97.12 318 ILE B O 1
ATOM 5774 N N . LYS B 1 319 ? -1.484 28.766 8.734 1 93.75 319 LYS B N 1
ATOM 5775 C CA . LYS B 1 319 ? -1.607 27.391 9.195 1 93.75 319 LYS B CA 1
ATOM 5776 C C . LYS B 1 319 ? -1.77 26.438 8.023 1 93.75 319 LYS B C 1
ATOM 5778 O O . LYS B 1 319 ? -2.646 26.609 7.18 1 93.75 319 LYS B O 1
ATOM 5783 N N . GLN B 1 320 ? -0.838 25.422 7.953 1 90.06 320 GLN B N 1
ATOM 5784 C CA . GLN B 1 320 ? -0.93 24.312 7.012 1 90.06 320 GLN B CA 1
ATOM 5785 C C . GLN B 1 320 ? -0.988 24.812 5.57 1 90.06 320 GLN B C 1
ATOM 5787 O O . GLN B 1 320 ? -1.866 24.422 4.805 1 90.06 320 GLN B O 1
ATOM 5792 N N . CYS B 1 321 ? -0.1 25.75 5.266 1 94.19 321 CYS B N 1
ATOM 5793 C CA . CYS B 1 321 ? -0.005 26.281 3.914 1 94.19 321 CYS B CA 1
ATOM 5794 C C . CYS B 1 321 ? 1.385 26.062 3.332 1 94.19 321 CYS B C 1
ATOM 5796 O O . CYS B 1 321 ? 1.52 25.688 2.166 1 94.19 321 CYS B O 1
ATOM 5798 N N . PHE B 1 322 ? 2.398 26.219 4.18 1 96.88 322 PHE B N 1
ATOM 5799 C CA . PHE B 1 322 ? 3.77 26.234 3.682 1 96.88 322 PHE B CA 1
ATOM 5800 C C . PHE B 1 322 ? 4.16 24.859 3.141 1 96.88 322 PHE B C 1
ATOM 5802 O O . PHE B 1 322 ? 4.879 24.766 2.143 1 96.88 322 PHE B O 1
ATOM 5809 N N . HIS B 1 323 ? 3.732 23.797 3.738 1 95.06 323 HIS B N 1
ATOM 5810 C CA . HIS B 1 323 ? 4.137 22.453 3.332 1 95.06 323 HIS B CA 1
ATOM 5811 C C . HIS B 1 323 ? 3.65 22.125 1.923 1 95.06 323 HIS B C 1
ATOM 5813 O O . HIS B 1 323 ? 4.137 21.188 1.291 1 95.06 323 HIS B O 1
ATOM 5819 N N . ASN B 1 324 ? 2.805 22.984 1.389 1 94.25 324 ASN B N 1
ATOM 5820 C CA . ASN B 1 324 ? 2.252 22.766 0.055 1 94.25 324 ASN B CA 1
ATOM 5821 C C . ASN B 1 324 ? 3.158 23.344 -1.027 1 94.25 324 ASN B C 1
ATOM 5823 O O . ASN B 1 324 ? 2.889 23.188 -2.219 1 94.25 324 ASN B O 1
ATOM 5827 N N . TRP B 1 325 ? 4.215 23.984 -0.628 1 96.5 325 TRP B N 1
ATOM 5828 C CA . TRP B 1 325 ? 5.012 24.75 -1.589 1 96.5 325 TRP B CA 1
ATOM 5829 C C . TRP B 1 325 ? 6.496 24.438 -1.423 1 96.5 325 TRP B C 1
ATOM 5831 O O . TRP B 1 325 ? 6.965 24.172 -0.313 1 96.5 325 TRP B O 1
ATOM 5841 N N . PRO B 1 326 ? 7.211 24.562 -2.568 1 96 326 PRO B N 1
ATOM 5842 C CA . PRO B 1 326 ? 8.664 24.484 -2.436 1 96 326 PRO B CA 1
ATOM 5843 C C . PRO B 1 326 ? 9.258 25.703 -1.74 1 96 326 PRO B C 1
ATOM 5845 O O . PRO B 1 326 ? 8.578 26.719 -1.577 1 96 326 PRO B O 1
ATOM 5848 N N . ASP B 1 327 ? 10.492 25.672 -1.396 1 96.5 327 ASP B N 1
ATOM 5849 C CA . ASP B 1 327 ? 11.133 26.641 -0.513 1 96.5 327 ASP B CA 1
ATOM 5850 C C . ASP B 1 327 ? 11.094 28.047 -1.123 1 96.5 327 ASP B C 1
ATOM 5852 O O . ASP B 1 327 ? 10.805 29.031 -0.429 1 96.5 327 ASP B O 1
ATOM 5856 N N . HIS B 1 328 ? 11.391 28.156 -2.361 1 96.88 328 HIS B N 1
ATOM 5857 C CA . HIS B 1 328 ? 11.477 29.484 -2.941 1 96.88 328 HIS B CA 1
ATOM 5858 C C . HIS B 1 328 ? 10.102 30.141 -3.018 1 96.88 328 HIS B C 1
ATOM 5860 O O . HIS B 1 328 ? 9.984 31.359 -2.98 1 96.88 328 HIS B O 1
ATOM 5866 N N . TYR B 1 329 ? 9.055 29.359 -3.061 1 97.56 329 TYR B N 1
ATOM 5867 C CA . TYR B 1 329 ? 7.711 29.906 -2.959 1 97.56 329 TYR B CA 1
ATOM 5868 C C . TYR B 1 329 ? 7.391 30.312 -1.523 1 97.56 329 TYR B C 1
ATOM 5870 O O . TYR B 1 329 ? 6.727 31.328 -1.287 1 97.56 329 TYR B O 1
ATOM 5878 N N . CYS B 1 330 ? 7.809 29.5 -0.604 1 98.31 330 CYS B N 1
ATOM 5879 C CA . CYS B 1 330 ? 7.621 29.844 0.8 1 98.31 330 CYS B CA 1
ATOM 5880 C C . CYS B 1 330 ? 8.305 31.172 1.131 1 98.31 330 CYS B C 1
ATOM 5882 O O . CYS B 1 330 ? 7.742 32 1.843 1 98.31 330 CYS B O 1
ATOM 5884 N N . VAL B 1 331 ? 9.469 31.328 0.607 1 98.56 331 VAL B N 1
ATOM 5885 C CA . VAL B 1 331 ? 10.203 32.594 0.798 1 98.56 331 VAL B CA 1
ATOM 5886 C C . VAL B 1 331 ? 9.398 33.75 0.225 1 98.56 331 VAL B C 1
ATOM 5888 O O . VAL B 1 331 ? 9.297 34.812 0.851 1 98.56 331 VAL B O 1
ATOM 5891 N N . ARG B 1 332 ? 8.812 33.531 -0.887 1 98.31 332 ARG B N 1
ATOM 5892 C CA . ARG B 1 332 ? 7.996 34.562 -1.516 1 98.31 332 ARG B CA 1
ATOM 5893 C C . ARG B 1 332 ? 6.785 34.906 -0.651 1 98.31 332 ARG B C 1
ATOM 5895 O O . ARG B 1 332 ? 6.441 36.062 -0.484 1 98.31 332 ARG B O 1
ATOM 5902 N N . ILE B 1 333 ? 6.121 33.875 -0.115 1 98.5 333 ILE B N 1
ATOM 5903 C CA . ILE B 1 333 ? 4.969 34.094 0.756 1 98.5 333 ILE B CA 1
ATOM 5904 C C . ILE B 1 333 ? 5.367 34.938 1.947 1 98.5 333 ILE B C 1
ATOM 5906 O O . ILE B 1 333 ? 4.668 35.906 2.291 1 98.5 333 ILE B O 1
ATOM 5910 N N . ILE B 1 334 ? 6.52 34.656 2.518 1 98.69 334 ILE B N 1
ATOM 5911 C CA . ILE B 1 334 ? 7.008 35.375 3.68 1 98.69 334 ILE B CA 1
ATOM 5912 C C . ILE B 1 334 ? 7.34 36.812 3.281 1 98.69 334 ILE B C 1
ATOM 5914 O O . ILE B 1 334 ? 6.922 37.781 3.947 1 98.69 334 ILE B O 1
ATOM 5918 N N . LYS B 1 335 ? 7.988 37.031 2.182 1 98.5 335 LYS B N 1
ATOM 5919 C CA . LYS B 1 335 ? 8.398 38.344 1.712 1 98.5 335 LYS B CA 1
ATOM 5920 C C . LYS B 1 335 ? 7.18 39.25 1.46 1 98.5 335 LYS B C 1
ATOM 5922 O O . LYS B 1 335 ? 7.23 40.438 1.698 1 98.5 335 LYS B O 1
ATOM 5927 N N . ASN B 1 336 ? 6.176 38.656 0.998 1 98.5 336 ASN B N 1
ATOM 5928 C CA . ASN B 1 336 ? 4.973 39.406 0.637 1 98.5 336 ASN B CA 1
ATOM 5929 C C . ASN B 1 336 ? 4.281 39.969 1.868 1 98.5 336 ASN B C 1
ATOM 5931 O O . ASN B 1 336 ? 3.402 40.844 1.746 1 98.5 336 ASN B O 1
ATOM 5935 N N . GLN B 1 337 ? 4.676 39.5 3.074 1 98.31 337 GLN B N 1
ATOM 5936 C CA . GLN B 1 337 ? 4.082 40.031 4.289 1 98.31 337 GLN B CA 1
ATOM 5937 C C . GLN B 1 337 ? 4.848 41.281 4.773 1 98.31 337 GLN B C 1
ATOM 5939 O O . GLN B 1 337 ? 4.348 42.031 5.602 1 98.31 337 GLN B O 1
ATOM 5944 N N . ILE B 1 338 ? 6.012 41.562 4.293 1 97.88 338 ILE B N 1
ATOM 5945 C CA . ILE B 1 338 ? 6.977 42.5 4.836 1 97.88 338 ILE B CA 1
ATOM 5946 C C . ILE B 1 338 ? 6.449 43.938 4.676 1 97.88 338 ILE B C 1
ATOM 5948 O O . ILE B 1 338 ? 6.551 44.75 5.598 1 97.88 338 ILE B O 1
ATOM 5952 N N . PRO B 1 339 ? 5.75 44.219 3.596 1 97.12 339 PRO B N 1
ATOM 5953 C CA . PRO B 1 339 ? 5.402 45.625 3.336 1 97.12 339 PRO B CA 1
ATOM 5954 C C . PRO B 1 339 ? 4.516 46.219 4.426 1 97.12 339 PRO B C 1
ATOM 5956 O O . PRO B 1 339 ? 4.508 47.438 4.617 1 97.12 339 PRO B O 1
ATOM 5959 N N . VAL B 1 340 ? 3.787 45.406 5.188 1 97.38 340 VAL B N 1
ATOM 5960 C CA . VAL B 1 340 ? 2.811 45.969 6.125 1 97.38 340 VAL B CA 1
ATOM 5961 C C . VAL B 1 340 ? 3.252 45.688 7.559 1 97.38 340 VAL B C 1
ATOM 5963 O O . VAL B 1 340 ? 2.533 46 8.508 1 97.38 340 VAL B O 1
ATOM 5966 N N . MET B 1 341 ? 4.387 45.125 7.75 1 96.88 341 MET B N 1
ATOM 5967 C CA . MET B 1 341 ? 4.812 44.688 9.086 1 96.88 341 MET B CA 1
ATOM 5968 C C . MET B 1 341 ? 5.512 45.844 9.82 1 96.88 341 MET B C 1
ATOM 5970 O O . MET B 1 341 ? 6.289 46.594 9.219 1 96.88 341 MET B O 1
ATOM 5974 N N . LYS B 1 342 ? 5.195 45.938 11.062 1 96.31 342 LYS B N 1
ATOM 5975 C CA . LYS B 1 342 ? 5.895 46.844 11.984 1 96.31 342 LYS B CA 1
ATOM 5976 C C . LYS B 1 342 ? 6.828 46.062 12.898 1 96.31 342 LYS B C 1
ATOM 5978 O O . LYS B 1 342 ? 6.637 44.844 13.117 1 96.31 342 LYS B O 1
ATOM 5983 N N . PRO B 1 343 ? 7.836 46.812 13.359 1 96.88 343 PRO B N 1
ATOM 5984 C CA . PRO B 1 343 ? 8.68 46.125 14.328 1 96.88 343 PRO B CA 1
ATOM 5985 C C . PRO B 1 343 ? 7.883 45.5 15.469 1 96.88 343 PRO B C 1
ATOM 5987 O O . PRO B 1 343 ? 6.984 46.125 16.016 1 96.88 343 PRO B O 1
ATOM 5990 N N . GLY B 1 344 ? 8.203 44.25 15.688 1 95 344 GLY B N 1
ATOM 5991 C CA . GLY B 1 344 ? 7.508 43.562 16.766 1 95 344 GLY B CA 1
ATOM 5992 C C . GLY B 1 344 ? 6.359 42.719 16.281 1 95 344 GLY B C 1
ATOM 5993 O O . GLY B 1 344 ? 5.863 41.844 17.031 1 95 344 GLY B O 1
ATOM 5994 N N . THR B 1 345 ? 5.969 42.875 15.062 1 96.06 345 THR B N 1
ATOM 5995 C CA . THR B 1 345 ? 4.895 42.062 14.5 1 96.06 345 THR B CA 1
ATOM 5996 C C . THR B 1 345 ? 5.25 40.594 14.547 1 96.06 345 THR B C 1
ATOM 5998 O O . THR B 1 345 ? 6.387 40.219 14.273 1 96.06 345 THR B O 1
ATOM 6001 N N . LYS B 1 346 ? 4.25 39.75 14.898 1 95.81 346 LYS B N 1
ATOM 6002 C CA . LYS B 1 346 ? 4.461 38.312 15.008 1 95.81 346 LYS B CA 1
ATOM 6003 C C . LYS B 1 346 ? 3.875 37.594 13.805 1 95.81 346 LYS B C 1
ATOM 6005 O O . LYS B 1 346 ? 2.807 37.938 13.305 1 95.81 346 LYS B O 1
ATOM 6010 N N . ILE B 1 347 ? 4.617 36.656 13.398 1 97.69 347 ILE B N 1
ATOM 6011 C CA . ILE B 1 347 ? 4.082 35.625 12.492 1 97.69 347 ILE B CA 1
ATOM 6012 C C . ILE B 1 347 ? 4.027 34.281 13.195 1 97.69 347 ILE B C 1
ATOM 6014 O O . ILE B 1 347 ? 5.047 33.781 13.68 1 97.69 347 ILE B O 1
ATOM 6018 N N . ILE B 1 348 ? 2.881 33.75 13.273 1 96.62 348 ILE B N 1
ATOM 6019 C CA . ILE B 1 348 ? 2.666 32.438 13.859 1 96.62 348 ILE B CA 1
ATOM 6020 C C . ILE B 1 348 ? 2.395 31.406 12.758 1 96.62 348 ILE B C 1
ATOM 6022 O O . ILE B 1 348 ? 1.388 31.5 12.055 1 96.62 348 ILE B O 1
ATOM 6026 N N . VAL B 1 349 ? 3.312 30.469 12.648 1 97.12 349 VAL B N 1
ATOM 6027 C CA . VAL B 1 349 ? 3.17 29.406 11.656 1 97.12 349 VAL B CA 1
ATOM 6028 C C . VAL B 1 349 ? 2.811 28.109 12.352 1 97.12 349 VAL B C 1
ATOM 6030 O O . VAL B 1 349 ? 3.475 27.703 13.312 1 97.12 349 VAL B O 1
ATOM 6033 N N . ILE B 1 350 ? 1.729 27.516 11.945 1 93.94 350 ILE B N 1
ATOM 6034 C CA . ILE B 1 350 ? 1.379 26.172 12.359 1 93.94 350 ILE B CA 1
ATOM 6035 C C . ILE B 1 350 ? 1.447 25.219 11.156 1 93.94 350 ILE B C 1
ATOM 6037 O O . ILE B 1 350 ? 0.592 25.281 10.266 1 93.94 350 ILE B O 1
ATOM 6041 N N . ASP B 1 351 ? 2.488 24.484 11.125 1 94.25 351 ASP B N 1
ATOM 6042 C CA . ASP B 1 351 ? 2.791 23.594 10.008 1 94.25 351 ASP B CA 1
ATOM 6043 C C . ASP B 1 351 ? 3.68 22.438 10.445 1 94.25 351 ASP B C 1
ATOM 6045 O O . ASP B 1 351 ? 3.908 22.234 11.641 1 94.25 351 ASP B O 1
ATOM 6049 N N . SER B 1 352 ? 4.105 21.703 9.469 1 92.69 352 SER B N 1
ATOM 6050 C CA . SER B 1 352 ? 4.945 20.547 9.789 1 92.69 352 SER B CA 1
ATOM 6051 C C . SER B 1 352 ? 6.238 20.984 10.469 1 92.69 352 SER B C 1
ATOM 6053 O O . SER B 1 352 ? 6.902 21.922 10.023 1 92.69 352 SER B O 1
ATOM 6055 N N . LEU B 1 353 ? 6.547 20.391 11.555 1 94.44 353 LEU B N 1
ATOM 6056 C CA . LEU B 1 353 ? 7.82 20.5 12.258 1 94.44 353 LEU B CA 1
ATOM 6057 C C . LEU B 1 353 ? 8.383 19.109 12.57 1 94.44 353 LEU B C 1
ATOM 6059 O O . LEU B 1 353 ? 8.164 18.578 13.664 1 94.44 353 LEU B O 1
ATOM 6063 N N . ILE B 1 354 ? 9.078 18.562 11.602 1 93.38 354 ILE B N 1
ATOM 6064 C CA . ILE B 1 354 ? 9.531 17.188 11.695 1 93.38 354 ILE B CA 1
ATOM 6065 C C . ILE B 1 354 ? 10.703 17.094 12.672 1 93.38 354 ILE B C 1
ATOM 6067 O O . ILE B 1 354 ? 11.695 17.812 12.539 1 93.38 354 ILE B O 1
ATOM 6071 N N . PRO B 1 355 ? 10.586 16.219 13.633 1 88.69 355 PRO B N 1
ATOM 6072 C CA . PRO B 1 355 ? 11.727 15.984 14.523 1 88.69 355 PRO B CA 1
ATOM 6073 C C . PRO B 1 355 ? 12.922 15.383 13.797 1 88.69 355 PRO B C 1
ATOM 6075 O O . PRO B 1 355 ? 12.781 14.844 12.695 1 88.69 355 PRO B O 1
ATOM 6078 N N . ALA B 1 356 ? 14.016 15.531 14.43 1 86.62 356 ALA B N 1
ATOM 6079 C CA . ALA B 1 356 ? 15.242 15 13.852 1 86.62 356 ALA B CA 1
ATOM 6080 C C . ALA B 1 356 ? 15.148 13.492 13.648 1 86.62 356 ALA B C 1
ATOM 6082 O O . ALA B 1 356 ? 14.492 12.797 14.422 1 86.62 356 ALA B O 1
ATOM 6083 N N . PRO B 1 357 ? 15.789 13.047 12.562 1 83.19 357 PRO B N 1
ATOM 6084 C CA . PRO B 1 357 ? 15.781 11.602 12.336 1 83.19 357 PRO B CA 1
ATOM 6085 C C . PRO B 1 357 ? 16.281 10.812 13.555 1 83.19 357 PRO B C 1
ATOM 6087 O O . PRO B 1 357 ? 17.203 11.242 14.242 1 83.19 357 PRO B O 1
ATOM 6090 N N . GLY B 1 358 ? 15.672 9.742 13.82 1 81.69 358 GLY B N 1
ATOM 6091 C CA . GLY B 1 358 ? 16.078 8.875 14.914 1 81.69 358 GLY B CA 1
ATOM 6092 C C . GLY B 1 358 ? 15.422 9.227 16.234 1 81.69 358 GLY B C 1
ATOM 6093 O O . GLY B 1 358 ? 15.586 8.508 17.219 1 81.69 358 GLY B O 1
ATOM 6094 N N . THR B 1 359 ? 14.617 10.297 16.266 1 85.38 359 THR B N 1
ATOM 6095 C CA . THR B 1 359 ? 14.039 10.742 17.531 1 85.38 359 THR B CA 1
ATOM 6096 C C . THR B 1 359 ? 12.539 10.453 17.578 1 85.38 359 THR B C 1
ATOM 6098 O O . THR B 1 359 ? 11.906 10.594 18.625 1 85.38 359 THR B O 1
ATOM 6101 N N . MET B 1 360 ? 12 10.031 16.562 1 86.75 360 MET B N 1
ATOM 6102 C CA . MET B 1 360 ? 10.562 9.773 16.5 1 86.75 360 MET B CA 1
ATOM 6103 C C . MET B 1 360 ? 10.266 8.297 16.75 1 86.75 360 MET B C 1
ATOM 6105 O O . MET B 1 360 ? 11.102 7.434 16.469 1 86.75 360 MET B O 1
ATOM 6109 N N . SER B 1 361 ? 9.086 8.109 17.312 1 87.25 361 SER B N 1
ATOM 6110 C CA . SER B 1 361 ? 8.602 6.73 17.312 1 87.25 361 SER B CA 1
ATOM 6111 C C . SER B 1 361 ? 8.336 6.246 15.891 1 87.25 361 SER B C 1
ATOM 6113 O O . SER B 1 361 ? 8.258 7.047 14.953 1 87.25 361 SER B O 1
ATOM 6115 N N . LEU B 1 362 ? 8.188 5.004 15.711 1 88.38 362 LEU B N 1
ATOM 6116 C CA . LEU B 1 362 ? 8.047 4.398 14.391 1 88.38 362 LEU B CA 1
ATOM 6117 C C . LEU B 1 362 ? 6.812 4.941 13.672 1 88.38 362 LEU B C 1
ATOM 6119 O O . LEU B 1 362 ? 6.895 5.367 12.523 1 88.38 362 LEU B O 1
ATOM 6123 N N . MET B 1 363 ? 5.684 4.984 14.336 1 86.44 363 MET B N 1
ATOM 6124 C CA . MET B 1 363 ? 4.449 5.418 13.695 1 86.44 363 MET B CA 1
ATOM 6125 C C . MET B 1 363 ? 4.492 6.91 13.383 1 86.44 363 MET B C 1
ATOM 6127 O O . MET B 1 363 ? 3.998 7.344 12.336 1 86.44 363 MET B O 1
ATOM 6131 N N . ALA B 1 364 ? 5.086 7.664 14.297 1 85.75 364 ALA B N 1
ATOM 6132 C CA . ALA B 1 364 ? 5.25 9.094 14.047 1 85.75 364 ALA B CA 1
ATOM 6133 C C . ALA B 1 364 ? 6.129 9.336 12.82 1 85.75 364 ALA B C 1
ATOM 6135 O O . ALA B 1 364 ? 5.832 10.203 12 1 85.75 364 ALA B O 1
ATOM 6136 N N . GLU B 1 365 ? 7.168 8.617 12.75 1 90.31 365 GLU B N 1
ATOM 6137 C CA . GLU B 1 365 ? 8.078 8.766 11.617 1 90.31 365 GLU B CA 1
ATOM 6138 C C . GLU B 1 365 ? 7.402 8.336 10.32 1 90.31 365 GLU B C 1
ATOM 6140 O O . GLU B 1 365 ? 7.543 9.008 9.289 1 90.31 365 GLU B O 1
ATOM 6145 N N . ARG B 1 366 ? 6.723 7.277 10.344 1 88.31 366 ARG B N 1
ATOM 6146 C CA . ARG B 1 366 ? 6.004 6.824 9.156 1 88.31 366 ARG B CA 1
ATOM 6147 C C . ARG B 1 366 ? 5.02 7.879 8.672 1 88.31 366 ARG B C 1
ATOM 6149 O O . ARG B 1 366 ? 4.934 8.156 7.473 1 88.31 366 ARG B O 1
ATOM 6156 N N . MET B 1 367 ? 4.348 8.477 9.586 1 85.69 367 MET B N 1
ATOM 6157 C CA . MET B 1 367 ? 3.375 9.5 9.211 1 85.69 367 MET B CA 1
ATOM 6158 C C . MET B 1 367 ? 4.07 10.727 8.625 1 85.69 367 MET B C 1
ATOM 6160 O O . MET B 1 367 ? 3.648 11.242 7.59 1 85.69 367 MET B O 1
ATOM 6164 N N . ALA B 1 368 ? 5.125 11.125 9.297 1 88.94 368 ALA B N 1
ATOM 6165 C CA . ALA B 1 368 ? 5.875 12.281 8.812 1 88.94 368 ALA B CA 1
ATOM 6166 C C . ALA B 1 368 ? 6.402 12.047 7.402 1 88.94 368 ALA B C 1
ATOM 6168 O O . ALA B 1 368 ? 6.27 12.914 6.535 1 88.94 368 ALA B O 1
ATOM 6169 N N . ARG B 1 369 ? 6.914 10.906 7.16 1 91.75 369 ARG B N 1
ATOM 6170 C CA . ARG B 1 369 ? 7.52 10.609 5.863 1 91.75 369 ARG B CA 1
ATOM 6171 C C . ARG B 1 369 ? 6.449 10.383 4.801 1 91.75 369 ARG B C 1
ATOM 6173 O O . ARG B 1 369 ? 6.645 10.734 3.635 1 91.75 369 ARG B O 1
ATOM 6180 N N . ALA B 1 370 ? 5.375 9.758 5.203 1 88.62 370 ALA B N 1
ATOM 6181 C CA . ALA B 1 370 ? 4.266 9.578 4.27 1 88.62 370 ALA B CA 1
ATOM 6182 C C . ALA B 1 370 ? 3.736 10.922 3.781 1 88.62 370 ALA B C 1
ATOM 6184 O O . ALA B 1 370 ? 3.504 11.109 2.584 1 88.62 370 ALA B O 1
ATOM 6185 N N . PHE B 1 371 ? 3.58 11.828 4.656 1 88 371 PHE B N 1
ATOM 6186 C CA . PHE B 1 371 ? 3.086 13.148 4.285 1 88 371 PHE B CA 1
ATOM 6187 C C . PHE B 1 371 ? 4.109 13.883 3.424 1 88 371 PHE B C 1
ATOM 6189 O O . PHE B 1 371 ? 3.738 14.617 2.504 1 88 371 PHE B O 1
ATOM 6196 N N . ASP B 1 372 ? 5.332 13.703 3.777 1 93.25 372 ASP B N 1
ATOM 6197 C CA . ASP B 1 372 ? 6.383 14.336 2.98 1 93.25 372 ASP B CA 1
ATOM 6198 C C . ASP B 1 372 ? 6.344 13.844 1.536 1 93.25 372 ASP B C 1
ATOM 6200 O O . ASP B 1 372 ? 6.43 14.641 0.601 1 93.25 372 ASP B O 1
ATOM 6204 N N . MET B 1 373 ? 6.129 12.594 1.338 1 91.81 373 MET B N 1
ATOM 6205 C CA . MET B 1 373 ? 6.035 12.023 -0.004 1 91.81 373 MET B CA 1
ATOM 6206 C C . MET B 1 373 ? 4.773 12.508 -0.711 1 91.81 373 MET B C 1
ATOM 6208 O O . MET B 1 373 ? 4.777 12.719 -1.926 1 91.81 373 MET B O 1
ATOM 6212 N N . LEU B 1 374 ? 3.762 12.594 0.042 1 89.44 374 LEU B N 1
ATOM 6213 C CA . LEU B 1 374 ? 2.512 13.102 -0.515 1 89.44 374 LEU B CA 1
ATOM 6214 C C . LEU B 1 374 ? 2.691 14.516 -1.062 1 89.44 374 LEU B C 1
ATOM 6216 O O . LEU B 1 374 ? 2.225 14.82 -2.158 1 89.44 374 LEU B O 1
ATOM 6220 N N . MET B 1 375 ? 3.383 15.336 -0.32 1 92.81 375 MET B N 1
ATOM 6221 C CA . MET B 1 375 ? 3.635 16.703 -0.767 1 92.81 375 MET B CA 1
ATOM 6222 C C . MET B 1 375 ? 4.5 16.719 -2.021 1 92.81 375 MET B C 1
ATOM 6224 O O . MET B 1 375 ? 4.281 17.516 -2.924 1 92.81 375 MET B O 1
ATOM 6228 N N . LEU B 1 376 ? 5.461 15.844 -2.033 1 94.06 376 LEU B N 1
ATOM 6229 C CA . LEU B 1 376 ? 6.305 15.734 -3.219 1 94.06 376 LEU B CA 1
ATOM 6230 C C . LEU B 1 376 ? 5.465 15.414 -4.453 1 94.06 376 LEU B C 1
ATOM 6232 O O . LEU B 1 376 ? 5.605 16.062 -5.488 1 94.06 376 LEU B O 1
ATOM 6236 N N . THR B 1 377 ? 4.578 14.492 -4.324 1 91.62 377 THR B N 1
ATOM 6237 C CA . THR B 1 377 ? 3.764 13.992 -5.422 1 91.62 377 THR B CA 1
ATOM 6238 C C . THR B 1 377 ? 2.777 15.055 -5.898 1 91.62 377 THR B C 1
ATOM 6240 O O . THR B 1 377 ? 2.584 15.227 -7.105 1 91.62 377 THR B O 1
ATOM 6243 N N . GLN B 1 378 ? 2.281 15.781 -4.977 1 90.56 378 GLN B N 1
ATOM 6244 C CA . GLN B 1 378 ? 1.123 16.609 -5.305 1 90.56 378 GLN B CA 1
ATOM 6245 C C . GLN B 1 378 ? 1.54 18.031 -5.633 1 90.56 378 GLN B C 1
ATOM 6247 O O . GLN B 1 378 ? 0.943 18.672 -6.496 1 90.56 378 GLN B O 1
ATOM 6252 N N . THR B 1 379 ? 2.617 18.531 -4.898 1 94.06 379 THR B N 1
ATOM 6253 C CA . THR B 1 379 ? 2.775 19.984 -4.969 1 94.06 379 THR B CA 1
ATOM 6254 C C . THR B 1 379 ? 4.25 20.359 -5.07 1 94.06 379 THR B C 1
ATOM 6256 O O . THR B 1 379 ? 4.59 21.547 -5.137 1 94.06 379 THR B O 1
ATOM 6259 N N . ASN B 1 380 ? 5.09 19.438 -5.051 1 95 380 ASN B N 1
ATOM 6260 C CA . ASN B 1 380 ? 6.516 19.703 -4.883 1 95 380 ASN B CA 1
ATOM 6261 C C . ASN B 1 380 ? 6.793 20.469 -3.592 1 95 380 ASN B C 1
ATOM 6263 O O . ASN B 1 380 ? 7.836 21.109 -3.459 1 95 380 ASN B O 1
ATOM 6267 N N . GLY B 1 381 ? 5.812 20.469 -2.734 1 96.12 381 GLY B N 1
ATOM 6268 C CA . GLY B 1 381 ? 6.039 20.953 -1.382 1 96.12 381 GLY B CA 1
ATOM 6269 C C . GLY B 1 381 ? 6.82 19.969 -0.524 1 96.12 381 GLY B C 1
ATOM 6270 O O . GLY B 1 381 ? 7.328 18.969 -1.024 1 96.12 381 GLY B O 1
ATOM 6271 N N . ARG B 1 382 ? 6.992 20.297 0.764 1 94.69 382 ARG B N 1
ATOM 6272 C CA . ARG B 1 382 ? 7.719 19.359 1.619 1 94.69 382 ARG B CA 1
ATOM 6273 C C . ARG B 1 382 ? 7.449 19.656 3.094 1 94.69 382 ARG B C 1
ATOM 6275 O O . ARG B 1 382 ? 7.066 20.766 3.457 1 94.69 382 ARG B O 1
ATOM 6282 N N . GLU B 1 383 ? 7.586 18.609 3.883 1 95.25 383 GLU B N 1
ATOM 6283 C CA . GLU B 1 383 ? 7.617 18.734 5.336 1 95.25 383 GLU B CA 1
ATOM 6284 C C . GLU B 1 383 ? 8.984 19.203 5.824 1 95.25 383 GLU B C 1
ATOM 6286 O O . GLU B 1 383 ? 10.016 18.812 5.266 1 95.25 383 GLU B O 1
ATOM 6291 N N . ARG B 1 384 ? 8.945 20 6.812 1 96.31 384 ARG B N 1
ATOM 6292 C CA . ARG B 1 384 ? 10.188 20.703 7.113 1 96.31 384 ARG B CA 1
ATOM 6293 C C . ARG B 1 384 ? 10.617 20.453 8.555 1 96.31 384 ARG B C 1
ATOM 6295 O O . ARG B 1 384 ? 9.773 20.297 9.445 1 96.31 384 ARG B O 1
ATOM 6302 N N . GLU B 1 385 ? 11.93 20.438 8.719 1 94.62 385 GLU B N 1
ATOM 6303 C CA . GLU B 1 385 ? 12.562 20.375 10.031 1 94.62 385 GLU B CA 1
ATOM 6304 C C . GLU B 1 385 ? 12.867 21.781 10.57 1 94.62 385 GLU B C 1
ATOM 6306 O O . GLU B 1 385 ? 12.648 22.766 9.875 1 94.62 385 GLU B O 1
ATOM 6311 N N . ALA B 1 386 ? 13.336 21.828 11.812 1 95.88 386 ALA B N 1
ATOM 6312 C CA . ALA B 1 386 ? 13.578 23.109 12.484 1 95.88 386 ALA B CA 1
ATOM 6313 C C . ALA B 1 386 ? 14.562 23.969 11.688 1 95.88 386 ALA B C 1
ATOM 6315 O O . ALA B 1 386 ? 14.32 25.156 11.484 1 95.88 386 ALA B O 1
ATOM 6316 N N . GLU B 1 387 ? 15.562 23.344 11.211 1 94.88 387 GLU B N 1
ATOM 6317 C CA . GLU B 1 387 ? 16.594 24.109 10.5 1 94.88 387 GLU B CA 1
ATOM 6318 C C . GLU B 1 387 ? 16.062 24.641 9.164 1 94.88 387 GLU B C 1
ATOM 6320 O O . GLU B 1 387 ? 16.453 25.719 8.727 1 94.88 387 GLU B O 1
ATOM 6325 N N . ASP B 1 388 ? 15.18 23.922 8.57 1 95.88 388 ASP B N 1
ATOM 6326 C CA . ASP B 1 388 ? 14.562 24.375 7.328 1 95.88 388 ASP B CA 1
ATOM 6327 C C . ASP B 1 388 ? 13.781 25.672 7.551 1 95.88 388 ASP B C 1
ATOM 6329 O O . ASP B 1 388 ? 13.844 26.594 6.734 1 95.88 388 ASP B O 1
ATOM 6333 N N . TRP B 1 389 ? 13.062 25.734 8.641 1 97.81 389 TRP B N 1
ATOM 6334 C CA . TRP B 1 389 ? 12.266 26.906 8.953 1 97.81 389 TRP B CA 1
ATOM 6335 C C . TRP B 1 389 ? 13.156 28.125 9.203 1 97.81 389 TRP B C 1
ATOM 6337 O O . TRP B 1 389 ? 12.883 29.219 8.703 1 97.81 389 TRP B O 1
ATOM 6347 N N . LYS B 1 390 ? 14.188 27.922 9.922 1 97.88 390 LYS B N 1
ATOM 6348 C CA . LYS B 1 390 ? 15.125 29.016 10.172 1 97.88 390 LYS B CA 1
ATOM 6349 C C . LYS B 1 390 ? 15.695 29.547 8.867 1 97.88 390 LYS B C 1
ATOM 6351 O O . LYS B 1 390 ? 15.766 30.766 8.672 1 97.88 390 LYS B O 1
ATOM 6356 N N . GLN B 1 391 ? 16.031 28.641 8.039 1 97.12 391 GLN B N 1
ATOM 6357 C CA . GLN B 1 391 ? 16.609 29.031 6.762 1 97.12 391 GLN B CA 1
ATOM 6358 C C . GLN B 1 391 ? 15.602 29.766 5.883 1 97.12 391 GLN B C 1
ATOM 6360 O O . GLN B 1 391 ? 15.945 30.719 5.191 1 97.12 391 GLN B O 1
ATOM 6365 N N . LEU B 1 392 ? 14.352 29.328 5.883 1 98 392 LEU B N 1
ATOM 6366 C CA . LEU B 1 392 ? 13.305 29.953 5.09 1 98 392 LEU B CA 1
ATOM 6367 C C . LEU B 1 392 ? 13.133 31.422 5.488 1 98 392 LEU B C 1
ATOM 6369 O O . LEU B 1 392 ? 13.109 32.312 4.629 1 98 392 LEU B O 1
ATOM 6373 N N . PHE B 1 393 ? 13.055 31.672 6.746 1 98.62 393 PHE B N 1
ATOM 6374 C CA . PHE B 1 393 ? 12.82 33.031 7.219 1 98.62 393 PHE B CA 1
ATOM 6375 C C . PHE B 1 393 ? 14.055 33.906 7.02 1 98.62 393 PHE B C 1
ATOM 6377 O O . PHE B 1 393 ? 13.945 35.062 6.656 1 98.62 393 PHE B O 1
ATOM 6384 N N . LYS B 1 394 ? 15.211 33.281 7.176 1 98.25 394 LYS B N 1
ATOM 6385 C CA . LYS B 1 394 ? 16.453 34 6.93 1 98.25 394 LYS B CA 1
ATOM 6386 C C . LYS B 1 394 ? 16.578 34.406 5.461 1 98.25 394 LYS B C 1
ATOM 6388 O O . LYS B 1 394 ? 16.969 35.531 5.152 1 98.25 394 LYS B O 1
ATOM 6393 N N . GLN B 1 395 ? 16.266 33.5 4.602 1 98.19 395 GLN B N 1
ATOM 6394 C CA . GLN B 1 395 ? 16.328 33.75 3.166 1 98.19 395 GLN B CA 1
ATOM 6395 C C . GLN B 1 395 ? 15.336 34.844 2.75 1 98.19 395 GLN B C 1
ATOM 6397 O O . GLN B 1 395 ? 15.594 35.594 1.828 1 98.19 395 GLN B O 1
ATOM 6402 N N . ALA B 1 396 ? 14.195 34.844 3.418 1 98.56 396 ALA B N 1
ATOM 6403 C CA . ALA B 1 396 ? 13.227 35.875 3.123 1 98.56 396 ALA B CA 1
ATOM 6404 C C . ALA B 1 396 ? 13.758 37.25 3.537 1 98.56 396 ALA B C 1
ATOM 6406 O O . ALA B 1 396 ? 13.727 38.188 2.75 1 98.56 396 ALA B O 1
ATOM 6407 N N . ASP B 1 397 ? 14.172 37.344 4.77 1 98.62 397 ASP B N 1
ATOM 6408 C CA . ASP B 1 397 ? 14.781 38.562 5.289 1 98.62 397 ASP B CA 1
ATOM 6409 C C . ASP B 1 397 ? 15.461 38.312 6.633 1 98.62 397 ASP B C 1
ATOM 6411 O O . ASP B 1 397 ? 14.859 37.719 7.535 1 98.62 397 ASP B O 1
ATOM 6415 N N . GLU B 1 398 ? 16.609 38.781 6.852 1 97.62 398 GLU B N 1
ATOM 6416 C CA . GLU B 1 398 ? 17.391 38.531 8.055 1 97.62 398 GLU B CA 1
ATOM 6417 C C . GLU B 1 398 ? 16.734 39.156 9.281 1 97.62 398 GLU B C 1
ATOM 6419 O O . GLU B 1 398 ? 17.031 38.781 10.414 1 97.62 398 GLU B O 1
ATOM 6424 N N . ARG B 1 399 ? 15.906 40.094 9.031 1 96.69 399 ARG B N 1
ATOM 6425 C CA . ARG B 1 399 ? 15.242 40.781 10.125 1 96.69 399 ARG B CA 1
ATOM 6426 C C . ARG B 1 399 ? 14.156 39.938 10.75 1 96.69 399 ARG B C 1
ATOM 6428 O O . ARG B 1 399 ? 13.586 40.312 11.781 1 96.69 399 ARG B O 1
ATOM 6435 N N . PHE B 1 400 ? 13.812 38.812 10.172 1 98.69 400 PHE B N 1
ATOM 6436 C CA . PHE B 1 400 ? 12.961 37.812 10.812 1 98.69 400 PHE B CA 1
ATOM 6437 C C . PHE B 1 400 ? 13.742 37 11.836 1 98.69 400 PHE B C 1
ATOM 6439 O O . PHE B 1 400 ? 14.82 36.5 11.531 1 98.69 400 PHE B O 1
ATOM 6446 N N . LYS B 1 401 ? 13.195 36.875 13.016 1 98 401 LYS B N 1
ATOM 6447 C CA . LYS B 1 401 ? 13.805 36.062 14.062 1 98 401 LYS B CA 1
ATOM 6448 C C . LYS B 1 401 ? 12.844 34.969 14.547 1 98 401 LYS B C 1
ATOM 6450 O O . LYS B 1 401 ? 11.773 35.281 15.078 1 98 401 LYS B O 1
ATOM 6455 N N . VAL B 1 402 ? 13.273 33.781 14.359 1 98.06 402 VAL B N 1
ATOM 6456 C CA . VAL B 1 402 ? 12.508 32.688 14.922 1 98.06 402 VAL B CA 1
ATOM 6457 C C . VAL B 1 402 ? 12.711 32.625 16.438 1 98.06 402 VAL B C 1
ATOM 6459 O O . VAL B 1 402 ? 13.82 32.375 16.906 1 98.06 402 VAL B O 1
ATOM 6462 N N . THR B 1 403 ? 11.656 32.781 17.156 1 96.31 403 THR B N 1
ATOM 6463 C CA . THR B 1 403 ? 11.781 32.938 18.594 1 96.31 403 THR B CA 1
ATOM 6464 C C . THR B 1 403 ? 11.43 31.641 19.312 1 96.31 403 THR B C 1
ATOM 6466 O O . THR B 1 403 ? 11.891 31.406 20.438 1 96.31 403 THR B O 1
ATOM 6469 N N . SER B 1 404 ? 10.594 30.875 18.719 1 95.31 404 SER B N 1
ATOM 6470 C CA . SER B 1 404 ? 10.234 29.609 19.344 1 95.31 404 SER B CA 1
ATOM 6471 C C . SER B 1 404 ? 9.727 28.609 18.312 1 95.31 404 SER B C 1
ATOM 6473 O O . SER B 1 404 ? 9.141 29 17.297 1 95.31 404 SER B O 1
ATOM 6475 N N . MET B 1 405 ? 10.008 27.406 18.5 1 95.31 405 MET B N 1
ATOM 6476 C CA . MET B 1 405 ? 9.484 26.266 17.766 1 95.31 405 MET B CA 1
ATOM 6477 C C . MET B 1 405 ? 9.117 25.125 18.703 1 95.31 405 MET B C 1
ATOM 6479 O O . MET B 1 405 ? 9.938 24.688 19.516 1 95.31 405 MET B O 1
ATOM 6483 N N . HIS B 1 406 ? 7.867 24.672 18.625 1 91.5 406 HIS B N 1
ATOM 6484 C CA . HIS B 1 406 ? 7.418 23.594 19.484 1 91.5 406 HIS B CA 1
ATOM 6485 C C . HIS B 1 406 ? 6.512 22.625 18.75 1 91.5 406 HIS B C 1
ATOM 6487 O O . HIS B 1 406 ? 5.66 23.047 17.953 1 91.5 406 HIS B O 1
ATOM 6493 N N . PRO B 1 407 ? 6.754 21.344 18.984 1 88.25 407 PRO B N 1
ATOM 6494 C CA . PRO B 1 407 ? 5.801 20.391 18.422 1 88.25 407 PRO B CA 1
ATOM 6495 C C . PRO B 1 407 ? 4.414 20.5 19.047 1 88.25 407 PRO B C 1
ATOM 6497 O O . PRO B 1 407 ? 4.293 20.75 20.25 1 88.25 407 PRO B O 1
ATOM 6500 N N . LEU B 1 408 ? 3.383 20.359 18.234 1 81.19 408 LEU B N 1
ATOM 6501 C CA . LEU B 1 408 ? 2.002 20.344 18.703 1 81.19 408 LEU B CA 1
ATOM 6502 C C . LEU B 1 408 ? 1.448 18.922 18.688 1 81.19 408 LEU B C 1
ATOM 6504 O O . LEU B 1 408 ? 0.601 18.578 19.516 1 81.19 408 LEU B O 1
ATOM 6508 N N . ALA B 1 409 ? 1.92 18.172 17.766 1 71.75 409 ALA B N 1
ATOM 6509 C CA . ALA B 1 409 ? 1.385 16.828 17.562 1 71.75 409 ALA B CA 1
ATOM 6510 C C . ALA B 1 409 ? 1.923 15.859 18.625 1 71.75 409 ALA B C 1
ATOM 6512 O O . ALA B 1 409 ? 3.057 16 19.078 1 71.75 409 ALA B O 1
ATOM 6513 N N . SER B 1 410 ? 0.985 15.016 19.047 1 69.88 410 SER B N 1
ATOM 6514 C CA . SER B 1 410 ? 1.378 13.906 19.906 1 69.88 410 SER B CA 1
ATOM 6515 C C . SER B 1 410 ? 1.612 12.633 19.094 1 69.88 410 SER B C 1
ATOM 6517 O O . SER B 1 410 ? 0.942 12.406 18.094 1 69.88 410 SER B O 1
ATOM 6519 N N . PRO B 1 411 ? 2.557 11.945 19.562 1 64.5 411 PRO B N 1
ATOM 6520 C CA . PRO B 1 411 ? 2.803 10.688 18.844 1 64.5 411 PRO B CA 1
ATOM 6521 C C . PRO B 1 411 ? 1.568 9.789 18.797 1 64.5 411 PRO B C 1
ATOM 6523 O O . PRO B 1 411 ? 1.459 8.938 17.906 1 64.5 411 PRO B O 1
ATOM 6526 N N . VAL B 1 412 ? 0.646 10.102 19.672 1 65.31 412 VAL B N 1
ATOM 6527 C CA . VAL B 1 412 ? -0.506 9.211 19.766 1 65.31 412 VAL B CA 1
ATOM 6528 C C . VAL B 1 412 ? -1.562 9.609 18.75 1 65.31 412 VAL B C 1
ATOM 6530 O O . VAL B 1 412 ? -2.479 8.836 18.453 1 65.31 412 VAL B O 1
ATOM 6533 N N . ASP B 1 413 ? -1.395 10.82 18.125 1 64.56 413 ASP B N 1
ATOM 6534 C CA . ASP B 1 413 ? -2.43 11.336 17.234 1 64.56 413 ASP B CA 1
ATOM 6535 C C . ASP B 1 413 ? -2.311 10.727 15.844 1 64.56 413 ASP B C 1
ATOM 6537 O O . ASP B 1 413 ? -3.252 10.797 15.047 1 64.56 413 ASP B O 1
ATOM 6541 N N . PHE B 1 414 ? -1.345 9.992 15.586 1 65.5 414 PHE B N 1
ATOM 6542 C CA . PHE B 1 414 ? -1.1 9.438 14.258 1 65.5 414 PHE B CA 1
ATOM 6543 C C . PHE B 1 414 ? -1.352 10.477 13.18 1 65.5 414 PHE B C 1
ATOM 6545 O O . PHE B 1 414 ? -1.948 10.18 12.141 1 65.5 414 PHE B O 1
ATOM 6552 N N . GLY B 1 415 ? -1.126 11.734 13.422 1 70.12 415 GLY B N 1
ATOM 6553 C CA . GLY B 1 415 ? -1.266 12.82 12.461 1 70.12 415 GLY B CA 1
ATOM 6554 C C . GLY B 1 415 ? 0.064 13.383 12 1 70.12 415 GLY B C 1
ATOM 6555 O O . GLY B 1 415 ? 1.123 12.859 12.352 1 70.12 415 GLY B O 1
ATOM 6556 N N . PRO B 1 416 ? -0.076 14.32 11.148 1 75.44 416 PRO B N 1
ATOM 6557 C CA . PRO B 1 416 ? 1.155 14.961 10.68 1 75.44 416 PRO B CA 1
ATOM 6558 C C . PRO B 1 416 ? 1.975 15.57 11.812 1 75.44 416 PRO B C 1
ATOM 6560 O O . PRO B 1 416 ? 1.416 15.977 12.836 1 75.44 416 PRO B O 1
ATOM 6563 N N . ALA B 1 417 ? 3.289 15.578 11.633 1 85.5 417 ALA B N 1
ATOM 6564 C CA . ALA B 1 417 ? 4.195 16.188 12.602 1 85.5 417 ALA B CA 1
ATOM 6565 C C . ALA B 1 417 ? 4.031 17.703 12.625 1 85.5 417 ALA B C 1
ATOM 6567 O O . ALA B 1 417 ? 4.934 18.438 12.219 1 85.5 417 ALA B O 1
ATOM 6568 N N . THR B 1 418 ? 2.936 18.109 13.242 1 88.19 418 THR B N 1
ATOM 6569 C CA . THR B 1 418 ? 2.594 19.516 13.258 1 88.19 418 THR B CA 1
ATOM 6570 C C . THR B 1 418 ? 3.271 20.234 14.43 1 88.19 418 THR B C 1
ATOM 6572 O O . THR B 1 418 ? 3.355 19.688 15.531 1 88.19 418 THR B O 1
ATOM 6575 N N . GLY B 1 419 ? 3.818 21.375 14.148 1 91.31 419 GLY B N 1
ATOM 6576 C CA . GLY B 1 419 ? 4.398 22.234 15.172 1 91.31 419 GLY B CA 1
ATOM 6577 C C . GLY B 1 419 ? 4.051 23.703 14.977 1 91.31 419 GLY B C 1
ATOM 6578 O O . GLY B 1 419 ? 3.359 24.062 14.023 1 91.31 419 GLY B O 1
ATOM 6579 N N . ILE B 1 420 ? 4.367 24.453 15.969 1 94 420 ILE B N 1
ATOM 6580 C CA . ILE B 1 420 ? 4.168 25.891 15.93 1 94 420 ILE B CA 1
ATOM 6581 C C . ILE B 1 420 ? 5.523 26.594 15.859 1 94 420 ILE B C 1
ATOM 6583 O O . ILE B 1 420 ? 6.449 26.25 16.594 1 94 420 ILE B O 1
ATOM 6587 N N . ILE B 1 421 ? 5.676 27.469 14.906 1 96.94 421 ILE B N 1
ATOM 6588 C CA . ILE B 1 421 ? 6.852 28.297 14.719 1 96.94 421 ILE B CA 1
ATOM 6589 C C . ILE B 1 421 ? 6.477 29.766 14.938 1 96.94 421 ILE B C 1
ATOM 6591 O O . ILE B 1 421 ? 5.641 30.312 14.211 1 96.94 421 ILE B O 1
ATOM 6595 N N . GLU B 1 422 ? 7.07 30.359 15.914 1 96.69 422 GLU B N 1
ATOM 6596 C CA . GLU B 1 422 ? 6.832 31.781 16.188 1 96.69 422 GLU B CA 1
ATOM 6597 C C . GLU B 1 422 ? 7.992 32.625 15.688 1 96.69 422 GLU B C 1
ATOM 6599 O O . GLU B 1 422 ? 9.156 32.344 15.992 1 96.69 422 GLU B O 1
ATOM 6604 N N . VAL B 1 423 ? 7.629 33.625 14.984 1 98.06 423 VAL B N 1
ATOM 6605 C CA . VAL B 1 423 ? 8.617 34.5 14.359 1 98.06 423 VAL B CA 1
ATOM 6606 C C . VAL B 1 423 ? 8.281 35.938 14.672 1 98.06 423 VAL B C 1
ATOM 6608 O O . VAL B 1 423 ? 7.105 36.312 14.703 1 98.06 423 VAL B O 1
ATOM 6611 N N . VAL B 1 424 ? 9.312 36.75 14.859 1 97.38 424 VAL B N 1
ATOM 6612 C CA . VAL B 1 424 ? 9.117 38.188 15.102 1 97.38 424 VAL B CA 1
ATOM 6613 C C . VAL B 1 424 ? 9.867 39 14.047 1 97.38 424 VAL B C 1
ATOM 6615 O O . VAL B 1 424 ? 10.992 38.656 13.672 1 97.38 424 VAL B O 1
ATOM 6618 N N . TRP B 1 425 ? 9.195 39.938 13.57 1 97.88 425 TRP B N 1
ATOM 6619 C CA . TRP B 1 425 ? 9.805 40.906 12.664 1 97.88 425 TRP B CA 1
ATOM 6620 C C . TRP B 1 425 ? 10.5 42.031 13.438 1 97.88 425 TRP B C 1
ATOM 6622 O O . TRP B 1 425 ? 9.852 42.75 14.203 1 97.88 425 TRP B O 1
ATOM 6632 N N . GLU B 1 426 ? 11.781 42.156 13.172 1 96.38 426 GLU B N 1
ATOM 6633 C CA . GLU B 1 426 ? 12.547 43.094 13.969 1 96.38 426 GLU B CA 1
ATOM 6634 C C . GLU B 1 426 ? 12.562 44.469 13.32 1 96.38 426 GLU B C 1
ATOM 6636 O O . GLU B 1 426 ? 12.992 45.469 13.93 1 96.38 426 GLU B O 1
ATOM 6641 N N . GLY B 1 427 ? 12.133 44.688 12.125 1 93.44 427 GLY B N 1
ATOM 6642 C CA . GLY B 1 427 ? 12.07 45.969 11.477 1 93.44 427 GLY B CA 1
ATOM 6643 C C . GLY B 1 427 ? 13.219 46.219 10.516 1 93.44 427 GLY B C 1
ATOM 6644 O O . GLY B 1 427 ? 14.273 45.594 10.633 1 93.44 427 GLY B O 1
#

Secondary structure (DSSP, 8-state):
-PPPHHHHHHHHHHHHHHHHHHHHHHTTPPPP--STTS-SS----GGGHHHHHHHHHHHHHHHHHHHHHH-TTGGG-----THHHHHHHHTT-GGGS-TTSEEEHHHHHHHHTS-HHHHHHHHHHHHHHT---B-SSTTEEE--HHHHHHHH-HHHHHHHHIIIIIIHHHGGGHHHHHHHH-S--TTSSHHHHHHT--S-HHHHHHHSTTHHHHHHHHHHHHHHT-SS-TTSPPTTS---HHHHTT-SEEEEEET-TT-HHHHHHHHH-TTEEEEEEE-HHHHTT-GGGS-GGGBTTEEEEE--TTS------SEEEEES-GGGS-HHHHHHHHHTTGGGPPTT-EEEEEEE-BPPTTSS-HHHHHHHHHHHHHHHHHHS----BHHHHHHHHHHH-TTEEEEEEEE---GGG-S--EEEEEEEE--/-PPPHHHHHHHHHHHHHHHHHHHHHHTTPPPP--STTS-SS----GGGHHHHHHHHHHHHHHHHHHHHHH-TTGGG-----THHHHHHHHTTHHHHS-TTSEEEHHHHHHHHTS-HHHHHHHHHHHHHHT---B-SSTTEEE--HHHHHHHH-HHHHHHHHHIIIIIHHHGGGHHHHHHHH-S--TTSSHHHHHHT--S-HHHHHHHSTTHHHHHHHHHHHHHHT-SS-TTSPPTTS---HHHHTT-SEEEEEET-TT-HHHHHHHHH-TTEEEEEEE-HHHHTT-GGGS-GGGTTTEEEEE--TTS------SEEEEES-GGGS-HHHHHHHHHTTGGG--TT-EEEEEEE-BPPTTSS-HHHHHHHHHHHHHHHHHHS----BHHHHHHHHHHH-TTEEEEEEEE---GGG-S--EEEEEEEE--

Nearest PDB structures (foldseek):
  3dtn-assembly1_A  TM=6.935E-01  e=1.081E-09  Methanosarcina mazei
  9fcl-assembly1_A  TM=6.325E-01  e=2.117E-10  Kitasatospora cystarginea
  9fcs-assembly2_B  TM=6.286E-01  e=2.005E-10  Kitasatospora cystarginea
  9fcy-assembly3_C  TM=6.318E-01  e=4.064E-10  Kitasatospora cystarginea
  9fcu-assembly4_D  TM=6.147E-01  e=3.453E-10  Kitasatospora cystarginea

InterPro domains:
  IPR001077 O-methyltransferase, C-terminal domain [PF00891] (243-396)
  IPR016461 O-methyltransferase-like [PS51683] (73-425)
  IPR029063 S-adenosyl-L-methionine-dependent methyltransferase superfamily [G3DSA:3.40.50.150] (161-414)
  IPR029063 S-adenosyl-L-methionine-dependent methyltransferase superfamily [SSF53335] (156-411)
  IPR036388 Winged helix-like DNA-binding domain superfamily [G3DSA:1.10.10.10] (72-155)
  IPR036390 Winged helix DNA-binding domain superfamily [SSF46785] (82-150)

Sequence (854 aa):
MPDTTISLLSESIFRNIKVVDSYLKANNLPGPSFDVDGPTFLDIGSDGEHVEEARVKALEAAVELVDLLQGPLATLRPLTNGASLQAISRWNVASKVPLDGEVSFTDLAKECGVNAVDLRRVLRYAMCYHRLFCEPREGYVAHTLGSRKLAEEPLLGDGLWLLGDLTYAAMPKTVDALEKWQDQEPSHTAIALVSGKEVSTYELMQELPGFAPKFARAMTSFAKYNNRSAKLPRINFVPTKPFQTLGKATVVDIGGSRGTDAMLLAEKYPDLSFIVQDLPPMIANAEAAVPPPLQGRIKFMPYSFFTPQTVSADAYLIKQCFHNWPDHYCVRIIKNQIPVMKPGTKIIVIDSLIPAPGTMSLMAERMARAFDMLMLTQTNGREREAEDWKQLFKQADERFKVTSMHPLASPVDFGPATGIIEVVWEGMPDTTISLLSESIFRNIKVVDSYLKANNLPGPSFDVDGPTFLDIGSDGEHVEEARVKALEAAVELVDLLQGPLATLRPLTNGASLQAISRWNVASKVPLDGEVSFTDLAKECGVNAVDLRRVLRYAMCYHRLFCEPREGYVAHTLGSRKLAEEPLLGDGLWLLGDLTYAAMPKTVDALEKWQDQEPSHTAIALVSGKEVSTYELMQELPGFAPKFARAMTSFAKYNNRSAKLPRINFVPTKPFQTLGKATVVDIGGSRGTDAMLLAEKYPDLSFIVQDLPPMIANAEAAVPPPLQGRIKFMPYSFFTPQTVSADAYLIKQCFHNWPDHYCVRIIKNQIPVMKPGTKIIVIDSLIPAPGTMSLMAERMARAFDMLMLTQTNGREREAEDWKQLFKQADERFKVTSMHPLASPVDFGPATGIIEVVWEG

Radius of gyration: 29.26 Å; Cα contacts (8 Å, |Δi|>4): 1669; chains: 2; bounding box: 60×92×68 Å

Solvent-accessible surface area (backbone atoms only — not comparable to full-atom values): 43726 Å² total; per-residue (Å²): 128,80,79,42,65,60,51,54,32,31,49,47,25,36,56,22,38,49,50,36,51,51,52,29,59,75,66,74,45,79,59,65,48,62,46,57,82,38,52,81,49,50,78,47,44,80,87,28,56,68,38,50,51,24,46,46,51,20,34,44,30,26,50,52,44,35,52,44,68,46,26,55,61,56,49,63,54,77,68,82,68,53,38,37,59,32,42,39,55,76,45,45,42,46,68,67,43,45,88,88,45,64,40,39,41,61,60,46,14,59,74,51,72,48,59,39,69,59,48,44,53,37,44,56,32,29,29,68,73,37,45,31,33,41,62,89,44,92,66,29,38,25,54,12,27,38,26,42,47,44,43,72,32,66,43,52,44,36,32,38,44,55,51,32,50,60,50,43,49,15,41,58,32,28,52,56,24,50,68,71,64,69,66,65,43,38,29,56,14,7,44,15,63,71,70,70,41,79,40,29,50,68,60,49,40,72,68,37,84,67,37,61,64,39,50,53,37,18,56,48,27,54,57,69,60,44,68,41,33,71,56,42,86,66,75,84,54,72,81,57,69,85,58,66,79,59,55,78,34,40,35,34,28,44,62,31,42,65,30,63,62,52,51,55,48,34,70,76,34,78,51,40,30,33,39,26,21,17,49,60,82,52,40,61,74,30,73,77,70,51,53,74,93,48,58,89,37,59,44,78,42,75,41,58,61,85,42,70,46,87,70,66,52,53,28,36,36,40,51,71,54,59,43,54,32,24,66,73,54,42,24,45,37,55,46,22,46,52,83,38,57,47,64,68,24,34,40,40,33,38,34,55,37,40,73,60,88,89,71,57,55,67,61,40,42,42,37,38,34,49,51,27,50,49,20,36,28,44,19,29,11,39,64,32,36,68,68,52,53,54,48,41,43,40,72,45,37,72,46,43,41,79,76,47,75,44,74,68,54,50,74,67,44,75,48,61,37,29,14,40,38,35,30,34,32,64,101,128,82,79,43,64,61,52,54,34,30,49,47,24,36,55,20,38,49,52,37,52,51,50,30,59,76,64,74,45,80,58,65,48,61,45,58,83,38,54,82,50,50,77,47,44,80,88,29,56,68,37,50,50,24,47,48,51,20,34,45,29,24,52,53,45,35,52,43,69,46,27,56,64,56,47,63,53,77,69,83,67,55,40,37,60,32,42,39,55,76,49,45,43,45,69,68,43,46,89,89,46,64,40,40,40,62,59,46,14,59,74,52,73,50,59,39,70,59,49,45,53,38,46,56,32,27,29,70,73,37,46,30,33,40,61,90,44,93,66,28,36,26,52,12,27,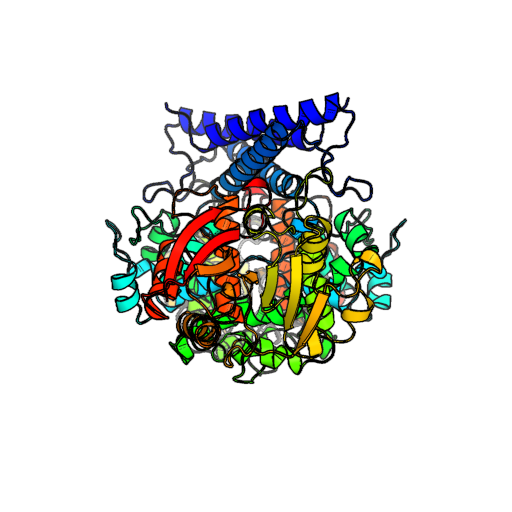38,25,42,45,42,44,72,33,64,42,52,46,36,33,39,43,54,52,32,51,61,49,42,50,13,42,58,32,28,52,55,23,50,68,73,63,70,67,64,44,41,30,56,15,7,43,16,63,69,70,71,41,80,41,31,49,69,60,49,40,72,69,37,84,68,37,60,64,39,50,52,38,18,56,48,28,56,56,70,61,44,67,41,33,71,57,43,85,67,77,82,53,72,80,59,69,84,58,65,78,57,54,77,35,40,34,34,28,44,62,33,44,65,31,62,61,53,51,56,48,34,70,75,34,79,53,40,29,34,40,28,21,18,50,58,82,53,40,59,74,29,72,75,70,52,51,75,91,48,57,88,37,58,44,77,44,76,42,57,63,86,40,71,45,86,70,67,54,53,30,36,35,40,50,72,54,60,42,55,33,24,67,75,53,42,24,46,38,55,46,21,47,52,82,37,58,48,63,67,24,34,40,41,34,37,32,56,37,40,72,60,88,91,72,57,55,68,60,38,42,44,37,39,34,47,52,27,52,49,21,38,26,44,18,29,10,38,64,32,37,68,67,50,53,54,48,43,42,40,71,44,37,72,46,44,40,80,75,46,72,45,74,67,53,51,74,68,44,73,48,62,38,29,14,40,39,35,30,34,31,62,100

Foldseek 3Di:
DDDDLLRVLVVLLVVLVCLLVVVCVVVVHFDADQAQPGDLAGQQAPVCPVNLVSVVSNVLSVVVSVCVVVDVCVVVDPPDDLVLLLLCLVLVQLQQADSPDKDFLVVSCVSSVHDSVVNVVSVVCCCVPVVAWDPPDPRMTHGTNVSSCVNVPVLQSLLSNVCRDQLVQQLVCAVVLCVVPVDLAQLSFSSVVSVVHSDHLVVVQVVDPPSVVSVVSNVVCCQCSFNHNPNDDGLVADDQVVVVPLAQWEEEEEQCQLCPRVLVNCVVHVNYAYEYEEACVRNPCSLVVRDPVCRPRYHYDYDDLLAADDDAIQEYEYEADQQLGALVSLLSSLLSDPVRYDFFRKYKYKHAADDDPPPARPLQVVQQVVVQSSSSRRGSGGHDHPVSVVVSNVVSPVQKDWDDKDFSDDSSRSHGRIIMIMIGGRD/DDDDLLRVLVVLLVVLVCLLVVVCVVVVHFDADQAQPGDLAGQQAPVCPVNLVSVVSNVLSVVVSVCVVVDVCVVVDPPDDLVLLLLCLVLVQLQQADSPDKDFLVVSCVSSVHDSVVNVVSVVCCCVPVVAWDCPDPRMTHGTNVSSCVNVPVLQSLLSNVCRDQLVQQLVCAVVLCVVPVDLAQLSFSSCVSVVHSDHLVVVQVVDPPSVVSVVSNVVCCQCSFNHNPNDDGLVADDQVVVVPLAQWEEEEEQCQLCPRVLVNCVVHVNYAYEYEEACVRNPCSLVVRDPVCRPRYHYDYDDLLAADDDAIQEYEYEADQQLGALVSLLSSLLSDPVRYDFFRKYKYKHAADDDPPPARPLQVVQQVVVQSSSSRRGSGGHDHPVSVVVSNVVSPVQKDWDDKDFSDDSSRSHGRIIMIMIGGRD

pLDDT: mean 89.42, std 9.99, range [52.75, 98.69]

Organism: Cryphonectria parasitica (strain ATCC 38755 / EP155) (NCBI:txid660469)